Protein AF-A0A349WEI3-F1 (afdb_monomer)

Structure (mmCIF, N/CA/C/O backbone):
data_AF-A0A349WEI3-F1
#
_entry.id   AF-A0A349WEI3-F1
#
loop_
_atom_site.group_PDB
_atom_site.id
_atom_site.type_symbol
_atom_site.label_atom_id
_atom_site.label_alt_id
_atom_site.label_comp_id
_atom_site.label_asym_id
_atom_site.label_entity_id
_atom_site.label_seq_id
_atom_site.pdbx_PDB_ins_code
_atom_site.Cartn_x
_atom_site.Cartn_y
_atom_site.Cartn_z
_atom_site.occupancy
_atom_site.B_iso_or_equiv
_atom_site.auth_seq_id
_atom_site.auth_comp_id
_atom_site.auth_asym_id
_atom_site.auth_atom_id
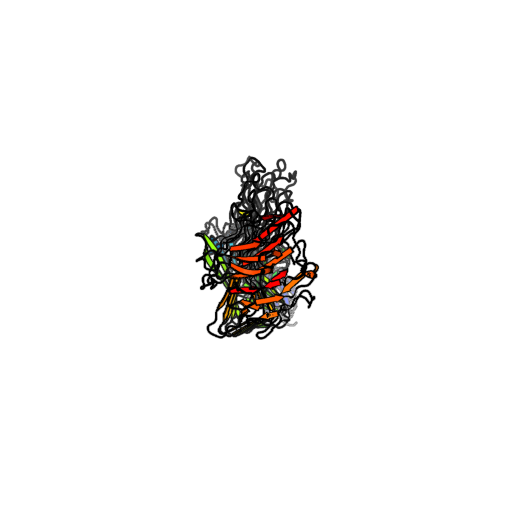_atom_site.pdbx_PDB_model_num
ATOM 1 N N . GLU A 1 1 ? -66.539 -16.371 54.211 1.00 52.25 1 GLU A N 1
ATOM 2 C CA . GLU A 1 1 ? -65.473 -15.597 53.545 1.00 52.25 1 GLU A CA 1
ATOM 3 C C . GLU A 1 1 ? -64.353 -16.566 53.202 1.00 52.25 1 GLU A C 1
ATOM 5 O O . GLU A 1 1 ? -64.094 -17.455 54.005 1.00 52.25 1 GLU A O 1
ATOM 10 N N . ALA A 1 2 ? -63.802 -16.513 51.988 1.00 57.19 2 ALA A N 1
ATOM 11 C CA . ALA A 1 2 ? -62.699 -17.396 51.610 1.00 57.19 2 ALA A CA 1
ATOM 12 C C . ALA A 1 2 ? -61.450 -16.975 52.398 1.00 57.19 2 ALA A C 1
ATOM 14 O O . ALA A 1 2 ? -61.100 -15.798 52.377 1.00 57.19 2 ALA A O 1
ATOM 15 N N . SER A 1 3 ? -60.811 -17.902 53.118 1.00 73.00 3 SER A N 1
ATOM 16 C CA . SER A 1 3 ? -59.570 -17.612 53.842 1.00 73.00 3 SER A CA 1
ATOM 17 C C . SER A 1 3 ? -58.475 -17.246 52.841 1.00 73.00 3 SER A C 1
ATOM 19 O O . SER A 1 3 ? -58.148 -18.070 51.981 1.00 73.00 3 SER A O 1
ATOM 21 N N . LEU A 1 4 ? -57.919 -16.038 52.947 1.00 82.00 4 LEU A N 1
ATOM 22 C CA . LEU A 1 4 ? -56.726 -15.664 52.192 1.00 82.00 4 LEU A CA 1
ATOM 23 C C . LEU A 1 4 ? -55.556 -16.554 52.632 1.00 82.00 4 LEU A C 1
ATOM 25 O O . LEU A 1 4 ? -55.455 -16.925 53.800 1.00 82.00 4 LEU A O 1
ATOM 29 N N . SER A 1 5 ? -54.694 -16.934 51.694 1.00 88.69 5 SER A N 1
ATOM 30 C CA . SER A 1 5 ? -53.447 -17.649 51.991 1.00 88.69 5 SER A CA 1
ATOM 31 C C . SER A 1 5 ? -52.250 -16.726 51.802 1.00 88.69 5 SER A C 1
ATOM 33 O O . SER A 1 5 ? -52.376 -15.652 51.215 1.00 88.69 5 SER A O 1
ATOM 35 N N . ALA A 1 6 ? -51.065 -17.146 52.248 1.00 90.56 6 ALA A N 1
ATOM 36 C CA . ALA A 1 6 ? -49.844 -16.421 51.918 1.00 90.56 6 ALA A CA 1
ATOM 37 C C . ALA A 1 6 ? -49.657 -16.341 50.387 1.00 90.56 6 ALA A C 1
ATOM 39 O O . ALA A 1 6 ? -49.895 -17.342 49.697 1.00 90.56 6 ALA A O 1
ATOM 40 N N . PRO A 1 7 ? -49.267 -15.174 49.846 1.00 94.38 7 PRO A N 1
ATOM 41 C CA . PRO A 1 7 ? -48.902 -15.059 48.442 1.00 94.38 7 PRO A CA 1
ATOM 42 C C . PRO A 1 7 ? -47.606 -15.824 48.144 1.00 94.38 7 PRO A C 1
ATOM 44 O O . PRO A 1 7 ? -46.813 -16.107 49.040 1.00 94.38 7 PRO A O 1
ATOM 47 N N . ILE A 1 8 ? -47.380 -16.155 46.873 1.00 95.69 8 ILE A N 1
ATOM 48 C CA . ILE A 1 8 ? -46.143 -16.786 46.395 1.00 95.69 8 ILE A CA 1
ATOM 49 C C . ILE A 1 8 ? -45.558 -15.882 45.319 1.00 95.69 8 ILE A C 1
ATOM 51 O O . ILE A 1 8 ? -46.169 -15.713 44.265 1.00 95.69 8 ILE A O 1
ATOM 55 N N . ILE A 1 9 ? -44.382 -15.316 45.579 1.00 96.75 9 ILE A N 1
ATOM 56 C CA . ILE A 1 9 ? -43.675 -14.406 44.674 1.00 96.75 9 ILE A CA 1
ATOM 57 C C . ILE A 1 9 ? -42.239 -14.892 44.453 1.00 96.75 9 ILE A C 1
ATOM 59 O O . ILE A 1 9 ? -41.616 -15.438 45.362 1.00 96.75 9 ILE A O 1
ATOM 63 N N . THR A 1 10 ? -41.706 -14.703 43.248 1.00 96.69 10 THR A N 1
ATOM 64 C CA . THR A 1 10 ? -40.328 -15.065 42.884 1.00 96.69 10 THR A CA 1
ATOM 65 C C . THR A 1 10 ? -39.583 -13.854 42.331 1.00 96.69 10 THR A C 1
ATOM 67 O O . THR A 1 10 ? -40.191 -12.960 41.744 1.00 96.69 10 THR A O 1
ATOM 70 N N . ALA A 1 11 ? -38.258 -13.823 42.502 1.00 94.88 11 ALA A N 1
ATOM 71 C CA . ALA A 1 11 ? -37.408 -12.759 41.959 1.00 94.88 11 ALA A CA 1
ATOM 72 C C . ALA A 1 11 ? -37.260 -12.845 40.431 1.00 94.88 11 ALA A C 1
ATOM 74 O O . ALA A 1 11 ? -36.753 -11.911 39.808 1.00 94.88 11 ALA A O 1
ATOM 75 N N . GLY A 1 12 ? -37.710 -13.959 39.845 1.00 94.25 12 GLY A N 1
ATOM 76 C CA . GLY A 1 12 ? -37.649 -14.220 38.419 1.00 94.25 12 GLY A CA 1
ATOM 77 C C . GLY A 1 12 ? -36.229 -14.225 37.866 1.00 94.25 12 GLY A C 1
ATOM 78 O O . GLY A 1 12 ? -35.281 -14.578 38.569 1.00 94.25 12 GLY A O 1
ATOM 79 N N . ASN A 1 13 ? -36.104 -13.844 36.596 1.00 94.62 13 ASN A N 1
ATOM 80 C CA . ASN A 1 13 ? -34.834 -13.839 35.876 1.00 94.62 13 ASN A CA 1
ATOM 81 C C . ASN A 1 13 ? -34.409 -12.420 35.501 1.00 94.62 13 ASN A C 1
ATOM 83 O O . ASN A 1 13 ? -35.241 -11.555 35.218 1.00 94.62 13 ASN A O 1
ATOM 87 N N . VAL A 1 14 ? -33.096 -12.217 35.436 1.00 95.81 14 VAL A N 1
ATOM 88 C CA . VAL A 1 14 ? -32.492 -11.032 34.828 1.00 95.81 14 VAL A CA 1
ATOM 89 C C . VAL A 1 14 ? -32.540 -11.216 33.316 1.00 95.81 14 VAL A C 1
ATOM 91 O O . VAL A 1 14 ? -32.000 -12.185 32.788 1.00 95.81 14 VAL A O 1
ATOM 94 N N . VAL A 1 15 ? -33.233 -10.310 32.636 1.00 96.25 15 VAL A N 1
ATOM 95 C CA . VAL A 1 15 ? -33.471 -10.357 31.189 1.00 96.25 15 VAL A CA 1
ATOM 96 C C . VAL A 1 15 ? -32.342 -9.662 30.437 1.00 96.25 15 VAL A C 1
ATOM 98 O O . VAL A 1 15 ? -31.907 -10.130 29.390 1.00 96.25 15 VAL A O 1
ATOM 101 N N . GLU A 1 16 ? -31.857 -8.548 30.981 1.00 94.69 16 GLU A N 1
ATOM 102 C CA . GLU A 1 16 ? -30.847 -7.706 30.350 1.00 94.69 16 GLU A CA 1
ATOM 103 C C . GLU A 1 16 ? -30.045 -6.970 31.421 1.00 94.69 16 GLU A C 1
ATOM 105 O O . GLU A 1 16 ? -30.593 -6.569 32.451 1.00 94.69 16 GLU A O 1
ATOM 110 N N . VAL A 1 17 ? -28.755 -6.757 31.167 1.00 94.75 17 VAL A N 1
ATOM 111 C CA . VAL A 1 17 ? -27.902 -5.925 32.013 1.00 94.75 17 VAL A CA 1
ATOM 112 C C . VAL A 1 17 ? -27.175 -4.898 31.156 1.00 94.75 17 VAL A C 1
ATOM 114 O O . VAL A 1 17 ? -26.481 -5.251 30.207 1.00 94.75 17 VAL A O 1
ATOM 117 N N . GLY A 1 18 ? -27.336 -3.626 31.510 1.00 94.62 18 GLY A N 1
ATOM 118 C CA . GLY A 1 18 ? -26.604 -2.502 30.941 1.00 94.62 18 GLY A CA 1
ATOM 119 C C . GLY A 1 18 ? -25.508 -2.000 31.880 1.00 94.62 18 GLY A C 1
ATOM 120 O O . GLY A 1 18 ? -25.282 -2.528 32.972 1.00 94.62 18 GLY A O 1
ATOM 121 N N . GLY A 1 19 ? -24.818 -0.937 31.468 1.00 94.44 19 GLY A N 1
ATOM 122 C CA . GLY A 1 19 ? -23.767 -0.324 32.283 1.00 94.44 19 GLY A CA 1
ATOM 123 C C . GLY A 1 19 ? -24.278 0.417 33.518 1.00 94.44 19 GLY A C 1
ATOM 124 O O . GLY A 1 19 ? -23.604 0.440 34.542 1.00 94.44 19 GLY A O 1
ATOM 125 N N . ARG A 1 20 ? -25.493 0.971 33.452 1.00 95.25 20 ARG A N 1
ATOM 126 C CA . ARG A 1 20 ? -26.171 1.662 34.568 1.00 95.25 20 ARG A CA 1
ATOM 127 C C . ARG A 1 20 ? -27.622 1.218 34.764 1.00 95.25 20 ARG A C 1
ATOM 129 O O . ARG A 1 20 ? -28.419 1.918 35.391 1.00 95.25 20 ARG A O 1
ATOM 136 N N . SER A 1 21 ? -27.986 0.080 34.192 1.00 96.31 21 SER A N 1
ATOM 137 C CA . SER A 1 21 ? -29.354 -0.427 34.185 1.00 96.31 21 SER A CA 1
ATOM 138 C C . SER A 1 21 ? -29.379 -1.948 34.226 1.00 96.31 21 SER A C 1
ATOM 140 O O . SER A 1 21 ? -28.395 -2.608 33.902 1.00 96.31 21 SER A O 1
ATOM 142 N N . ALA A 1 22 ? -30.518 -2.507 34.612 1.00 97.06 22 ALA A N 1
ATOM 143 C CA . ALA A 1 22 ? -30.817 -3.924 34.455 1.00 97.06 22 ALA A CA 1
ATOM 144 C C . ALA A 1 22 ? -32.327 -4.100 34.307 1.00 97.06 22 ALA A C 1
ATOM 146 O O . ALA A 1 22 ? -33.094 -3.333 34.883 1.00 97.06 22 ALA A O 1
ATOM 147 N N . SER A 1 23 ? -32.756 -5.109 33.564 1.00 97.25 23 SER A N 1
ATOM 148 C CA . SER A 1 23 ? -34.167 -5.458 33.410 1.00 97.25 23 SER A CA 1
ATOM 149 C C . SER A 1 23 ? -34.399 -6.835 34.012 1.00 97.25 23 SER A C 1
ATOM 151 O O . SER A 1 23 ? -33.659 -7.774 33.718 1.00 97.25 23 SER A O 1
ATOM 153 N N . ILE A 1 24 ? -35.424 -6.964 34.848 1.00 96.81 24 ILE A N 1
ATOM 154 C CA . ILE A 1 24 ? -35.845 -8.232 35.448 1.00 96.81 24 ILE A CA 1
ATOM 155 C C . ILE A 1 24 ? -37.292 -8.531 35.082 1.00 96.81 24 ILE A C 1
ATOM 157 O O . ILE A 1 24 ? -38.085 -7.626 34.822 1.00 96.81 24 ILE A O 1
ATOM 161 N N . GLU A 1 25 ? -37.644 -9.808 35.118 1.00 96.94 25 GLU A N 1
ATOM 162 C CA . GLU A 1 25 ? -39.019 -10.272 34.990 1.00 96.94 25 GLU A CA 1
ATOM 163 C C . GLU A 1 25 ? -39.342 -11.178 36.180 1.00 96.94 25 GLU A C 1
ATOM 165 O O . GLU A 1 25 ? -39.105 -12.384 36.132 1.00 96.94 25 GLU A O 1
ATOM 170 N N . ALA A 1 26 ? -39.831 -10.573 37.266 1.00 96.25 26 ALA A N 1
ATOM 171 C CA . ALA A 1 26 ? -40.296 -11.277 38.460 1.00 96.25 26 ALA A CA 1
ATOM 172 C C . ALA A 1 26 ? -41.682 -11.899 38.227 1.00 96.25 26 ALA A C 1
ATOM 174 O O . ALA A 1 26 ? -42.348 -11.600 37.235 1.00 96.25 26 ALA A O 1
ATOM 175 N N . GLU A 1 27 ? -42.154 -12.753 39.136 1.00 96.81 27 GLU A N 1
ATOM 176 C CA . GLU A 1 27 ? -43.475 -13.377 38.990 1.00 96.81 27 GLU A CA 1
ATOM 177 C C . GLU A 1 27 ? -44.203 -13.497 40.326 1.00 96.81 27 GLU A C 1
ATOM 179 O O . GLU A 1 27 ? -43.688 -14.087 41.280 1.00 96.81 27 GLU A O 1
ATOM 184 N N . LEU A 1 28 ? -45.434 -12.981 40.371 1.00 96.44 28 LEU A N 1
ATOM 185 C CA . LEU A 1 28 ? -46.399 -13.286 41.422 1.00 96.44 28 LEU A CA 1
ATOM 186 C C . LEU A 1 28 ? -47.165 -14.547 41.014 1.00 96.44 28 LEU A C 1
ATOM 188 O O . LEU A 1 28 ? -48.134 -14.484 40.259 1.00 96.44 28 LEU A O 1
ATOM 192 N N . VAL A 1 29 ? -46.699 -15.691 41.511 1.00 95.94 29 VAL A N 1
ATOM 193 C CA . VAL A 1 29 ? -47.180 -17.040 41.175 1.00 95.94 29 VAL A CA 1
ATOM 194 C C . VAL A 1 29 ? -48.547 -17.322 41.797 1.00 95.94 29 VAL A C 1
ATOM 196 O O . VAL A 1 29 ? -49.376 -17.996 41.192 1.00 95.94 29 VAL A O 1
ATOM 199 N N . SER A 1 30 ? -48.810 -16.801 42.997 1.00 93.69 30 SER A N 1
ATOM 200 C CA . SER A 1 30 ? -50.121 -16.885 43.645 1.00 93.69 30 SER A CA 1
ATOM 201 C C . SER A 1 30 ? -50.394 -15.629 44.452 1.00 93.69 30 SER A C 1
ATOM 203 O O . SER A 1 30 ? -49.557 -15.184 45.235 1.00 93.69 30 SER A O 1
ATOM 205 N N . THR A 1 31 ? -51.597 -15.084 44.301 1.00 92.38 31 THR A N 1
ATOM 206 C CA . THR A 1 31 ? -52.051 -13.909 45.051 1.00 92.38 31 THR A CA 1
ATOM 207 C C . THR A 1 31 ? -52.578 -14.255 46.448 1.00 92.38 31 THR A C 1
ATOM 209 O O . THR A 1 31 ? -52.832 -13.370 47.266 1.00 92.38 31 THR A O 1
ATOM 212 N N . GLY A 1 32 ? -52.808 -15.542 46.720 1.00 89.00 32 GLY A N 1
ATOM 213 C CA . GLY A 1 32 ? -53.478 -15.992 47.937 1.00 89.00 32 GLY A CA 1
ATOM 214 C C . GLY A 1 32 ? -54.947 -15.568 48.041 1.00 89.00 32 GLY A C 1
ATOM 215 O O . GLY A 1 32 ? -55.496 -15.581 49.136 1.00 89.00 32 GLY A O 1
ATOM 216 N N . GLY A 1 33 ? -55.585 -15.197 46.920 1.00 85.62 33 GLY A N 1
ATOM 217 C CA . GLY A 1 33 ? -57.025 -14.914 46.836 1.00 85.62 33 GLY A CA 1
ATOM 218 C C . GLY A 1 33 ? -57.420 -13.435 46.699 1.00 85.62 33 GLY A C 1
ATOM 219 O O . GLY A 1 33 ? -58.605 -13.154 46.530 1.00 85.62 33 GLY A O 1
ATOM 220 N N . LYS A 1 34 ? -56.466 -12.490 46.721 1.00 88.94 34 LYS A N 1
ATOM 221 C CA . LYS A 1 34 ? -56.705 -11.038 46.557 1.00 88.94 34 LYS A CA 1
ATOM 222 C C . LYS A 1 34 ? -55.503 -10.351 45.905 1.00 88.94 34 LYS A C 1
ATOM 224 O O . LYS A 1 34 ? -54.382 -10.784 46.125 1.00 88.94 34 LYS A O 1
ATOM 229 N N . ALA A 1 35 ? -55.709 -9.285 45.127 1.00 90.00 35 ALA A N 1
ATOM 230 C CA . ALA A 1 35 ? -54.607 -8.495 44.561 1.00 90.00 35 ALA A CA 1
ATOM 231 C C . ALA A 1 35 ? -53.605 -8.065 45.649 1.00 90.00 35 ALA A C 1
ATOM 233 O O . ALA A 1 35 ? -54.005 -7.698 46.755 1.00 90.00 35 ALA A O 1
ATOM 234 N N . ASN A 1 36 ? -52.313 -8.156 45.337 1.00 94.62 36 ASN A N 1
ATOM 235 C CA . ASN A 1 36 ? -51.233 -7.931 46.293 1.00 94.62 36 ASN A CA 1
ATOM 236 C C . ASN A 1 36 ? -50.585 -6.576 46.066 1.00 94.62 36 ASN A C 1
ATOM 238 O O . ASN A 1 36 ? -50.306 -6.228 44.924 1.00 94.62 36 ASN A O 1
ATOM 242 N N . GLN A 1 37 ? -50.274 -5.856 47.137 1.00 96.12 37 GLN A N 1
ATOM 243 C CA . GLN A 1 37 ? -49.312 -4.768 47.066 1.00 96.12 37 GLN A CA 1
ATOM 244 C C . GLN A 1 37 ? -47.914 -5.368 46.912 1.00 96.12 37 GLN A C 1
ATOM 246 O O . GLN A 1 37 ? -47.488 -6.148 47.766 1.00 96.12 37 GLN A O 1
ATOM 251 N N . VAL A 1 38 ? -47.209 -5.029 45.833 1.00 96.62 38 VAL A N 1
ATOM 252 C CA . VAL A 1 38 ? -45.851 -5.528 45.588 1.00 96.62 38 VAL A CA 1
ATOM 253 C C . VAL A 1 38 ? -44.845 -4.391 45.728 1.00 96.62 38 VAL A C 1
ATOM 255 O O . VAL A 1 38 ? -44.974 -3.351 45.091 1.00 96.62 38 VAL A O 1
ATOM 258 N N . THR A 1 39 ? -43.816 -4.597 46.546 1.00 96.56 39 THR A N 1
ATOM 259 C CA . THR A 1 39 ? -42.723 -3.639 46.752 1.00 96.56 39 THR A CA 1
ATOM 260 C C . THR A 1 39 ? -41.390 -4.303 46.436 1.00 96.56 39 THR A C 1
ATOM 262 O O . THR A 1 39 ? -41.100 -5.397 46.920 1.00 96.56 39 THR A O 1
ATOM 265 N N . LEU A 1 40 ? -40.569 -3.641 45.628 1.00 96.62 40 LEU A N 1
ATOM 266 C CA . LEU A 1 40 ? -39.227 -4.076 45.267 1.00 96.62 40 LEU A CA 1
ATOM 267 C C . LEU A 1 40 ? -38.194 -3.420 46.187 1.00 96.62 40 LEU A C 1
ATOM 269 O O . LEU A 1 40 ? -38.162 -2.201 46.342 1.00 96.62 40 LEU A O 1
ATOM 273 N N . TYR A 1 41 ? -37.317 -4.240 46.751 1.00 96.31 41 TYR A N 1
ATOM 274 C CA . TYR A 1 41 ? -36.186 -3.829 47.570 1.00 96.31 41 TYR A CA 1
ATOM 275 C C . TYR A 1 41 ? -34.894 -4.226 46.866 1.00 96.31 41 TYR A C 1
ATOM 277 O O . TYR A 1 41 ? -34.787 -5.354 46.384 1.00 96.31 41 TYR A O 1
ATOM 285 N N . TYR A 1 42 ? -33.922 -3.317 46.789 1.00 95.88 42 TYR A N 1
ATOM 286 C CA . TYR A 1 42 ? -32.645 -3.587 46.133 1.00 95.88 42 TYR A CA 1
ATOM 287 C C . TYR A 1 42 ? -31.500 -2.749 46.713 1.00 95.88 42 TYR A C 1
ATOM 289 O O . TYR A 1 42 ? -31.714 -1.789 47.450 1.00 95.88 42 TYR A O 1
ATOM 297 N N . GLY A 1 43 ? -30.263 -3.164 46.447 1.00 95.19 43 GLY A N 1
ATOM 298 C CA . GLY A 1 43 ? -29.062 -2.473 46.916 1.00 95.19 43 GLY A CA 1
ATOM 299 C C . GLY A 1 43 ? -27.792 -3.293 46.711 1.00 95.19 43 GLY A C 1
ATOM 300 O O . GLY A 1 43 ? -27.836 -4.420 46.228 1.00 95.19 43 GLY A O 1
ATOM 301 N N . LYS A 1 44 ? -26.639 -2.734 47.090 1.00 94.50 44 LYS A N 1
ATOM 302 C CA . LYS A 1 44 ? -25.320 -3.384 46.923 1.00 94.50 44 LYS A CA 1
ATOM 303 C C . LYS A 1 44 ? -25.011 -4.461 47.971 1.00 94.50 44 LYS A C 1
ATOM 305 O O . LYS A 1 44 ? -24.002 -5.153 47.873 1.00 94.50 44 LYS A O 1
ATOM 310 N N . ILE A 1 45 ? -25.865 -4.593 48.985 1.00 93.38 45 ILE A N 1
ATOM 311 C CA . ILE A 1 45 ? -25.770 -5.580 50.065 1.00 93.38 45 ILE A CA 1
ATOM 312 C C . ILE A 1 45 ? -27.130 -6.278 50.159 1.00 93.38 45 ILE A C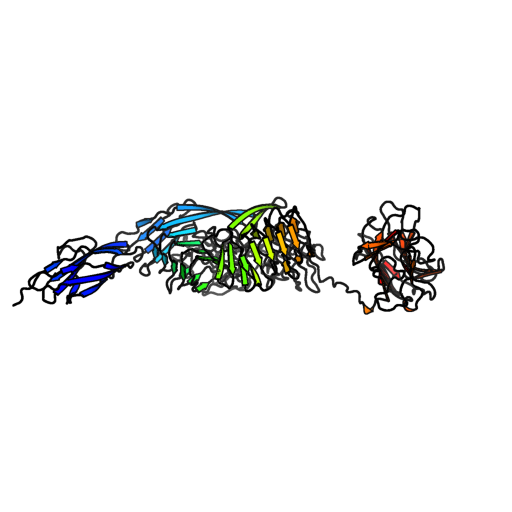 1
ATOM 314 O O . ILE A 1 45 ? -28.155 -5.596 50.155 1.00 93.38 45 ILE A O 1
ATOM 318 N N . ASP A 1 46 ? -27.150 -7.612 50.251 1.00 93.38 46 ASP A N 1
ATOM 319 C CA . ASP A 1 46 ? -28.378 -8.353 50.571 1.00 93.38 46 ASP A CA 1
ATOM 320 C C . ASP A 1 46 ? -28.773 -8.063 52.024 1.00 93.38 46 ASP A C 1
ATOM 322 O O . ASP A 1 46 ? -28.129 -8.527 52.966 1.00 93.38 46 ASP A O 1
ATOM 326 N N . ALA A 1 47 ? -29.832 -7.275 52.202 1.00 91.88 47 ALA A N 1
ATOM 327 C CA . ALA A 1 47 ? -30.394 -6.972 53.514 1.00 91.88 47 ALA A CA 1
ATOM 328 C C . ALA A 1 47 ? -31.412 -8.030 53.987 1.00 91.88 47 ALA A C 1
ATOM 330 O O . ALA A 1 47 ? -32.027 -7.871 55.044 1.00 91.88 47 ALA A O 1
ATOM 331 N N . GLY A 1 48 ? -31.601 -9.110 53.221 1.00 92.19 48 GLY A N 1
ATOM 332 C CA . GLY A 1 48 ? -32.563 -10.163 53.510 1.00 92.19 48 GLY A CA 1
ATOM 333 C C . GLY A 1 48 ? -34.000 -9.642 53.534 1.00 92.19 48 GLY A C 1
ATOM 334 O O . GLY A 1 48 ? -34.385 -8.744 52.786 1.00 92.19 48 GLY A O 1
ATOM 335 N N . GLU A 1 49 ? -34.810 -10.204 54.425 1.00 92.31 49 GLU A N 1
ATOM 336 C CA . GLU A 1 49 ? -36.233 -9.873 54.589 1.00 92.31 49 GLU A CA 1
ATOM 337 C C . GLU A 1 49 ? -36.459 -8.664 55.525 1.00 92.31 49 GLU A C 1
ATOM 339 O O . GLU A 1 49 ? -37.406 -8.630 56.311 1.00 92.31 49 GLU A O 1
ATOM 344 N N . ASN A 1 50 ? -35.566 -7.666 55.474 1.00 88.31 50 ASN A N 1
ATOM 345 C CA . ASN A 1 50 ? -35.609 -6.469 56.317 1.00 88.31 50 ASN A CA 1
ATOM 346 C C . ASN A 1 50 ? -35.860 -5.198 55.493 1.00 88.31 50 ASN A C 1
ATOM 348 O O . ASN A 1 50 ? -34.969 -4.704 54.806 1.00 88.31 50 ASN A O 1
ATOM 352 N N . ASN A 1 51 ? -37.052 -4.614 55.639 1.00 82.50 51 ASN A N 1
ATOM 353 C CA . ASN A 1 51 ? -37.503 -3.443 54.882 1.00 82.50 51 ASN A CA 1
ATOM 354 C C . ASN A 1 51 ? -36.610 -2.190 55.004 1.00 82.50 51 ASN A C 1
ATOM 356 O O . ASN A 1 51 ? -36.651 -1.350 54.111 1.00 82.50 51 ASN A O 1
ATOM 360 N N . SER A 1 52 ? -35.873 -2.009 56.105 1.00 84.12 52 SER A N 1
ATOM 361 C CA . SER A 1 52 ? -35.190 -0.738 56.427 1.00 84.12 52 SER A CA 1
ATOM 362 C C . SER A 1 52 ? -33.685 -0.727 56.164 1.00 84.12 52 SER A C 1
ATOM 364 O O . SER A 1 52 ? -33.035 0.290 56.387 1.00 84.12 52 SER A O 1
ATOM 366 N N . SER A 1 53 ? -33.116 -1.856 55.743 1.00 88.88 53 SER A N 1
ATOM 367 C CA . SER A 1 53 ? -31.661 -2.024 55.621 1.00 88.88 53 SER A CA 1
ATOM 368 C C . SER A 1 53 ? -31.174 -2.138 54.176 1.00 88.88 53 SER A C 1
ATOM 370 O O . SER A 1 53 ? -29.973 -2.267 53.947 1.00 88.88 53 SER A O 1
ATOM 372 N N . TRP A 1 54 ? -32.086 -2.070 53.205 1.00 89.50 54 TRP A N 1
ATOM 373 C CA . TRP A 1 54 ? -31.741 -1.966 51.792 1.00 89.50 54 TRP A CA 1
ATOM 374 C C . TRP A 1 54 ? -31.194 -0.562 51.506 1.00 89.50 54 TRP A C 1
ATOM 376 O O . TRP A 1 54 ? -31.778 0.432 51.928 1.00 89.50 54 TRP A O 1
ATOM 386 N N . GLY A 1 55 ? -30.031 -0.491 50.854 1.00 84.00 55 GLY A N 1
ATOM 387 C CA . GLY A 1 55 ? -29.318 0.772 50.627 1.00 84.00 55 GLY A CA 1
ATOM 388 C C . GLY A 1 55 ? -30.021 1.729 49.660 1.00 84.00 55 GLY A C 1
ATOM 389 O O . GLY A 1 55 ? -29.747 2.924 49.705 1.00 84.00 55 GLY A O 1
ATOM 390 N N . GLU A 1 56 ? -30.927 1.216 48.825 1.00 90.75 56 GLU A N 1
ATOM 391 C CA . GLU A 1 56 ? -31.750 2.008 47.912 1.00 90.75 56 GLU A CA 1
ATOM 392 C C . GLU A 1 56 ? -33.186 2.121 48.433 1.00 90.75 56 GLU A C 1
ATOM 394 O O . GLU A 1 56 ? -33.690 1.241 49.139 1.00 90.75 56 GLU A O 1
ATOM 399 N N . ALA A 1 57 ? -33.866 3.208 48.062 1.00 89.75 57 ALA A N 1
ATOM 400 C CA . ALA A 1 57 ? -35.258 3.412 48.444 1.00 89.75 57 ALA A CA 1
ATOM 401 C C . ALA A 1 57 ? -36.153 2.291 47.866 1.00 89.75 57 ALA A C 1
ATOM 403 O O . ALA A 1 57 ? -36.050 1.993 46.670 1.00 89.75 57 ALA A O 1
ATOM 404 N N . PRO A 1 58 ? -37.051 1.686 48.672 1.00 92.69 58 PRO A N 1
ATOM 405 C CA . PRO A 1 58 ? -37.993 0.687 48.181 1.00 92.69 58 PRO A CA 1
ATOM 406 C C . PRO A 1 58 ? -38.888 1.260 47.082 1.00 92.69 58 PRO A C 1
ATOM 408 O O . PRO A 1 58 ? -39.367 2.391 47.187 1.00 92.69 58 PRO A O 1
ATOM 411 N N . VAL A 1 59 ? -39.146 0.463 46.049 1.00 95.12 59 VAL A N 1
ATOM 412 C CA . VAL A 1 59 ? -39.954 0.867 44.897 1.00 95.12 59 VAL A CA 1
ATOM 413 C C . VAL A 1 59 ? -41.318 0.211 44.994 1.00 95.12 59 VAL A C 1
ATOM 415 O O . VAL A 1 59 ? -41.433 -1.015 45.007 1.00 95.12 59 VAL A O 1
ATOM 418 N N . ASP A 1 60 ? -42.359 1.032 45.060 1.00 95.12 60 ASP A N 1
ATOM 419 C CA . ASP A 1 60 ? -43.730 0.549 45.043 1.00 95.12 60 ASP A CA 1
ATOM 420 C C . ASP A 1 60 ? -44.163 0.198 43.610 1.00 95.12 60 ASP A C 1
ATOM 422 O O . ASP A 1 60 ? -44.199 1.066 42.738 1.00 95.12 60 ASP A O 1
ATOM 426 N N . LEU A 1 61 ? -44.481 -1.077 43.368 1.00 95.25 61 LEU A N 1
ATOM 427 C CA . LEU A 1 61 ? -44.948 -1.583 42.073 1.00 95.25 61 LEU A CA 1
ATOM 428 C C . LEU A 1 61 ? -46.482 -1.612 41.977 1.00 95.25 61 LEU A C 1
ATOM 430 O O . LEU A 1 61 ? -47.032 -1.995 40.943 1.00 95.25 61 LEU A O 1
ATOM 434 N N . GLY A 1 62 ? -47.178 -1.183 43.032 1.00 93.69 62 GLY A N 1
ATOM 435 C CA . GLY A 1 62 ? -48.629 -1.087 43.065 1.00 93.69 62 GLY A CA 1
ATOM 436 C C . GLY A 1 62 ? -49.335 -2.400 43.408 1.00 93.69 62 GLY A C 1
ATOM 437 O O . GLY A 1 62 ? -48.729 -3.397 43.811 1.00 93.69 62 GLY A O 1
ATOM 438 N N . SER A 1 63 ? -50.662 -2.379 43.257 1.00 94.62 63 SER A N 1
ATOM 439 C CA . SER A 1 63 ? -51.519 -3.540 43.502 1.00 94.62 63 SER A CA 1
ATOM 440 C C . SER A 1 63 ? -51.624 -4.408 42.246 1.00 94.62 63 SER A C 1
ATOM 442 O O . SER A 1 63 ? -52.206 -3.991 41.243 1.00 94.62 63 SER A O 1
ATOM 444 N N . LEU A 1 64 ? -51.060 -5.614 42.299 1.00 94.56 64 LEU A N 1
ATOM 445 C CA . LEU A 1 64 ? -50.912 -6.520 41.161 1.00 94.56 64 LEU A CA 1
ATOM 446 C C . LEU A 1 64 ? -51.712 -7.818 41.352 1.00 94.56 64 LEU A C 1
ATOM 448 O O . LEU A 1 64 ? -51.879 -8.337 42.461 1.00 94.56 64 LEU A O 1
ATOM 452 N N . SER A 1 65 ? -52.221 -8.347 40.238 1.00 93.00 65 SER A N 1
ATOM 453 C CA . SER A 1 65 ? -52.796 -9.698 40.157 1.00 93.00 65 SER A CA 1
ATOM 454 C C . SER A 1 65 ? -51.715 -10.726 39.808 1.00 93.00 65 SER A C 1
ATOM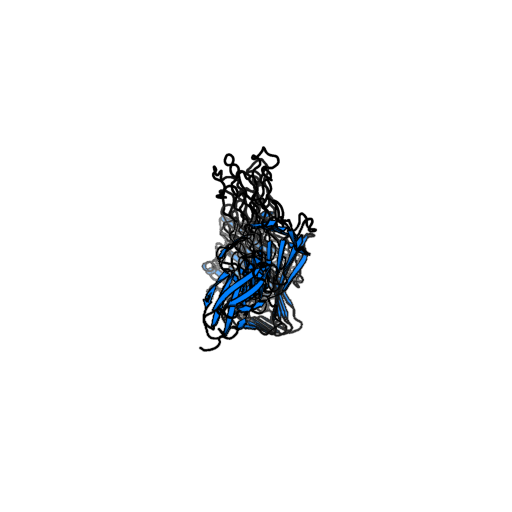 456 O O . SER A 1 65 ? -50.574 -10.362 39.537 1.00 93.00 65 SER A O 1
ATOM 458 N N . GLN A 1 66 ? -52.071 -12.012 39.817 1.00 94.50 66 GLN A N 1
ATOM 459 C CA . GLN A 1 66 ? -51.160 -13.098 39.449 1.00 94.50 66 GLN A CA 1
ATOM 460 C C . GLN A 1 66 ? -50.569 -12.865 38.048 1.00 94.50 66 GLN A C 1
ATOM 462 O O . GLN A 1 66 ? -51.315 -12.547 37.120 1.00 94.50 66 GLN A O 1
ATOM 467 N N . GLY A 1 67 ? -49.256 -13.047 37.893 1.00 94.44 67 GLY A N 1
ATOM 468 C CA . GLY A 1 67 ? -48.566 -12.894 36.611 1.00 94.44 67 GLY A CA 1
ATOM 469 C C . GLY A 1 67 ? -47.141 -12.346 36.717 1.00 94.44 67 GLY A C 1
ATOM 470 O O . GLY A 1 67 ? -46.586 -12.184 37.806 1.00 94.44 67 GLY A O 1
ATOM 471 N N . LYS A 1 68 ? -46.557 -12.068 35.546 1.00 96.06 68 LYS A N 1
ATOM 472 C CA . LYS A 1 68 ? -45.208 -11.512 35.386 1.00 96.06 68 LYS A CA 1
ATOM 473 C C . LYS A 1 68 ? -45.159 -10.030 35.751 1.00 96.06 68 LYS A C 1
ATOM 475 O O . LYS A 1 68 ? -46.076 -9.273 35.441 1.00 96.06 68 LYS A O 1
ATOM 480 N N . ILE A 1 69 ? -44.052 -9.628 36.359 1.00 96.38 69 ILE A N 1
ATOM 481 C CA . ILE A 1 69 ? -43.788 -8.286 36.868 1.00 96.38 69 ILE A CA 1
ATOM 482 C C . ILE A 1 69 ? -42.458 -7.813 36.263 1.00 96.38 69 ILE A C 1
ATOM 484 O O . ILE A 1 69 ? -41.395 -8.061 36.842 1.00 96.38 69 ILE A O 1
ATOM 488 N N . PRO A 1 70 ? -42.482 -7.183 35.075 1.00 95.69 70 PRO A N 1
ATOM 489 C CA . PRO A 1 70 ? -41.285 -6.598 34.495 1.00 95.69 70 PRO A CA 1
ATOM 490 C C . PRO A 1 70 ? -40.889 -5.340 35.273 1.00 95.69 70 PRO A C 1
ATOM 492 O O . PRO A 1 70 ? -41.734 -4.503 35.593 1.00 95.69 70 PRO A O 1
ATOM 495 N N . TYR A 1 71 ? -39.599 -5.183 35.546 1.00 96.19 71 TYR A N 1
ATOM 496 C CA . TYR A 1 71 ? -39.059 -3.962 36.136 1.00 96.19 71 TYR A CA 1
ATOM 497 C C . TYR A 1 71 ? -37.687 -3.639 35.552 1.00 96.19 71 TYR A C 1
ATOM 499 O O . TYR A 1 71 ? -36.864 -4.534 35.355 1.00 96.19 71 TYR A O 1
ATOM 507 N N . LYS A 1 72 ? -37.435 -2.351 35.302 1.00 96.69 72 LYS A N 1
ATOM 508 C CA . LYS A 1 72 ? -36.153 -1.845 34.811 1.00 96.69 72 LYS A CA 1
ATOM 509 C C . LYS A 1 72 ? -35.512 -0.957 35.870 1.00 96.69 72 LYS A C 1
ATOM 511 O O . LYS A 1 72 ? -36.043 0.093 36.220 1.00 96.69 72 LYS A O 1
ATOM 516 N N . PHE A 1 73 ? -34.356 -1.382 36.357 1.00 96.06 73 PHE A N 1
ATOM 517 C CA . PHE A 1 73 ? -33.468 -0.570 37.171 1.00 96.06 73 PHE A CA 1
ATOM 518 C C . PHE A 1 73 ? -32.731 0.435 36.281 1.00 96.06 73 PHE A C 1
ATOM 520 O O . PHE A 1 73 ? -32.246 0.075 35.206 1.00 96.06 73 PHE A O 1
ATOM 527 N N . GLU A 1 74 ? -32.600 1.675 36.744 1.00 94.94 74 GLU A N 1
ATOM 528 C CA . GLU A 1 74 ? -31.875 2.749 36.059 1.00 94.94 74 GLU A CA 1
ATOM 529 C C . GLU A 1 74 ? -30.990 3.509 37.052 1.00 94.94 74 GLU A C 1
ATOM 531 O O . GLU A 1 74 ? -31.139 3.372 38.265 1.00 94.94 74 GLU A O 1
ATOM 536 N N . ASN A 1 75 ? -30.064 4.320 36.534 1.00 92.31 75 ASN A N 1
ATOM 537 C CA . ASN A 1 75 ? -29.133 5.146 37.314 1.00 92.31 75 ASN A CA 1
ATOM 538 C C . ASN A 1 75 ? -28.214 4.376 38.276 1.00 92.31 75 ASN A C 1
ATOM 540 O O . ASN A 1 75 ? -27.584 4.991 39.137 1.00 92.31 75 ASN A O 1
ATOM 544 N N . LEU A 1 76 ? -28.064 3.067 38.080 1.00 95.00 76 LEU A N 1
ATOM 545 C CA . LEU A 1 76 ? -27.212 2.219 38.902 1.00 95.00 76 LEU A CA 1
ATOM 546 C C . LEU A 1 76 ? -25.733 2.589 38.756 1.00 95.00 76 LEU A C 1
ATOM 548 O O . LEU A 1 76 ? -25.296 3.121 37.732 1.00 95.00 76 LEU A O 1
ATOM 552 N N . GLU A 1 77 ? -24.945 2.271 39.781 1.00 94.75 77 GLU A N 1
ATOM 553 C CA . GLU A 1 77 ? -23.489 2.350 39.679 1.00 94.75 77 GLU A CA 1
ATOM 554 C C . GLU A 1 77 ? -22.970 1.302 38.685 1.00 94.75 77 GLU A C 1
ATOM 556 O O . GLU A 1 77 ? -23.402 0.148 38.705 1.00 94.75 77 GLU A O 1
ATOM 561 N N . SER A 1 78 ? -22.032 1.706 37.828 1.00 95.56 78 SER A N 1
ATOM 562 C CA . SER A 1 78 ? -21.410 0.819 36.841 1.00 95.56 78 SER A CA 1
ATOM 563 C C . SER A 1 78 ? -20.395 -0.133 37.483 1.00 95.56 78 SER A C 1
ATOM 565 O O . SER A 1 78 ? -19.654 0.243 38.400 1.00 95.56 78 SER A O 1
ATOM 567 N N . GLY A 1 79 ? -20.350 -1.375 36.989 1.00 93.75 79 GLY A N 1
ATOM 568 C CA . GLY A 1 79 ? -19.474 -2.437 37.490 1.00 93.75 79 GLY A CA 1
ATOM 569 C C . GLY A 1 79 ? -19.775 -2.871 38.929 1.00 93.75 79 GLY A C 1
ATOM 570 O O . GLY A 1 79 ? -18.870 -3.332 39.624 1.00 93.75 79 GLY A O 1
ATOM 571 N N . ALA A 1 80 ? -21.004 -2.665 39.411 1.00 94.38 80 ALA A N 1
ATOM 572 C CA . ALA A 1 80 ? -21.414 -2.982 40.775 1.00 94.38 80 ALA A CA 1
ATOM 573 C C . ALA A 1 80 ? -22.425 -4.134 40.793 1.00 94.38 80 ALA A C 1
ATOM 575 O O . ALA A 1 80 ? -23.307 -4.232 39.938 1.00 94.38 80 ALA A O 1
ATOM 576 N N . THR A 1 81 ? -22.306 -5.001 41.798 1.00 96.62 81 THR A N 1
ATOM 577 C CA . THR A 1 81 ? -23.270 -6.077 42.044 1.00 96.62 81 THR A CA 1
ATOM 578 C C . THR A 1 81 ? -24.416 -5.559 42.896 1.00 96.62 81 THR A C 1
ATOM 580 O O . THR A 1 81 ? -24.197 -5.005 43.974 1.00 96.62 81 THR A O 1
ATOM 583 N N . PHE A 1 82 ? -25.636 -5.779 42.419 1.00 96.81 82 PHE A N 1
ATOM 584 C CA . PHE A 1 82 ? -26.866 -5.487 43.132 1.00 96.81 82 PHE A CA 1
ATOM 585 C C . PHE A 1 82 ? -27.582 -6.783 43.500 1.00 96.81 82 PHE A C 1
ATOM 587 O O . PHE A 1 82 ? -27.551 -7.789 42.785 1.00 96.81 82 PHE A O 1
ATOM 594 N N . TYR A 1 83 ? -28.245 -6.727 44.642 1.00 96.75 83 TYR A N 1
ATOM 595 C CA . TYR A 1 83 ? -29.140 -7.741 45.162 1.00 96.75 83 TYR A CA 1
ATOM 596 C C . TYR A 1 83 ? -30.543 -7.157 45.176 1.00 96.75 83 TYR A C 1
ATOM 598 O O . TYR A 1 83 ? -30.699 -5.950 45.380 1.00 96.75 83 TYR A O 1
ATOM 606 N N . TYR A 1 84 ? -31.558 -7.988 44.962 1.00 96.81 84 TYR A N 1
ATOM 607 C CA . TYR A 1 84 ? -32.943 -7.543 45.031 1.00 96.81 84 TYR A CA 1
ATOM 608 C C . TYR A 1 84 ? -33.888 -8.635 45.529 1.00 96.81 84 TYR A C 1
ATOM 610 O O . TYR A 1 84 ? -33.642 -9.833 45.354 1.00 96.81 84 TYR A O 1
ATOM 618 N N . ARG A 1 85 ? -34.990 -8.204 46.146 1.00 97.06 85 ARG A N 1
ATOM 619 C CA . ARG A 1 85 ? -36.120 -9.042 46.556 1.00 97.06 85 ARG A CA 1
ATOM 620 C C . ARG A 1 85 ? -37.429 -8.287 46.391 1.00 97.06 85 ARG A C 1
ATOM 622 O O . ARG A 1 85 ? -37.482 -7.073 46.564 1.00 97.06 85 ARG A O 1
ATOM 629 N N . LEU A 1 86 ? -38.497 -9.019 46.105 1.00 96.69 86 LEU A N 1
ATOM 630 C CA . LEU A 1 86 ? -39.849 -8.479 46.083 1.00 96.69 86 LEU A CA 1
ATOM 631 C C . LEU A 1 86 ? -40.588 -8.945 47.331 1.00 96.69 86 LEU A C 1
ATOM 633 O O . LEU A 1 86 ? -40.518 -10.118 47.700 1.00 96.69 86 LEU A O 1
ATOM 637 N N . LYS A 1 87 ? -41.316 -8.027 47.956 1.00 95.94 87 LYS A N 1
ATOM 638 C CA . LYS A 1 87 ? -42.280 -8.330 49.006 1.00 95.94 87 LYS A CA 1
ATOM 639 C C . LYS A 1 87 ? -43.681 -8.191 48.429 1.00 95.94 87 LYS A C 1
ATOM 641 O O . LYS A 1 87 ? -43.992 -7.167 47.829 1.00 95.94 87 LYS A O 1
ATOM 646 N N . SER A 1 88 ? -44.508 -9.208 48.624 1.00 95.69 88 SER A N 1
ATOM 647 C CA . SER A 1 88 ? -45.915 -9.227 48.225 1.00 95.69 88 SER A CA 1
ATOM 648 C C . SER A 1 88 ? -46.787 -9.261 49.470 1.00 95.69 88 SER A C 1
ATOM 650 O O . SER A 1 88 ? -46.541 -10.090 50.344 1.00 95.69 88 SER A O 1
ATOM 652 N N . ASP A 1 89 ? -47.789 -8.390 49.556 1.00 94.12 89 ASP A N 1
ATOM 653 C CA . ASP A 1 89 ? -48.702 -8.282 50.698 1.00 94.12 89 ASP A CA 1
ATOM 654 C C . ASP A 1 89 ? -50.166 -8.292 50.232 1.00 94.12 89 ASP A C 1
ATOM 656 O O . ASP A 1 89 ? -50.559 -7.478 49.395 1.00 94.12 89 ASP A O 1
ATOM 660 N N . ASN A 1 90 ? -50.987 -9.208 50.754 1.00 92.00 90 ASN A N 1
ATOM 661 C CA . ASN A 1 90 ? -52.415 -9.305 50.427 1.00 92.00 90 ASN A CA 1
ATOM 662 C C . ASN A 1 90 ? -53.338 -8.830 51.560 1.00 92.00 90 ASN A C 1
ATOM 664 O O . ASN A 1 90 ? -54.498 -9.238 51.616 1.00 92.00 90 ASN A O 1
ATOM 668 N N . THR A 1 91 ? -52.855 -7.913 52.408 1.00 87.56 91 THR A N 1
ATOM 669 C CA . THR A 1 91 ? -53.482 -7.375 53.631 1.00 87.56 91 THR A CA 1
ATOM 670 C C . THR A 1 91 ? -53.304 -8.250 54.875 1.00 87.56 91 THR A C 1
ATOM 672 O O . THR A 1 91 ? -52.953 -7.716 55.925 1.00 87.56 91 THR A O 1
ATOM 675 N N . ASP A 1 92 ? -53.519 -9.565 54.771 1.00 87.19 92 ASP A N 1
ATOM 676 C CA . ASP A 1 92 ? -53.481 -10.479 55.930 1.00 87.19 92 ASP A CA 1
ATOM 677 C C . ASP A 1 92 ? -52.184 -11.299 56.003 1.00 87.19 92 ASP A C 1
ATOM 679 O O . ASP A 1 92 ? -51.760 -11.737 57.076 1.00 87.19 92 ASP A O 1
ATOM 683 N N . HIS A 1 93 ? -51.526 -11.494 54.859 1.00 91.38 93 HIS A N 1
ATOM 684 C CA . HIS A 1 93 ? -50.269 -12.212 54.746 1.00 91.38 93 HIS A CA 1
ATOM 685 C C . HIS A 1 93 ? -49.283 -11.456 53.860 1.00 91.38 93 HIS A C 1
ATOM 687 O O . HIS A 1 93 ? -49.660 -10.774 52.907 1.00 91.38 93 HIS A O 1
ATOM 693 N N . SER A 1 94 ? -47.994 -11.649 54.138 1.00 92.44 94 SER A N 1
ATOM 694 C CA . SER A 1 94 ? -46.924 -11.211 53.249 1.00 92.44 94 SER A CA 1
ATOM 695 C C . SER A 1 94 ? -45.936 -12.336 52.984 1.00 92.44 94 SER A C 1
ATOM 697 O O . SER A 1 94 ? -45.773 -13.238 53.808 1.00 92.44 94 SER A O 1
ATOM 699 N N . ALA A 1 95 ? -45.296 -12.287 51.821 1.00 95.06 95 ALA A N 1
ATOM 700 C CA . ALA A 1 95 ? -44.232 -13.201 51.440 1.00 95.06 95 ALA A CA 1
ATOM 701 C C . ALA A 1 95 ? -43.120 -12.448 50.712 1.00 95.06 95 ALA A C 1
ATOM 703 O O . ALA A 1 95 ? -43.374 -11.471 50.001 1.00 95.06 95 ALA A O 1
ATOM 704 N N . TRP A 1 96 ? -41.894 -12.930 50.883 1.00 96.12 96 TRP A N 1
ATOM 705 C CA . TRP A 1 96 ? -40.723 -12.457 50.161 1.00 96.12 96 TRP A CA 1
ATOM 706 C C . TRP A 1 96 ? -40.352 -13.419 49.047 1.00 96.12 96 TRP A C 1
ATOM 708 O O . TRP A 1 96 ? -40.546 -14.631 49.152 1.00 96.12 96 TRP A O 1
ATOM 718 N N . SER A 1 97 ? -39.766 -12.875 47.991 1.00 96.75 97 SER A N 1
ATOM 719 C CA . SER A 1 97 ? -39.136 -13.683 46.964 1.00 96.75 97 SER A CA 1
ATOM 720 C C . SER A 1 97 ? -37.824 -14.308 47.447 1.00 96.75 97 SER A C 1
ATOM 722 O O . SER A 1 97 ? -37.190 -13.857 48.410 1.00 96.75 97 SER A O 1
ATOM 724 N N . ASN A 1 98 ? -37.343 -15.293 46.686 1.00 95.94 98 ASN A N 1
ATOM 725 C CA . ASN A 1 98 ? -35.932 -15.672 46.693 1.00 95.94 98 ASN A CA 1
ATOM 726 C C . ASN A 1 98 ? -35.027 -14.470 46.341 1.00 95.94 98 ASN A C 1
ATOM 728 O O . ASN A 1 98 ? -35.500 -13.447 45.844 1.00 95.94 98 ASN A O 1
ATOM 732 N N . LEU A 1 99 ? -33.724 -14.597 46.606 1.00 96.38 99 LEU A N 1
ATOM 733 C CA . LEU A 1 99 ? -32.732 -13.582 46.252 1.00 96.38 99 LEU A CA 1
ATOM 734 C C . LEU A 1 99 ? -32.532 -13.534 44.733 1.00 96.38 99 LEU A C 1
ATOM 736 O O . LEU A 1 99 ? -32.232 -14.562 44.123 1.00 96.38 99 LEU A O 1
ATOM 740 N N . GLY A 1 100 ? -32.652 -12.345 44.151 1.00 96.62 100 GLY A N 1
ATOM 741 C CA . GLY A 1 100 ? -32.150 -12.043 42.817 1.00 96.62 100 GLY A CA 1
ATOM 742 C C . GLY A 1 100 ? -30.837 -11.262 42.892 1.00 96.62 100 GLY A C 1
ATOM 743 O O . GLY A 1 100 ? -30.605 -10.509 43.840 1.00 96.62 100 GLY A O 1
ATOM 744 N N . THR A 1 101 ? -29.960 -11.442 41.904 1.00 97.12 101 THR A N 1
ATOM 745 C CA . THR A 1 101 ? -28.697 -10.700 41.811 1.00 97.12 101 THR A CA 1
ATOM 746 C C . THR A 1 101 ? -28.292 -10.464 40.362 1.00 97.12 101 THR A C 1
ATOM 748 O O . THR A 1 101 ? -28.585 -11.280 39.490 1.00 97.12 101 THR A O 1
ATOM 751 N N . PHE A 1 102 ? -27.624 -9.341 40.114 1.00 96.62 102 PHE A N 1
ATOM 752 C CA . PHE A 1 102 ? -26.995 -9.015 38.840 1.00 96.62 102 PHE A CA 1
ATOM 753 C C . PHE A 1 102 ? -25.802 -8.079 39.063 1.00 96.62 102 PHE A C 1
ATOM 755 O O . PHE A 1 102 ? -25.737 -7.369 40.068 1.00 96.62 102 PHE A O 1
ATOM 762 N N . THR A 1 103 ? -24.876 -8.043 38.107 1.00 96.06 103 THR A N 1
ATOM 763 C CA . THR A 1 103 ? -23.737 -7.114 38.102 1.00 96.06 103 THR A CA 1
ATOM 764 C C . THR A 1 103 ? -23.817 -6.247 36.861 1.00 96.06 103 THR A C 1
ATOM 766 O O . THR A 1 103 ? -23.786 -6.783 35.758 1.00 96.06 103 THR A O 1
ATOM 769 N N . THR A 1 104 ? -23.923 -4.927 37.035 1.00 96.31 104 THR A N 1
ATOM 770 C CA . THR A 1 104 ? -23.937 -3.975 35.914 1.00 96.31 104 THR A CA 1
ATOM 771 C C . THR A 1 104 ? -22.646 -4.059 35.104 1.00 96.31 104 THR A C 1
ATOM 773 O O . THR A 1 104 ? -21.581 -4.369 35.644 1.00 96.31 104 THR A O 1
ATOM 776 N N . LEU A 1 105 ? -22.716 -3.762 33.804 1.00 95.75 105 LEU A N 1
ATOM 777 C CA . LEU A 1 105 ? -21.515 -3.734 32.967 1.00 95.75 105 LEU A CA 1
ATOM 778 C C . LEU A 1 105 ? -20.555 -2.636 33.454 1.00 95.75 105 LEU A C 1
ATOM 780 O O . LEU A 1 105 ? -20.974 -1.553 33.880 1.00 95.75 105 LEU A O 1
ATOM 784 N N . SER A 1 106 ? -19.256 -2.920 33.397 1.00 94.94 106 SER A N 1
ATOM 785 C CA . SER A 1 106 ? -18.207 -1.952 33.731 1.00 94.94 106 SER A CA 1
ATOM 786 C C . SER A 1 106 ? -18.078 -0.863 32.661 1.00 94.94 106 SER A C 1
ATOM 788 O O . SER A 1 106 ? -18.463 -1.062 31.512 1.00 94.94 106 SER A O 1
ATOM 790 N N . TYR A 1 107 ? -17.483 0.268 33.052 1.00 96.50 107 TYR A N 1
ATOM 791 C CA . TYR A 1 107 ? -17.100 1.385 32.179 1.00 96.50 107 TYR A CA 1
ATOM 792 C C . TYR A 1 107 ? -18.253 2.105 31.466 1.00 96.50 107 TYR A C 1
ATOM 794 O O . TYR A 1 107 ? -18.143 2.484 30.305 1.00 96.50 107 TYR A O 1
ATOM 802 N N . ASP A 1 108 ? -19.339 2.372 32.187 1.00 96.94 108 ASP A N 1
ATOM 803 C CA . ASP A 1 108 ? -20.428 3.255 31.736 1.00 96.94 108 ASP A CA 1
ATOM 804 C C . ASP A 1 108 ? -20.659 4.406 32.727 1.00 96.94 108 ASP A C 1
ATOM 806 O O . ASP A 1 108 ? -21.776 4.836 33.001 1.00 96.94 108 ASP A O 1
ATOM 810 N N . GLN A 1 109 ? -19.589 4.857 33.380 1.00 96.12 109 GLN A N 1
ATOM 811 C CA . GLN A 1 109 ? -19.631 5.926 34.373 1.00 96.12 109 GLN A CA 1
ATOM 812 C C . GLN A 1 109 ? -18.260 6.580 34.511 1.00 96.12 109 GLN A C 1
ATOM 814 O O . GLN A 1 109 ? -17.269 5.874 34.674 1.00 96.12 109 GLN A O 1
ATOM 819 N N . GLY A 1 110 ? -18.206 7.911 34.530 1.00 96.31 110 GLY A N 1
ATOM 820 C CA . GLY A 1 110 ? -16.977 8.648 34.832 1.00 96.31 110 GLY A CA 1
ATOM 821 C C . GLY A 1 110 ? -15.944 8.627 33.698 1.00 96.31 110 GLY A C 1
ATOM 822 O O . GLY A 1 110 ? -16.317 8.621 32.527 1.00 96.31 110 GLY A O 1
ATOM 823 N N . ILE A 1 111 ? -14.654 8.657 34.035 1.00 96.69 111 ILE A N 1
ATOM 824 C CA . ILE A 1 111 ? -13.535 8.793 33.091 1.00 96.69 111 ILE A CA 1
ATOM 825 C C . ILE A 1 111 ? -12.763 7.478 33.009 1.00 96.69 111 ILE A C 1
ATOM 827 O O . ILE A 1 111 ? -12.309 6.954 34.026 1.00 96.69 111 ILE A O 1
ATOM 831 N N . LEU A 1 112 ? -12.563 6.974 31.792 1.00 97.88 112 LEU A N 1
ATOM 832 C CA . LEU A 1 112 ? -11.729 5.804 31.522 1.00 97.88 112 LEU A CA 1
ATOM 833 C C . LEU A 1 112 ? -10.432 6.237 30.833 1.00 97.88 112 LEU A C 1
ATOM 835 O O . LEU A 1 112 ? -10.473 6.961 29.840 1.00 97.88 112 LEU A O 1
ATOM 839 N N . ARG A 1 113 ? -9.274 5.785 31.316 1.00 97.19 113 ARG A N 1
ATOM 840 C CA . ARG A 1 113 ? -7.966 6.151 30.757 1.00 97.19 113 ARG A CA 1
ATOM 841 C C . ARG A 1 113 ? -7.113 4.919 30.484 1.00 97.19 113 ARG A C 1
ATOM 843 O O . ARG A 1 113 ? -6.747 4.189 31.401 1.00 97.19 113 ARG A O 1
ATOM 850 N N . PHE A 1 114 ? -6.766 4.722 29.218 1.00 97.88 114 PHE A N 1
ATOM 851 C CA . PHE A 1 114 ? -5.777 3.744 28.779 1.00 97.88 114 PHE A CA 1
ATOM 852 C C . PHE A 1 114 ? -4.424 4.445 28.660 1.00 97.88 114 PHE A C 1
ATOM 854 O O . PHE A 1 114 ? -4.263 5.321 27.811 1.00 97.88 114 PHE A O 1
ATOM 861 N N . ASN A 1 115 ? -3.458 4.054 29.492 1.00 97.62 115 ASN A N 1
ATOM 862 C CA . ASN A 1 115 ? -2.070 4.487 29.376 1.00 97.62 115 ASN A CA 1
ATOM 863 C C . ASN A 1 115 ? -1.212 3.313 28.891 1.00 97.62 115 ASN A C 1
ATOM 865 O O . ASN A 1 115 ? -1.052 2.315 29.600 1.00 97.62 115 ASN A O 1
ATOM 869 N N . THR A 1 116 ? -0.656 3.429 27.688 1.00 97.69 116 THR A N 1
ATOM 870 C CA . THR A 1 116 ? 0.195 2.401 27.082 1.00 97.69 116 THR A CA 1
ATOM 871 C C . THR A 1 116 ? 1.657 2.492 27.518 1.00 97.69 116 THR A C 1
ATOM 873 O O . THR A 1 116 ? 2.452 1.647 27.120 1.00 97.69 116 THR A O 1
ATOM 876 N N . GLY A 1 117 ? 2.009 3.444 28.384 1.00 96.62 117 GLY A N 1
ATOM 877 C CA . GLY A 1 117 ? 3.337 3.625 28.965 1.00 96.62 117 GLY A CA 1
ATOM 878 C C . GLY A 1 117 ? 4.046 4.881 28.464 1.00 96.62 117 GLY A C 1
ATOM 879 O O . GLY A 1 117 ? 3.767 5.370 27.373 1.00 96.62 117 GLY A O 1
ATOM 880 N N . GLU A 1 118 ? 4.963 5.408 29.269 1.00 93.88 118 GLU A N 1
ATOM 881 C CA . GLU A 1 118 ? 5.780 6.590 28.940 1.00 93.88 118 GLU A CA 1
ATOM 882 C C . GLU A 1 118 ? 6.999 6.253 28.064 1.00 93.88 118 GLU A C 1
ATOM 884 O O . GLU A 1 118 ? 7.572 7.137 27.432 1.00 93.88 118 GLU A O 1
ATOM 889 N N . ASP A 1 119 ? 7.370 4.973 28.012 1.00 92.94 119 ASP A N 1
ATOM 890 C CA . ASP A 1 119 ? 8.491 4.418 27.255 1.00 92.94 119 ASP A CA 1
ATOM 891 C C . ASP A 1 119 ? 8.127 3.043 26.661 1.00 92.94 119 ASP A C 1
ATOM 893 O O . ASP A 1 119 ? 7.055 2.486 26.928 1.00 92.94 119 ASP A O 1
ATOM 897 N N . GLU A 1 120 ? 9.032 2.464 25.872 1.00 89.25 120 GLU A N 1
ATOM 898 C CA . GLU A 1 120 ? 8.848 1.160 25.223 1.00 89.25 120 GLU A CA 1
ATOM 899 C C . GLU A 1 120 ? 8.832 -0.016 26.214 1.00 89.25 120 GLU A C 1
ATOM 901 O O . GLU A 1 120 ? 8.566 -1.151 25.822 1.00 89.25 120 GLU A O 1
ATOM 906 N N . THR A 1 121 ? 9.122 0.226 27.497 1.00 91.38 121 THR A N 1
ATOM 907 C CA . THR A 1 121 ? 9.095 -0.794 28.558 1.00 91.38 121 THR A CA 1
ATOM 908 C C . THR A 1 121 ? 7.785 -0.800 29.341 1.00 91.38 121 THR A C 1
ATOM 910 O O . THR A 1 121 ? 7.514 -1.751 30.077 1.00 91.38 121 THR A O 1
ATOM 913 N N . GLY A 1 122 ? 6.951 0.229 29.163 1.00 92.56 122 GLY A N 1
ATOM 914 C CA . GLY A 1 122 ? 5.641 0.316 29.790 1.00 92.56 122 GLY A CA 1
ATOM 915 C C . GLY A 1 122 ? 5.612 1.041 31.129 1.00 92.56 122 GLY A C 1
ATOM 916 O O . GLY A 1 122 ? 4.674 0.815 31.905 1.00 92.56 122 GLY A O 1
ATOM 917 N N . THR A 1 123 ? 6.595 1.896 31.427 1.00 94.88 123 THR A N 1
ATOM 918 C CA . THR A 1 123 ? 6.599 2.711 32.653 1.00 94.88 123 THR A CA 1
ATOM 919 C C . THR A 1 123 ? 5.276 3.476 32.794 1.00 94.88 123 THR A C 1
ATOM 921 O O . THR A 1 123 ? 4.781 4.051 31.827 1.00 94.88 123 THR A O 1
ATOM 924 N N . SER A 1 124 ? 4.663 3.439 33.984 1.00 93.31 124 SER A N 1
ATOM 925 C CA . SER A 1 124 ? 3.352 4.053 34.290 1.00 93.31 124 SER A CA 1
ATOM 926 C C . SER A 1 124 ? 2.141 3.518 33.499 1.00 93.31 124 SER A C 1
ATOM 928 O O . SER A 1 124 ? 1.053 4.093 33.580 1.00 93.31 124 SER A O 1
ATOM 930 N N . SER A 1 125 ? 2.279 2.415 32.757 1.00 97.00 125 SER A N 1
ATOM 931 C CA . SER A 1 125 ? 1.173 1.848 31.974 1.00 97.00 125 SER A CA 1
ATOM 932 C C . SER A 1 125 ? 0.056 1.248 32.835 1.00 97.00 125 SER A C 1
ATOM 934 O O . SER A 1 125 ? 0.275 0.730 33.938 1.00 97.00 125 SER A O 1
ATOM 936 N N . GLY A 1 126 ? -1.168 1.276 32.309 1.00 97.88 126 GLY A N 1
ATOM 937 C CA . GLY A 1 126 ? -2.341 0.704 32.959 1.00 97.88 126 GLY A CA 1
ATOM 938 C C . GLY A 1 126 ? -3.665 1.182 32.382 1.00 97.88 126 GLY A C 1
ATOM 939 O O . GLY A 1 126 ? -3.725 2.158 31.636 1.00 97.88 126 GLY A O 1
ATOM 940 N N . LEU A 1 127 ? -4.730 0.487 32.772 1.00 98.19 127 LEU A N 1
ATOM 941 C CA . LEU A 1 127 ? -6.098 0.957 32.623 1.00 98.19 127 LEU A CA 1
ATOM 942 C C . LEU A 1 127 ? -6.523 1.582 33.943 1.00 98.19 127 LEU A C 1
ATOM 944 O O . LEU A 1 127 ? -6.449 0.931 34.988 1.00 98.19 127 LEU A O 1
ATOM 948 N N . TYR A 1 128 ? -6.976 2.823 33.881 1.00 98.12 128 TYR A N 1
ATOM 949 C CA . TYR A 1 128 ? -7.397 3.608 35.026 1.00 98.12 128 TYR A CA 1
ATOM 950 C C . TYR A 1 128 ? -8.858 4.015 34.864 1.00 98.12 128 TYR A C 1
ATOM 952 O O . TYR A 1 128 ? -9.292 4.360 33.765 1.00 98.12 128 TYR A O 1
ATOM 960 N N . TRP A 1 129 ? -9.619 3.956 35.951 1.00 97.81 129 TRP A N 1
ATOM 961 C CA . TRP A 1 129 ? -11.033 4.292 35.964 1.00 97.81 129 TRP A CA 1
ATOM 962 C C . TRP A 1 129 ? -11.349 5.184 37.161 1.00 97.81 129 TRP A C 1
ATOM 964 O O . TRP A 1 129 ? -11.170 4.779 38.308 1.00 97.81 129 TRP A O 1
ATOM 974 N N . ASP A 1 130 ? -11.823 6.395 36.882 1.00 97.25 130 ASP A N 1
ATOM 975 C CA . ASP A 1 130 ? -12.412 7.290 37.874 1.00 97.25 130 ASP A CA 1
ATOM 976 C C . ASP A 1 130 ? -13.926 7.301 37.668 1.00 97.25 130 ASP A C 1
ATOM 978 O O . ASP A 1 130 ? -14.430 7.882 36.706 1.00 97.25 130 ASP A O 1
ATOM 982 N N . LYS A 1 131 ? -14.671 6.665 38.575 1.00 94.38 131 LYS A N 1
ATOM 983 C CA . LYS A 1 131 ? -16.143 6.630 38.539 1.00 94.38 131 LYS A CA 1
ATOM 984 C C . LYS A 1 131 ? -16.786 7.991 38.838 1.00 94.38 131 LYS A C 1
ATOM 986 O O . LYS A 1 131 ? -18.005 8.120 38.714 1.00 94.38 131 LYS A O 1
ATOM 991 N N . GLN A 1 132 ? -16.006 8.983 39.268 1.00 93.69 132 GLN A N 1
ATOM 992 C CA . GLN A 1 132 ? -16.469 10.293 39.726 1.00 93.69 132 GLN A CA 1
ATOM 993 C C . GLN A 1 132 ? -17.506 10.190 40.860 1.00 93.69 132 GLN A C 1
ATOM 995 O O . GLN A 1 132 ? -18.445 10.977 40.945 1.00 93.69 132 GLN A O 1
ATOM 1000 N N . ASN A 1 133 ? -17.337 9.195 41.734 1.00 88.69 133 ASN A N 1
ATOM 1001 C CA . ASN A 1 133 ? -18.180 8.915 42.904 1.00 88.69 133 ASN A CA 1
ATOM 1002 C C . ASN A 1 133 ? -17.509 9.306 44.240 1.00 88.69 133 ASN A C 1
ATOM 1004 O O . ASN A 1 133 ? -18.066 9.038 45.299 1.00 88.69 133 ASN A O 1
ATOM 1008 N N . GLY A 1 134 ? -16.325 9.929 44.190 1.00 90.81 134 GLY A N 1
ATOM 1009 C CA . GLY A 1 134 ? -15.521 10.296 45.362 1.00 90.81 134 GLY A CA 1
ATOM 1010 C C . GLY A 1 134 ? -14.325 9.376 45.634 1.00 90.81 134 GLY A C 1
ATOM 1011 O O . GLY A 1 134 ? -13.441 9.778 46.386 1.00 90.81 134 GLY A O 1
ATOM 1012 N N . ASP A 1 135 ? -14.239 8.211 44.980 1.00 89.31 135 ASP A N 1
ATOM 1013 C CA . ASP A 1 135 ? -13.140 7.244 45.176 1.00 89.31 135 ASP A CA 1
ATOM 1014 C C . ASP A 1 135 ? -11.842 7.630 44.437 1.00 89.31 135 ASP A C 1
ATOM 1016 O O . ASP A 1 135 ? -10.784 7.037 44.663 1.00 89.31 135 ASP A O 1
ATOM 1020 N N . GLY A 1 136 ? -11.913 8.626 43.550 1.00 93.69 136 GLY A N 1
ATOM 1021 C CA . GLY A 1 136 ? -10.812 9.046 42.685 1.00 93.69 136 GLY A CA 1
ATOM 1022 C C . GLY A 1 136 ? -10.457 8.021 41.602 1.00 93.69 136 GLY A C 1
ATOM 1023 O O . GLY A 1 136 ? -11.147 7.022 41.396 1.00 93.69 136 GLY A O 1
ATOM 1024 N N . GLU A 1 137 ? -9.359 8.276 40.891 1.00 96.00 137 GLU A N 1
ATOM 1025 C CA . GLU A 1 137 ? -8.872 7.392 39.831 1.00 96.00 137 GLU A CA 1
ATOM 1026 C C . GLU A 1 137 ? -8.251 6.113 40.413 1.00 96.00 137 GLU A C 1
ATOM 1028 O O . GLU A 1 137 ? -7.312 6.164 41.207 1.00 96.00 137 GLU A O 1
ATOM 1033 N N . GLN A 1 138 ? -8.747 4.954 39.974 1.00 96.56 138 GLN A N 1
ATOM 1034 C CA . GLN A 1 138 ? -8.255 3.642 40.390 1.00 96.56 138 GLN A CA 1
ATOM 1035 C C . GLN A 1 138 ? -7.623 2.902 39.211 1.00 96.56 138 GLN A C 1
ATOM 1037 O O . GLN A 1 138 ? -8.189 2.859 38.119 1.00 96.56 138 GLN A O 1
ATOM 1042 N N . LYS A 1 139 ? -6.467 2.263 39.421 1.00 96.88 139 LYS A N 1
ATOM 1043 C CA . LYS A 1 139 ? -5.879 1.360 38.421 1.00 96.88 139 LYS A CA 1
ATOM 1044 C C . LYS A 1 139 ? -6.638 0.033 38.436 1.00 96.88 139 LYS A C 1
ATOM 1046 O O . LYS A 1 139 ? -6.595 -0.685 39.430 1.00 96.88 139 LYS A O 1
ATOM 1051 N N . VAL A 1 140 ? -7.308 -0.305 37.339 1.00 95.81 140 VAL A N 1
ATOM 1052 C CA . VAL A 1 140 ? -8.188 -1.484 37.240 1.00 95.81 140 VAL A CA 1
ATOM 1053 C C . VAL A 1 140 ? -7.598 -2.626 36.413 1.00 95.81 140 VAL A C 1
ATOM 1055 O O . VAL A 1 140 ? -8.027 -3.764 36.573 1.00 95.81 140 VAL A O 1
ATOM 1058 N N . ALA A 1 141 ? -6.606 -2.361 35.557 1.00 95.31 141 ALA A N 1
ATOM 1059 C CA . ALA A 1 141 ? -5.877 -3.412 34.843 1.00 95.31 141 ALA A CA 1
ATOM 1060 C C . ALA A 1 141 ? -4.430 -3.009 34.520 1.00 95.31 141 ALA A C 1
ATOM 1062 O O . ALA A 1 141 ? -4.094 -1.825 34.419 1.00 95.31 141 ALA A O 1
ATOM 1063 N N . ASN A 1 142 ? -3.573 -4.013 34.328 1.00 95.62 142 ASN A N 1
ATOM 1064 C CA . ASN A 1 142 ? -2.209 -3.845 33.825 1.00 95.62 142 ASN A CA 1
ATOM 1065 C C . ASN A 1 142 ? -2.152 -4.177 32.331 1.00 95.62 142 ASN A C 1
ATOM 1067 O O . ASN A 1 142 ? -2.913 -5.020 31.855 1.00 95.62 142 ASN A O 1
ATOM 1071 N N . ALA A 1 143 ? -1.222 -3.545 31.618 1.00 96.50 143 ALA A N 1
ATOM 1072 C CA . ALA A 1 143 ? -0.867 -3.940 30.263 1.00 96.50 143 ALA A CA 1
ATOM 1073 C C . ALA A 1 143 ? 0.191 -5.052 30.289 1.00 96.50 143 ALA A C 1
ATOM 1075 O O . ALA A 1 143 ? 1.062 -5.075 31.161 1.00 96.50 143 ALA A O 1
ATOM 1076 N N . THR A 1 144 ? 0.140 -5.943 29.304 1.00 97.00 144 THR A N 1
ATOM 1077 C CA . THR A 1 144 ? 1.278 -6.789 28.920 1.00 97.00 144 THR A CA 1
ATOM 1078 C C . THR A 1 144 ? 1.911 -6.231 27.648 1.00 97.00 144 THR A C 1
ATOM 1080 O O . THR A 1 144 ? 1.231 -5.569 26.869 1.00 97.00 144 THR A O 1
ATOM 1083 N N . PHE A 1 145 ? 3.208 -6.451 27.438 1.00 96.62 145 PHE A N 1
ATOM 1084 C CA . PHE A 1 145 ? 3.945 -5.840 26.330 1.00 96.62 145 PHE A CA 1
ATOM 1085 C C . PHE A 1 145 ? 4.424 -6.892 25.341 1.00 96.62 145 PHE A C 1
ATOM 1087 O O . PHE A 1 145 ? 5.025 -7.894 25.729 1.00 96.62 145 PHE A O 1
ATOM 1094 N N . VAL A 1 146 ? 4.150 -6.651 24.061 1.00 96.25 146 VAL A N 1
ATOM 1095 C CA . VAL A 1 146 ? 4.597 -7.490 22.947 1.00 96.25 146 VAL A CA 1
ATOM 1096 C C . VAL A 1 146 ? 5.496 -6.656 22.051 1.00 96.25 146 VAL A C 1
ATOM 1098 O O . VAL A 1 146 ? 5.105 -5.563 21.643 1.00 96.25 146 VAL A O 1
ATOM 1101 N N . ASN A 1 147 ? 6.683 -7.183 21.754 1.00 94.69 147 ASN A N 1
ATOM 1102 C CA . ASN A 1 147 ? 7.656 -6.539 20.883 1.00 94.69 147 ASN A CA 1
ATOM 1103 C C . ASN A 1 147 ? 7.636 -7.205 19.510 1.00 94.69 147 ASN A C 1
ATOM 1105 O O . ASN A 1 147 ? 7.851 -8.412 19.404 1.00 94.69 147 ASN A O 1
ATOM 1109 N N . ASP A 1 148 ? 7.444 -6.396 18.480 1.00 91.94 148 ASP A N 1
ATOM 1110 C CA . ASP A 1 148 ? 7.533 -6.777 17.080 1.00 91.94 148 ASP A CA 1
ATOM 1111 C C . ASP A 1 148 ? 8.691 -6.024 16.413 1.00 91.94 148 ASP A C 1
ATOM 1113 O O . ASP A 1 148 ? 9.150 -4.986 16.893 1.00 91.94 148 ASP A O 1
ATOM 1117 N N . ASN A 1 149 ? 9.172 -6.536 15.283 1.00 90.62 149 ASN A N 1
ATOM 1118 C CA . ASN A 1 149 ? 10.167 -5.848 14.469 1.00 90.62 149 ASN A CA 1
ATOM 1119 C C . ASN A 1 149 ? 9.652 -5.708 13.039 1.00 90.62 149 ASN A C 1
ATOM 1121 O O . ASN A 1 149 ? 9.390 -6.706 12.367 1.00 90.62 149 ASN A O 1
ATOM 1125 N N . LEU A 1 150 ? 9.533 -4.470 12.567 1.00 90.19 150 LEU A N 1
ATOM 1126 C CA . LEU A 1 150 ? 9.182 -4.179 11.185 1.00 90.19 150 LEU A CA 1
ATOM 1127 C C . LEU A 1 150 ? 10.448 -3.966 10.360 1.00 90.19 150 LEU A C 1
ATOM 1129 O O . LEU A 1 150 ? 11.247 -3.073 10.642 1.00 90.19 150 LEU A O 1
ATOM 1133 N N . LEU A 1 151 ? 10.568 -4.726 9.276 1.00 89.25 151 LEU A N 1
ATOM 1134 C CA . LEU A 1 151 ? 11.543 -4.471 8.227 1.00 89.25 151 LEU A CA 1
ATOM 1135 C C . LEU A 1 151 ? 10.902 -3.619 7.125 1.00 89.25 151 LEU A C 1
ATOM 1137 O O . LEU A 1 151 ? 9.941 -4.036 6.480 1.00 89.25 151 LEU A O 1
ATOM 1141 N N . ALA A 1 152 ? 11.425 -2.417 6.911 1.00 88.38 152 ALA A N 1
ATOM 1142 C CA . ALA A 1 152 ? 10.949 -1.509 5.879 1.00 88.38 152 ALA A CA 1
ATOM 1143 C C . ALA A 1 152 ? 11.560 -1.841 4.500 1.00 88.38 152 ALA A C 1
ATOM 1145 O O . ALA A 1 152 ? 12.649 -2.425 4.424 1.00 88.38 152 ALA A O 1
ATOM 1146 N N . PRO A 1 153 ? 10.923 -1.412 3.392 1.00 85.88 153 PRO A N 1
ATOM 1147 C CA . PRO A 1 153 ? 11.409 -1.701 2.040 1.00 85.88 153 PRO A CA 1
ATOM 1148 C C . PRO A 1 153 ? 12.827 -1.196 1.749 1.00 85.88 153 PRO A C 1
ATOM 1150 O O . PRO A 1 153 ? 13.530 -1.771 0.921 1.00 85.88 153 PRO A O 1
ATOM 1153 N N . ASP A 1 154 ? 13.281 -0.142 2.430 1.00 86.44 154 ASP A N 1
ATOM 1154 C CA . ASP A 1 154 ? 14.633 0.407 2.281 1.00 86.44 154 ASP A CA 1
ATOM 1155 C C . ASP A 1 154 ? 15.722 -0.354 3.055 1.00 86.44 154 ASP A C 1
ATOM 1157 O O . ASP A 1 154 ? 16.891 0.042 2.973 1.00 86.44 154 ASP A O 1
ATOM 1161 N N . GLY A 1 155 ? 15.338 -1.416 3.773 1.00 87.06 155 GLY A N 1
ATOM 1162 C CA . GLY A 1 155 ? 16.196 -2.250 4.610 1.00 87.06 155 GLY A CA 1
ATOM 1163 C C . GLY A 1 155 ? 16.346 -1.770 6.055 1.00 87.06 155 GLY A C 1
ATOM 1164 O O . GLY A 1 155 ? 17.084 -2.399 6.812 1.00 87.06 155 GLY A O 1
ATOM 1165 N N . SER A 1 156 ? 15.690 -0.674 6.455 1.00 89.75 156 SER A N 1
ATOM 1166 C CA . SER A 1 156 ? 15.676 -0.235 7.855 1.00 89.75 156 SER A CA 1
ATOM 1167 C C . SER A 1 156 ? 14.798 -1.144 8.720 1.00 89.75 156 SER A C 1
ATOM 1169 O O . SER A 1 156 ? 13.779 -1.660 8.268 1.00 89.75 156 SER A O 1
ATOM 1171 N N . SER A 1 157 ? 15.205 -1.346 9.973 1.00 90.44 157 SER A N 1
ATOM 1172 C CA . SER A 1 157 ? 14.510 -2.194 10.945 1.00 90.44 157 SER A CA 1
ATOM 1173 C C . SER A 1 157 ? 13.992 -1.333 12.090 1.00 90.44 157 SER A C 1
ATOM 1175 O O . SER A 1 157 ? 14.724 -0.473 12.581 1.00 90.44 157 SER A O 1
ATOM 1177 N N . TRP A 1 158 ? 12.754 -1.570 12.513 1.00 91.19 158 TRP A N 1
ATOM 1178 C CA . TRP A 1 158 ? 12.057 -0.764 13.509 1.00 91.19 158 TRP A CA 1
ATOM 1179 C C . TRP A 1 158 ? 11.455 -1.662 14.584 1.00 91.19 158 TRP A C 1
ATOM 1181 O O . TRP A 1 158 ? 10.542 -2.437 14.300 1.00 91.19 158 TRP A O 1
ATOM 1191 N N . SER A 1 159 ? 11.951 -1.531 15.814 1.00 91.31 159 SER A N 1
ATOM 1192 C CA . SER A 1 159 ? 11.357 -2.176 16.984 1.00 91.31 159 SER A CA 1
ATOM 1193 C C . SER A 1 159 ? 10.065 -1.466 17.363 1.00 91.31 159 SER A C 1
ATOM 1195 O O . SER A 1 159 ? 10.031 -0.240 17.462 1.00 91.31 159 SER A O 1
ATOM 1197 N N . LEU A 1 160 ? 9.010 -2.241 17.569 1.00 94.00 160 LEU A N 1
ATOM 1198 C CA . LEU A 1 160 ? 7.675 -1.755 17.876 1.00 94.00 160 LEU A CA 1
ATOM 1199 C C . LEU A 1 160 ? 7.183 -2.460 19.123 1.00 94.00 160 LEU A C 1
ATOM 1201 O O . LEU A 1 160 ? 7.282 -3.681 19.220 1.00 94.00 160 LEU A O 1
ATOM 1205 N N . THR A 1 161 ? 6.594 -1.699 20.031 1.00 96.06 161 THR A N 1
ATOM 1206 C CA . THR A 1 161 ? 6.018 -2.243 21.252 1.00 96.06 161 THR A CA 1
ATOM 1207 C C . THR A 1 161 ? 4.514 -2.003 21.267 1.00 96.06 161 THR A C 1
ATOM 1209 O O . THR A 1 161 ? 4.020 -0.913 20.961 1.00 96.06 161 THR A O 1
ATOM 1212 N N . LYS A 1 162 ? 3.772 -3.038 21.655 1.00 96.38 162 LYS A N 1
ATOM 1213 C CA . LYS A 1 162 ? 2.317 -3.034 21.787 1.00 96.38 162 LYS A CA 1
ATOM 1214 C C . LYS A 1 162 ? 1.910 -3.320 23.228 1.00 96.38 162 LYS A C 1
ATOM 1216 O O . LYS A 1 162 ? 2.300 -4.348 23.778 1.00 96.38 162 LYS A O 1
ATOM 1221 N N . ALA A 1 163 ? 1.101 -2.437 23.809 1.00 98.19 163 ALA A N 1
ATOM 1222 C CA . ALA A 1 163 ? 0.475 -2.611 25.115 1.00 98.19 163 ALA A CA 1
ATOM 1223 C C . ALA A 1 163 ? -0.857 -3.358 24.962 1.00 98.19 163 ALA A C 1
ATOM 1225 O O . ALA A 1 163 ? -1.773 -2.898 24.278 1.00 98.19 163 ALA A O 1
ATOM 1226 N N . VAL A 1 164 ? -0.966 -4.515 25.606 1.00 98.25 164 VAL A N 1
ATOM 1227 C CA . VAL A 1 164 ? -2.082 -5.450 25.483 1.00 98.25 164 VAL A CA 1
ATOM 1228 C C . VAL A 1 164 ? -2.865 -5.503 26.794 1.00 98.25 164 VAL A C 1
ATOM 1230 O O . VAL A 1 164 ? -2.340 -5.925 27.827 1.00 98.25 164 VAL A O 1
ATOM 1233 N N . PHE A 1 165 ? -4.135 -5.107 26.737 1.00 98.25 165 PHE A N 1
ATOM 1234 C CA . PHE A 1 165 ? -5.097 -5.210 27.832 1.00 98.25 165 PHE A CA 1
ATOM 1235 C C . PHE A 1 165 ? -6.048 -6.381 27.587 1.00 98.25 165 PHE A C 1
ATOM 1237 O O . PHE A 1 165 ? -6.624 -6.488 26.505 1.00 98.25 165 PHE A O 1
ATOM 1244 N N . HIS A 1 166 ? -6.216 -7.241 28.591 1.00 98.00 166 HIS A N 1
ATOM 1245 C CA . HIS A 1 166 ? -7.070 -8.427 28.520 1.00 98.00 166 HIS A CA 1
ATOM 1246 C C . HIS A 1 166 ? -8.382 -8.220 29.283 1.00 98.00 166 HIS A C 1
ATOM 1248 O O . HIS A 1 166 ? -8.369 -7.775 30.432 1.00 98.00 166 HIS A O 1
ATOM 1254 N N . PHE A 1 167 ? -9.498 -8.590 28.657 1.00 97.19 167 PHE A N 1
ATOM 1255 C CA . PHE A 1 167 ? -10.844 -8.543 29.222 1.00 97.19 167 PHE A CA 1
ATOM 1256 C C . PHE A 1 167 ? -11.513 -9.911 29.079 1.00 97.19 167 PHE A C 1
ATOM 1258 O O . PHE A 1 167 ? -11.853 -10.321 27.974 1.00 97.19 167 PHE A O 1
ATOM 1265 N N . ASN A 1 168 ? -11.728 -10.606 30.196 1.00 94.88 168 ASN A N 1
ATOM 1266 C CA . ASN A 1 168 ? -12.194 -12.001 30.185 1.00 94.88 168 ASN A CA 1
ATOM 1267 C C . ASN A 1 168 ? -13.730 -12.150 30.130 1.00 94.88 168 ASN A C 1
ATOM 1269 O O . ASN A 1 168 ? -14.239 -13.259 30.047 1.00 94.88 168 ASN A O 1
ATOM 1273 N N . ASN A 1 169 ? -14.482 -11.049 30.229 1.00 90.44 169 ASN A N 1
ATOM 1274 C CA . ASN A 1 169 ? -15.949 -11.058 30.332 1.00 90.44 169 ASN A CA 1
ATOM 1275 C C . ASN A 1 169 ? -16.590 -10.029 29.384 1.00 90.44 169 ASN A C 1
ATOM 1277 O O . ASN A 1 169 ? -17.521 -9.316 29.754 1.00 90.44 169 ASN A O 1
ATOM 1281 N N . GLY A 1 170 ? -16.050 -9.910 28.174 1.00 95.38 170 GLY A N 1
ATOM 1282 C CA . GLY A 1 170 ? -16.408 -8.877 27.210 1.00 95.38 170 GLY A CA 1
ATOM 1283 C C . GLY A 1 170 ? -15.851 -7.500 27.575 1.00 95.38 170 GLY A C 1
ATOM 1284 O O . GLY A 1 170 ? -15.209 -7.308 28.610 1.00 95.38 170 GLY A O 1
ATOM 1285 N N . LEU A 1 171 ? -16.100 -6.527 26.702 1.00 97.56 171 LEU A N 1
ATOM 1286 C CA . LEU A 1 171 ? -15.763 -5.123 26.923 1.00 97.56 171 LEU A CA 1
ATOM 1287 C C . LEU A 1 171 ? -16.945 -4.245 26.523 1.00 97.56 171 LEU A C 1
ATOM 1289 O O . LEU A 1 171 ? -17.393 -4.280 25.381 1.00 97.56 171 LEU A O 1
ATOM 1293 N N . PHE A 1 172 ? -17.402 -3.411 27.449 1.00 97.75 172 PHE A N 1
ATOM 1294 C CA . PHE A 1 172 ? -18.352 -2.343 27.174 1.00 97.75 172 PHE A CA 1
ATOM 1295 C C . PHE A 1 172 ? -17.665 -1.010 27.450 1.00 97.75 172 PHE A C 1
ATOM 1297 O O . PHE A 1 172 ? -17.185 -0.801 28.555 1.00 97.75 172 PHE A O 1
ATOM 1304 N N . ILE A 1 173 ? -17.578 -0.129 26.454 1.00 98.12 173 ILE A N 1
ATOM 1305 C CA . ILE A 1 173 ? -17.198 1.275 26.645 1.00 98.12 173 ILE A CA 1
ATOM 1306 C C . ILE A 1 173 ? -18.478 2.084 26.482 1.00 98.12 173 ILE A C 1
ATOM 1308 O O . ILE A 1 173 ? -18.890 2.386 25.362 1.00 98.12 173 ILE A O 1
ATOM 1312 N N . GLY A 1 174 ? -19.137 2.365 27.601 1.00 97.31 174 GLY A N 1
ATOM 1313 C CA . GLY A 1 174 ? -20.509 2.846 27.616 1.00 97.31 174 GLY A CA 1
ATOM 1314 C C . GLY A 1 174 ? -20.668 4.337 27.288 1.00 97.31 174 GLY A C 1
ATOM 1315 O O . GLY A 1 174 ? -19.745 5.138 27.490 1.00 97.31 174 GLY A O 1
ATOM 1316 N N . PRO A 1 175 ? -21.847 4.748 26.785 1.00 96.50 175 PRO A N 1
ATOM 1317 C CA . PRO A 1 175 ? -22.093 6.123 26.353 1.00 96.50 175 PRO A CA 1
ATOM 1318 C C . PRO A 1 175 ? -22.112 7.132 27.513 1.00 96.50 175 PRO A C 1
ATOM 1320 O O . PRO A 1 175 ? -21.846 8.319 27.290 1.00 96.50 175 PRO A O 1
ATOM 1323 N N . ASN A 1 176 ? -22.375 6.679 28.747 1.00 96.25 176 ASN A N 1
ATOM 1324 C CA . ASN A 1 176 ? -22.469 7.526 29.939 1.00 96.25 176 ASN A CA 1
ATOM 1325 C C . ASN A 1 176 ? -21.102 7.843 30.574 1.00 96.25 176 ASN A C 1
ATOM 1327 O O . ASN A 1 176 ? -21.039 8.596 31.548 1.00 96.25 176 ASN A O 1
ATOM 1331 N N . LEU A 1 177 ? -19.997 7.317 30.029 1.00 96.94 177 LEU A N 1
ATOM 1332 C CA . LEU A 1 177 ? -18.660 7.818 30.360 1.00 96.94 177 LEU A CA 1
ATOM 1333 C C . LEU A 1 177 ? -18.586 9.314 30.045 1.00 96.94 177 LEU A C 1
ATOM 1335 O O . LEU A 1 177 ? -19.036 9.748 28.988 1.00 96.94 177 LEU A O 1
ATOM 1339 N N . SER A 1 178 ? -17.993 10.123 30.915 1.00 95.44 178 SER A N 1
ATOM 1340 C CA . SER A 1 178 ? -17.740 11.533 30.618 1.00 95.44 178 SER A CA 1
ATOM 1341 C C . SER A 1 178 ? -16.622 11.682 29.582 1.00 95.44 178 SER A C 1
ATOM 1343 O O . SER A 1 178 ? -16.717 12.536 28.701 1.00 95.44 178 SER A O 1
ATOM 1345 N N . MET A 1 179 ? -15.609 10.809 29.625 1.00 93.19 179 MET A N 1
ATOM 1346 C CA . MET A 1 179 ? -14.464 10.834 28.712 1.00 93.19 179 MET A CA 1
ATOM 1347 C C . MET A 1 179 ? -13.767 9.469 28.635 1.00 93.19 179 MET A C 1
ATOM 1349 O O . MET A 1 179 ? -13.691 8.746 29.629 1.00 93.19 179 MET A O 1
ATOM 1353 N N . VAL A 1 180 ? -13.207 9.154 27.463 1.00 97.19 180 VAL A N 1
ATOM 1354 C CA . VAL A 1 180 ? -12.200 8.099 27.300 1.00 97.19 180 VAL A CA 1
ATOM 1355 C C . VAL A 1 180 ? -10.901 8.743 26.832 1.00 97.19 180 VAL A C 1
ATOM 1357 O O . VAL A 1 180 ? -10.885 9.428 25.811 1.00 97.19 180 VAL A O 1
ATOM 1360 N N . THR A 1 181 ? -9.819 8.520 27.569 1.00 95.94 181 THR A N 1
ATOM 1361 C CA . THR A 1 181 ? -8.489 9.046 27.250 1.00 95.94 181 THR A CA 1
ATOM 1362 C C . THR A 1 181 ? -7.586 7.908 26.809 1.00 95.94 181 THR A C 1
ATOM 1364 O O . THR A 1 181 ? -7.422 6.930 27.538 1.00 95.94 181 THR A O 1
ATOM 1367 N N . LEU A 1 182 ? -6.974 8.049 25.636 1.00 96.88 182 LEU A N 1
ATOM 1368 C CA . LEU A 1 182 ? -5.917 7.162 25.163 1.00 96.88 182 LEU A CA 1
ATOM 1369 C C . LEU A 1 182 ? -4.594 7.931 25.182 1.00 96.88 182 LEU A C 1
ATOM 1371 O O . LEU A 1 182 ? -4.495 9.013 24.601 1.00 96.88 182 LEU A O 1
ATOM 1375 N N . GLU A 1 183 ? -3.583 7.400 25.859 1.00 94.81 183 GLU A N 1
ATOM 1376 C CA . GLU A 1 183 ? -2.262 8.019 25.941 1.00 94.81 183 GLU A CA 1
ATOM 1377 C C . GLU A 1 183 ? -1.147 6.984 26.111 1.00 94.81 183 GLU A C 1
ATOM 1379 O O . GLU A 1 183 ? -1.406 5.798 26.309 1.00 94.81 183 GLU A O 1
ATOM 1384 N N . GLY A 1 184 ? 0.095 7.456 26.039 1.00 95.12 184 GLY A N 1
ATOM 1385 C CA . GLY A 1 184 ? 1.297 6.631 26.074 1.00 95.12 184 GLY A CA 1
ATOM 1386 C C . GLY A 1 184 ? 1.914 6.426 24.691 1.00 95.12 184 GLY A C 1
ATOM 1387 O O . GLY A 1 184 ? 1.349 6.824 23.667 1.00 95.12 184 GLY A O 1
ATOM 1388 N N . VAL A 1 185 ? 3.112 5.848 24.668 1.00 94.56 185 VAL A N 1
ATOM 1389 C CA . VAL A 1 185 ? 3.949 5.730 23.465 1.00 94.56 185 VAL A CA 1
ATOM 1390 C C . VAL A 1 185 ? 3.676 4.458 22.665 1.00 94.56 185 VAL A C 1
ATOM 1392 O O . VAL A 1 185 ? 3.842 4.465 21.452 1.00 94.56 185 VAL A O 1
ATOM 1395 N N . ASN A 1 186 ? 3.220 3.381 23.309 1.00 97.19 186 ASN A N 1
ATOM 1396 C CA . ASN A 1 186 ? 3.075 2.056 22.692 1.00 97.19 186 ASN A CA 1
ATOM 1397 C C . ASN A 1 186 ? 1.707 1.882 22.018 1.00 97.19 186 ASN A C 1
ATOM 1399 O O . ASN A 1 186 ? 0.714 2.425 22.502 1.00 97.19 186 ASN A O 1
ATOM 1403 N N . SER A 1 187 ? 1.624 1.091 20.943 1.00 97.62 187 SER A N 1
ATOM 1404 C CA . SER A 1 187 ? 0.347 0.783 20.272 1.00 97.62 187 SER A CA 1
ATOM 1405 C C . SER A 1 187 ? -0.653 0.131 21.235 1.00 97.62 187 SER A C 1
ATOM 1407 O O . SER A 1 187 ? -0.253 -0.638 22.111 1.00 97.62 187 SER A O 1
ATOM 1409 N N . LEU A 1 188 ? -1.953 0.392 21.068 1.00 98.38 188 LEU A N 1
ATOM 1410 C CA . LEU A 1 188 ? -2.996 -0.111 21.969 1.00 98.38 188 LEU A CA 1
ATOM 1411 C C . LEU A 1 188 ? -3.662 -1.381 21.423 1.00 98.38 188 LEU A C 1
ATOM 1413 O O . LEU A 1 188 ? -4.243 -1.363 20.344 1.00 98.38 188 LEU A O 1
ATOM 1417 N N . SER A 1 189 ? -3.654 -2.465 22.195 1.00 98.44 189 SER A N 1
ATOM 1418 C CA . SER A 1 189 ? -4.373 -3.705 21.883 1.00 98.44 189 SER A CA 1
ATOM 1419 C C . SER A 1 189 ? -5.359 -4.062 22.982 1.00 98.44 189 SER A C 1
ATOM 1421 O O . SER A 1 189 ? -4.964 -4.247 24.132 1.00 98.44 189 SER A O 1
ATOM 1423 N N . LEU A 1 190 ? -6.622 -4.270 22.614 1.00 98.56 190 LEU A N 1
ATOM 1424 C CA . LEU A 1 190 ? -7.658 -4.784 23.508 1.00 98.56 190 LEU A CA 1
ATOM 1425 C C . LEU A 1 190 ? -8.002 -6.228 23.109 1.00 98.56 190 LEU A C 1
ATOM 1427 O O . LEU A 1 190 ? -8.544 -6.464 22.030 1.00 98.56 190 LEU A O 1
ATOM 1431 N N . GLN A 1 191 ? -7.663 -7.188 23.970 1.00 98.38 191 GLN A N 1
ATOM 1432 C CA . GLN A 1 191 ? -7.967 -8.615 23.818 1.00 98.38 191 GLN A CA 1
ATOM 1433 C C . GLN A 1 191 ? -9.199 -8.947 24.651 1.00 98.38 191 GLN A C 1
ATOM 1435 O O . GLN A 1 191 ? -9.181 -8.781 25.870 1.00 98.38 191 GLN A O 1
ATOM 1440 N N . ILE A 1 192 ? -10.277 -9.370 24.001 1.00 98.50 192 ILE A N 1
ATOM 1441 C CA . ILE A 1 192 ? -11.613 -9.427 24.592 1.00 98.50 192 ILE A CA 1
ATOM 1442 C C . ILE A 1 192 ? -12.197 -10.830 24.401 1.00 98.50 192 ILE A C 1
ATOM 1444 O O . ILE A 1 192 ? -12.438 -11.286 23.283 1.00 98.50 192 ILE A O 1
ATOM 1448 N N . GLU A 1 193 ? -12.451 -11.525 25.504 1.00 98.06 193 GLU A N 1
ATOM 1449 C CA . GLU A 1 193 ? -13.200 -12.778 25.520 1.00 98.06 193 GLU A CA 1
ATOM 1450 C C . GLU A 1 193 ? -14.694 -12.455 25.607 1.00 98.06 193 GLU A C 1
ATOM 1452 O O . GLU A 1 193 ? -15.171 -11.963 26.623 1.00 98.06 193 GLU A O 1
ATOM 1457 N N . GLY A 1 194 ? -15.442 -12.698 24.534 1.00 96.94 194 GLY A N 1
ATOM 1458 C CA . GLY A 1 194 ? -16.848 -12.321 24.396 1.00 96.94 194 GLY A CA 1
ATOM 1459 C C . GLY A 1 194 ? -17.037 -11.124 23.468 1.00 96.94 194 GLY A C 1
ATOM 1460 O O . GLY A 1 194 ? -16.218 -10.877 22.581 1.00 96.94 194 GLY A O 1
ATOM 1461 N N . ASN A 1 195 ? -18.148 -10.410 23.642 1.00 97.75 195 ASN A N 1
ATOM 1462 C CA . ASN A 1 195 ? -18.508 -9.272 22.798 1.00 97.75 195 ASN A CA 1
ATOM 1463 C C . ASN A 1 195 ? -17.771 -7.996 23.223 1.00 97.75 195 ASN A C 1
ATOM 1465 O O . ASN A 1 195 ? -17.476 -7.792 24.404 1.00 97.75 195 ASN A O 1
ATOM 1469 N N . ALA A 1 196 ? -17.525 -7.122 22.253 1.00 98.44 196 ALA A N 1
ATOM 1470 C CA . ALA A 1 196 ? -16.992 -5.787 22.459 1.00 98.44 196 ALA A CA 1
ATOM 1471 C C . ALA A 1 196 ? -17.988 -4.754 21.928 1.00 98.44 196 ALA A C 1
ATOM 1473 O O . ALA A 1 196 ? -18.293 -4.764 20.739 1.00 98.44 196 ALA A O 1
ATOM 1474 N N . THR A 1 197 ? -18.452 -3.848 22.782 1.00 98.44 197 THR A N 1
ATOM 1475 C CA . THR A 1 197 ? -19.352 -2.759 22.392 1.00 98.44 197 THR A CA 1
ATOM 1476 C C . THR A 1 197 ? -18.706 -1.425 22.732 1.00 98.44 197 THR A C 1
ATOM 1478 O O . THR A 1 197 ? -18.428 -1.138 23.899 1.00 98.44 197 THR A O 1
ATOM 1481 N N . ILE A 1 198 ? -18.457 -0.612 21.708 1.00 98.50 198 ILE A N 1
ATOM 1482 C CA . ILE A 1 198 ? -17.857 0.716 21.828 1.00 98.50 198 ILE A CA 1
ATOM 1483 C C . ILE A 1 198 ? -18.937 1.756 21.544 1.00 98.50 198 ILE A C 1
ATOM 1485 O O . ILE A 1 198 ? -19.337 1.952 20.399 1.00 98.50 198 ILE A O 1
ATOM 1489 N N . SER A 1 199 ? -19.388 2.428 22.600 1.00 98.00 199 SER A N 1
ATOM 1490 C CA . SER A 1 199 ? -20.450 3.441 22.579 1.00 98.00 199 SER A CA 1
ATOM 1491 C C . SER A 1 199 ? -19.942 4.837 22.974 1.00 98.00 199 SER A C 1
ATOM 1493 O O . SER A 1 199 ? -20.730 5.747 23.231 1.00 98.00 199 SER A O 1
ATOM 1495 N N . LYS A 1 200 ? -18.616 5.029 23.026 1.00 97.94 200 LYS A N 1
ATOM 1496 C CA . LYS A 1 200 ? -17.953 6.315 23.285 1.00 97.94 200 LYS A CA 1
ATOM 1497 C C . LYS A 1 200 ? -16.798 6.529 22.311 1.00 97.94 200 LYS A C 1
ATOM 1499 O O . LYS A 1 200 ? -16.109 5.578 21.952 1.00 97.94 200 LYS A O 1
ATOM 1504 N N . ASN A 1 201 ? -16.573 7.782 21.916 1.00 97.44 201 ASN A N 1
ATOM 1505 C CA . ASN A 1 201 ? -15.501 8.142 20.988 1.00 97.44 201 ASN A CA 1
ATOM 1506 C C . ASN A 1 201 ? -14.124 7.766 21.535 1.00 97.44 201 ASN A C 1
ATOM 1508 O O . ASN A 1 201 ? -13.823 8.006 22.705 1.00 97.44 201 ASN A O 1
ATOM 1512 N N . LEU A 1 202 ? -13.279 7.248 20.648 1.00 97.94 202 LEU A N 1
ATOM 1513 C CA . LEU A 1 202 ? -11.887 6.914 20.917 1.00 97.94 202 LEU A CA 1
ATOM 1514 C C . LEU A 1 202 ? -11.005 7.748 19.987 1.00 97.94 202 LEU A C 1
ATOM 1516 O O . LEU A 1 202 ? -11.149 7.679 18.769 1.00 97.94 202 LEU A O 1
ATOM 1520 N N . SER A 1 203 ? -10.090 8.533 20.550 1.00 95.69 203 SER A N 1
ATOM 1521 C CA . SER A 1 203 ? -9.184 9.387 19.779 1.00 95.69 203 SER A CA 1
ATOM 1522 C C . SER A 1 203 ? -7.740 9.096 20.152 1.00 95.69 203 SER A C 1
ATOM 1524 O O . SER A 1 203 ? -7.363 9.208 21.317 1.00 95.69 203 SER A O 1
ATOM 1526 N N . GLY A 1 204 ? -6.927 8.778 19.148 1.00 93.56 204 GLY A N 1
ATOM 1527 C CA . GLY A 1 204 ? -5.470 8.720 19.245 1.00 93.56 204 GLY A CA 1
ATOM 1528 C C . GLY A 1 204 ? -4.794 10.087 19.155 1.00 93.56 204 GLY A C 1
ATOM 1529 O O . GLY A 1 204 ? -3.596 10.147 18.912 1.00 93.56 204 GLY A O 1
ATOM 1530 N N . ALA A 1 205 ? -5.544 11.181 19.311 1.00 90.88 205 ALA A N 1
ATOM 1531 C CA . ALA A 1 205 ? -5.024 12.538 19.380 1.00 90.88 205 ALA A CA 1
ATOM 1532 C C . ALA A 1 205 ? -5.451 13.198 20.699 1.00 90.88 205 ALA A C 1
ATOM 1534 O O . ALA A 1 205 ? -6.646 13.303 20.996 1.00 90.88 205 ALA A O 1
ATOM 1535 N N . LYS A 1 206 ? -4.470 13.664 21.481 1.00 88.12 206 LYS A N 1
ATOM 1536 C CA . LYS A 1 206 ? -4.684 14.357 22.760 1.00 88.12 206 LYS A CA 1
ATOM 1537 C C . LYS A 1 206 ? -4.666 15.866 22.542 1.00 88.12 206 LYS A C 1
ATOM 1539 O O . LYS A 1 206 ? -3.668 16.410 22.069 1.00 88.12 206 LYS A O 1
ATOM 1544 N N . THR A 1 207 ? -5.759 16.546 22.882 1.00 86.81 207 THR A N 1
ATOM 1545 C CA . THR A 1 207 ? -5.843 18.012 22.812 1.00 86.81 207 THR A CA 1
ATOM 1546 C C . THR A 1 207 ? -4.886 18.658 23.806 1.00 86.81 207 THR A C 1
ATOM 1548 O O . THR A 1 207 ? -4.745 18.194 24.939 1.00 86.81 207 THR A O 1
ATOM 1551 N N . LEU A 1 208 ? -4.257 19.755 23.401 1.00 82.94 208 LEU A N 1
ATOM 1552 C CA . LEU A 1 208 ? -3.431 20.563 24.293 1.00 82.94 208 LEU A CA 1
ATOM 1553 C C . LEU A 1 208 ? -4.308 21.283 25.332 1.00 82.94 208 LEU A C 1
ATOM 1555 O O . LEU A 1 208 ? -5.440 21.660 25.036 1.00 82.94 208 LEU A O 1
ATOM 1559 N N . LEU A 1 209 ? -3.776 21.490 26.542 1.00 76.12 209 LEU A N 1
ATOM 1560 C CA . LEU A 1 209 ? -4.506 22.127 27.650 1.00 76.12 209 LEU A CA 1
ATOM 1561 C C . LEU A 1 209 ? -4.738 23.631 27.416 1.00 76.12 209 LEU A C 1
ATOM 1563 O O . LEU A 1 209 ? -5.809 24.137 27.724 1.00 76.12 209 LEU A O 1
ATOM 1567 N N . ASN A 1 210 ? -3.748 24.327 26.844 1.00 74.31 210 ASN A N 1
ATOM 1568 C CA . ASN A 1 210 ? -3.796 25.764 26.541 1.00 74.31 210 ASN A CA 1
ATOM 1569 C C . ASN A 1 210 ? -3.320 26.032 25.102 1.00 74.31 210 ASN A C 1
ATOM 1571 O O . ASN A 1 210 ? -2.244 26.607 24.910 1.00 74.31 210 ASN A O 1
ATOM 1575 N N . PRO A 1 211 ? -4.048 25.561 24.075 1.00 75.50 211 PRO A N 1
ATOM 1576 C CA . PRO A 1 211 ? -3.590 25.707 22.708 1.00 75.50 211 PRO A CA 1
ATOM 1577 C C . PRO A 1 211 ? -3.807 27.131 22.196 1.00 75.50 211 PRO A C 1
ATOM 1579 O O . PRO A 1 211 ? -4.840 27.743 22.461 1.00 75.50 211 PRO A O 1
ATOM 1582 N N . TYR A 1 212 ? -2.867 27.621 21.387 1.00 73.12 212 TYR A N 1
ATOM 1583 C CA . TYR A 1 212 ? -3.066 28.850 20.615 1.00 73.12 212 TYR A CA 1
ATOM 1584 C C . TYR A 1 212 ? -4.189 28.679 19.580 1.00 73.12 212 TYR A C 1
ATOM 1586 O O . TYR A 1 212 ? -5.071 29.524 19.453 1.00 73.12 212 TYR A O 1
ATOM 1594 N N . VAL A 1 213 ? -4.171 27.550 18.867 1.00 80.50 213 VAL A N 1
ATOM 1595 C CA . VAL A 1 213 ? -5.213 27.155 17.918 1.00 80.50 213 VAL A CA 1
ATOM 1596 C C . VAL A 1 213 ? -6.220 26.269 18.640 1.00 80.50 213 VAL A C 1
ATOM 1598 O O . VAL A 1 213 ? -5.887 25.167 19.073 1.00 80.50 213 VAL A O 1
ATOM 1601 N N . GLN A 1 214 ? -7.463 26.724 18.788 1.00 84.88 214 GLN A N 1
ATOM 1602 C CA . GLN A 1 214 ? -8.486 25.966 19.507 1.00 84.88 214 GLN A CA 1
ATOM 1603 C C . GLN A 1 214 ? -8.596 24.531 18.950 1.00 84.88 214 GLN A C 1
ATOM 1605 O O . GLN A 1 214 ? -8.711 24.333 17.743 1.00 84.88 214 GLN A O 1
ATOM 1610 N N . ARG A 1 215 ? -8.583 23.523 19.838 1.00 86.81 215 ARG A N 1
ATOM 1611 C CA . ARG A 1 215 ? -8.598 22.081 19.491 1.00 86.81 215 ARG A CA 1
ATOM 1612 C C . ARG A 1 215 ? -7.326 21.562 18.794 1.00 86.81 215 ARG A C 1
ATOM 1614 O O . ARG A 1 215 ? -7.365 20.481 18.206 1.00 86.81 215 ARG A O 1
ATOM 1621 N N . ALA A 1 216 ? -6.205 22.281 18.856 1.00 87.62 216 ALA A N 1
ATOM 1622 C CA . ALA A 1 216 ? -4.906 21.712 18.502 1.00 87.62 216 ALA A CA 1
ATOM 1623 C C . ALA A 1 216 ? -4.543 20.543 19.427 1.00 87.62 216 ALA A C 1
ATOM 1625 O O . ALA A 1 216 ? -4.911 20.503 20.609 1.00 87.62 216 ALA A O 1
ATOM 1626 N N . THR A 1 217 ? -3.820 19.586 18.869 1.00 91.19 217 THR A N 1
ATOM 1627 C CA . THR A 1 217 ? -3.434 18.338 19.518 1.00 91.19 217 THR A CA 1
ATOM 1628 C C . THR A 1 217 ? -1.922 18.236 19.618 1.00 91.19 217 THR A C 1
ATOM 1630 O O . THR A 1 217 ? -1.197 18.931 18.916 1.00 91.19 217 THR A O 1
ATOM 1633 N N . ILE A 1 218 ? -1.431 17.336 20.467 1.00 90.00 218 ILE A N 1
ATOM 1634 C CA . ILE A 1 218 ? 0.006 17.045 20.559 1.00 90.00 218 ILE A CA 1
ATOM 1635 C C . ILE A 1 218 ? 0.597 16.470 19.264 1.00 90.00 218 ILE A C 1
ATOM 1637 O O . ILE A 1 218 ? 1.814 16.484 19.119 1.00 90.00 218 ILE A O 1
ATOM 1641 N N . LEU A 1 219 ? -0.234 15.950 18.350 1.00 94.00 219 LEU A N 1
ATOM 1642 C CA . LEU A 1 219 ? 0.223 15.424 17.062 1.00 94.00 219 LEU A CA 1
ATOM 1643 C C . LEU A 1 219 ? 0.568 16.550 16.080 1.00 94.00 219 LEU A C 1
ATOM 1645 O O . LEU A 1 219 ? 1.348 16.335 15.152 1.00 94.00 219 LEU A O 1
ATOM 1649 N N . ASP A 1 220 ? -0.044 17.723 16.253 1.00 93.00 220 ASP A N 1
ATOM 1650 C CA . ASP A 1 220 ? 0.125 18.857 15.356 1.00 93.00 220 ASP A CA 1
ATOM 1651 C C . ASP A 1 220 ? 1.525 19.475 15.537 1.00 93.00 220 ASP A C 1
ATOM 1653 O O . ASP A 1 220 ? 2.051 19.563 16.648 1.00 93.00 220 ASP A O 1
ATOM 1657 N N . GLY A 1 221 ? 2.146 19.885 14.429 1.00 88.62 221 GLY A N 1
ATOM 1658 C CA . GLY A 1 221 ? 3.378 20.675 14.455 1.00 88.62 221 GLY A CA 1
ATOM 1659 C C . GLY A 1 221 ? 3.070 22.171 14.469 1.00 88.62 221 GLY A C 1
ATOM 1660 O O . GLY A 1 221 ? 2.025 22.595 13.973 1.00 88.62 221 GLY A O 1
ATOM 1661 N N . HIS A 1 222 ? 3.987 22.969 15.017 1.00 82.44 222 HIS A N 1
ATOM 1662 C CA . HIS A 1 222 ? 3.801 24.410 15.205 1.00 82.44 222 HIS A CA 1
ATOM 1663 C C . HIS A 1 222 ? 5.011 25.216 14.720 1.00 82.44 222 HIS A C 1
ATOM 1665 O O . HIS A 1 222 ? 6.155 24.856 14.996 1.00 82.44 222 HIS A O 1
ATOM 1671 N N . ASP A 1 223 ? 4.748 26.347 14.066 1.00 70.94 223 ASP A N 1
ATOM 1672 C CA . ASP A 1 223 ? 5.767 27.314 13.631 1.00 70.94 223 ASP A CA 1
ATOM 1673 C C . ASP A 1 223 ? 6.596 27.914 14.804 1.00 70.94 223 ASP A C 1
ATOM 1675 O O . ASP A 1 223 ? 6.186 27.955 15.964 1.00 70.94 223 ASP A O 1
ATOM 1679 N N . ALA A 1 224 ? 7.800 28.409 14.510 1.00 57.69 224 ALA A N 1
ATOM 1680 C CA . ALA A 1 224 ? 8.784 28.917 15.461 1.00 57.69 224 ALA A CA 1
ATOM 1681 C C . ALA A 1 224 ? 8.431 30.235 16.162 1.00 57.69 224 ALA A C 1
ATOM 1683 O O . ALA A 1 224 ? 9.001 30.506 17.223 1.00 57.69 224 ALA A O 1
ATOM 1684 N N . PHE A 1 225 ? 7.541 31.054 15.597 1.00 55.97 225 PHE A N 1
ATOM 1685 C CA . PHE A 1 225 ? 7.198 32.382 16.125 1.00 55.97 225 PHE A CA 1
ATOM 1686 C C . PHE A 1 225 ? 6.151 32.367 17.257 1.00 55.97 225 PHE A C 1
ATOM 1688 O O . PHE A 1 225 ? 5.705 33.427 17.686 1.00 55.97 225 PHE A O 1
ATOM 1695 N N . TYR A 1 226 ? 5.800 31.192 17.792 1.00 58.62 226 TYR A N 1
ATOM 1696 C CA . TYR A 1 226 ? 5.000 31.032 19.018 1.00 58.62 226 TYR A CA 1
ATOM 1697 C C . TYR A 1 226 ? 5.842 31.129 20.308 1.00 58.62 226 TYR A C 1
ATOM 1699 O O . TYR A 1 226 ? 5.642 30.374 21.258 1.00 58.62 226 TYR A O 1
ATOM 1707 N N . VAL A 1 227 ? 6.826 32.028 20.346 1.00 43.75 227 VAL A N 1
ATOM 1708 C CA . VAL A 1 227 ? 7.652 32.272 21.538 1.00 43.75 227 VAL A CA 1
ATOM 1709 C C . VAL A 1 227 ? 6.857 33.118 22.531 1.00 43.75 227 VAL A C 1
ATOM 1711 O O . VAL A 1 227 ? 6.512 34.240 22.184 1.00 43.75 227 VAL A O 1
ATOM 1714 N N 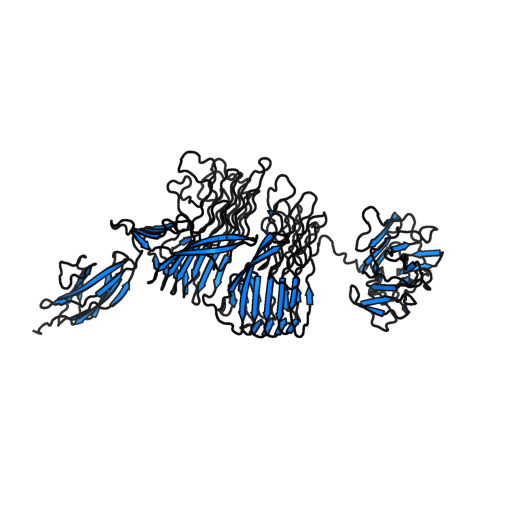. ASP A 1 228 ? 6.509 32.547 23.698 1.00 43.16 228 ASP A N 1
ATOM 1715 C CA . ASP A 1 228 ? 6.563 33.194 25.036 1.00 43.16 228 ASP A CA 1
ATOM 1716 C C . ASP A 1 228 ? 5.814 32.429 26.163 1.00 43.16 228 ASP A C 1
ATOM 1718 O O . ASP A 1 228 ? 5.233 33.022 27.075 1.00 43.16 228 ASP A O 1
ATOM 1722 N N . ASN A 1 229 ? 5.870 31.092 26.199 1.00 47.38 229 ASN A N 1
ATOM 1723 C CA . ASN A 1 229 ? 5.553 30.345 27.424 1.00 47.38 229 ASN A CA 1
ATOM 1724 C C . ASN A 1 229 ? 6.309 29.015 27.443 1.00 47.38 229 ASN A C 1
ATOM 1726 O O . ASN A 1 229 ? 6.353 28.308 26.441 1.00 47.38 229 ASN A O 1
ATOM 1730 N N . LEU A 1 230 ? 6.851 28.639 28.602 1.00 42.28 230 LEU A N 1
ATOM 1731 C CA . LEU A 1 230 ? 7.552 27.366 28.825 1.00 42.28 230 LEU A CA 1
ATOM 1732 C C . LEU A 1 230 ? 6.659 26.126 28.576 1.00 42.28 230 LEU A C 1
ATOM 1734 O O . LEU A 1 230 ? 7.163 25.008 28.548 1.00 42.28 230 LEU A O 1
ATOM 1738 N N . PHE A 1 231 ? 5.354 26.333 28.350 1.00 44.84 231 PHE A N 1
ATOM 1739 C CA . PHE A 1 231 ? 4.358 25.332 27.953 1.00 44.84 231 PHE A CA 1
ATOM 1740 C C . PHE A 1 231 ? 3.645 25.642 26.613 1.00 44.84 231 PHE A C 1
ATOM 1742 O O . PHE A 1 231 ? 2.624 25.022 26.312 1.00 44.84 231 PHE A O 1
ATOM 1749 N N . GLN A 1 232 ? 4.135 26.594 25.804 1.00 48.28 232 GLN A N 1
ATOM 1750 C CA . GLN A 1 232 ? 3.582 26.920 24.479 1.00 48.28 232 GLN A CA 1
ATOM 1751 C C . GLN A 1 232 ? 4.456 26.346 23.353 1.00 48.28 232 GLN A C 1
ATOM 1753 O O . GLN A 1 232 ? 5.528 26.859 23.055 1.00 48.28 232 GLN A O 1
ATOM 1758 N N . GLY A 1 233 ? 3.936 25.289 22.716 1.00 52.03 233 GLY A N 1
ATOM 1759 C CA . GLY A 1 233 ? 4.289 24.844 21.365 1.00 52.03 233 GLY A CA 1
ATOM 1760 C C . GLY A 1 233 ? 5.551 23.992 21.240 1.00 52.03 233 GLY A C 1
ATOM 1761 O O . GLY A 1 233 ? 6.606 24.492 20.855 1.00 52.03 233 GLY A O 1
ATOM 1762 N N . ASN A 1 234 ? 5.437 22.673 21.440 1.00 58.97 234 ASN A N 1
ATOM 1763 C CA . ASN A 1 234 ? 6.394 21.762 20.812 1.00 58.97 234 ASN A CA 1
ATOM 1764 C C . ASN A 1 234 ? 6.291 21.965 19.298 1.00 58.97 234 ASN A C 1
ATOM 1766 O O . ASN A 1 234 ? 5.256 21.683 18.702 1.00 58.97 234 ASN A O 1
ATOM 1770 N N . ARG A 1 235 ? 7.356 22.484 18.678 1.00 77.44 235 ARG A N 1
ATOM 1771 C CA . ARG A 1 235 ? 7.405 22.704 17.219 1.00 77.44 235 ARG A CA 1
ATOM 1772 C C . ARG A 1 235 ? 7.169 21.411 16.443 1.00 77.44 235 ARG A C 1
ATOM 1774 O O . ARG A 1 235 ? 6.627 21.410 15.341 1.00 77.44 235 ARG A O 1
ATOM 1781 N N . VAL A 1 236 ? 7.576 20.311 17.062 1.00 89.69 236 VAL A N 1
ATOM 1782 C CA . VAL A 1 236 ? 7.463 18.960 16.543 1.00 89.69 236 VAL A CA 1
ATOM 1783 C C . VAL A 1 236 ? 6.276 18.282 17.206 1.00 89.69 236 VAL A C 1
ATOM 1785 O O . VAL A 1 236 ? 6.251 18.134 18.429 1.00 89.69 236 VAL A O 1
ATOM 1788 N N . GLY A 1 237 ? 5.326 17.836 16.392 1.00 92.12 237 GLY A N 1
ATOM 1789 C CA . GLY A 1 237 ? 4.260 16.954 16.827 1.00 92.12 237 GLY A CA 1
ATOM 1790 C C . GLY A 1 237 ? 4.841 15.677 17.431 1.00 92.12 237 GLY A C 1
ATOM 1791 O O . GLY A 1 237 ? 5.797 15.095 16.903 1.00 92.12 237 GLY A O 1
ATOM 1792 N N . ILE A 1 238 ? 4.253 15.238 18.537 1.00 93.12 238 ILE A N 1
ATOM 1793 C CA . ILE A 1 238 ? 4.661 14.059 19.297 1.00 93.12 238 ILE A CA 1
ATOM 1794 C C . ILE A 1 238 ? 3.744 12.903 18.930 1.00 93.12 238 ILE A C 1
ATOM 1796 O O . ILE A 1 238 ? 2.535 12.993 19.121 1.00 93.12 238 ILE A O 1
ATOM 1800 N N . GLY A 1 239 ? 4.324 11.814 18.434 1.00 93.31 239 GLY A N 1
ATOM 1801 C CA . GLY A 1 239 ? 3.592 10.582 18.178 1.00 93.31 239 GLY A CA 1
ATOM 1802 C C . GLY A 1 239 ? 3.127 9.926 19.478 1.00 93.31 239 GLY A C 1
ATOM 1803 O O . GLY A 1 239 ? 3.853 9.913 20.472 1.00 93.31 239 GLY A O 1
ATOM 1804 N N . ILE A 1 240 ? 1.909 9.387 19.468 1.00 93.88 240 ILE A N 1
ATOM 1805 C CA . ILE A 1 240 ? 1.354 8.599 20.573 1.00 93.88 240 ILE A CA 1
ATOM 1806 C C . ILE A 1 240 ? 0.751 7.301 20.057 1.00 93.88 240 ILE A C 1
ATOM 1808 O O . ILE A 1 240 ? 0.446 7.172 18.871 1.00 93.88 240 ILE A O 1
ATOM 1812 N N . LEU A 1 241 ? 0.571 6.341 20.961 1.00 96.12 241 LEU A N 1
ATOM 1813 C CA . LEU A 1 241 ? -0.028 5.037 20.684 1.00 96.12 241 LEU A CA 1
ATOM 1814 C C . LEU A 1 241 ? 0.639 4.311 19.503 1.00 96.12 241 LEU A C 1
ATOM 1816 O O . LEU A 1 241 ? -0.043 3.792 18.625 1.00 96.12 241 LEU A O 1
ATOM 1820 N N . GLY A 1 242 ? 1.969 4.320 19.431 1.00 94.44 242 GLY A N 1
ATOM 1821 C CA . GLY A 1 242 ? 2.747 3.698 18.357 1.00 94.44 242 GLY A CA 1
ATOM 1822 C C . GLY A 1 242 ? 2.857 4.522 17.070 1.00 94.44 242 GLY A C 1
ATOM 1823 O O . GLY A 1 242 ? 3.448 4.047 16.098 1.00 94.44 242 GLY A O 1
ATOM 1824 N N . GLY A 1 243 ? 2.294 5.735 17.034 1.00 96.00 243 GLY A N 1
ATOM 1825 C CA . GLY A 1 243 ? 2.548 6.726 15.985 1.00 96.00 243 GLY A CA 1
ATOM 1826 C C . GLY A 1 243 ? 3.933 7.357 16.130 1.00 96.00 243 GLY A C 1
ATOM 1827 O O . GLY A 1 243 ? 4.431 7.530 17.242 1.00 96.00 243 GLY A O 1
ATOM 1828 N N . PHE A 1 244 ? 4.562 7.722 15.013 1.00 96.81 244 PHE A N 1
ATOM 1829 C CA . PHE A 1 244 ? 5.885 8.348 15.023 1.00 96.81 244 PHE A CA 1
ATOM 1830 C C . PHE A 1 244 ? 5.793 9.874 15.068 1.00 96.81 244 PHE A C 1
ATOM 1832 O O . PHE A 1 244 ? 4.983 10.484 14.368 1.00 96.81 244 PHE A O 1
ATOM 1839 N N . SER A 1 245 ? 6.680 10.500 15.840 1.00 96.19 245 SER A N 1
ATOM 1840 C CA . SER A 1 245 ? 6.807 11.960 15.919 1.00 96.19 245 SER A CA 1
ATOM 1841 C C . SER A 1 245 ? 7.265 12.584 14.595 1.00 96.19 245 SER A C 1
ATOM 1843 O O . SER A 1 245 ? 7.765 11.898 13.697 1.00 96.19 245 SER A O 1
ATOM 1845 N N . GLY A 1 246 ? 7.136 13.907 14.473 1.00 95.00 246 GLY A N 1
ATOM 1846 C CA . GLY A 1 246 ? 7.646 14.649 13.317 1.00 95.00 246 GLY A CA 1
ATOM 1847 C C . GLY A 1 246 ? 9.119 14.328 13.017 1.00 95.00 246 GLY A C 1
ATOM 1848 O O . GLY A 1 246 ? 9.960 14.251 13.913 1.00 95.00 246 GLY A O 1
ATOM 1849 N N . GLY A 1 247 ? 9.433 14.075 11.745 1.00 92.88 247 GLY A N 1
ATOM 1850 C CA . GLY A 1 247 ? 10.764 13.673 11.284 1.00 92.88 247 GLY A CA 1
ATOM 1851 C C . GLY A 1 247 ? 11.169 12.227 11.606 1.00 92.88 247 GLY A C 1
ATOM 1852 O O . GLY A 1 247 ? 12.336 11.861 11.394 1.00 92.88 247 GLY A O 1
ATOM 1853 N N . GLN A 1 248 ? 10.242 11.394 12.092 1.00 94.81 248 GLN A N 1
ATOM 1854 C CA . GLN A 1 248 ? 10.474 9.996 12.472 1.00 94.81 248 GLN A CA 1
ATOM 1855 C C . GLN A 1 248 ? 9.515 9.021 11.770 1.00 94.81 248 GLN A C 1
ATOM 1857 O O . GLN A 1 248 ? 8.462 9.401 11.258 1.00 94.81 248 GLN A O 1
ATOM 1862 N N . GLY A 1 249 ? 9.907 7.744 11.759 1.00 94.62 249 GLY A N 1
ATOM 1863 C CA . GLY A 1 249 ? 9.151 6.634 11.181 1.00 94.62 249 GLY A CA 1
ATOM 1864 C C . GLY A 1 249 ? 9.674 6.144 9.822 1.00 94.62 249 GLY A C 1
ATOM 1865 O O . GLY A 1 249 ? 10.431 6.859 9.151 1.00 94.62 249 GLY A O 1
ATOM 1866 N N . PRO A 1 250 ? 9.282 4.927 9.392 1.00 93.31 250 PRO A N 1
ATOM 1867 C CA . PRO A 1 250 ? 9.768 4.319 8.151 1.00 93.31 250 PRO A CA 1
ATOM 1868 C C . PRO A 1 250 ? 9.332 5.082 6.894 1.00 93.31 250 PRO A C 1
ATOM 1870 O O . PRO A 1 250 ? 10.056 5.120 5.898 1.00 93.31 250 PRO A O 1
ATOM 1873 N N . GLY A 1 251 ? 8.155 5.706 6.944 1.00 93.69 251 GLY A N 1
ATOM 1874 C CA . GLY A 1 251 ? 7.572 6.504 5.869 1.00 93.69 251 GLY A CA 1
ATOM 1875 C C . GLY A 1 251 ? 7.643 7.996 6.147 1.00 93.69 251 GLY A C 1
ATOM 1876 O O . GLY A 1 251 ? 6.770 8.739 5.699 1.00 93.69 251 GLY A O 1
ATOM 1877 N N . LYS A 1 252 ? 8.641 8.456 6.907 1.00 94.38 252 LYS A N 1
ATOM 1878 C CA . LYS A 1 252 ? 8.762 9.877 7.223 1.00 94.38 252 LYS A CA 1
ATOM 1879 C C . LYS A 1 252 ? 8.941 10.739 5.980 1.00 94.38 252 LYS A C 1
ATOM 1881 O O . LYS A 1 252 ? 9.679 10.378 5.055 1.00 94.38 252 LYS A O 1
ATOM 1886 N N . GLY A 1 253 ? 8.313 11.908 5.988 1.00 91.94 253 GLY A N 1
ATOM 1887 C CA . GLY A 1 253 ? 8.640 12.956 5.029 1.00 91.94 253 GLY A CA 1
ATOM 1888 C C . GLY A 1 253 ? 10.093 13.415 5.181 1.00 91.94 253 GLY A C 1
ATOM 1889 O O . GLY A 1 253 ? 10.684 13.302 6.259 1.00 91.94 253 GLY A O 1
ATOM 1890 N N . LYS A 1 254 ? 10.699 13.918 4.103 1.00 88.56 254 LYS A N 1
ATOM 1891 C CA . LYS A 1 254 ? 12.075 14.445 4.140 1.00 88.56 254 LYS A CA 1
ATOM 1892 C C . LYS A 1 254 ? 12.087 15.969 4.031 1.00 88.56 254 LYS A C 1
ATOM 1894 O O . LYS A 1 254 ? 11.132 16.565 3.539 1.00 88.56 254 LYS A O 1
ATOM 1899 N N . SER A 1 255 ? 13.195 16.561 4.464 1.00 84.38 255 SER A N 1
ATOM 1900 C CA . SER A 1 255 ? 13.446 18.009 4.505 1.00 84.38 255 SER A CA 1
ATOM 1901 C C . SER A 1 255 ? 14.680 18.329 3.690 1.00 84.38 255 SER A C 1
ATOM 1903 O O . SER A 1 255 ? 15.760 17.839 4.028 1.00 84.38 255 SER A O 1
ATOM 1905 N N . LEU A 1 256 ? 14.524 19.066 2.593 1.00 72.69 256 LEU A N 1
ATOM 1906 C CA . LEU A 1 256 ? 15.600 19.326 1.627 1.00 72.69 256 LEU A CA 1
ATOM 1907 C C . LEU A 1 256 ? 15.496 20.792 1.146 1.00 72.69 256 LEU A C 1
ATOM 1909 O O . LEU A 1 256 ? 14.388 21.321 1.094 1.00 72.69 256 LEU A O 1
ATOM 1913 N N . GLY A 1 257 ? 16.631 21.484 0.932 1.00 59.41 257 GLY A N 1
ATOM 1914 C CA . GLY A 1 257 ? 16.717 22.943 0.704 1.00 59.41 257 GLY A CA 1
ATOM 1915 C C . GLY A 1 257 ? 17.933 23.643 1.363 1.00 59.41 257 GLY A C 1
ATOM 1916 O O . GLY A 1 257 ? 18.123 23.563 2.573 1.00 59.41 257 GLY A O 1
ATOM 1917 N N . SER A 1 258 ? 18.733 24.408 0.610 1.00 52.44 258 SER A N 1
ATOM 1918 C CA . SER A 1 258 ? 19.693 25.396 1.132 1.00 52.44 258 SER A CA 1
ATOM 1919 C C . SER A 1 258 ? 19.059 26.795 1.192 1.00 52.44 258 SER A C 1
ATOM 1921 O O . SER A 1 258 ? 18.131 27.115 0.444 1.00 52.44 258 SER A O 1
ATOM 1923 N N . SER A 1 259 ? 19.546 27.661 2.089 1.00 47.91 259 SER A N 1
ATOM 1924 C CA . SER A 1 259 ? 18.943 28.967 2.429 1.00 47.91 259 SER A CA 1
ATOM 1925 C C . SER A 1 259 ? 18.922 30.023 1.303 1.00 47.91 259 SER A C 1
ATOM 1927 O O . SER A 1 259 ? 18.613 31.182 1.565 1.00 47.91 259 SER A O 1
ATOM 1929 N N . GLY A 1 260 ? 19.222 29.660 0.051 1.00 45.06 260 GLY A N 1
ATOM 1930 C CA . GLY A 1 260 ? 19.388 30.600 -1.062 1.00 45.06 260 GLY A CA 1
ATOM 1931 C C . GLY A 1 260 ? 18.310 30.588 -2.151 1.00 45.06 260 GLY A C 1
ATOM 1932 O O . GLY A 1 260 ? 18.234 31.557 -2.900 1.00 45.06 260 GLY A O 1
ATOM 1933 N N . ALA A 1 261 ? 17.482 29.540 -2.278 1.00 42.59 261 ALA A N 1
ATOM 1934 C CA . ALA A 1 261 ? 16.546 29.427 -3.411 1.00 42.59 261 ALA A CA 1
ATOM 1935 C C . ALA A 1 261 ? 15.303 28.570 -3.122 1.00 42.59 261 ALA A C 1
ATOM 1937 O O . ALA A 1 261 ? 15.050 27.568 -3.788 1.00 42.59 261 ALA A O 1
ATOM 1938 N N . GLY A 1 262 ? 14.524 28.978 -2.121 1.00 51.53 262 GLY A N 1
ATOM 1939 C CA . GLY A 1 262 ? 13.240 28.342 -1.809 1.00 51.53 262 GLY A CA 1
ATOM 1940 C C . GLY A 1 262 ? 13.202 27.525 -0.518 1.00 51.53 262 GLY A C 1
ATOM 1941 O O . GLY A 1 262 ? 12.221 26.816 -0.328 1.00 51.53 262 GLY A O 1
ATOM 1942 N N . GLY A 1 263 ? 14.206 27.665 0.362 1.00 63.31 263 GLY A N 1
ATOM 1943 C CA . GLY A 1 263 ? 14.193 27.210 1.763 1.00 63.31 263 GLY A CA 1
ATOM 1944 C C . GLY A 1 263 ? 13.907 25.716 2.003 1.00 63.31 263 GLY A C 1
ATOM 1945 O O . GLY A 1 263 ? 13.617 24.936 1.096 1.00 63.31 263 GLY A O 1
ATOM 1946 N N . LEU A 1 264 ? 14.029 25.288 3.260 1.00 76.06 264 LEU A N 1
ATOM 1947 C CA . LEU A 1 264 ? 13.679 23.930 3.687 1.00 76.06 264 LEU A CA 1
ATOM 1948 C C . LEU A 1 264 ? 12.159 23.835 3.873 1.00 76.06 264 LEU A C 1
ATOM 1950 O O . LEU A 1 264 ? 11.628 24.472 4.774 1.00 76.06 264 LEU A O 1
ATOM 1954 N N . SER A 1 265 ? 11.465 23.032 3.065 1.00 86.75 265 SER A N 1
ATOM 1955 C CA . SER A 1 265 ? 10.081 22.619 3.347 1.00 86.75 265 SER A CA 1
ATOM 1956 C C . SER A 1 265 ? 10.020 21.108 3.545 1.00 86.75 265 SER A C 1
ATOM 1958 O O . SER A 1 265 ? 10.799 20.359 2.946 1.00 86.75 265 SER A O 1
ATOM 1960 N N . GLY A 1 266 ? 9.115 20.651 4.405 1.00 90.31 266 GLY A N 1
ATOM 1961 C CA . GLY A 1 266 ? 8.959 19.234 4.716 1.00 90.31 266 GLY A CA 1
ATOM 1962 C C . GLY A 1 266 ? 7.967 18.533 3.790 1.00 90.31 266 GLY A C 1
ATOM 1963 O O . GLY A 1 266 ? 6.877 19.035 3.530 1.00 90.31 266 GLY A O 1
ATOM 1964 N N . GLY A 1 267 ? 8.306 17.336 3.314 1.00 92.62 267 GLY A N 1
ATOM 1965 C CA . GLY A 1 267 ? 7.327 16.459 2.665 1.00 92.62 267 GLY A CA 1
ATOM 1966 C C . GLY A 1 267 ? 6.384 15.805 3.674 1.00 92.62 267 GLY A C 1
ATOM 1967 O O . GLY A 1 267 ? 6.723 15.669 4.848 1.00 92.62 267 GLY A O 1
ATOM 1968 N N . GLY A 1 268 ? 5.214 15.360 3.229 1.00 95.81 268 GLY A N 1
ATOM 1969 C CA . GLY A 1 268 ? 4.268 14.641 4.079 1.00 95.81 268 GLY A CA 1
ATOM 1970 C C . GLY A 1 268 ? 4.725 13.225 4.442 1.00 95.81 268 GLY A C 1
ATOM 1971 O O . GLY A 1 268 ? 5.372 12.528 3.646 1.00 95.81 268 GLY A O 1
ATOM 1972 N N . GLY A 1 269 ? 4.356 12.777 5.641 1.00 96.94 269 GLY A N 1
ATOM 1973 C CA . GLY A 1 269 ? 4.484 11.381 6.056 1.00 96.94 269 GLY A CA 1
ATOM 1974 C C . GLY A 1 269 ? 3.628 10.472 5.171 1.00 96.94 269 GLY A C 1
ATOM 1975 O O . GLY A 1 269 ? 2.540 10.850 4.737 1.00 96.94 269 GLY A O 1
ATOM 1976 N N . SER A 1 270 ? 4.121 9.274 4.874 1.00 96.44 270 SER A N 1
ATOM 1977 C CA . SER A 1 270 ? 3.400 8.241 4.116 1.00 96.44 270 SER A CA 1
ATOM 1978 C C . SER A 1 270 ? 3.151 7.036 5.000 1.00 96.44 270 SER A C 1
ATOM 1980 O O . SER A 1 270 ? 3.974 6.757 5.860 1.00 96.44 270 SER A O 1
ATOM 1982 N N . TYR A 1 271 ? 2.054 6.317 4.779 1.00 95.81 271 TYR A N 1
ATOM 1983 C CA . TYR A 1 271 ? 1.814 5.031 5.432 1.00 95.81 271 TYR A CA 1
ATOM 1984 C C . TYR A 1 271 ? 0.992 4.104 4.532 1.00 95.81 271 TYR A C 1
ATOM 1986 O O . TYR A 1 271 ? 1.582 3.440 3.685 1.00 95.81 271 TYR A O 1
ATOM 1994 N N . GLY A 1 272 ? -0.340 4.077 4.670 1.00 93.81 272 GLY A N 1
ATOM 1995 C CA . GLY A 1 272 ? -1.223 3.378 3.729 1.00 93.81 272 GLY A CA 1
ATOM 1996 C C . GLY A 1 272 ? -1.384 4.142 2.413 1.00 93.81 272 GLY A C 1
ATOM 1997 O O . GLY A 1 272 ? -1.494 3.540 1.352 1.00 93.81 272 GLY A O 1
ATOM 1998 N N . GLY A 1 273 ? -1.369 5.472 2.490 1.00 95.12 273 GLY A N 1
ATOM 1999 C CA . GLY A 1 273 ? -1.316 6.385 1.357 1.00 95.12 273 GLY A CA 1
ATOM 2000 C C . GLY A 1 273 ? 0.050 7.054 1.239 1.00 95.12 273 GLY A C 1
ATOM 2001 O O . GLY A 1 273 ? 0.775 7.213 2.225 1.00 95.12 273 GLY A O 1
ATOM 2002 N N . GLU A 1 274 ? 0.409 7.459 0.020 1.00 95.06 274 GLU A N 1
ATOM 2003 C CA . GLU A 1 274 ? 1.600 8.284 -0.211 1.00 95.06 274 GLU A CA 1
ATOM 2004 C C . GLU A 1 274 ? 1.320 9.709 0.280 1.00 95.06 274 GLU A C 1
ATOM 2006 O O . GLU A 1 274 ? 0.299 10.293 -0.074 1.00 95.06 274 GLU A O 1
ATOM 2011 N N . GLY A 1 275 ? 2.207 10.285 1.084 1.00 95.75 275 GLY A N 1
ATOM 2012 C CA . GLY A 1 275 ? 2.138 11.694 1.459 1.00 95.75 275 GLY A CA 1
ATOM 2013 C C . GLY A 1 275 ? 2.319 12.607 0.247 1.00 95.75 275 GLY A C 1
ATOM 2014 O O . GLY A 1 275 ? 2.909 12.228 -0.769 1.00 95.75 275 GLY A O 1
ATOM 2015 N N . GLY A 1 276 ? 1.840 13.837 0.358 1.00 93.50 276 GLY A N 1
ATOM 2016 C CA . GLY A 1 276 ? 2.115 14.883 -0.611 1.00 93.50 276 GLY A CA 1
ATOM 2017 C C . GLY A 1 276 ? 3.546 15.400 -0.465 1.00 93.50 276 GLY A C 1
ATOM 2018 O O . GLY A 1 276 ? 4.012 15.589 0.663 1.00 93.50 276 GLY A O 1
ATOM 2019 N N . PRO A 1 277 ? 4.286 15.629 -1.562 1.00 90.62 277 PRO A N 1
ATOM 2020 C CA . PRO A 1 277 ? 5.508 16.420 -1.485 1.00 90.62 277 PRO A CA 1
ATOM 2021 C C . PRO A 1 277 ? 5.195 17.857 -1.034 1.00 90.62 277 PRO A C 1
ATOM 2023 O O . PRO A 1 277 ? 4.142 18.412 -1.360 1.00 90.62 277 PRO A O 1
ATOM 2026 N N . GLY A 1 278 ? 6.112 18.446 -0.269 1.00 88.56 278 GLY A N 1
ATOM 2027 C CA . GLY A 1 278 ? 6.174 19.892 -0.074 1.00 88.56 278 GLY A CA 1
ATOM 2028 C C . GLY A 1 278 ? 6.831 20.563 -1.279 1.00 88.56 278 GLY A C 1
ATOM 2029 O O . GLY A 1 278 ? 7.128 19.917 -2.288 1.00 88.56 278 GLY A O 1
ATOM 2030 N N . ALA A 1 279 ? 7.122 21.854 -1.170 1.00 84.62 279 ALA A N 1
ATOM 2031 C CA . ALA A 1 279 ? 7.777 22.577 -2.258 1.00 84.62 279 ALA A CA 1
ATOM 2032 C C . ALA A 1 279 ? 9.170 22.017 -2.609 1.00 84.62 279 ALA A C 1
ATOM 2034 O O . ALA A 1 279 ? 9.519 21.916 -3.783 1.00 84.62 279 ALA A O 1
ATOM 2035 N N . SER A 1 280 ? 9.945 21.621 -1.602 1.00 81.75 280 SER A N 1
ATOM 2036 C CA . SER A 1 280 ? 11.310 21.087 -1.718 1.00 81.75 280 SER A CA 1
ATOM 2037 C C . SER A 1 280 ? 11.486 19.724 -1.032 1.00 81.75 280 SER A C 1
ATOM 2039 O O . SER A 1 280 ? 12.318 18.921 -1.453 1.00 81.75 280 SER A O 1
ATOM 2041 N N . GLY A 1 281 ? 10.672 19.411 -0.018 1.00 86.69 281 GLY A N 1
ATOM 2042 C CA . GLY A 1 281 ? 10.709 18.132 0.694 1.00 86.69 281 GLY A CA 1
ATOM 2043 C C . GLY A 1 281 ? 9.859 17.030 0.041 1.00 86.69 281 GLY A C 1
ATOM 2044 O O . GLY A 1 281 ? 8.649 17.203 -0.109 1.00 86.69 281 GLY A O 1
ATOM 2045 N N . PRO A 1 282 ? 10.422 15.857 -0.306 1.00 88.19 282 PRO A N 1
ATOM 2046 C CA . PRO A 1 282 ? 9.656 14.730 -0.833 1.00 88.19 282 PRO A CA 1
ATOM 2047 C C . PRO A 1 282 ? 8.894 14.005 0.277 1.00 88.19 282 PRO A C 1
ATOM 2049 O O . PRO A 1 282 ? 9.361 13.903 1.417 1.00 88.19 282 PRO A O 1
ATOM 2052 N N . SER A 1 283 ? 7.747 13.430 -0.078 1.00 91.38 283 SER A N 1
ATOM 2053 C CA . SER A 1 283 ? 7.001 12.559 0.826 1.00 91.38 283 SER A CA 1
ATOM 2054 C C . SER A 1 283 ? 7.718 11.236 1.093 1.00 91.38 283 SER A C 1
ATOM 2056 O O . SER A 1 283 ? 8.540 10.774 0.291 1.00 91.38 283 SER A O 1
ATOM 2058 N N . GLY A 1 284 ? 7.384 10.602 2.216 1.00 90.75 284 GLY A N 1
ATOM 2059 C CA . GLY A 1 284 ? 7.967 9.317 2.612 1.00 90.75 284 GLY A CA 1
ATOM 2060 C C . GLY A 1 284 ? 7.577 8.118 1.739 1.00 90.75 284 GLY A C 1
ATOM 2061 O O . GLY A 1 284 ? 6.796 8.219 0.799 1.00 90.75 284 GLY A O 1
ATOM 2062 N N . GLN A 1 285 ? 8.161 6.957 2.014 1.00 88.56 285 GLN A N 1
ATOM 2063 C CA . GLN A 1 285 ? 7.826 5.697 1.332 1.00 88.56 285 GLN A CA 1
ATOM 2064 C C . GLN A 1 285 ? 6.661 4.975 2.023 1.00 88.56 285 GLN A C 1
ATOM 2066 O O . GLN A 1 285 ? 6.395 5.220 3.201 1.00 88.56 285 GLN A O 1
ATOM 2071 N N . HIS A 1 286 ? 5.990 4.065 1.315 1.00 89.75 286 HIS A N 1
ATOM 2072 C CA . HIS A 1 286 ? 5.039 3.143 1.942 1.00 89.75 286 HIS A CA 1
ATOM 2073 C C . HIS A 1 286 ? 5.764 2.107 2.805 1.00 89.75 286 HIS A C 1
ATOM 2075 O O . HIS A 1 286 ? 6.913 1.750 2.539 1.00 89.75 286 HIS A O 1
ATOM 2081 N N . TYR A 1 287 ? 5.092 1.637 3.852 1.00 89.44 287 TYR A N 1
ATOM 2082 C CA . TYR A 1 287 ? 5.603 0.599 4.746 1.00 89.44 287 TYR A CA 1
ATOM 2083 C C . TYR A 1 287 ? 4.468 -0.115 5.481 1.00 89.44 287 TYR A C 1
ATOM 2085 O O . TYR A 1 287 ? 3.337 0.379 5.546 1.00 89.44 287 TYR A O 1
ATOM 2093 N N . GLY A 1 288 ? 4.806 -1.245 6.104 1.00 85.81 288 GLY A N 1
ATOM 2094 C CA . GLY A 1 288 ? 3.838 -2.101 6.780 1.00 85.81 288 GLY A CA 1
ATOM 2095 C C . GLY A 1 288 ? 2.980 -2.866 5.777 1.00 85.81 288 GLY A C 1
ATOM 2096 O O . GLY A 1 288 ? 3.285 -2.917 4.591 1.00 85.81 288 GLY A O 1
ATOM 2097 N N . TYR A 1 289 ? 1.914 -3.490 6.263 1.00 82.38 289 TYR A N 1
ATOM 2098 C CA . TYR A 1 289 ? 1.032 -4.315 5.444 1.00 82.38 289 TYR A CA 1
ATOM 2099 C C . TYR A 1 289 ? -0.423 -4.087 5.830 1.00 82.38 289 TYR A C 1
ATOM 2101 O O . TYR A 1 289 ? -0.754 -3.910 7.003 1.00 82.38 289 TYR A O 1
ATOM 2109 N N . GLY A 1 290 ? -1.306 -4.113 4.829 1.00 83.50 290 GLY A N 1
ATOM 2110 C CA . GLY A 1 290 ? -2.713 -3.739 4.984 1.00 83.50 290 GLY A CA 1
ATOM 2111 C C . GLY A 1 290 ? -3.483 -4.561 6.021 1.00 83.50 290 GLY A C 1
ATOM 2112 O O . GLY A 1 290 ? -4.375 -4.029 6.669 1.00 83.50 290 GLY A O 1
ATOM 2113 N N . GLY A 1 291 ? -3.121 -5.834 6.223 1.00 87.50 291 GLY A N 1
ATOM 2114 C CA . GLY A 1 291 ? -3.765 -6.718 7.202 1.00 87.50 291 GLY A CA 1
ATOM 2115 C C . GLY A 1 291 ? -3.381 -6.463 8.667 1.00 87.50 291 GLY A C 1
ATOM 2116 O O . GLY A 1 291 ? -3.966 -7.091 9.552 1.00 87.50 291 GLY A O 1
ATOM 2117 N N . LEU A 1 292 ? -2.408 -5.576 8.926 1.00 91.62 292 LEU A N 1
ATOM 2118 C CA . LEU A 1 292 ? -2.002 -5.131 10.268 1.00 91.62 292 LEU A CA 1
ATOM 2119 C C . LEU A 1 292 ? -1.681 -6.277 11.248 1.00 91.62 292 LEU A C 1
ATOM 2121 O O . LEU A 1 292 ? -2.019 -6.229 12.425 1.00 91.62 292 LEU A O 1
ATOM 2125 N N . GLY A 1 293 ? -1.028 -7.339 10.772 1.00 85.62 293 GLY A N 1
ATOM 2126 C CA . GLY A 1 293 ? -0.545 -8.420 11.647 1.00 85.62 293 GLY A CA 1
ATOM 2127 C C . GLY A 1 293 ? 0.559 -7.977 12.620 1.00 85.62 293 GLY A C 1
ATOM 2128 O O . GLY A 1 293 ? 0.734 -8.623 13.644 1.00 85.62 293 GLY A O 1
ATOM 2129 N N . ILE A 1 294 ? 1.247 -6.875 12.314 1.00 90.25 294 ILE A N 1
ATOM 2130 C CA . ILE A 1 294 ? 2.088 -6.088 13.214 1.00 90.25 294 ILE A CA 1
ATOM 2131 C C . ILE A 1 294 ? 1.366 -4.750 13.333 1.00 90.25 294 ILE A C 1
ATOM 2133 O O . ILE A 1 294 ? 1.070 -4.102 12.324 1.00 90.25 294 ILE A O 1
ATOM 2137 N N . LEU A 1 295 ? 1.047 -4.359 14.563 1.00 94.44 295 LEU A N 1
ATOM 2138 C CA . LEU A 1 295 ? 0.289 -3.144 14.830 1.00 94.44 295 LEU A CA 1
ATOM 2139 C C . LEU A 1 295 ? 1.236 -1.943 14.912 1.00 94.44 295 LEU A C 1
ATOM 2141 O O . LEU A 1 295 ? 1.946 -1.770 15.902 1.00 94.44 295 LEU A O 1
ATOM 2145 N N . ILE A 1 296 ? 1.218 -1.100 13.882 1.00 93.56 296 ILE A N 1
ATOM 2146 C CA . ILE A 1 296 ? 2.100 0.065 13.749 1.00 93.56 296 ILE A CA 1
ATOM 2147 C C . ILE A 1 296 ? 1.308 1.335 13.429 1.00 93.56 296 ILE A C 1
ATOM 2149 O O . ILE A 1 296 ? 0.299 1.271 12.728 1.00 93.56 296 ILE A O 1
ATOM 2153 N N . GLY A 1 297 ? 1.747 2.486 13.940 1.00 95.62 297 GLY A N 1
ATOM 2154 C CA . GLY A 1 297 ? 1.157 3.789 13.635 1.00 95.62 297 GLY A CA 1
ATOM 2155 C C . GLY A 1 297 ? 1.695 4.443 12.356 1.00 95.62 297 GLY A C 1
ATOM 2156 O O . GLY A 1 297 ? 2.530 3.900 11.623 1.00 95.62 297 GLY A O 1
ATOM 2157 N N . GLY A 1 298 ? 1.190 5.643 12.090 1.00 97.44 298 GLY A N 1
ATOM 2158 C CA . GLY A 1 298 ? 1.592 6.501 10.982 1.00 97.44 298 GLY A CA 1
ATOM 2159 C C . GLY A 1 298 ? 2.953 7.161 11.210 1.00 97.44 298 GLY A C 1
ATOM 2160 O O . GLY A 1 298 ? 3.400 7.318 12.345 1.00 97.44 298 GLY A O 1
ATOM 2161 N N . SER A 1 299 ? 3.601 7.585 10.125 1.00 97.50 299 SER A N 1
ATOM 2162 C CA . SER A 1 299 ? 4.890 8.280 10.149 1.00 97.50 299 SER A CA 1
ATOM 2163 C C . SER A 1 299 ? 4.732 9.797 10.201 1.00 97.50 299 SER A C 1
ATOM 2165 O O . SER A 1 299 ? 3.780 10.356 9.649 1.00 97.50 299 SER A O 1
ATOM 2167 N N . GLY A 1 300 ? 5.703 10.470 10.817 1.00 97.38 300 GLY A N 1
ATOM 2168 C CA . GLY A 1 300 ? 5.744 11.926 10.873 1.00 97.38 300 GLY A CA 1
ATOM 2169 C C . GLY A 1 300 ? 6.092 12.573 9.531 1.00 97.38 300 GLY A C 1
ATOM 2170 O O . GLY A 1 300 ? 6.698 11.963 8.643 1.00 97.38 300 GLY A O 1
ATOM 2171 N N . GLY A 1 301 ? 5.728 13.842 9.377 1.00 95.81 301 GLY A N 1
ATOM 2172 C CA . GLY A 1 301 ? 6.158 14.658 8.242 1.00 95.81 301 GLY A CA 1
ATOM 2173 C C . GLY A 1 301 ? 7.628 15.075 8.335 1.00 95.81 301 GLY A C 1
ATOM 2174 O O . GLY A 1 301 ? 8.290 14.863 9.350 1.00 95.81 301 GLY A O 1
ATOM 2175 N N . GLY A 1 302 ? 8.163 15.653 7.262 1.00 93.12 302 GLY A N 1
ATOM 2176 C CA . GLY A 1 302 ? 9.505 16.239 7.254 1.00 93.12 302 GLY A CA 1
ATOM 2177 C C . GLY A 1 302 ? 9.549 17.576 7.999 1.00 93.12 302 GLY A C 1
ATOM 2178 O O . GLY A 1 302 ? 8.556 18.290 8.048 1.00 93.12 302 GLY A O 1
ATOM 2179 N N . PHE A 1 303 ? 10.708 17.944 8.534 1.00 90.94 303 PHE A N 1
ATOM 2180 C CA . PHE A 1 303 ? 10.969 19.275 9.091 1.00 90.94 303 PHE A CA 1
ATOM 2181 C C . PHE A 1 303 ? 10.916 20.403 8.054 1.00 90.94 303 PHE A C 1
ATOM 2183 O O . PHE A 1 303 ? 11.424 20.253 6.938 1.00 90.94 303 PHE A O 1
ATOM 2190 N N . GLY A 1 304 ? 10.359 21.541 8.453 1.00 87.12 304 GLY A N 1
ATOM 2191 C CA . GLY A 1 304 ? 10.532 22.827 7.784 1.00 87.12 304 GLY A CA 1
ATOM 2192 C C . GLY A 1 304 ? 11.810 23.536 8.225 1.00 87.12 304 GLY A C 1
ATOM 2193 O O . GLY A 1 304 ? 12.546 23.066 9.099 1.00 87.12 304 GLY A O 1
ATOM 2194 N N . ASN A 1 305 ? 12.063 24.711 7.655 1.00 82.81 305 ASN A N 1
ATOM 2195 C CA . ASN A 1 305 ? 13.224 25.546 7.969 1.00 82.81 305 ASN A CA 1
ATOM 2196 C C . ASN A 1 305 ? 13.261 26.000 9.436 1.00 82.81 305 ASN A C 1
ATOM 2198 O O . ASN A 1 305 ? 14.326 26.283 9.983 1.00 82.81 305 ASN A O 1
ATOM 2202 N N . PHE A 1 306 ? 12.097 26.059 10.076 1.00 75.25 306 PHE A N 1
ATOM 2203 C CA . PHE A 1 306 ? 11.930 26.513 11.451 1.00 75.25 306 PHE A CA 1
ATOM 2204 C C . PHE A 1 306 ? 11.901 25.365 12.477 1.00 75.25 306 PHE A C 1
ATOM 2206 O O . PHE A 1 306 ? 11.818 25.608 13.689 1.00 75.25 306 PHE A O 1
ATOM 2213 N N . GLY A 1 307 ? 12.061 24.124 11.998 1.00 82.50 307 GLY A N 1
ATOM 2214 C CA . GLY A 1 307 ? 12.094 22.908 12.809 1.00 82.50 307 GLY A CA 1
ATOM 2215 C C . GLY A 1 307 ? 10.715 22.337 13.136 1.00 82.50 307 GLY A C 1
ATOM 2216 O O . GLY A 1 307 ? 10.618 21.461 13.990 1.00 82.50 307 GLY A O 1
ATOM 2217 N N . ASP A 1 308 ? 9.661 22.821 12.484 1.00 88.00 308 ASP A N 1
ATOM 2218 C CA . ASP A 1 308 ? 8.297 22.324 12.618 1.00 88.00 308 ASP A CA 1
ATOM 2219 C C . ASP A 1 308 ? 8.081 21.047 11.790 1.00 88.00 308 ASP A C 1
ATOM 2221 O O . ASP A 1 308 ? 8.603 20.924 10.684 1.00 88.00 308 ASP A O 1
ATOM 2225 N N . ALA A 1 309 ? 7.358 20.071 12.341 1.00 93.31 309 ALA A N 1
ATOM 2226 C CA . ALA A 1 309 ? 6.951 18.826 11.673 1.00 93.31 309 ALA A CA 1
ATOM 2227 C C . ALA A 1 309 ? 5.807 18.180 12.464 1.00 93.31 309 ALA A C 1
ATOM 2229 O O . ALA A 1 309 ? 5.850 18.200 13.691 1.00 93.31 309 ALA A O 1
ATOM 2230 N N . ALA A 1 310 ? 4.822 17.566 11.812 1.00 95.50 310 ALA A N 1
ATOM 2231 C CA . ALA A 1 310 ? 3.709 16.928 12.516 1.00 95.50 310 ALA A CA 1
ATOM 2232 C C . ALA A 1 310 ? 3.928 15.418 12.676 1.00 95.50 310 ALA A C 1
ATOM 2234 O O . ALA A 1 310 ? 4.624 14.789 11.872 1.00 95.50 310 ALA A O 1
ATOM 2235 N N . ALA A 1 311 ? 3.322 14.836 13.709 1.00 97.06 311 ALA A N 1
ATOM 2236 C CA . ALA A 1 311 ? 3.380 13.407 13.993 1.00 97.06 311 ALA A CA 1
ATOM 2237 C C . ALA A 1 311 ? 2.370 12.606 13.168 1.00 97.06 311 ALA A C 1
ATOM 2239 O O . ALA A 1 311 ? 1.304 13.101 12.797 1.00 97.06 311 ALA A O 1
ATOM 2240 N N . GLY A 1 312 ? 2.692 11.340 12.920 1.00 97.88 312 GLY A N 1
ATOM 2241 C CA . GLY A 1 312 ? 1.738 10.379 12.386 1.00 97.88 312 GLY A CA 1
ATOM 2242 C C . GLY A 1 312 ? 0.747 9.891 13.446 1.00 97.88 312 GLY A C 1
ATOM 2243 O O . GLY A 1 312 ? 1.011 9.961 14.647 1.00 97.88 312 GLY A O 1
ATOM 2244 N N . GLY A 1 313 ? -0.404 9.398 12.992 1.00 97.81 313 GLY A N 1
ATOM 2245 C CA . GLY A 1 313 ? -1.465 8.903 13.870 1.00 97.81 313 GLY A CA 1
ATOM 2246 C C . GLY A 1 313 ? -1.097 7.613 14.609 1.00 97.81 313 GLY A C 1
ATOM 2247 O O . GLY A 1 313 ? -0.257 6.838 14.151 1.00 97.81 313 GLY A O 1
ATOM 2248 N N . GLY A 1 314 ? -1.751 7.368 15.745 1.00 97.62 314 GLY A N 1
ATOM 2249 C CA . GLY A 1 314 ? -1.542 6.169 16.563 1.00 97.62 314 GLY A CA 1
ATOM 2250 C C . GLY A 1 314 ? -2.088 4.872 15.954 1.00 97.62 314 GLY A C 1
ATOM 2251 O O . GLY A 1 314 ? -2.581 4.834 14.829 1.00 97.62 314 GLY A O 1
ATOM 2252 N N . ALA A 1 315 ? -2.010 3.780 16.704 1.00 98.12 315 ALA A N 1
ATOM 2253 C CA . ALA A 1 315 ? -2.485 2.470 16.294 1.00 98.12 315 ALA A CA 1
ATOM 2254 C C . ALA A 1 315 ? -3.303 1.798 17.399 1.00 98.12 315 ALA A C 1
ATOM 2256 O O . ALA A 1 315 ? -2.855 1.683 18.544 1.00 98.12 315 ALA A O 1
ATOM 2257 N N . ILE A 1 316 ? -4.489 1.311 17.029 1.00 98.50 316 ILE A N 1
ATOM 2258 C CA . ILE A 1 316 ? -5.369 0.541 17.909 1.00 98.50 316 ILE A CA 1
ATOM 2259 C C . ILE A 1 316 ? -5.795 -0.774 17.260 1.00 98.50 316 ILE A C 1
ATOM 2261 O O . ILE A 1 316 ? -6.109 -0.820 16.067 1.00 98.50 316 ILE A O 1
ATOM 2265 N N . GLU A 1 317 ? -5.861 -1.836 18.061 1.00 98.31 317 GLU A N 1
ATOM 2266 C CA . GLU A 1 317 ? -6.556 -3.065 17.694 1.00 98.31 317 GLU A CA 1
ATOM 2267 C C . GLU A 1 317 ? -7.586 -3.517 18.735 1.00 98.31 317 GLU A C 1
ATOM 2269 O O . GLU A 1 317 ? -7.347 -3.464 19.942 1.00 98.31 317 GLU A O 1
ATOM 2274 N N . LEU A 1 318 ? -8.730 -3.989 18.238 1.00 98.38 318 LEU A N 1
ATOM 2275 C CA . LEU A 1 318 ? -9.801 -4.631 18.994 1.00 98.38 318 LEU A CA 1
ATOM 2276 C C . LEU A 1 318 ? -9.888 -6.084 18.536 1.00 98.38 318 LEU A C 1
ATOM 2278 O O . LEU A 1 318 ? -10.207 -6.344 17.376 1.00 98.38 318 LEU A O 1
ATOM 2282 N N . ILE A 1 319 ? -9.591 -7.031 19.418 1.00 98.38 319 ILE A N 1
ATOM 2283 C CA . ILE A 1 319 ? -9.636 -8.460 19.106 1.00 98.38 319 ILE A CA 1
ATOM 2284 C C . ILE A 1 319 ? -10.627 -9.118 20.054 1.00 98.38 319 ILE A C 1
ATOM 2286 O O . ILE A 1 319 ? -10.305 -9.389 21.206 1.00 98.38 319 ILE A O 1
ATOM 2290 N N . ALA A 1 320 ? -11.831 -9.376 19.552 1.00 98.38 320 ALA A N 1
ATOM 2291 C CA . ALA A 1 320 ? -12.901 -10.043 20.274 1.00 98.38 320 ALA A CA 1
ATOM 2292 C C . ALA A 1 320 ? -13.073 -11.498 19.807 1.00 98.38 320 ALA A C 1
ATOM 2294 O O . ALA A 1 320 ? -12.941 -11.823 18.617 1.00 98.38 320 ALA A O 1
ATOM 2295 N N . SER A 1 321 ? -13.388 -12.401 20.736 1.00 97.69 321 SER A N 1
ATOM 2296 C CA . SER A 1 321 ? -13.868 -13.741 20.372 1.00 97.69 321 SER A CA 1
ATOM 2297 C C . SER A 1 321 ? -15.340 -13.734 19.942 1.00 97.69 321 SER A C 1
ATOM 2299 O O . SER A 1 321 ? -15.718 -14.570 19.125 1.00 97.69 321 SER A O 1
ATOM 2301 N N . GLY A 1 322 ? -16.135 -12.774 20.433 1.00 97.75 322 GLY A N 1
ATOM 2302 C CA . GLY A 1 322 ? -17.530 -12.522 20.063 1.00 97.75 322 GLY A CA 1
ATOM 2303 C C . GLY A 1 322 ? -17.691 -11.424 19.007 1.00 97.75 322 GLY A C 1
ATOM 2304 O O . GLY A 1 322 ? -16.816 -11.234 18.160 1.00 97.75 322 GLY A O 1
ATOM 2305 N N . GLN A 1 323 ? -18.847 -10.762 18.981 1.00 98.12 323 GLN A N 1
ATOM 2306 C CA . GLN A 1 323 ? -19.136 -9.658 18.058 1.00 98.12 323 GLN A CA 1
ATOM 2307 C C . GLN A 1 323 ? -18.401 -8.384 18.494 1.00 98.12 323 GLN A C 1
ATOM 2309 O O . GLN A 1 323 ? -18.297 -8.113 19.691 1.00 98.12 323 GLN A O 1
ATOM 2314 N N . VAL A 1 324 ? -17.939 -7.582 17.530 1.00 98.69 324 VAL A N 1
ATOM 2315 C CA . VAL A 1 324 ? -17.533 -6.189 17.772 1.00 98.69 324 VAL A CA 1
ATOM 2316 C C . VAL A 1 324 ? -18.607 -5.252 17.228 1.00 98.69 324 VAL A C 1
ATOM 2318 O O . VAL A 1 324 ? -18.867 -5.265 16.026 1.00 98.69 324 VAL A O 1
ATOM 2321 N N . LEU A 1 325 ? -19.200 -4.440 18.101 1.00 98.62 325 LEU A N 1
ATOM 2322 C CA . LEU A 1 325 ? -20.163 -3.393 17.768 1.00 98.62 325 LEU A CA 1
ATOM 2323 C C . LEU A 1 325 ? -19.549 -2.014 18.028 1.00 98.62 325 LEU A C 1
ATOM 2325 O O . LEU A 1 325 ? -19.164 -1.699 19.157 1.00 98.62 325 LEU A O 1
ATOM 2329 N N . ILE A 1 326 ? -19.498 -1.177 16.996 1.00 98.69 326 ILE A N 1
ATOM 2330 C CA . ILE A 1 326 ? -19.239 0.260 17.120 1.00 98.69 326 ILE A CA 1
ATOM 2331 C C . ILE A 1 326 ? -20.579 0.961 16.936 1.00 98.69 326 ILE A C 1
ATOM 2333 O O . ILE A 1 326 ? -21.136 0.916 15.842 1.00 98.69 326 ILE A O 1
ATOM 2337 N N . SER A 1 327 ? -21.105 1.555 18.006 1.00 98.31 327 SER A N 1
ATOM 2338 C CA . SER A 1 327 ? -22.461 2.114 18.015 1.00 98.31 327 SER A CA 1
ATOM 2339 C C . SER A 1 327 ? -22.609 3.336 17.104 1.00 98.31 327 SER A C 1
ATOM 2341 O O . SER A 1 327 ? -21.640 4.048 16.823 1.00 98.31 327 SER A O 1
ATOM 2343 N N . GLU A 1 328 ? -23.846 3.625 16.701 1.00 97.56 328 GLU A N 1
ATOM 2344 C CA . GLU A 1 328 ? -24.185 4.851 15.977 1.00 97.56 328 GLU A CA 1
ATOM 2345 C C . GLU A 1 328 ? -23.664 6.115 16.693 1.00 97.56 328 GLU A C 1
ATOM 2347 O O . GLU A 1 328 ? -23.693 6.238 17.920 1.00 97.56 328 GLU A O 1
ATOM 2352 N N . GLY A 1 329 ? -23.151 7.070 15.911 1.00 95.56 329 GLY A N 1
ATOM 2353 C CA . GLY A 1 329 ? -22.609 8.336 16.419 1.00 95.56 329 GLY A CA 1
ATOM 2354 C C . GLY A 1 329 ? -21.221 8.239 17.064 1.00 95.56 329 GLY A C 1
ATOM 2355 O O . GLY A 1 329 ? -20.660 9.271 17.436 1.00 95.56 329 GLY A O 1
ATOM 2356 N N . VAL A 1 330 ? -20.642 7.037 17.169 1.00 98.00 330 VAL A N 1
ATOM 2357 C CA . VAL A 1 330 ? -19.289 6.828 17.699 1.00 98.00 330 VAL A CA 1
ATOM 2358 C C . VAL A 1 330 ? -18.238 7.014 16.614 1.00 98.00 330 VAL A C 1
ATOM 2360 O O . VAL A 1 330 ? -18.369 6.519 15.497 1.00 98.00 330 VAL A O 1
ATOM 2363 N N . GLN A 1 331 ? -17.147 7.685 16.973 1.00 97.94 331 GLN A N 1
ATOM 2364 C CA . GLN A 1 331 ? -15.966 7.854 16.137 1.00 97.94 331 GLN A CA 1
ATOM 2365 C C . GLN A 1 331 ? -14.743 7.209 16.799 1.00 97.94 331 GLN A C 1
ATOM 2367 O O . GLN A 1 331 ? -14.397 7.540 17.937 1.00 97.94 331 GLN A O 1
ATOM 2372 N N . ILE A 1 332 ? -14.064 6.324 16.066 1.00 98.50 332 ILE A N 1
ATOM 2373 C CA . ILE A 1 332 ? -12.718 5.842 16.400 1.00 98.50 332 ILE A CA 1
ATOM 2374 C C . ILE A 1 332 ? -11.742 6.489 15.420 1.00 98.50 332 ILE A C 1
ATOM 2376 O O . ILE A 1 332 ? -11.789 6.218 14.220 1.00 98.50 332 ILE A O 1
ATOM 2380 N N . SER A 1 333 ? -10.867 7.350 15.940 1.00 97.88 333 SER A N 1
ATOM 2381 C CA . SER A 1 333 ? -9.959 8.178 15.147 1.00 97.88 333 SER A CA 1
ATOM 2382 C C . SER A 1 333 ? -8.499 7.934 15.507 1.00 97.88 333 SER A C 1
ATOM 2384 O O . SER A 1 333 ? -8.107 8.035 16.671 1.00 97.88 333 SER A O 1
ATOM 2386 N N . MET A 1 334 ? -7.687 7.650 14.491 1.00 98.19 334 MET A N 1
ATOM 2387 C CA . MET A 1 334 ? -6.225 7.566 14.573 1.00 98.19 334 MET A CA 1
ATOM 2388 C C . MET A 1 334 ? -5.600 8.432 13.471 1.00 98.19 334 MET A C 1
ATOM 2390 O O . MET A 1 334 ? -4.799 7.966 12.661 1.00 98.19 334 MET A O 1
ATOM 2394 N N . ASN A 1 335 ? -6.021 9.694 13.381 1.00 97.88 335 ASN A N 1
ATOM 2395 C CA . ASN A 1 335 ? -5.538 10.635 12.367 1.00 97.88 335 ASN A CA 1
ATOM 2396 C C . ASN A 1 335 ? -4.097 11.101 12.630 1.00 97.88 335 ASN A C 1
ATOM 2398 O O . ASN A 1 335 ? -3.646 11.130 13.772 1.00 97.88 335 ASN A O 1
ATOM 2402 N N . GLY A 1 336 ? -3.397 11.502 11.568 1.00 97.50 336 GLY A N 1
ATOM 2403 C CA . GLY A 1 336 ? -2.121 12.216 11.659 1.00 97.50 336 GLY A CA 1
ATOM 2404 C C . GLY A 1 336 ? -2.303 13.703 11.968 1.00 97.50 336 GLY A C 1
ATOM 2405 O O . GLY A 1 336 ? -3.360 14.276 11.698 1.00 97.50 336 GLY A O 1
ATOM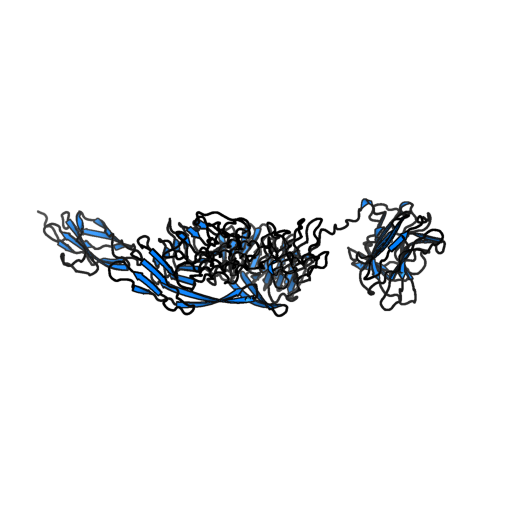 2406 N N . GLY A 1 337 ? -1.266 14.331 12.521 1.00 95.62 337 GLY A N 1
ATOM 2407 C CA . GLY A 1 337 ? -1.263 15.758 12.838 1.00 95.62 337 GLY A CA 1
ATOM 2408 C C . GLY A 1 337 ? -1.033 16.649 11.616 1.00 95.62 337 GLY A C 1
ATOM 2409 O O . GLY A 1 337 ? -0.306 16.279 10.686 1.00 95.62 337 GLY A O 1
ATOM 2410 N N . SER A 1 338 ? -1.625 17.841 11.644 1.00 93.62 338 SER A N 1
ATOM 2411 C CA . SER A 1 338 ? -1.415 18.913 10.663 1.00 93.62 338 SER A CA 1
ATOM 2412 C C . SER A 1 338 ? -0.267 19.831 11.096 1.00 93.62 338 SER A C 1
ATOM 2414 O O . SER A 1 338 ? 0.191 19.796 12.239 1.00 93.62 338 SER A O 1
ATOM 2416 N N . ILE A 1 339 ? 0.192 20.687 10.184 1.00 88.69 339 ILE A N 1
ATOM 2417 C CA . ILE A 1 339 ? 1.109 21.782 10.522 1.00 88.69 339 ILE A CA 1
ATOM 2418 C C . ILE A 1 339 ? 0.311 23.066 10.676 1.00 88.69 339 ILE A C 1
ATOM 2420 O O . ILE A 1 339 ? -0.279 23.550 9.707 1.00 88.69 339 ILE A O 1
ATOM 2424 N N . LEU A 1 340 ? 0.334 23.599 11.892 1.00 87.00 340 LEU A N 1
ATOM 2425 C CA . LEU A 1 340 ? -0.330 24.833 12.275 1.00 87.00 340 LEU A CA 1
ATOM 2426 C C . LEU A 1 340 ? 0.660 26.003 12.169 1.00 87.00 340 LEU A C 1
ATOM 2428 O O . LEU A 1 340 ? 1.745 25.980 12.763 1.00 87.00 340 LEU A O 1
ATOM 2432 N N . VAL A 1 341 ? 0.307 27.006 11.372 1.00 81.06 341 VAL A N 1
ATOM 2433 C CA . VAL A 1 341 ? 1.183 28.104 10.950 1.00 81.06 341 VAL A CA 1
ATOM 2434 C C . VAL A 1 341 ? 0.774 29.435 11.571 1.00 81.06 341 VAL A C 1
ATOM 2436 O O . VAL A 1 341 ? -0.398 29.714 11.820 1.00 81.06 341 VAL A O 1
ATOM 2439 N N . ASN A 1 342 ? 1.748 30.326 11.765 1.00 74.69 342 ASN A N 1
ATOM 2440 C CA . ASN A 1 342 ? 1.463 31.667 12.259 1.00 74.69 342 ASN A CA 1
ATOM 2441 C C . ASN A 1 342 ? 0.613 32.462 11.237 1.00 74.69 342 ASN A C 1
ATOM 2443 O O . ASN A 1 342 ? 1.052 32.624 10.096 1.00 74.69 342 ASN A O 1
ATOM 2447 N N . PRO A 1 343 ? -0.529 33.065 11.628 1.00 71.44 343 PRO A N 1
ATOM 2448 C CA . PRO A 1 343 ? -1.376 33.870 10.737 1.00 71.44 343 PRO A CA 1
ATOM 2449 C C . PRO A 1 343 ? -0.690 35.045 10.023 1.00 71.44 343 PRO A C 1
ATOM 2451 O O . PRO A 1 343 ? -1.222 35.546 9.037 1.00 71.44 343 PRO A O 1
ATOM 2454 N N . SER A 1 344 ? 0.448 35.524 10.534 1.00 69.56 344 SER A N 1
ATOM 2455 C CA . SER A 1 344 ? 1.200 36.663 9.985 1.00 69.56 344 SER A CA 1
ATOM 2456 C C . SER A 1 344 ? 2.286 36.247 8.986 1.00 69.56 344 SER A C 1
ATOM 2458 O O . SER A 1 344 ? 2.685 37.067 8.164 1.00 69.56 344 SER A O 1
ATOM 2460 N N . VAL A 1 345 ? 2.772 35.000 9.061 1.00 69.25 345 VAL A N 1
ATOM 2461 C CA . VAL A 1 345 ? 3.878 34.469 8.231 1.00 69.25 345 VAL A CA 1
ATOM 2462 C C . VAL A 1 345 ? 3.385 33.401 7.243 1.00 69.25 345 VAL A C 1
ATOM 2464 O O . VAL A 1 345 ? 3.915 33.282 6.138 1.00 69.25 345 VAL A O 1
ATOM 2467 N N . GLY A 1 346 ? 2.324 32.670 7.599 1.00 77.50 346 GLY A N 1
ATOM 2468 C CA . GLY A 1 346 ? 1.725 31.590 6.817 1.00 77.50 346 GLY A CA 1
ATOM 2469 C C . GLY A 1 346 ? 2.661 30.394 6.613 1.00 77.50 346 GLY A C 1
ATOM 2470 O O . GLY A 1 346 ? 3.578 30.169 7.394 1.00 77.50 346 GLY A O 1
ATOM 2471 N N . ALA A 1 347 ? 2.430 29.605 5.561 1.00 82.56 347 ALA A N 1
ATOM 2472 C CA . ALA A 1 347 ? 3.087 28.311 5.344 1.00 82.56 347 ALA A CA 1
ATOM 2473 C C . ALA A 1 347 ? 4.498 28.390 4.725 1.00 82.56 347 ALA A C 1
ATOM 2475 O O . ALA A 1 347 ? 4.971 27.431 4.124 1.00 82.56 347 ALA A O 1
ATOM 2476 N N . ASN A 1 348 ? 5.182 29.529 4.809 1.00 82.62 348 ASN A N 1
ATOM 2477 C CA . ASN A 1 348 ? 6.432 29.721 4.079 1.00 82.62 348 ASN A CA 1
ATOM 2478 C C . ASN A 1 348 ? 7.590 28.912 4.698 1.00 82.62 348 ASN A C 1
ATOM 2480 O O . ASN A 1 348 ? 8.033 29.223 5.801 1.00 82.62 348 ASN A O 1
ATOM 2484 N N . PHE A 1 349 ? 8.111 27.918 3.965 1.00 82.12 349 PHE A N 1
ATOM 2485 C CA . PHE A 1 349 ? 9.184 27.002 4.398 1.00 82.12 349 PHE A CA 1
ATOM 2486 C C . PHE A 1 349 ? 8.825 26.155 5.628 1.00 82.12 349 PHE A C 1
ATOM 2488 O O . PHE A 1 349 ? 9.667 25.886 6.489 1.00 82.12 349 PHE A O 1
ATOM 2495 N N . SER A 1 350 ? 7.562 25.747 5.709 1.00 87.38 350 SER A N 1
ATOM 2496 C CA . SER A 1 350 ? 7.031 24.934 6.798 1.00 87.38 350 SER A CA 1
ATOM 2497 C C . SER A 1 350 ? 7.327 23.439 6.634 1.00 87.38 350 SER A C 1
ATOM 2499 O O . SER A 1 350 ? 7.690 22.941 5.560 1.00 87.38 350 SER A O 1
ATOM 2501 N N . GLY A 1 351 ? 7.166 22.702 7.726 1.00 90.50 351 GLY A N 1
ATOM 2502 C CA . GLY A 1 351 ? 7.240 21.251 7.777 1.00 90.50 351 GLY A CA 1
ATOM 2503 C C . GLY A 1 351 ? 6.079 20.564 7.086 1.00 90.50 351 GLY A C 1
ATOM 2504 O O . GLY A 1 351 ? 5.089 21.182 6.715 1.00 90.50 351 GLY A O 1
ATOM 2505 N N . GLY A 1 352 ? 6.207 19.255 6.911 1.00 93.69 352 GLY A N 1
ATOM 2506 C CA . GLY A 1 352 ? 5.164 18.403 6.366 1.00 93.69 352 GLY A CA 1
ATOM 2507 C C . GLY A 1 352 ? 4.266 17.830 7.455 1.00 93.69 352 GLY A C 1
ATOM 2508 O O . GLY A 1 352 ? 4.655 17.698 8.620 1.00 93.69 352 GLY A O 1
ATOM 2509 N N . ALA A 1 353 ? 3.064 17.443 7.050 1.00 96.56 353 ALA A N 1
ATOM 2510 C CA . ALA A 1 353 ? 2.086 16.826 7.930 1.00 96.56 353 ALA A CA 1
ATOM 2511 C C . ALA A 1 353 ? 2.329 15.316 8.100 1.00 96.56 353 ALA A C 1
ATOM 2513 O O . ALA A 1 353 ? 2.962 14.674 7.255 1.00 96.56 353 ALA A O 1
ATOM 2514 N N . GLY A 1 354 ? 1.827 14.735 9.190 1.00 97.88 354 GLY A N 1
ATOM 2515 C CA . GLY A 1 354 ? 1.970 13.307 9.472 1.00 97.88 354 GLY A CA 1
ATOM 2516 C C . GLY A 1 354 ? 0.892 12.462 8.797 1.00 97.88 354 GLY A C 1
ATOM 2517 O O . GLY A 1 354 ? -0.220 12.930 8.541 1.00 97.88 354 GLY A O 1
ATOM 2518 N N . SER A 1 355 ? 1.208 11.204 8.491 1.00 98.44 355 SER A N 1
ATOM 2519 C CA . SER A 1 355 ? 0.228 10.281 7.908 1.00 98.44 355 SER A CA 1
ATOM 2520 C C . SER A 1 355 ? -0.802 9.815 8.936 1.00 98.44 355 SER A C 1
ATOM 2522 O O . SER A 1 355 ? -0.533 9.798 10.137 1.00 98.44 355 SER A O 1
ATOM 2524 N N . GLY A 1 356 ? -1.951 9.335 8.461 1.00 98.31 356 GLY A N 1
ATOM 2525 C CA . GLY A 1 356 ? -2.896 8.598 9.298 1.00 98.31 356 GLY A CA 1
ATOM 2526 C C . GLY A 1 356 ? -2.276 7.347 9.926 1.00 98.31 356 GLY A C 1
ATOM 2527 O O . GLY A 1 356 ? -1.251 6.847 9.456 1.00 98.31 356 GLY A O 1
ATOM 2528 N N . GLY A 1 357 ? -2.895 6.867 10.999 1.00 98.00 357 GLY A N 1
ATOM 2529 C CA . GLY A 1 357 ? -2.482 5.718 11.797 1.00 98.00 357 GLY A CA 1
ATOM 2530 C C . GLY A 1 357 ? -3.162 4.404 11.401 1.00 98.00 357 GLY A C 1
ATOM 2531 O O . GLY A 1 357 ? -3.425 4.164 10.220 1.00 98.00 357 GLY A O 1
ATOM 2532 N N . SER A 1 358 ? -3.442 3.546 12.384 1.00 98.31 358 SER A N 1
ATOM 2533 C CA . SER A 1 358 ? -4.011 2.206 12.168 1.00 98.31 358 SER A CA 1
ATOM 2534 C C . SER A 1 358 ? -5.225 1.911 13.044 1.00 98.31 358 SER A C 1
ATOM 2536 O O . SER A 1 358 ? -5.192 2.140 14.252 1.00 98.31 358 SER A O 1
ATOM 2538 N N . ILE A 1 359 ? -6.250 1.291 12.455 1.00 98.69 359 ILE A N 1
ATOM 2539 C CA . ILE A 1 359 ? -7.349 0.648 13.190 1.00 98.69 359 ILE A CA 1
ATOM 2540 C C . ILE A 1 359 ? -7.483 -0.796 12.706 1.00 98.69 359 ILE A C 1
ATOM 2542 O O . ILE A 1 359 ? -7.689 -1.052 11.520 1.00 98.69 359 ILE A O 1
ATOM 2546 N N . ARG A 1 360 ? -7.406 -1.752 13.629 1.00 98.31 360 ARG A N 1
ATOM 2547 C CA . ARG A 1 360 ? -7.623 -3.173 13.342 1.00 98.31 360 ARG A CA 1
ATOM 2548 C C . ARG A 1 360 ? -8.751 -3.727 14.199 1.00 98.31 360 ARG A C 1
ATOM 2550 O O . ARG A 1 360 ? -8.706 -3.624 15.417 1.00 98.31 360 ARG A O 1
ATOM 2557 N N . ILE A 1 361 ? -9.744 -4.349 13.577 1.00 98.62 361 ILE A N 1
ATOM 2558 C CA . ILE A 1 361 ? -10.867 -4.975 14.280 1.00 98.62 361 ILE A CA 1
ATOM 2559 C C . ILE A 1 361 ? -10.947 -6.440 13.874 1.00 98.62 361 ILE A C 1
ATOM 2561 O O . ILE A 1 361 ? -10.992 -6.767 12.689 1.00 98.62 361 ILE A O 1
ATOM 2565 N N . VAL A 1 362 ? -10.963 -7.320 14.870 1.00 98.25 362 VAL A N 1
ATOM 2566 C CA . VAL A 1 362 ? -11.097 -8.765 14.711 1.00 98.25 362 VAL A CA 1
ATOM 2567 C C . VAL A 1 362 ? -12.248 -9.248 15.587 1.00 98.25 362 VAL A C 1
ATOM 2569 O O . VAL A 1 362 ? -12.237 -9.008 16.790 1.00 98.25 362 VAL A O 1
ATOM 2572 N N . GLY A 1 363 ? -13.216 -9.952 15.005 1.00 97.56 363 GLY A N 1
ATOM 2573 C CA . GLY A 1 363 ? -14.395 -10.454 15.721 1.00 97.56 363 GLY A CA 1
ATOM 2574 C C . GLY A 1 363 ? -14.997 -11.692 15.060 1.00 97.56 363 GLY A C 1
ATOM 2575 O O . GLY A 1 363 ? -14.624 -12.050 13.943 1.00 97.56 363 GLY A O 1
ATOM 2576 N N . SER A 1 364 ? -15.933 -12.355 15.737 1.00 97.06 364 SER A N 1
ATOM 2577 C CA . SER A 1 364 ? -16.789 -13.392 15.124 1.00 97.06 364 SER A CA 1
ATOM 2578 C C . SER A 1 364 ? -17.788 -12.810 14.117 1.00 97.06 364 SER A C 1
ATOM 2580 O O . SER A 1 364 ? -18.111 -13.468 13.136 1.00 97.06 364 SER A O 1
ATOM 2582 N N . SER A 1 365 ? -18.205 -11.563 14.341 1.00 98.19 365 SER A N 1
ATOM 2583 C CA . SER A 1 365 ? -18.861 -10.658 13.396 1.00 98.19 365 SER A CA 1
ATOM 2584 C C . SER A 1 365 ? -18.476 -9.220 13.759 1.00 98.19 365 SER A C 1
ATOM 2586 O O . SER A 1 365 ? -18.025 -8.953 14.882 1.00 98.19 365 SER A O 1
ATOM 2588 N N . ILE A 1 366 ? -18.603 -8.295 12.810 1.00 98.75 366 ILE A N 1
ATOM 2589 C CA . ILE A 1 366 ? -18.305 -6.874 13.014 1.00 98.75 366 ILE A CA 1
ATOM 2590 C C . ILE A 1 366 ? -19.508 -6.063 12.543 1.00 98.75 366 ILE A C 1
ATOM 2592 O O . ILE A 1 366 ? -19.902 -6.173 11.386 1.00 98.75 366 ILE A O 1
ATOM 2596 N N . SER A 1 367 ? -20.051 -5.222 13.418 1.00 98.50 367 SER A N 1
ATOM 2597 C CA . SER A 1 367 ? -21.036 -4.207 13.058 1.00 98.50 367 SER A CA 1
ATOM 2598 C C . SER A 1 367 ? -20.476 -2.833 13.406 1.00 98.50 367 SER A C 1
ATOM 2600 O O . SER A 1 367 ? -20.272 -2.499 14.572 1.00 98.50 367 SER A O 1
ATOM 2602 N N . ASN A 1 368 ? -20.124 -2.057 12.385 1.00 98.38 368 ASN A N 1
ATOM 2603 C CA . ASN A 1 368 ? -19.776 -0.654 12.535 1.00 98.38 368 ASN A CA 1
ATOM 2604 C C . ASN A 1 368 ? -20.964 0.198 12.084 1.00 98.38 368 ASN A C 1
ATOM 2606 O O . ASN A 1 368 ? -21.204 0.348 10.890 1.00 98.38 368 ASN A O 1
ATOM 2610 N N . GLU A 1 369 ? -21.669 0.789 13.040 1.00 98.31 369 GLU A N 1
ATOM 2611 C CA . GLU A 1 369 ? -22.717 1.794 12.815 1.00 98.31 369 GLU A CA 1
ATOM 2612 C C . GLU A 1 369 ? -22.160 3.226 12.936 1.00 98.31 369 GLU A C 1
ATOM 2614 O O . GLU A 1 369 ? -22.845 4.206 12.643 1.00 98.31 369 GLU A O 1
ATOM 2619 N N . GLY A 1 370 ? -20.901 3.356 13.363 1.00 97.62 370 GLY A N 1
ATOM 2620 C CA . GLY A 1 370 ? -20.193 4.617 13.541 1.00 97.62 370 GLY A CA 1
ATOM 2621 C C . GLY A 1 370 ? -19.217 4.956 12.408 1.00 97.62 370 GLY A C 1
ATOM 2622 O O . GLY A 1 370 ? -19.403 4.619 11.230 1.00 97.62 370 GLY A O 1
ATOM 2623 N N . ILE A 1 371 ? -18.151 5.668 12.784 1.00 98.56 371 ILE A N 1
ATOM 2624 C CA . ILE A 1 371 ? -17.089 6.154 11.898 1.00 98.56 371 ILE A CA 1
ATOM 2625 C C . ILE A 1 371 ? -15.740 5.593 12.355 1.00 98.56 371 ILE A C 1
ATOM 2627 O O . ILE A 1 371 ? -15.310 5.819 13.487 1.00 98.56 371 ILE A O 1
ATOM 2631 N N . LEU A 1 372 ? -15.035 4.931 11.439 1.00 98.75 372 LEU A N 1
ATOM 2632 C CA . LEU A 1 372 ? -13.620 4.592 11.592 1.00 98.75 372 LEU A CA 1
ATOM 2633 C C . LEU A 1 372 ? -12.793 5.515 10.699 1.00 98.75 372 LEU A C 1
ATOM 2635 O O . LEU A 1 372 ? -13.018 5.561 9.486 1.00 98.75 372 LEU A O 1
ATOM 2639 N N . GLU A 1 373 ? -11.828 6.236 11.268 1.00 98.06 373 GLU A N 1
ATOM 2640 C CA . GLU A 1 373 ? -11.007 7.169 10.495 1.00 98.06 373 GLU A CA 1
ATOM 2641 C C . GLU A 1 373 ? -9.514 7.119 10.826 1.00 98.06 373 GLU A C 1
ATOM 2643 O O . GLU A 1 373 ? -9.087 7.017 11.978 1.00 98.06 373 GLU A O 1
ATOM 2648 N N . VAL A 1 374 ? -8.713 7.203 9.766 1.00 98.25 374 VAL A N 1
ATOM 2649 C CA . VAL A 1 374 ? -7.245 7.220 9.809 1.00 98.25 374 VAL A CA 1
ATOM 2650 C C . VAL A 1 374 ? -6.717 8.220 8.781 1.00 98.25 374 VAL A C 1
ATOM 2652 O O . VAL A 1 374 ? -5.949 7.889 7.880 1.00 98.25 374 VAL A O 1
ATOM 2655 N N . LYS A 1 375 ? -7.187 9.462 8.854 1.00 98.31 375 LYS A N 1
ATOM 2656 C CA . LYS A 1 375 ? -6.869 10.501 7.872 1.00 98.31 375 LYS A CA 1
ATOM 2657 C C . LYS A 1 375 ? -5.451 11.039 8.044 1.00 98.31 375 LYS A C 1
ATOM 2659 O O . LYS A 1 375 ? -4.930 11.107 9.158 1.00 98.31 375 LYS A O 1
ATOM 2664 N N . GLY A 1 376 ? -4.836 11.448 6.939 1.00 97.94 376 GLY A N 1
ATOM 2665 C CA . GLY A 1 376 ? -3.582 12.199 6.964 1.00 97.94 376 GLY A CA 1
ATOM 2666 C C . GLY A 1 376 ? -3.788 13.655 7.389 1.00 97.94 376 GLY A C 1
ATOM 2667 O O . GLY A 1 376 ? -4.813 14.263 7.067 1.00 97.94 376 GLY A O 1
ATOM 2668 N N . GLY A 1 377 ? -2.802 14.225 8.082 1.00 96.94 377 GLY A N 1
ATOM 2669 C CA . GLY A 1 377 ? -2.806 15.641 8.439 1.00 96.94 377 GLY A CA 1
ATOM 2670 C C . GLY A 1 377 ? -2.717 16.539 7.206 1.00 96.94 377 GLY A C 1
ATOM 2671 O O . GLY A 1 377 ? -2.131 16.163 6.186 1.00 96.94 377 GLY A O 1
ATOM 2672 N N . HIS A 1 378 ? -3.319 17.722 7.269 1.00 94.75 378 HIS A N 1
ATOM 2673 C CA . HIS A 1 378 ? -3.377 18.637 6.131 1.00 94.75 378 HIS A CA 1
ATOM 2674 C C . HIS A 1 378 ? -2.053 19.373 5.914 1.00 94.75 378 HIS A C 1
ATOM 2676 O O . HIS A 1 378 ? -1.294 19.587 6.860 1.00 94.75 378 HIS A O 1
ATOM 2682 N N . ALA A 1 379 ? -1.785 19.765 4.662 1.00 91.94 379 ALA A N 1
ATOM 2683 C CA . ALA A 1 379 ? -0.645 20.615 4.330 1.00 91.94 379 ALA A CA 1
ATOM 2684 C C . ALA A 1 379 ? -0.671 21.895 5.179 1.00 91.94 379 ALA A C 1
ATOM 2686 O O . ALA A 1 379 ? -1.733 22.355 5.608 1.00 91.94 379 ALA A O 1
ATOM 2687 N N . SER A 1 380 ? 0.499 22.474 5.424 1.00 88.69 380 SER A N 1
ATOM 2688 C CA . SER A 1 380 ? 0.636 23.605 6.342 1.00 88.69 380 SER A CA 1
ATOM 2689 C C . SER A 1 380 ? -0.274 24.772 5.959 1.00 88.69 380 SER A C 1
ATOM 2691 O O . SER A 1 380 ? -0.332 25.157 4.790 1.00 88.69 380 SER A O 1
ATOM 2693 N N . GLY A 1 381 ? -0.989 25.338 6.934 1.00 83.50 381 GLY A N 1
ATOM 2694 C CA . GLY A 1 381 ? -1.920 26.453 6.719 1.00 83.50 381 GLY A CA 1
ATOM 2695 C C . GLY A 1 381 ? -3.202 26.105 5.953 1.00 83.50 381 GLY A C 1
ATOM 2696 O O . GLY A 1 381 ? -3.935 27.012 5.551 1.00 83.50 381 GLY A O 1
ATOM 2697 N N . MET A 1 382 ? -3.466 24.815 5.718 1.00 88.94 382 MET A N 1
ATOM 2698 C CA . MET A 1 382 ? -4.729 24.334 5.150 1.00 88.94 382 MET A CA 1
ATOM 2699 C C . MET A 1 382 ? -5.780 24.009 6.212 1.00 88.94 382 MET A C 1
ATOM 2701 O O . MET A 1 382 ? -6.955 23.874 5.883 1.00 88.94 382 MET A O 1
ATOM 2705 N N . ASP A 1 383 ? -5.358 23.800 7.459 1.00 87.50 383 ASP A N 1
ATOM 2706 C CA . ASP A 1 383 ? -6.232 23.310 8.516 1.00 87.50 383 ASP A CA 1
ATOM 2707 C C . ASP A 1 383 ? -7.293 24.356 8.883 1.00 87.50 383 ASP A C 1
ATOM 2709 O O . ASP A 1 383 ? -6.985 25.508 9.191 1.00 87.50 383 ASP A O 1
ATOM 2713 N N . ASP A 1 384 ? -8.563 23.953 8.867 1.00 86.25 384 ASP A N 1
ATOM 2714 C CA . ASP A 1 384 ? -9.684 24.863 9.117 1.00 86.25 384 ASP A CA 1
ATOM 2715 C C . ASP A 1 384 ? -9.729 25.382 10.563 1.00 86.25 384 ASP A C 1
ATOM 2717 O O . ASP A 1 384 ? -10.447 26.342 10.853 1.00 86.25 384 ASP A O 1
ATOM 2721 N N . ARG A 1 385 ? -8.953 24.786 11.483 1.00 85.12 385 ARG A N 1
ATOM 2722 C CA . ARG A 1 385 ? -8.792 25.299 12.850 1.00 85.12 385 ARG A CA 1
ATOM 2723 C C . ARG A 1 385 ? -8.057 26.649 12.889 1.00 85.12 385 ARG A C 1
ATOM 2725 O O . ARG A 1 385 ? -8.085 27.300 13.930 1.00 85.12 385 ARG A O 1
ATOM 2732 N N . GLU A 1 386 ? -7.445 27.098 11.789 1.00 76.19 386 GLU A N 1
ATOM 2733 C CA . GLU A 1 386 ? -6.628 28.316 11.718 1.00 76.19 386 GLU A CA 1
ATOM 2734 C C . GLU A 1 386 ? -7.320 29.483 10.979 1.00 76.19 386 GLU A C 1
ATOM 2736 O O . GLU A 1 386 ? -7.286 29.570 9.747 1.00 76.19 386 GLU A O 1
ATOM 2741 N N . PRO A 1 387 ? -7.920 30.452 11.696 1.00 55.78 387 PRO A N 1
ATOM 2742 C CA . PRO A 1 387 ? -8.496 31.647 11.086 1.00 55.78 387 PRO A CA 1
ATOM 2743 C C . PRO A 1 387 ? -7.403 32.712 10.855 1.00 55.78 387 PRO A C 1
ATOM 2745 O O . PRO A 1 387 ? -7.226 33.617 11.667 1.00 55.78 387 PRO A O 1
ATOM 2748 N N . GLY A 1 388 ? -6.624 32.608 9.772 1.00 56.19 388 GLY A N 1
ATOM 2749 C CA . GLY A 1 388 ? -5.478 33.499 9.515 1.00 56.19 388 GLY A CA 1
ATOM 2750 C C . GLY A 1 388 ? -5.022 33.578 8.053 1.00 56.19 388 GLY A C 1
ATOM 2751 O O . GLY A 1 388 ? -5.434 32.763 7.230 1.00 56.19 388 GLY A O 1
ATOM 2752 N N . ALA A 1 389 ? -4.193 34.576 7.703 1.00 55.12 389 ALA A N 1
ATOM 2753 C CA . ALA A 1 389 ? -3.765 34.813 6.321 1.00 55.12 389 ALA A CA 1
ATOM 2754 C C . ALA A 1 389 ? -2.908 33.650 5.784 1.00 55.12 389 ALA A C 1
ATOM 2756 O O . ALA A 1 389 ? -1.816 33.362 6.272 1.00 55.12 389 ALA A O 1
ATOM 2757 N N . ARG A 1 390 ? -3.420 32.982 4.744 1.00 65.12 390 ARG A N 1
ATOM 2758 C CA . ARG A 1 390 ? -2.801 31.818 4.100 1.00 65.12 390 ARG A CA 1
ATOM 2759 C C . ARG A 1 390 ? -1.737 32.277 3.099 1.00 65.12 390 ARG A C 1
ATOM 2761 O O . ARG A 1 390 ? -2.042 32.474 1.926 1.00 65.12 390 ARG A O 1
ATOM 2768 N N . PHE A 1 391 ? -0.491 32.474 3.528 1.00 62.81 391 PHE A N 1
ATOM 2769 C CA . PHE A 1 391 ? 0.616 32.576 2.565 1.00 62.81 391 PHE A CA 1
ATOM 2770 C C . PHE A 1 391 ? 0.897 31.181 1.980 1.00 62.81 391 PHE A C 1
ATOM 2772 O O . PHE A 1 391 ? 1.172 30.249 2.730 1.00 62.81 391 PHE A O 1
ATOM 2779 N N . LEU A 1 392 ? 0.769 31.046 0.653 1.00 68.69 392 LEU A N 1
ATOM 2780 C CA . LEU A 1 392 ? 0.664 29.764 -0.075 1.00 68.69 392 LEU A CA 1
ATOM 2781 C C . LEU A 1 392 ? 1.977 29.254 -0.698 1.00 68.69 392 LEU A C 1
ATOM 2783 O O . LEU A 1 392 ? 1.996 28.210 -1.347 1.00 68.69 392 LEU A O 1
ATOM 2787 N N . THR A 1 393 ? 3.074 29.992 -0.573 1.00 76.62 393 THR A N 1
ATOM 2788 C CA . THR A 1 393 ? 4.333 29.655 -1.252 1.00 76.62 393 THR A CA 1
ATOM 2789 C C . THR A 1 393 ? 5.251 28.849 -0.348 1.00 76.62 393 THR A C 1
ATOM 2791 O O . THR A 1 393 ? 5.392 29.179 0.824 1.00 76.62 393 THR A O 1
ATOM 2794 N N . ASN A 1 394 ? 5.938 27.855 -0.911 1.00 81.12 394 ASN A N 1
ATOM 2795 C CA . ASN A 1 394 ? 6.917 27.011 -0.217 1.00 81.12 394 ASN A CA 1
ATOM 2796 C C . ASN A 1 394 ? 6.374 26.217 0.988 1.00 81.12 394 ASN A C 1
ATOM 2798 O O . ASN A 1 394 ? 7.109 25.968 1.945 1.00 81.12 394 ASN A O 1
ATOM 2802 N N . ALA A 1 395 ? 5.100 25.827 0.932 1.00 86.88 395 ALA A N 1
ATOM 2803 C CA . ALA A 1 395 ? 4.447 25.037 1.969 1.00 86.88 395 ALA A CA 1
ATOM 2804 C C . ALA A 1 395 ? 4.940 23.585 2.007 1.00 86.88 395 ALA A C 1
ATOM 2806 O O . ALA A 1 395 ? 5.294 22.990 0.980 1.00 86.88 395 ALA A O 1
ATOM 2807 N N . GLY A 1 396 ? 4.928 23.007 3.205 1.00 90.31 396 GLY A N 1
ATOM 2808 C CA . GLY A 1 396 ? 5.115 21.577 3.394 1.00 90.31 396 GLY A CA 1
ATOM 2809 C C . GLY A 1 396 ? 3.907 20.752 2.943 1.00 90.31 396 GLY A C 1
ATOM 2810 O O . GLY A 1 396 ? 2.773 21.230 2.873 1.00 90.31 396 GLY A O 1
ATOM 2811 N N . GLY A 1 397 ? 4.168 19.497 2.586 1.00 93.56 397 GLY A N 1
ATOM 2812 C CA . GLY A 1 397 ? 3.176 18.595 2.004 1.00 93.56 397 GLY A CA 1
ATOM 2813 C C . GLY A 1 397 ? 2.259 17.935 3.035 1.00 93.56 397 GLY A C 1
ATOM 2814 O O . GLY A 1 397 ? 2.615 17.780 4.204 1.00 93.56 397 GLY A O 1
ATOM 2815 N N . ALA A 1 398 ? 1.076 17.512 2.590 1.00 96.44 398 ALA A N 1
ATOM 2816 C CA . ALA A 1 398 ? 0.094 16.833 3.430 1.00 96.44 398 ALA A CA 1
ATOM 2817 C C . ALA A 1 398 ? 0.439 15.354 3.682 1.00 96.44 398 ALA A C 1
ATOM 2819 O O . ALA A 1 398 ? 1.090 14.704 2.865 1.00 96.44 398 ALA A O 1
ATOM 2820 N N . GLY A 1 399 ? -0.036 14.783 4.786 1.00 97.88 399 GLY A N 1
ATOM 2821 C CA . GLY A 1 399 ? 0.189 13.381 5.131 1.00 97.88 399 GLY A CA 1
ATOM 2822 C C . GLY A 1 399 ? -0.698 12.430 4.328 1.00 97.88 399 GLY A C 1
ATOM 2823 O O . GLY A 1 399 ? -1.835 12.759 3.992 1.00 97.88 399 GLY A O 1
ATOM 2824 N N . GLY A 1 400 ? -0.198 11.233 4.025 1.00 97.88 400 GLY A N 1
ATOM 2825 C CA . GLY A 1 400 ? -0.987 10.166 3.403 1.00 97.88 400 GLY A CA 1
ATOM 2826 C C . GLY A 1 400 ? -2.003 9.555 4.374 1.00 97.88 400 GLY A C 1
ATOM 2827 O O . GLY A 1 400 ? -1.832 9.628 5.592 1.00 97.88 400 GLY A O 1
ATOM 2828 N N . GLY A 1 401 ? -3.058 8.931 3.851 1.00 98.06 401 GLY A N 1
ATOM 2829 C CA . GLY A 1 401 ? -4.021 8.192 4.672 1.00 98.06 401 GLY A CA 1
ATOM 2830 C C . GLY A 1 401 ? -3.407 6.961 5.358 1.00 98.06 401 GLY A C 1
ATOM 2831 O O . GLY A 1 401 ? -2.365 6.441 4.948 1.00 98.06 401 GLY A O 1
ATOM 2832 N N . GLY A 1 402 ? -4.054 6.494 6.422 1.00 97.75 402 GLY A N 1
ATOM 2833 C CA . GLY A 1 402 ? -3.621 5.357 7.233 1.00 97.75 402 GLY A CA 1
ATOM 2834 C C . GLY A 1 402 ? -4.150 4.003 6.753 1.00 97.75 402 GLY A C 1
ATOM 2835 O O . GLY A 1 402 ? -4.397 3.795 5.561 1.00 97.75 402 GLY A O 1
ATOM 2836 N N . ARG A 1 403 ? -4.303 3.050 7.677 1.00 97.25 403 ARG A N 1
ATOM 2837 C CA . ARG A 1 403 ? -4.764 1.684 7.375 1.00 97.25 403 ARG A CA 1
ATOM 2838 C C . ARG A 1 403 ? -5.918 1.250 8.275 1.00 97.25 403 ARG A C 1
ATOM 2840 O O . ARG A 1 403 ? -5.875 1.454 9.486 1.00 97.25 403 ARG A O 1
ATOM 2847 N N . ILE A 1 404 ? -6.921 0.605 7.682 1.00 98.06 404 ILE A N 1
ATOM 2848 C CA . ILE A 1 404 ? -8.015 -0.049 8.410 1.00 98.06 404 ILE A CA 1
ATOM 2849 C C . ILE A 1 404 ? -8.100 -1.514 7.984 1.00 98.06 404 ILE A C 1
ATOM 2851 O O . ILE A 1 404 ? -8.150 -1.810 6.790 1.00 98.06 404 ILE A O 1
ATOM 2855 N N . ALA A 1 405 ? -8.145 -2.424 8.959 1.00 97.19 405 ALA A N 1
ATOM 2856 C CA . ALA A 1 405 ? -8.332 -3.855 8.733 1.00 97.19 405 ALA A CA 1
ATOM 2857 C C . ALA A 1 405 ? -9.548 -4.378 9.512 1.00 97.19 405 ALA A C 1
ATOM 2859 O O . ALA A 1 405 ? -9.578 -4.279 10.738 1.00 97.19 405 ALA A O 1
ATOM 2860 N N . LEU A 1 406 ? -10.523 -4.961 8.808 1.00 97.69 406 LEU A N 1
ATOM 2861 C CA . LEU A 1 406 ? -11.696 -5.621 9.391 1.00 97.69 406 LEU A CA 1
ATOM 2862 C C . LEU A 1 406 ? -11.620 -7.122 9.108 1.00 97.69 406 LEU A C 1
ATOM 2864 O O . LEU A 1 406 ? -11.612 -7.540 7.951 1.00 97.69 406 LEU A O 1
ATOM 2868 N N . ILE A 1 407 ? -11.522 -7.934 10.158 1.00 96.56 407 ILE A N 1
ATOM 2869 C CA . ILE A 1 407 ? -11.223 -9.361 10.037 1.00 96.56 407 ILE A CA 1
ATOM 2870 C C . ILE A 1 407 ? -12.287 -10.179 10.769 1.00 96.56 407 ILE A C 1
ATOM 2872 O O . ILE A 1 407 ? -12.373 -10.145 11.998 1.00 96.56 407 ILE A O 1
ATOM 2876 N N . SER A 1 408 ? -13.083 -10.945 10.026 1.00 96.12 408 SER A N 1
ATOM 2877 C CA . SER A 1 408 ? -14.136 -11.785 10.597 1.00 96.12 408 SER A CA 1
ATOM 2878 C C . SER A 1 408 ? -14.498 -12.953 9.690 1.00 96.12 408 SER A C 1
ATOM 2880 O O . SER A 1 408 ? -14.424 -12.833 8.472 1.00 96.12 408 SER A O 1
ATOM 2882 N N . ASP A 1 409 ? -14.893 -14.077 10.290 1.00 93.19 409 ASP A N 1
ATOM 2883 C CA . ASP A 1 409 ? -15.481 -15.204 9.553 1.00 93.19 409 ASP A CA 1
ATOM 2884 C C . ASP A 1 409 ? -17.003 -15.053 9.374 1.00 93.19 409 ASP A C 1
ATOM 2886 O O . ASP A 1 409 ? -17.586 -15.750 8.545 1.00 93.19 409 ASP A O 1
ATOM 2890 N N . GLY A 1 410 ? -17.641 -14.169 10.149 1.00 94.38 410 GLY A N 1
ATOM 2891 C CA . GLY A 1 410 ? -19.054 -13.823 10.020 1.00 94.38 410 GLY A CA 1
ATOM 2892 C C . GLY A 1 410 ? -19.278 -12.538 9.225 1.00 94.38 410 GLY A C 1
ATOM 2893 O O . GLY A 1 410 ? -18.395 -12.051 8.518 1.00 94.38 410 GLY A O 1
ATOM 2894 N N . GLU A 1 411 ? -20.480 -11.978 9.360 1.00 95.06 411 GLU A N 1
ATOM 2895 C CA . GLU A 1 411 ? -20.869 -10.742 8.675 1.00 95.06 411 GLU A CA 1
ATOM 2896 C C . GLU A 1 411 ? -20.032 -9.534 9.127 1.00 95.06 411 GLU A C 1
ATOM 2898 O O . GLU A 1 411 ? -19.691 -9.388 10.308 1.00 95.06 411 GLU A O 1
ATOM 2903 N N . ILE A 1 412 ? -19.720 -8.658 8.164 1.00 96.62 412 ILE A N 1
ATOM 2904 C CA . ILE A 1 412 ? -18.997 -7.398 8.375 1.00 96.62 412 ILE A CA 1
ATOM 2905 C C . ILE A 1 412 ? -19.832 -6.246 7.813 1.00 96.62 412 ILE A C 1
ATOM 2907 O O . ILE A 1 412 ? -19.826 -5.972 6.609 1.00 96.62 412 ILE A O 1
ATOM 2911 N N . GLU A 1 413 ? -20.490 -5.506 8.698 1.00 97.38 413 GLU A N 1
ATOM 2912 C CA . GLU A 1 413 ? -21.109 -4.225 8.374 1.00 97.38 413 GLU A CA 1
ATOM 2913 C C . GLU A 1 413 ? -20.066 -3.128 8.586 1.00 97.38 413 GLU A C 1
ATOM 2915 O O . GLU A 1 413 ? -19.672 -2.803 9.702 1.00 97.38 413 GLU A O 1
ATOM 2920 N N . LYS A 1 414 ? -19.550 -2.583 7.485 1.00 95.25 414 LYS A N 1
ATOM 2921 C CA . LYS A 1 414 ? -18.377 -1.697 7.509 1.00 95.25 414 LYS A CA 1
ATOM 2922 C C . LYS A 1 414 ? -18.639 -0.279 8.030 1.00 95.25 414 LYS A C 1
ATOM 2924 O O . LYS A 1 414 ? -17.667 0.415 8.317 1.00 95.25 414 LYS A O 1
ATOM 2929 N N . GLY A 1 415 ? -19.893 0.174 8.090 1.00 94.06 415 GLY A N 1
ATOM 2930 C CA . GLY A 1 415 ? -20.250 1.557 8.429 1.00 94.06 415 GLY A CA 1
ATOM 2931 C C . GLY A 1 415 ? -19.558 2.616 7.573 1.00 94.06 415 GLY A C 1
ATOM 2932 O O . GLY A 1 415 ? -19.262 2.401 6.391 1.00 94.06 415 GLY A O 1
ATOM 2933 N N . THR A 1 416 ? -19.277 3.766 8.187 1.00 98.12 416 THR A N 1
ATOM 2934 C CA . THR A 1 416 ? -18.489 4.832 7.559 1.00 98.12 416 THR A CA 1
ATOM 2935 C C . THR A 1 416 ? -17.001 4.608 7.809 1.00 98.12 416 THR A C 1
ATOM 2937 O O . THR A 1 416 ? -16.564 4.424 8.945 1.00 98.12 416 THR A O 1
ATOM 2940 N N . ILE A 1 417 ? -16.213 4.656 6.734 1.00 98.19 417 ILE A N 1
ATOM 2941 C CA . ILE A 1 417 ? -14.758 4.494 6.762 1.00 98.19 417 ILE A CA 1
ATOM 2942 C C . ILE A 1 417 ? -14.118 5.675 6.033 1.00 98.19 417 ILE A C 1
ATOM 2944 O O . ILE A 1 417 ? -14.399 5.885 4.852 1.00 98.19 417 ILE A O 1
ATOM 2948 N N . LEU A 1 418 ? -13.242 6.411 6.720 1.00 98.12 418 LEU A N 1
ATOM 2949 C CA . LEU A 1 418 ? -12.534 7.572 6.176 1.00 98.12 418 LEU A CA 1
ATOM 2950 C C . LEU A 1 418 ? -11.025 7.308 6.128 1.00 98.12 418 LEU A C 1
ATOM 2952 O O . LEU A 1 418 ? -10.360 7.138 7.152 1.00 98.12 418 LEU A O 1
ATOM 2956 N N . LEU A 1 419 ? -10.483 7.280 4.911 1.00 97.56 419 LEU A N 1
ATOM 2957 C CA . LEU A 1 419 ? -9.085 6.935 4.620 1.00 97.56 419 LEU A CA 1
ATOM 2958 C C . LEU A 1 419 ? -8.343 8.085 3.937 1.00 97.56 419 LEU A C 1
ATOM 2960 O O . LEU A 1 419 ? -7.282 7.867 3.363 1.00 97.56 419 LEU A O 1
ATOM 2964 N N . ASP A 1 420 ? -8.909 9.287 3.919 1.00 98.19 420 ASP A N 1
ATOM 2965 C CA . ASP A 1 420 ? -8.390 10.376 3.098 1.00 98.19 420 ASP A CA 1
ATOM 2966 C C . ASP A 1 420 ? -6.962 10.767 3.493 1.00 98.19 420 ASP A C 1
ATOM 2968 O O . ASP A 1 420 ? -6.606 10.827 4.674 1.00 98.19 420 ASP A O 1
ATOM 2972 N N . GLY A 1 421 ? -6.143 11.085 2.493 1.00 97.31 421 GLY A N 1
ATOM 2973 C CA . GLY A 1 421 ? -4.942 11.870 2.739 1.00 97.31 421 GLY A CA 1
ATOM 2974 C C . GLY A 1 421 ? -5.306 13.309 3.108 1.00 97.31 421 GLY A C 1
ATOM 2975 O O . GLY A 1 421 ? -6.447 13.752 2.950 1.00 97.31 421 GLY A O 1
ATOM 2976 N N . GLY A 1 422 ? -4.331 14.057 3.609 1.00 96.62 422 GLY A N 1
ATOM 2977 C CA . GLY A 1 422 ? -4.547 15.458 3.926 1.00 96.62 422 GLY A CA 1
ATOM 2978 C C . GLY A 1 422 ? -4.697 16.331 2.679 1.00 96.62 422 GLY A C 1
ATOM 2979 O O . GLY A 1 422 ? -4.207 16.001 1.598 1.00 96.62 422 GLY A O 1
ATOM 2980 N N . LEU A 1 423 ? -5.362 17.473 2.838 1.00 94.94 423 LEU A N 1
ATOM 2981 C CA . LEU A 1 423 ? -5.606 18.425 1.759 1.00 94.94 423 LEU A CA 1
ATOM 2982 C C . LEU A 1 423 ? -4.341 19.220 1.403 1.00 94.94 423 LEU A C 1
ATOM 2984 O O . LEU A 1 423 ? -3.516 19.505 2.271 1.00 94.94 423 LEU A O 1
ATOM 2988 N N . ALA A 1 424 ? -4.217 19.582 0.124 1.00 92.19 424 ALA A N 1
ATOM 2989 C CA . ALA A 1 424 ? -3.147 20.428 -0.409 1.00 92.19 424 ALA A CA 1
ATOM 2990 C C . ALA A 1 424 ? -3.319 21.898 -0.002 1.00 92.19 424 ALA A C 1
ATOM 2992 O O . ALA A 1 424 ? -4.446 22.353 0.184 1.00 92.19 424 ALA A O 1
ATOM 2993 N N . ASN A 1 425 ? -2.223 22.658 0.025 1.00 87.38 425 ASN A N 1
ATOM 2994 C CA . ASN A 1 425 ? -2.259 24.112 0.171 1.00 87.38 425 ASN A CA 1
ATOM 2995 C C . ASN A 1 425 ? -1.097 24.777 -0.561 1.00 87.38 425 ASN A C 1
ATOM 2997 O O . ASN A 1 425 ? 0.067 24.576 -0.213 1.00 87.38 425 ASN A O 1
ATOM 3001 N N . GLY A 1 426 ? -1.429 25.576 -1.578 1.00 83.62 426 GLY A N 1
ATOM 3002 C CA . GLY A 1 426 ? -0.440 26.243 -2.414 1.00 83.62 426 GLY A CA 1
ATOM 3003 C C . GLY A 1 426 ? 0.533 25.254 -3.052 1.00 83.62 426 GLY A C 1
ATOM 3004 O O . GLY A 1 426 ? 0.138 24.453 -3.896 1.00 83.62 426 GLY A O 1
ATOM 3005 N N . ASP A 1 427 ? 1.793 25.309 -2.622 1.00 83.75 427 ASP A N 1
ATOM 3006 C CA . ASP A 1 427 ? 2.869 24.437 -3.111 1.00 83.75 427 ASP A CA 1
ATOM 3007 C C . ASP A 1 427 ? 2.929 23.063 -2.426 1.00 83.75 427 ASP A C 1
ATOM 3009 O O . ASP A 1 427 ? 3.548 22.136 -2.952 1.00 83.75 427 ASP A O 1
ATOM 3013 N N . GLY A 1 428 ? 2.289 22.923 -1.264 1.00 88.56 428 GLY A N 1
ATOM 3014 C CA . GLY A 1 428 ? 2.178 21.660 -0.547 1.00 88.56 428 GLY A CA 1
ATOM 3015 C C . GLY A 1 428 ? 1.115 20.781 -1.191 1.00 88.56 428 GLY A C 1
ATOM 3016 O O . GLY A 1 428 ? -0.066 21.131 -1.208 1.00 88.56 428 GLY A O 1
ATOM 3017 N N . SER A 1 429 ? 1.519 19.627 -1.716 1.00 92.38 429 SER A N 1
ATOM 3018 C CA . SER A 1 429 ? 0.605 18.696 -2.384 1.00 92.38 429 SER A CA 1
ATOM 3019 C C . SER A 1 429 ? -0.244 17.903 -1.386 1.00 92.38 429 SER A C 1
ATOM 3021 O O . SER A 1 429 ? 0.129 17.733 -0.223 1.00 92.38 429 SER A O 1
ATOM 3023 N N . ALA A 1 430 ? -1.380 17.381 -1.855 1.00 95.31 430 ALA A N 1
ATOM 3024 C CA . ALA A 1 430 ? -2.278 16.554 -1.052 1.00 95.31 430 ALA A CA 1
ATOM 3025 C C . ALA A 1 430 ? -1.667 15.174 -0.764 1.00 95.31 430 ALA A C 1
ATOM 3027 O O . ALA A 1 430 ? -0.849 14.666 -1.534 1.00 95.31 430 ALA A O 1
ATOM 3028 N N . GLY A 1 431 ? -2.099 14.535 0.316 1.00 96.12 431 GLY A N 1
ATOM 3029 C CA . GLY A 1 431 ? -1.826 13.125 0.554 1.00 96.12 431 GLY A CA 1
ATOM 3030 C C . GLY A 1 431 ? -2.762 12.247 -0.269 1.00 96.12 431 GLY A C 1
ATOM 3031 O O . GLY A 1 431 ? -3.914 12.599 -0.518 1.00 96.12 431 GLY A O 1
ATOM 3032 N N . GLN A 1 432 ? -2.284 11.074 -0.666 1.00 96.25 432 GLN A N 1
ATOM 3033 C CA . GLN A 1 432 ? -3.117 10.038 -1.263 1.00 96.25 432 GLN A CA 1
ATOM 3034 C C . GLN A 1 432 ? -3.907 9.286 -0.178 1.00 96.25 432 GLN A C 1
ATOM 3036 O O . GLN A 1 432 ? -3.435 9.181 0.962 1.00 96.25 432 GLN A O 1
ATOM 3041 N N . PRO A 1 433 ? -5.087 8.735 -0.518 1.00 96.88 433 PRO A N 1
ATOM 3042 C CA . PRO A 1 433 ? -5.861 7.904 0.395 1.00 96.88 433 PRO A CA 1
ATOM 3043 C C . PRO A 1 433 ? -5.099 6.669 0.892 1.00 96.88 433 PRO A C 1
ATOM 3045 O O . PRO A 1 433 ? -4.219 6.143 0.212 1.00 96.88 433 PRO A O 1
ATOM 3048 N N . GLY A 1 434 ? -5.480 6.220 2.083 1.00 95.88 434 GLY A N 1
ATOM 3049 C CA . GLY A 1 434 ? -4.996 5.029 2.765 1.00 95.88 434 GLY A CA 1
ATOM 3050 C C . GLY A 1 434 ? -5.580 3.719 2.232 1.00 95.88 434 GLY A C 1
ATOM 3051 O O . GLY A 1 434 ? -6.180 3.668 1.158 1.00 95.88 434 GLY A O 1
ATOM 3052 N N . THR A 1 435 ? -5.429 2.641 3.007 1.00 94.88 435 THR A N 1
ATOM 3053 C CA . THR A 1 435 ? -5.866 1.291 2.599 1.00 94.88 435 THR A CA 1
ATOM 3054 C C . THR A 1 435 ? -6.919 0.697 3.532 1.00 94.88 435 THR A C 1
ATOM 3056 O O . THR A 1 435 ? -6.837 0.835 4.752 1.00 94.88 435 THR A O 1
ATOM 3059 N N . LEU A 1 436 ? -7.898 0.008 2.935 1.00 95.44 436 LEU A N 1
ATOM 3060 C CA . LEU A 1 436 ? -8.877 -0.834 3.621 1.00 95.44 436 LEU A CA 1
ATOM 3061 C C . LEU A 1 436 ? -8.651 -2.289 3.236 1.00 95.44 436 LEU A C 1
ATOM 3063 O O . LEU A 1 436 ? -8.662 -2.630 2.048 1.00 95.44 436 LEU A O 1
ATOM 3067 N N . VAL A 1 437 ? -8.524 -3.138 4.247 1.00 93.38 437 VAL A N 1
ATOM 3068 C CA . VAL A 1 437 ? -8.455 -4.585 4.090 1.00 93.38 437 VAL A CA 1
ATOM 3069 C C . VAL A 1 437 ? -9.614 -5.230 4.834 1.00 93.38 437 VAL A C 1
ATOM 3071 O O . VAL A 1 437 ? -9.885 -4.913 5.990 1.00 93.38 437 VAL A O 1
ATOM 3074 N N . ILE A 1 438 ? -10.312 -6.130 4.146 1.00 93.50 438 ILE A N 1
ATOM 3075 C CA . ILE A 1 438 ? -11.399 -6.935 4.700 1.00 93.50 438 ILE A CA 1
ATOM 3076 C C . ILE A 1 438 ? -11.105 -8.388 4.350 1.00 93.50 438 ILE A C 1
ATOM 3078 O O . ILE A 1 438 ? -10.781 -8.678 3.196 1.00 93.50 438 ILE A O 1
ATOM 3082 N N . GLY A 1 439 ? -11.206 -9.290 5.322 1.00 92.62 439 GLY A N 1
ATOM 3083 C CA . GLY A 1 439 ? -10.990 -10.707 5.057 1.00 92.62 439 GLY A CA 1
ATOM 3084 C C . GLY A 1 439 ? -11.329 -11.635 6.222 1.00 92.62 439 GLY A C 1
ATOM 3085 O O . GLY A 1 439 ? -11.641 -11.169 7.320 1.00 92.62 439 GLY A O 1
ATOM 3086 N N . PRO A 1 440 ? -11.252 -12.955 5.989 1.00 93.38 440 PRO A N 1
ATOM 3087 C CA . PRO A 1 440 ? -11.582 -13.960 6.992 1.00 93.38 440 PRO A CA 1
ATOM 3088 C C . PRO A 1 440 ? -10.572 -13.991 8.141 1.00 93.38 440 PRO A C 1
ATOM 3090 O O . PRO A 1 440 ? -9.390 -13.680 7.968 1.00 93.38 440 PRO A O 1
ATOM 3093 N N . LYS A 1 441 ? -11.025 -14.406 9.326 1.00 91.00 441 LYS A N 1
ATOM 3094 C CA . LYS A 1 441 ? -10.179 -14.588 10.514 1.00 91.00 441 LYS A CA 1
ATOM 3095 C C . LYS A 1 441 ? -9.462 -15.931 10.461 1.00 91.00 441 LYS A C 1
ATOM 3097 O O . LYS A 1 441 ? -8.262 -15.985 10.754 1.00 91.00 441 LYS A O 1
ATOM 3102 N N . THR A 1 442 ? -10.164 -16.991 10.086 1.00 87.50 442 THR A N 1
ATOM 3103 C CA . THR A 1 442 ? -9.636 -18.354 10.110 1.00 87.50 442 THR A CA 1
ATOM 3104 C C . THR A 1 442 ? -8.699 -18.611 8.930 1.00 87.50 442 THR A C 1
ATOM 3106 O O . THR A 1 442 ? -8.990 -18.284 7.779 1.00 87.50 442 THR A O 1
ATOM 3109 N N . ILE A 1 443 ? -7.537 -19.199 9.227 1.00 82.94 443 ILE A N 1
ATOM 3110 C CA . ILE A 1 443 ? -6.647 -19.774 8.216 1.00 82.94 443 ILE A CA 1
ATOM 3111 C C . ILE A 1 443 ? -7.119 -21.208 7.996 1.00 82.94 443 ILE A C 1
ATOM 3113 O O . ILE A 1 443 ? -6.979 -22.050 8.881 1.00 82.94 443 ILE A O 1
ATOM 3117 N N . ASN A 1 444 ? -7.718 -21.463 6.836 1.00 78.94 444 ASN A N 1
ATOM 3118 C CA . ASN A 1 444 ? -8.176 -22.798 6.465 1.00 78.94 444 ASN A CA 1
ATOM 3119 C C . ASN A 1 444 ? -7.000 -23.657 5.983 1.00 78.94 444 ASN A C 1
ATOM 3121 O O . ASN A 1 444 ? -6.018 -23.140 5.451 1.00 78.94 444 ASN A O 1
ATOM 3125 N N . ALA A 1 445 ? -7.119 -24.975 6.155 1.00 81.38 445 ALA A N 1
ATOM 3126 C CA . ALA A 1 445 ? -6.208 -25.926 5.527 1.00 81.38 445 ALA A CA 1
ATOM 3127 C C . ALA A 1 445 ? -6.307 -25.853 3.992 1.00 81.38 445 ALA A C 1
ATOM 3129 O O . ALA A 1 445 ? -7.320 -25.390 3.456 1.00 81.38 445 ALA A O 1
ATOM 3130 N N . ALA A 1 446 ? -5.271 -26.342 3.302 1.00 82.50 446 ALA A N 1
ATOM 3131 C CA . ALA A 1 446 ? -5.260 -26.460 1.848 1.00 82.50 446 ALA A CA 1
ATOM 3132 C C . ALA A 1 446 ? -6.527 -27.176 1.362 1.00 82.50 446 ALA A C 1
ATOM 3134 O O . ALA A 1 446 ? -6.843 -28.281 1.810 1.00 82.50 446 ALA A O 1
ATOM 3135 N N . ALA A 1 447 ? -7.250 -26.547 0.442 1.00 91.12 447 ALA A N 1
ATOM 3136 C CA . ALA A 1 447 ? -8.427 -27.122 -0.191 1.00 91.12 447 ALA A CA 1
ATOM 3137 C C . ALA A 1 447 ? -8.378 -26.874 -1.697 1.00 91.12 447 ALA A C 1
ATOM 3139 O O . ALA A 1 447 ? -7.738 -25.924 -2.159 1.00 91.12 447 ALA A O 1
ATOM 3140 N N . ASP A 1 448 ? -9.047 -27.737 -2.456 1.00 96.31 448 ASP A N 1
ATOM 3141 C CA . ASP A 1 448 ? -9.203 -27.551 -3.893 1.00 96.31 448 ASP A CA 1
ATOM 3142 C C . ASP A 1 448 ? -10.032 -26.293 -4.174 1.00 96.31 448 ASP A C 1
ATOM 3144 O O . ASP A 1 448 ? -11.099 -26.091 -3.590 1.00 96.31 448 ASP A O 1
ATOM 3148 N N . LEU A 1 449 ? -9.561 -25.460 -5.100 1.00 96.94 449 LEU A N 1
ATOM 3149 C CA . LEU A 1 449 ? -10.268 -24.275 -5.566 1.00 96.94 449 LEU A CA 1
ATOM 3150 C C . LEU A 1 449 ? -10.422 -24.335 -7.087 1.00 96.94 449 LEU A C 1
ATOM 3152 O O . LEU A 1 449 ? -9.435 -24.298 -7.818 1.00 96.94 449 LEU A O 1
ATOM 3156 N N . SER A 1 450 ? -11.666 -24.392 -7.566 1.00 97.44 450 SER A N 1
ATOM 3157 C CA . SER A 1 450 ? -11.999 -24.349 -8.995 1.00 97.44 450 SER A CA 1
ATOM 3158 C C . SER A 1 450 ? -13.012 -23.239 -9.262 1.00 97.44 450 SER A C 1
ATOM 3160 O O . SER A 1 450 ? -14.139 -23.279 -8.767 1.00 97.44 450 SER A O 1
ATOM 3162 N N . LEU A 1 451 ? -12.593 -22.217 -10.011 1.00 97.69 451 LEU A N 1
ATOM 3163 C CA . LEU A 1 451 ? -13.377 -21.024 -10.326 1.00 97.69 451 LEU A CA 1
ATOM 3164 C C . LEU A 1 451 ? -13.359 -20.788 -11.838 1.00 97.69 451 LEU A C 1
ATOM 3166 O O . LEU A 1 451 ? -12.297 -20.586 -12.413 1.00 97.69 451 LEU A O 1
ATOM 3170 N N . ASN A 1 452 ? -14.530 -20.773 -12.481 1.00 96.06 452 ASN A N 1
ATOM 3171 C CA . ASN A 1 452 ? -14.646 -20.606 -13.940 1.00 96.06 452 ASN A CA 1
ATOM 3172 C C . ASN A 1 452 ? -15.149 -19.220 -14.374 1.00 96.06 452 ASN A C 1
ATOM 3174 O O . ASN A 1 452 ? -15.033 -18.860 -15.543 1.00 96.06 452 ASN A O 1
ATOM 3178 N N . SER A 1 453 ? -15.740 -18.453 -13.456 1.00 96.62 453 SER A N 1
ATOM 3179 C CA . SER A 1 453 ? -16.349 -17.149 -13.729 1.00 96.62 453 SER A CA 1
ATOM 3180 C C . SER A 1 453 ? -16.435 -16.311 -12.461 1.00 96.62 453 SER A C 1
ATOM 3182 O O . SER A 1 453 ? -16.496 -16.877 -11.372 1.00 96.62 453 SER A O 1
ATOM 3184 N N . GLY A 1 454 ? -16.564 -14.994 -12.614 1.00 97.50 454 GLY A N 1
ATOM 3185 C CA . GLY A 1 454 ? -16.683 -14.045 -11.506 1.00 97.50 454 GLY A CA 1
ATOM 3186 C C . GLY A 1 454 ? -15.404 -13.237 -11.317 1.00 97.50 454 GLY A C 1
ATOM 3187 O O . GLY A 1 454 ? -14.552 -13.201 -12.204 1.00 97.50 454 GLY A O 1
ATOM 3188 N N . THR A 1 455 ? -15.271 -12.586 -10.164 1.00 98.00 455 THR A N 1
ATOM 3189 C CA . THR A 1 455 ? -14.072 -11.814 -9.813 1.00 98.00 455 THR A CA 1
ATOM 3190 C C . THR A 1 455 ? -13.366 -12.451 -8.628 1.00 98.00 455 THR A C 1
ATOM 3192 O O . THR A 1 455 ? -13.948 -12.523 -7.546 1.00 98.00 455 THR A O 1
ATOM 3195 N N . LEU A 1 456 ? -12.117 -12.879 -8.819 1.00 97.81 456 LEU A N 1
ATOM 3196 C CA . LEU A 1 456 ? -11.198 -13.296 -7.759 1.00 97.81 456 LEU A CA 1
ATOM 3197 C C . LEU A 1 456 ? -10.262 -12.130 -7.434 1.00 97.81 456 LEU A C 1
ATOM 3199 O O . LEU A 1 456 ? -9.521 -11.661 -8.295 1.00 97.81 456 LEU A O 1
ATOM 3203 N N . THR A 1 457 ? -10.270 -11.666 -6.191 1.00 96.69 457 THR A N 1
ATOM 3204 C CA . THR A 1 457 ? -9.286 -10.706 -5.692 1.00 96.69 457 THR A CA 1
ATOM 3205 C C . THR A 1 457 ? -8.239 -11.438 -4.871 1.00 96.69 457 THR A C 1
ATOM 3207 O O . THR A 1 457 ? -8.575 -12.083 -3.883 1.00 96.69 457 THR A O 1
ATOM 3210 N N . LEU A 1 458 ? -6.976 -11.308 -5.268 1.00 96.81 458 LEU A N 1
ATOM 3211 C CA . LEU A 1 458 ? -5.809 -11.733 -4.503 1.00 96.81 458 LEU A CA 1
ATOM 3212 C C . LEU A 1 458 ? -5.198 -10.476 -3.869 1.00 96.81 458 LEU A C 1
ATOM 3214 O O . LEU A 1 458 ? -4.505 -9.707 -4.538 1.00 96.81 458 LEU A O 1
ATOM 3218 N N . ASP A 1 459 ? -5.507 -10.224 -2.599 1.00 95.25 459 ASP A N 1
ATOM 3219 C CA . ASP A 1 459 ? -4.949 -9.112 -1.833 1.00 95.25 459 ASP A CA 1
ATOM 3220 C C . ASP A 1 459 ? -3.699 -9.594 -1.094 1.00 95.25 459 ASP A C 1
ATOM 3222 O O . ASP A 1 459 ? -3.780 -10.304 -0.088 1.00 95.25 459 ASP A O 1
ATOM 3226 N N . THR A 1 460 ? -2.522 -9.184 -1.566 1.00 94.88 460 THR A N 1
ATOM 3227 C CA . THR A 1 460 ? -1.242 -9.566 -0.957 1.00 94.88 460 THR A CA 1
ATOM 3228 C C . THR A 1 460 ? -1.040 -8.960 0.438 1.00 94.88 460 THR A C 1
ATOM 3230 O O . THR A 1 460 ? -0.027 -9.213 1.085 1.00 94.88 460 THR A O 1
ATOM 3233 N N . SER A 1 461 ? -2.028 -8.234 0.973 1.00 90.75 461 SER A N 1
ATOM 3234 C CA . SER A 1 461 ? -2.158 -7.931 2.404 1.00 90.75 461 SER A CA 1
ATOM 3235 C C . SER A 1 461 ? -2.551 -9.142 3.265 1.00 90.75 461 SER A C 1
ATOM 3237 O O . SER A 1 461 ? -2.586 -9.009 4.489 1.00 90.75 461 SER A O 1
ATOM 3239 N N . GLY A 1 462 ? -2.820 -10.305 2.657 1.00 91.94 462 GLY A N 1
ATOM 3240 C CA . GLY A 1 462 ? -2.993 -11.584 3.355 1.00 91.94 462 GLY A CA 1
ATOM 3241 C C . GLY A 1 462 ? -4.305 -12.316 3.079 1.00 91.94 462 GLY A C 1
ATOM 3242 O O . GLY A 1 462 ? -4.595 -13.284 3.780 1.00 91.94 462 GLY A O 1
ATOM 3243 N N . PHE A 1 463 ? -5.110 -11.887 2.103 1.00 93.06 463 PHE A N 1
ATOM 3244 C CA . PHE A 1 463 ? -6.469 -12.404 1.913 1.00 93.06 463 PHE A CA 1
ATOM 3245 C C . PHE A 1 463 ? -6.814 -12.597 0.438 1.00 93.06 463 PHE A C 1
ATOM 3247 O O . PHE A 1 463 ? -6.363 -11.844 -0.423 1.00 93.06 463 PHE A O 1
ATOM 3254 N N . TRP A 1 464 ? -7.673 -13.568 0.145 1.00 94.44 464 TRP A N 1
ATOM 3255 C CA . TRP A 1 464 ? -8.314 -13.683 -1.157 1.00 94.44 464 TRP A CA 1
ATOM 3256 C C . TRP A 1 464 ? -9.828 -13.777 -1.007 1.00 94.44 464 TRP A C 1
ATOM 3258 O O . TRP A 1 464 ? -10.332 -14.341 -0.036 1.00 94.44 464 TRP A O 1
ATOM 3268 N N . THR A 1 465 ? -10.554 -13.217 -1.970 1.00 94.12 465 THR A N 1
ATOM 3269 C CA . THR A 1 465 ? -12.021 -13.229 -2.002 1.00 94.12 465 THR A CA 1
ATOM 3270 C C . THR A 1 465 ? -12.526 -13.443 -3.418 1.00 94.12 465 THR A C 1
ATOM 3272 O O . THR A 1 465 ? -11.900 -13.029 -4.392 1.00 94.12 465 THR A O 1
ATOM 3275 N N . HIS A 1 466 ? -13.680 -14.080 -3.543 1.00 96.12 466 HIS A N 1
ATOM 3276 C CA . HIS A 1 466 ? -14.364 -14.305 -4.802 1.00 96.12 466 HIS A CA 1
ATOM 3277 C C . HIS A 1 466 ? -15.776 -13.722 -4.749 1.00 96.12 466 HIS A C 1
ATOM 3279 O O . HIS A 1 466 ? -16.442 -13.761 -3.718 1.00 96.12 466 HIS A O 1
ATOM 3285 N N . SER A 1 467 ? -16.275 -13.246 -5.889 1.00 96.00 467 SER A N 1
ATOM 3286 C CA . SER A 1 467 ? -17.626 -12.677 -6.020 1.00 96.00 467 SER A CA 1
ATOM 3287 C C . SER A 1 467 ? -18.784 -13.600 -5.599 1.00 96.00 467 SER A C 1
ATOM 3289 O O . SER A 1 467 ? -19.886 -13.116 -5.375 1.00 96.00 467 SER A O 1
ATOM 3291 N N . SER A 1 468 ? -18.551 -14.910 -5.455 1.00 94.56 468 SER A N 1
ATOM 3292 C CA . SER A 1 468 ? -19.539 -15.859 -4.914 1.00 94.56 468 SER A CA 1
ATOM 3293 C C . SER A 1 468 ? -19.607 -15.894 -3.381 1.00 94.56 468 SER A C 1
ATOM 3295 O O . SER A 1 468 ? -20.360 -16.696 -2.840 1.00 94.56 468 SER A O 1
ATOM 3297 N N . GLY A 1 469 ? -18.769 -15.120 -2.684 1.00 91.19 469 GLY A N 1
ATOM 3298 C CA . GLY A 1 469 ? -18.611 -15.169 -1.227 1.00 91.19 469 GLY A CA 1
ATOM 3299 C C . GLY A 1 469 ? -17.534 -16.143 -0.732 1.00 91.19 469 GLY A C 1
ATOM 3300 O O . GLY A 1 469 ? -17.260 -16.181 0.464 1.00 91.19 469 GLY A O 1
ATOM 3301 N N . LEU A 1 470 ? -16.883 -16.909 -1.621 1.00 92.75 470 LEU A N 1
ATOM 3302 C CA . LEU A 1 470 ? -15.715 -17.706 -1.226 1.00 92.75 470 LEU A CA 1
ATOM 3303 C C . LEU A 1 470 ? -14.565 -16.781 -0.830 1.00 92.75 470 LEU A C 1
ATOM 3305 O O . LEU A 1 470 ? -14.327 -15.760 -1.473 1.00 92.75 470 LEU A O 1
ATOM 3309 N N . GLN A 1 471 ? -13.832 -17.160 0.206 1.00 93.38 471 GLN A N 1
ATOM 3310 C CA . GLN A 1 471 ? -12.725 -16.374 0.727 1.00 93.38 471 GLN A CA 1
ATOM 3311 C C . GLN A 1 471 ? -11.706 -17.262 1.428 1.00 93.38 471 GLN A C 1
ATOM 3313 O O . GLN A 1 471 ? -12.012 -18.381 1.846 1.00 93.38 471 GLN A O 1
ATOM 3318 N N . GLY A 1 472 ? -10.501 -16.738 1.606 1.00 92.94 472 GLY A N 1
ATOM 3319 C CA . GLY A 1 472 ? -9.483 -17.391 2.407 1.00 92.94 472 GLY A CA 1
ATOM 3320 C C . GLY A 1 472 ? -8.384 -16.442 2.851 1.00 92.94 472 GLY A C 1
ATOM 3321 O O . GLY A 1 472 ? -8.272 -15.299 2.402 1.00 92.94 472 GLY A O 1
ATOM 3322 N N . ARG A 1 473 ? -7.578 -16.940 3.784 1.00 92.25 473 ARG A N 1
ATOM 3323 C CA . ARG A 1 473 ? -6.494 -16.204 4.424 1.00 92.25 473 ARG A CA 1
ATOM 3324 C C . ARG A 1 473 ? -5.163 -16.876 4.119 1.00 92.25 473 ARG A C 1
ATOM 3326 O O . ARG A 1 473 ? -5.039 -18.090 4.242 1.00 92.25 473 ARG A O 1
ATOM 3333 N N . GLY A 1 474 ? -4.187 -16.072 3.722 1.00 92.25 474 GLY A N 1
ATOM 3334 C CA . GLY A 1 474 ? -2.803 -16.482 3.519 1.00 92.25 474 GLY A CA 1
ATOM 3335 C C . GLY A 1 474 ? -1.920 -16.190 4.728 1.00 92.25 474 GLY A C 1
ATOM 3336 O O . GLY A 1 474 ? -2.356 -15.615 5.729 1.00 92.25 474 GLY A O 1
ATOM 3337 N N . SER A 1 475 ? -0.647 -16.554 4.613 1.00 91.94 475 SER A N 1
ATOM 3338 C CA . SER A 1 475 ? 0.409 -16.147 5.541 1.00 91.94 475 SER A CA 1
ATOM 3339 C C . SER A 1 475 ? 1.319 -15.106 4.892 1.00 91.94 475 SER A C 1
ATOM 3341 O O . SER A 1 475 ? 1.430 -15.045 3.669 1.00 91.94 475 SER A O 1
ATOM 3343 N N . ILE A 1 476 ? 1.953 -14.255 5.701 1.00 92.00 476 ILE A N 1
ATOM 3344 C CA . ILE A 1 476 ? 2.960 -13.300 5.229 1.00 92.00 476 ILE A CA 1
ATOM 3345 C C . ILE A 1 476 ? 4.259 -13.565 5.977 1.00 92.00 476 ILE A C 1
ATOM 3347 O O . ILE A 1 476 ? 4.252 -13.668 7.203 1.00 92.00 476 ILE A O 1
ATOM 3351 N N . THR A 1 477 ? 5.357 -13.656 5.235 1.00 92.62 477 THR A N 1
ATOM 3352 C CA . THR A 1 477 ? 6.717 -13.707 5.779 1.00 92.62 477 THR A CA 1
ATOM 3353 C C . THR A 1 477 ? 7.518 -12.516 5.273 1.00 92.62 477 THR A C 1
ATOM 3355 O O . THR A 1 477 ? 7.317 -12.074 4.141 1.00 92.62 477 THR A O 1
ATOM 3358 N N . SER A 1 478 ? 8.406 -11.989 6.113 1.00 91.06 478 SER A N 1
ATOM 3359 C CA . SER A 1 478 ? 9.254 -10.838 5.801 1.00 91.06 478 SER A CA 1
ATOM 3360 C C . SER A 1 478 ? 10.718 -11.236 5.889 1.00 91.06 478 SER A C 1
ATOM 3362 O O . SER A 1 478 ? 11.133 -11.846 6.870 1.00 91.06 478 SER A O 1
ATOM 3364 N N . ASP A 1 479 ? 11.491 -10.850 4.880 1.00 92.19 479 ASP A N 1
ATOM 3365 C CA . ASP A 1 479 ? 12.883 -11.251 4.705 1.00 92.19 479 ASP A CA 1
ATOM 3366 C C . ASP A 1 479 ? 13.727 -10.063 4.217 1.00 92.19 479 ASP A C 1
ATOM 3368 O O . ASP A 1 479 ? 13.209 -9.096 3.646 1.00 92.19 479 ASP A O 1
ATOM 3372 N N . ASP A 1 480 ? 15.046 -10.143 4.414 1.00 93.56 480 ASP A N 1
ATOM 3373 C CA . ASP A 1 480 ? 16.014 -9.192 3.863 1.00 93.56 480 ASP A CA 1
ATOM 3374 C C . ASP A 1 480 ? 16.983 -9.862 2.885 1.00 93.56 480 ASP A C 1
ATOM 3376 O O . ASP A 1 480 ? 17.240 -11.065 2.960 1.00 93.56 480 ASP A O 1
ATOM 3380 N N . PHE A 1 481 ? 17.514 -9.084 1.943 1.00 94.50 481 PHE A N 1
ATOM 3381 C CA . PHE A 1 481 ? 18.604 -9.521 1.074 1.00 94.50 481 PHE A CA 1
ATOM 3382 C C . PHE A 1 481 ? 19.607 -8.395 0.813 1.00 94.50 481 PHE A C 1
ATOM 3384 O O . PHE A 1 481 ? 19.295 -7.206 0.925 1.00 94.50 481 PHE A O 1
ATOM 3391 N N . LEU A 1 482 ? 20.834 -8.773 0.446 1.00 93.06 482 LEU A N 1
ATOM 3392 C CA . LEU A 1 482 ? 21.914 -7.838 0.132 1.00 93.06 482 LEU A CA 1
ATOM 3393 C C . LEU A 1 482 ? 21.989 -7.557 -1.371 1.00 93.06 482 LEU A C 1
ATOM 3395 O O . LEU A 1 482 ? 22.056 -8.472 -2.190 1.00 93.06 482 LEU A O 1
ATOM 3399 N N . SER A 1 483 ? 22.069 -6.277 -1.727 1.00 92.62 483 SER A N 1
ATOM 3400 C CA . SER A 1 483 ? 22.364 -5.817 -3.085 1.00 92.62 483 SER A CA 1
ATOM 3401 C C . SER A 1 483 ? 23.283 -4.600 -3.034 1.00 92.62 483 SER A C 1
ATOM 3403 O O . SER A 1 483 ? 23.011 -3.642 -2.309 1.00 92.62 483 SER A O 1
ATOM 3405 N N . ALA A 1 484 ? 24.403 -4.657 -3.762 1.00 87.38 484 ALA A N 1
ATOM 3406 C CA . ALA A 1 484 ? 25.460 -3.637 -3.752 1.00 87.38 484 ALA A CA 1
ATOM 3407 C C . ALA A 1 484 ? 25.884 -3.172 -2.341 1.00 87.38 484 ALA A C 1
ATOM 3409 O O . ALA A 1 484 ? 26.090 -1.987 -2.093 1.00 87.38 484 ALA A O 1
ATOM 3410 N N . GLY A 1 485 ? 25.996 -4.115 -1.398 1.00 86.62 485 GLY A N 1
ATOM 3411 C CA . GLY A 1 485 ? 26.420 -3.840 -0.020 1.00 86.62 485 GLY A CA 1
ATOM 3412 C C . GLY A 1 485 ? 25.357 -3.192 0.877 1.00 86.62 485 GLY A C 1
ATOM 3413 O O . GLY A 1 485 ? 25.648 -2.912 2.036 1.00 86.62 485 GLY A O 1
ATOM 3414 N N . LYS A 1 486 ? 24.130 -2.983 0.381 1.00 90.31 486 LYS A N 1
ATOM 3415 C CA . LYS A 1 486 ? 22.986 -2.480 1.153 1.00 90.31 486 LYS A CA 1
ATOM 3416 C C . LYS A 1 486 ? 21.935 -3.583 1.339 1.00 90.31 486 LYS A C 1
ATOM 3418 O O . LYS A 1 486 ? 21.676 -4.348 0.410 1.00 90.31 486 LYS A O 1
ATOM 3423 N N . LYS A 1 487 ? 21.324 -3.651 2.526 1.00 92.69 487 LYS A N 1
ATOM 3424 C CA . LYS A 1 487 ? 20.161 -4.509 2.797 1.00 92.69 487 LYS A CA 1
ATOM 3425 C C . LYS A 1 487 ? 18.874 -3.912 2.230 1.00 92.69 487 LYS A C 1
ATOM 3427 O O . LYS A 1 487 ? 18.697 -2.696 2.257 1.00 92.69 487 LYS A O 1
ATOM 3432 N N . TRP A 1 488 ? 17.980 -4.779 1.774 1.00 93.12 488 TRP A N 1
ATOM 3433 C CA . TRP A 1 488 ? 16.653 -4.432 1.274 1.00 93.12 488 TRP A CA 1
ATOM 3434 C C . TRP A 1 488 ? 15.620 -5.383 1.861 1.00 93.12 488 TRP A C 1
ATOM 3436 O O . TRP A 1 488 ? 15.836 -6.594 1.856 1.00 93.12 488 TRP A O 1
ATOM 3446 N N . GLY A 1 489 ? 14.521 -4.825 2.369 1.00 92.25 489 GLY A N 1
ATOM 3447 C CA . GLY A 1 489 ? 13.418 -5.595 2.930 1.00 92.25 489 GLY A CA 1
ATOM 3448 C C . GLY A 1 489 ? 12.363 -5.925 1.888 1.00 92.25 489 GLY A C 1
ATOM 3449 O O . GLY A 1 489 ? 12.052 -5.100 1.028 1.00 92.25 489 GLY A O 1
ATOM 3450 N N . TYR A 1 490 ? 11.804 -7.127 1.973 1.00 93.25 490 TYR A N 1
ATOM 3451 C CA . TYR A 1 490 ? 10.656 -7.548 1.179 1.00 93.25 490 TYR A CA 1
ATOM 3452 C C . TYR A 1 490 ? 9.774 -8.498 1.984 1.00 93.25 490 TYR A C 1
ATOM 3454 O O . TYR A 1 490 ? 10.129 -8.953 3.072 1.00 93.25 490 TYR A O 1
ATOM 3462 N N . SER A 1 491 ? 8.573 -8.759 1.486 1.00 93.88 491 SER A N 1
ATOM 3463 C CA . SER A 1 491 ? 7.635 -9.673 2.128 1.00 93.88 491 SER A CA 1
ATOM 3464 C C . SER A 1 491 ? 6.858 -10.459 1.087 1.00 93.88 491 SER A C 1
ATOM 3466 O O . SER A 1 491 ? 6.601 -9.971 -0.016 1.00 93.88 491 SER A O 1
ATOM 3468 N N . VAL A 1 492 ? 6.495 -11.686 1.444 1.00 96.25 492 VAL A N 1
ATOM 3469 C CA . VAL A 1 492 ? 5.817 -12.639 0.569 1.00 96.25 492 VAL A CA 1
ATOM 3470 C C . VAL A 1 492 ? 4.492 -13.027 1.202 1.00 96.25 492 VAL A C 1
ATOM 3472 O O . VAL A 1 492 ? 4.462 -13.564 2.305 1.00 96.25 492 VAL A O 1
ATOM 3475 N N . CYS A 1 493 ? 3.398 -12.766 0.494 1.00 96.25 493 CYS A N 1
ATOM 3476 C CA . CYS A 1 493 ? 2.077 -13.271 0.826 1.00 96.25 493 CYS A CA 1
ATOM 3477 C C . CYS A 1 493 ? 1.865 -14.623 0.147 1.00 96.25 493 CYS A C 1
ATOM 3479 O O . CYS A 1 493 ? 1.843 -14.713 -1.080 1.00 96.25 493 CYS A O 1
ATOM 3481 N N . LYS A 1 494 ? 1.707 -15.667 0.957 1.00 96.75 494 LYS A N 1
ATOM 3482 C CA . LYS A 1 494 ? 1.509 -17.045 0.526 1.00 96.75 494 LYS A CA 1
ATOM 3483 C C . LYS A 1 494 ? 0.044 -17.450 0.672 1.00 96.75 494 LYS A C 1
ATOM 3485 O O . LYS A 1 494 ? -0.493 -17.440 1.781 1.00 96.75 494 LYS A O 1
ATOM 3490 N N . PHE A 1 495 ? -0.566 -17.889 -0.424 1.00 96.88 495 PHE A N 1
ATOM 3491 C CA . PHE A 1 495 ? -1.841 -18.608 -0.426 1.00 96.88 495 PHE A CA 1
ATOM 3492 C C . PHE A 1 495 ? -1.601 -20.079 -0.739 1.00 96.88 495 PHE A C 1
ATOM 3494 O O . PHE A 1 495 ? -0.828 -20.392 -1.642 1.00 96.88 495 PHE A O 1
ATOM 3501 N N . ASN A 1 496 ? -2.260 -20.968 0.003 1.00 96.00 496 ASN A N 1
ATOM 3502 C CA . ASN A 1 496 ? -2.093 -22.409 -0.138 1.00 96.00 496 ASN A CA 1
ATOM 3503 C C . ASN A 1 496 ? -3.401 -23.082 -0.570 1.00 96.00 496 ASN A C 1
ATOM 3505 O O . ASN A 1 496 ? -4.466 -22.770 -0.034 1.00 96.00 496 ASN A O 1
ATOM 3509 N N . PHE A 1 497 ? -3.306 -23.982 -1.549 1.00 97.19 497 PHE A N 1
ATOM 3510 C CA . PHE A 1 497 ? -4.434 -24.714 -2.125 1.00 97.19 497 PHE A CA 1
ATOM 3511 C C . PHE A 1 497 ? -4.062 -26.181 -2.362 1.00 97.19 497 PHE A C 1
ATOM 3513 O O . PHE A 1 497 ? -2.893 -26.502 -2.567 1.00 97.19 497 PHE A O 1
ATOM 3520 N N . GLY A 1 498 ? -5.070 -27.056 -2.383 1.00 97.25 498 GLY A N 1
ATOM 3521 C CA . GLY A 1 498 ? -4.923 -28.445 -2.823 1.00 97.25 498 GLY A CA 1
ATOM 3522 C C . GLY A 1 498 ? -4.632 -28.480 -4.323 1.00 97.25 498 GLY A C 1
ATOM 3523 O O . GLY A 1 498 ? -3.487 -28.451 -4.753 1.00 97.25 498 GLY A O 1
ATOM 3524 N N . ASN A 1 499 ? -5.675 -28.467 -5.143 1.00 98.06 499 ASN A N 1
ATOM 3525 C CA . ASN A 1 499 ? -5.617 -28.187 -6.576 1.00 98.06 499 ASN A CA 1
ATOM 3526 C C . ASN A 1 499 ? -6.154 -26.781 -6.861 1.00 98.06 499 ASN A C 1
ATOM 3528 O O . ASN A 1 499 ? -7.047 -26.299 -6.164 1.00 98.06 499 ASN A O 1
ATOM 3532 N N . LEU A 1 500 ? -5.658 -26.137 -7.918 1.00 98.25 500 LEU A N 1
ATOM 3533 C CA . LEU A 1 500 ? -6.098 -24.796 -8.305 1.00 98.25 500 LEU A CA 1
ATOM 3534 C C . LEU A 1 500 ? -6.488 -24.741 -9.786 1.00 98.25 500 LEU A C 1
ATOM 3536 O O . LEU A 1 500 ? -5.674 -24.987 -10.669 1.00 98.25 500 LEU A O 1
ATOM 3540 N N . GLN A 1 501 ? -7.737 -24.390 -10.069 1.00 98.31 501 GLN A N 1
ATOM 3541 C CA . GLN A 1 501 ? -8.255 -24.198 -11.423 1.00 98.31 501 GLN A CA 1
ATOM 3542 C C . GLN A 1 501 ? -8.883 -22.813 -11.537 1.00 98.31 501 GLN A C 1
ATOM 3544 O O . GLN A 1 501 ? -9.869 -22.507 -10.869 1.00 98.31 501 GLN A O 1
ATOM 3549 N N . LEU A 1 502 ? -8.305 -21.976 -12.394 1.00 98.25 502 LEU A N 1
ATOM 3550 C CA . LEU A 1 502 ? -8.765 -20.616 -12.658 1.00 98.25 502 LEU A CA 1
ATOM 3551 C C . LEU A 1 502 ? -9.162 -20.522 -14.131 1.00 98.25 502 LEU A C 1
ATOM 3553 O O . LEU A 1 502 ? -8.319 -20.232 -14.969 1.00 98.25 502 LEU A O 1
ATOM 3557 N N . GLY A 1 503 ? -10.417 -20.821 -14.457 1.00 97.06 503 GLY A N 1
ATOM 3558 C CA . GLY A 1 503 ? -10.910 -20.876 -15.835 1.00 97.06 503 GLY A CA 1
ATOM 3559 C C . GLY A 1 503 ? -11.005 -19.500 -16.499 1.00 97.06 503 GLY A C 1
ATOM 3560 O O . GLY A 1 503 ? -11.205 -18.493 -15.828 1.00 97.06 503 GLY A O 1
ATOM 3561 N N . SER A 1 504 ? -10.925 -19.467 -17.831 1.00 95.00 504 SER A N 1
ATOM 3562 C CA . SER A 1 504 ? -10.801 -18.250 -18.659 1.00 95.00 504 SER A CA 1
ATOM 3563 C C . SER A 1 504 ? -11.932 -17.216 -18.556 1.00 95.00 504 SER A C 1
ATOM 3565 O O . SER A 1 504 ? -11.761 -16.076 -18.988 1.00 95.00 504 SER A O 1
ATOM 3567 N N . GLY A 1 505 ? -13.080 -17.571 -17.970 1.00 93.88 505 GLY A N 1
ATOM 3568 C CA . GLY A 1 505 ? -14.170 -16.635 -17.672 1.00 93.88 505 GLY A CA 1
ATOM 3569 C C . GLY A 1 505 ? -13.973 -15.822 -16.384 1.00 93.88 505 GLY A C 1
ATOM 3570 O O . GLY A 1 505 ? -14.827 -14.999 -16.048 1.00 93.88 505 GLY A O 1
ATOM 3571 N N . LEU A 1 506 ? -12.889 -16.056 -15.636 1.00 97.31 506 LEU A N 1
ATOM 3572 C CA . LEU A 1 506 ? -12.596 -15.392 -14.367 1.00 97.31 506 LEU A CA 1
ATOM 3573 C C . LEU A 1 506 ? -11.841 -14.070 -14.585 1.00 97.31 506 LEU A C 1
ATOM 3575 O O . LEU A 1 506 ? -10.823 -14.030 -15.276 1.00 97.31 506 LEU A O 1
ATOM 3579 N N . LEU A 1 507 ? -12.279 -12.996 -13.929 1.00 97.31 507 LEU A N 1
ATOM 3580 C CA . LEU A 1 507 ? -11.495 -11.772 -13.773 1.00 97.31 507 LEU A CA 1
ATOM 3581 C C . LEU A 1 507 ? -10.651 -11.884 -12.503 1.00 97.31 507 LEU A C 1
ATOM 3583 O O . LEU A 1 507 ? -11.197 -12.028 -11.410 1.00 97.31 507 LEU A O 1
ATOM 3587 N N . ILE A 1 508 ? -9.328 -11.779 -12.623 1.00 97.88 508 ILE A N 1
ATOM 3588 C CA . ILE A 1 508 ? -8.438 -11.801 -11.460 1.00 97.88 508 ILE A CA 1
ATOM 3589 C C . ILE A 1 508 ? -7.869 -10.406 -11.218 1.00 97.88 508 ILE A C 1
ATOM 3591 O O . ILE A 1 508 ? -7.265 -9.802 -12.102 1.00 97.88 508 ILE A O 1
ATOM 3595 N N . ASN A 1 509 ? -8.050 -9.901 -10.000 1.00 96.81 509 ASN A N 1
ATOM 3596 C CA . ASN A 1 509 ? -7.485 -8.642 -9.538 1.00 96.81 509 ASN A CA 1
ATOM 3597 C C . ASN A 1 509 ? -6.425 -8.917 -8.471 1.00 96.81 509 ASN A C 1
ATOM 3599 O O . ASN A 1 509 ? -6.753 -9.385 -7.381 1.00 96.81 509 ASN A O 1
ATOM 3603 N N . VAL A 1 510 ? -5.167 -8.598 -8.764 1.00 96.75 510 VAL A N 1
ATOM 3604 C CA . VAL A 1 510 ? -4.083 -8.679 -7.779 1.00 96.75 510 VAL A CA 1
ATOM 3605 C C . VAL A 1 510 ? -3.777 -7.278 -7.268 1.00 96.75 510 VAL A C 1
ATOM 3607 O O . VAL A 1 510 ? -3.543 -6.356 -8.050 1.00 96.75 510 VAL A O 1
ATOM 3610 N N . LYS A 1 511 ? -3.796 -7.106 -5.948 1.00 92.81 511 LYS A N 1
ATOM 3611 C CA . LYS A 1 511 ? -3.523 -5.828 -5.279 1.00 92.81 511 LYS A CA 1
ATOM 3612 C C . LYS A 1 511 ? -2.718 -6.054 -4.000 1.00 92.81 511 LYS A C 1
ATOM 3614 O O . LYS A 1 511 ? -2.601 -7.186 -3.548 1.00 92.81 511 LYS A O 1
ATOM 3619 N N . GLY A 1 512 ? -2.216 -4.973 -3.412 1.00 91.62 512 GLY A N 1
ATOM 3620 C CA . GLY A 1 512 ? -1.371 -5.009 -2.218 1.00 91.62 512 GLY A CA 1
ATOM 3621 C C . GLY A 1 512 ? 0.104 -4.772 -2.545 1.00 91.62 512 GLY A C 1
ATOM 3622 O O . GLY A 1 512 ? 0.469 -4.538 -3.696 1.00 91.62 512 GLY A O 1
ATOM 3623 N N . GLU A 1 513 ? 0.941 -4.787 -1.511 1.00 90.25 513 GLU A N 1
ATOM 3624 C CA . GLU A 1 513 ? 2.347 -4.358 -1.586 1.00 90.25 513 GLU A CA 1
ATOM 3625 C C . GLU A 1 513 ? 3.331 -5.534 -1.573 1.00 90.25 513 GLU A C 1
ATOM 3627 O O . GLU A 1 513 ? 4.448 -5.406 -2.066 1.00 90.25 513 GLU A O 1
ATOM 3632 N N . ASN A 1 514 ? 2.918 -6.692 -1.051 1.00 94.69 514 ASN A N 1
ATOM 3633 C CA . ASN A 1 514 ? 3.784 -7.861 -0.900 1.00 94.69 514 ASN A CA 1
ATOM 3634 C C . ASN A 1 514 ? 3.848 -8.683 -2.190 1.00 94.69 514 ASN A C 1
ATOM 3636 O O . ASN A 1 514 ? 2.896 -8.692 -2.974 1.00 94.69 514 ASN A O 1
ATOM 3640 N N . SER A 1 515 ? 4.938 -9.427 -2.373 1.00 97.44 515 SER A N 1
ATOM 3641 C CA . SER A 1 515 ? 5.050 -10.428 -3.436 1.00 97.44 515 SER A CA 1
ATOM 3642 C C . SER A 1 515 ? 3.987 -11.514 -3.265 1.00 97.44 515 SER A C 1
ATOM 3644 O O . SER A 1 515 ? 3.631 -11.863 -2.139 1.00 97.44 515 SER A O 1
ATOM 3646 N N . LEU A 1 516 ? 3.496 -12.079 -4.366 1.00 98.56 516 LEU A N 1
ATOM 3647 C CA . LEU A 1 516 ? 2.477 -13.128 -4.351 1.00 98.56 516 LEU A CA 1
ATOM 3648 C C . LEU A 1 516 ? 3.117 -14.512 -4.503 1.00 98.56 516 LEU A C 1
ATOM 3650 O O . LEU A 1 516 ? 3.811 -14.756 -5.483 1.00 98.56 516 LEU A O 1
ATOM 3654 N N . LEU A 1 517 ? 2.836 -15.437 -3.590 1.00 98.56 517 LEU A N 1
ATOM 3655 C CA . LEU A 1 517 ? 3.183 -16.852 -3.710 1.00 98.56 517 LEU A CA 1
ATOM 3656 C C . LEU A 1 517 ? 1.911 -17.707 -3.689 1.00 98.56 517 LEU A C 1
ATOM 3658 O O . LEU A 1 517 ? 1.149 -17.676 -2.723 1.00 98.56 517 LEU A O 1
ATOM 3662 N N . LEU A 1 518 ? 1.700 -18.487 -4.744 1.00 98.44 518 LEU A N 1
ATOM 3663 C CA . LEU A 1 518 ? 0.693 -19.543 -4.801 1.00 98.44 518 LEU A CA 1
ATOM 3664 C C . LEU A 1 518 ? 1.389 -20.883 -4.548 1.00 98.44 518 LEU A C 1
ATOM 3666 O O . LEU A 1 518 ? 2.239 -21.284 -5.339 1.00 98.44 518 LEU A O 1
ATOM 3670 N N . ASP A 1 519 ? 1.052 -21.542 -3.443 1.00 97.88 519 ASP A N 1
ATOM 3671 C CA . ASP A 1 519 ? 1.629 -22.821 -3.018 1.00 97.88 519 ASP A CA 1
ATOM 3672 C C . ASP A 1 519 ? 0.592 -23.939 -3.150 1.00 97.88 519 ASP A C 1
ATOM 3674 O O . ASP A 1 519 ? -0.422 -23.938 -2.448 1.00 97.88 519 ASP A O 1
ATOM 3678 N N . ILE A 1 520 ? 0.816 -24.856 -4.086 1.00 98.31 520 ILE A N 1
ATOM 3679 C CA . ILE A 1 520 ? -0.184 -25.812 -4.564 1.00 98.31 520 ILE A CA 1
ATOM 3680 C C . ILE A 1 520 ? 0.289 -27.244 -4.299 1.00 98.31 520 ILE A C 1
ATOM 3682 O O . ILE A 1 520 ? 1.286 -27.703 -4.868 1.00 98.31 520 ILE A O 1
ATOM 3686 N N . ASP A 1 521 ? -0.459 -27.978 -3.476 1.00 97.81 521 ASP A N 1
ATOM 3687 C CA . ASP A 1 521 ? -0.130 -29.362 -3.100 1.00 97.81 521 ASP A CA 1
ATOM 3688 C C . ASP A 1 521 ? -0.377 -30.356 -4.255 1.00 97.81 521 ASP A C 1
ATOM 3690 O O . ASP A 1 521 ? 0.239 -31.418 -4.332 1.00 97.81 521 ASP A O 1
ATOM 3694 N N . GLY A 1 522 ? -1.294 -30.020 -5.161 1.00 97.44 522 GLY A N 1
ATOM 3695 C CA . GLY A 1 522 ? -1.727 -30.818 -6.302 1.00 97.44 522 GLY A CA 1
ATOM 3696 C C . GLY A 1 522 ? -1.334 -30.191 -7.638 1.00 97.44 522 GLY A C 1
ATOM 3697 O O . GLY A 1 522 ? -0.188 -29.795 -7.845 1.00 97.44 522 GLY A O 1
ATOM 3698 N N . ASN A 1 523 ? -2.282 -30.139 -8.575 1.00 98.12 523 ASN A N 1
ATOM 3699 C CA . ASN A 1 523 ? -2.090 -29.571 -9.912 1.00 98.12 523 ASN A CA 1
ATOM 3700 C C . ASN A 1 523 ? -2.677 -28.161 -10.021 1.00 98.12 523 ASN A C 1
ATOM 3702 O O . ASN A 1 523 ? -3.619 -27.810 -9.305 1.00 98.12 523 ASN A O 1
ATOM 3706 N N . VAL A 1 524 ? -2.176 -27.388 -10.987 1.00 98.19 524 VAL A N 1
ATOM 3707 C CA . VAL A 1 524 ? -2.714 -26.065 -11.315 1.00 98.19 524 VAL A CA 1
ATOM 3708 C C . VAL A 1 524 ? -3.013 -25.904 -12.810 1.00 98.19 524 VAL A C 1
ATOM 3710 O O . VAL A 1 524 ? -2.190 -26.261 -13.653 1.00 98.19 524 VAL A O 1
ATOM 3713 N N . SER A 1 525 ? -4.180 -25.335 -13.130 1.00 98.19 525 SER A N 1
ATOM 3714 C CA . SER A 1 525 ? -4.540 -24.839 -14.470 1.00 98.19 525 SER A CA 1
ATOM 3715 C C . SER A 1 525 ? -4.992 -23.386 -14.382 1.00 98.19 525 SER A C 1
ATOM 3717 O O . SER A 1 525 ? -5.897 -23.065 -13.608 1.00 98.19 525 SER A O 1
ATOM 3719 N N . ILE A 1 526 ? -4.372 -22.505 -15.166 1.00 98.50 526 ILE A N 1
ATOM 3720 C CA . ILE A 1 526 ? -4.691 -21.074 -15.203 1.00 98.50 526 ILE A CA 1
ATOM 3721 C C . ILE A 1 526 ? -5.080 -20.690 -16.632 1.00 98.50 526 ILE A C 1
ATOM 3723 O O . ILE A 1 526 ? -4.238 -20.659 -17.524 1.00 98.50 526 ILE A O 1
ATOM 3727 N N . GLY A 1 527 ? -6.356 -20.369 -16.820 1.00 97.75 527 GLY A N 1
ATOM 3728 C CA . GLY A 1 527 ? -6.954 -19.831 -18.040 1.00 97.75 527 GLY A CA 1
ATOM 3729 C C . GLY A 1 527 ? -7.194 -18.319 -18.021 1.00 97.75 527 GLY A C 1
ATOM 3730 O O . GLY A 1 527 ? -7.497 -17.738 -19.063 1.00 97.75 527 GLY A O 1
ATOM 3731 N N . SER A 1 528 ? -7.014 -17.654 -16.876 1.00 97.69 528 SER A N 1
ATOM 3732 C CA . SER A 1 528 ? -7.251 -16.211 -16.711 1.00 97.69 528 SER A CA 1
ATOM 3733 C C . SER A 1 528 ? -5.991 -15.391 -16.464 1.00 97.69 528 SER A C 1
ATOM 3735 O O . SER A 1 528 ? -5.030 -15.853 -15.852 1.00 97.69 528 SER A O 1
ATOM 3737 N N . ASN A 1 529 ? -6.005 -14.142 -16.935 1.00 97.56 529 ASN A N 1
ATOM 3738 C CA . ASN A 1 529 ? -4.854 -13.248 -16.844 1.00 97.56 529 ASN A CA 1
ATOM 3739 C C . ASN A 1 529 ? -4.518 -12.885 -15.391 1.00 97.56 529 ASN A C 1
ATOM 3741 O O . ASN A 1 529 ? -5.398 -12.520 -14.613 1.00 97.56 529 ASN A O 1
ATOM 3745 N N . LEU A 1 530 ? -3.226 -12.898 -15.065 1.00 98.00 530 LEU A N 1
ATOM 3746 C CA . LEU A 1 530 ? -2.671 -12.454 -13.787 1.00 98.00 530 LEU A CA 1
ATOM 3747 C C . LEU A 1 530 ? -1.750 -11.259 -14.040 1.00 98.00 530 LEU A C 1
ATOM 3749 O O . LEU A 1 530 ? -0.658 -11.409 -14.584 1.00 98.00 530 LEU A O 1
ATOM 3753 N N . VAL A 1 531 ? -2.195 -10.061 -13.655 1.00 98.06 531 VAL A N 1
ATOM 3754 C CA . VAL A 1 531 ? -1.496 -8.803 -13.956 1.00 98.06 531 VAL A CA 1
ATOM 3755 C C . VAL A 1 531 ? -0.991 -8.154 -12.671 1.00 98.06 531 VAL A C 1
ATOM 3757 O O . VAL A 1 531 ? -1.776 -7.712 -11.837 1.00 98.06 531 VAL A O 1
ATOM 3760 N N . LEU A 1 532 ? 0.330 -8.068 -12.536 1.00 98.31 532 LEU A N 1
ATOM 3761 C CA . LEU A 1 532 ? 1.058 -7.467 -11.416 1.00 98.31 532 LEU A CA 1
ATOM 3762 C C . LEU A 1 532 ? 2.023 -6.379 -11.933 1.00 98.31 532 LEU A C 1
ATOM 3764 O O . LEU A 1 532 ? 3.162 -6.261 -11.486 1.00 98.31 532 LEU A O 1
ATOM 3768 N N . ASN A 1 533 ? 1.597 -5.608 -12.933 1.00 98.50 533 ASN A N 1
ATOM 3769 C CA . ASN A 1 533 ? 2.444 -4.606 -13.581 1.00 98.50 533 ASN A CA 1
ATOM 3770 C C . ASN A 1 533 ? 2.623 -3.351 -12.712 1.00 98.50 533 ASN A C 1
ATOM 3772 O O . ASN A 1 533 ? 1.705 -2.936 -12.001 1.00 98.50 533 ASN A O 1
ATOM 3776 N N . GLY A 1 534 ? 3.782 -2.709 -12.845 1.00 97.81 534 GLY A N 1
ATOM 3777 C CA . GLY A 1 534 ? 4.000 -1.344 -12.384 1.00 97.81 534 GLY A CA 1
ATOM 3778 C C . GLY A 1 534 ? 3.191 -0.337 -13.205 1.00 97.81 534 GLY A C 1
ATOM 3779 O O . GLY A 1 534 ? 2.745 -0.611 -14.321 1.00 97.81 534 GLY A O 1
ATOM 3780 N N . LYS A 1 535 ? 2.986 0.852 -12.642 1.00 96.69 535 LYS A N 1
ATOM 3781 C CA . LYS A 1 535 ? 2.189 1.937 -13.223 1.00 96.69 535 LYS A CA 1
ATOM 3782 C C . LYS A 1 535 ? 3.019 3.218 -13.345 1.00 96.69 535 LYS A C 1
ATOM 3784 O O . LYS A 1 535 ? 3.944 3.419 -12.553 1.00 96.69 535 LYS A O 1
ATOM 3789 N N . PRO A 1 536 ? 2.700 4.097 -14.309 1.00 93.94 536 PRO A N 1
ATOM 3790 C CA . PRO A 1 536 ? 3.291 5.429 -14.372 1.00 93.94 536 PRO A CA 1
ATOM 3791 C C . PRO A 1 536 ? 2.897 6.278 -13.161 1.00 93.94 536 PRO A C 1
ATOM 3793 O O . PRO A 1 536 ? 1.846 6.070 -12.545 1.00 93.94 536 PRO A O 1
ATOM 3796 N N . GLY A 1 537 ? 3.739 7.263 -12.855 1.00 89.44 537 GLY A N 1
ATOM 3797 C CA . GLY A 1 537 ? 3.447 8.330 -11.904 1.00 89.44 537 GLY A CA 1
ATOM 3798 C C . GLY A 1 537 ? 2.251 9.174 -12.330 1.00 89.44 537 GLY A C 1
ATOM 3799 O O . GLY A 1 537 ? 1.750 9.075 -13.455 1.00 89.44 537 GLY A O 1
ATOM 3800 N N . LYS A 1 538 ? 1.774 10.008 -11.406 1.00 86.88 538 LYS A N 1
ATOM 3801 C CA . LYS A 1 538 ? 0.610 10.872 -11.627 1.00 86.88 538 LYS A CA 1
ATOM 3802 C C . LYS A 1 538 ? 0.954 12.324 -11.351 1.00 86.88 538 LYS A C 1
ATOM 3804 O O . LYS A 1 538 ? 1.645 12.632 -10.380 1.00 86.88 538 LYS A O 1
ATOM 3809 N N . GLN A 1 539 ? 0.396 13.207 -12.185 1.00 83.69 539 GLN A N 1
ATOM 3810 C CA . GLN A 1 539 ? 0.501 14.668 -12.059 1.00 83.69 539 GLN A CA 1
ATOM 3811 C C . GLN A 1 539 ? 1.950 15.192 -12.035 1.00 83.69 539 GLN A C 1
ATOM 3813 O O . GLN A 1 539 ? 2.183 16.317 -11.621 1.00 83.69 539 GLN A O 1
ATOM 3818 N N . GLY A 1 540 ? 2.912 14.360 -12.445 1.00 80.44 540 GLY A N 1
ATOM 3819 C CA . GLY A 1 540 ? 4.344 14.614 -12.368 1.00 80.44 540 GLY A CA 1
ATOM 3820 C C . GLY A 1 540 ? 4.886 14.772 -10.946 1.00 80.44 540 GLY A C 1
ATOM 3821 O O . GLY A 1 540 ? 6.040 15.131 -10.789 1.00 80.44 540 GLY A O 1
ATOM 3822 N N . ILE A 1 541 ? 4.101 14.500 -9.902 1.00 85.00 541 ILE A N 1
ATOM 3823 C CA . ILE A 1 541 ? 4.516 14.702 -8.503 1.00 85.00 541 ILE A CA 1
ATOM 3824 C C . ILE A 1 541 ? 4.537 13.398 -7.705 1.00 85.00 541 ILE A C 1
ATOM 3826 O O . ILE A 1 541 ? 5.473 13.165 -6.939 1.00 85.00 541 ILE A O 1
ATOM 3830 N N . TYR A 1 542 ? 3.558 12.516 -7.913 1.00 90.75 542 TYR A N 1
ATOM 3831 C CA . TYR A 1 542 ? 3.461 11.251 -7.186 1.00 90.75 542 TYR A CA 1
ATOM 3832 C C . TYR A 1 542 ? 4.235 10.146 -7.885 1.00 90.75 542 TYR A C 1
ATOM 3834 O O . TYR A 1 542 ? 4.298 10.092 -9.119 1.00 90.75 542 TYR A O 1
ATOM 3842 N N . SER A 1 543 ? 4.764 9.224 -7.082 1.00 92.94 543 SER A N 1
ATOM 3843 C CA . SER A 1 543 ? 5.477 8.070 -7.609 1.00 92.94 543 SER A CA 1
ATOM 3844 C C . SER A 1 543 ? 4.596 7.213 -8.527 1.00 92.94 543 SER A C 1
ATOM 3846 O O . SER A 1 543 ? 3.397 7.019 -8.304 1.00 92.94 543 SER A O 1
ATOM 3848 N N . GLY A 1 544 ? 5.207 6.666 -9.573 1.00 94.81 544 GLY A N 1
ATOM 3849 C CA . GLY A 1 544 ? 4.679 5.531 -10.305 1.00 94.81 544 GLY A CA 1
ATOM 3850 C C . GLY A 1 544 ? 4.613 4.334 -9.379 1.00 94.81 544 GLY A C 1
ATOM 3851 O O . GLY A 1 544 ? 5.632 3.901 -8.838 1.00 94.81 544 GLY A O 1
ATOM 3852 N N . GLN A 1 545 ? 3.400 3.834 -9.170 1.00 94.31 545 GLN A N 1
ATOM 3853 C CA . GLN A 1 545 ? 3.149 2.757 -8.224 1.00 94.31 545 GLN A CA 1
ATOM 3854 C C . GLN A 1 545 ? 3.703 1.443 -8.760 1.00 94.31 545 GLN A C 1
ATOM 3856 O O . GLN A 1 545 ? 3.466 1.092 -9.917 1.00 94.31 545 GLN A O 1
ATOM 3861 N N . ALA A 1 546 ? 4.433 0.714 -7.927 1.00 95.88 546 ALA A N 1
ATOM 3862 C CA . ALA A 1 546 ? 4.878 -0.621 -8.285 1.00 95.88 546 ALA A CA 1
ATOM 3863 C C . ALA A 1 546 ? 3.738 -1.643 -8.315 1.00 95.88 546 ALA A C 1
ATOM 3865 O O . ALA A 1 546 ? 2.691 -1.461 -7.692 1.00 95.88 546 ALA A O 1
ATOM 3866 N N . GLY A 1 547 ? 3.976 -2.741 -9.032 1.00 97.00 547 GLY A N 1
ATOM 3867 C CA . GLY A 1 547 ? 3.201 -3.961 -8.836 1.00 97.00 547 GLY A CA 1
ATOM 3868 C C . GLY A 1 547 ? 3.502 -4.601 -7.470 1.00 97.00 547 GLY A C 1
ATOM 3869 O O . GLY A 1 547 ? 4.540 -4.293 -6.878 1.00 97.00 547 GLY A O 1
ATOM 3870 N N . PRO A 1 548 ? 2.647 -5.514 -6.971 1.00 96.38 548 PRO A N 1
ATOM 3871 C CA . PRO A 1 548 ? 2.868 -6.190 -5.689 1.00 96.38 548 PRO A CA 1
ATOM 3872 C C . PRO A 1 548 ? 4.260 -6.839 -5.614 1.00 96.38 548 PRO A C 1
ATOM 3874 O O . PRO A 1 548 ? 4.618 -7.625 -6.490 1.00 96.38 548 PRO A O 1
ATOM 3877 N N . GLY A 1 549 ? 5.059 -6.492 -4.603 1.00 95.12 549 GLY A N 1
ATOM 3878 C CA . GLY A 1 549 ? 6.443 -6.946 -4.422 1.00 95.12 549 GLY A CA 1
ATOM 3879 C C . GLY A 1 549 ? 7.521 -6.123 -5.146 1.00 95.12 549 GLY A C 1
ATOM 3880 O O . GLY A 1 549 ? 8.706 -6.408 -4.969 1.00 95.12 549 GLY A O 1
ATOM 3881 N N . GLY A 1 550 ? 7.150 -5.134 -5.967 1.00 96.25 550 GLY A N 1
ATOM 3882 C CA . GLY A 1 550 ? 8.074 -4.214 -6.644 1.00 96.25 550 GLY A CA 1
ATOM 3883 C C . GLY A 1 550 ? 8.287 -2.891 -5.897 1.00 96.25 550 GLY A C 1
ATOM 3884 O O . GLY A 1 550 ? 7.674 -2.635 -4.863 1.00 96.25 550 GLY A O 1
ATOM 3885 N N . TRP A 1 551 ? 9.129 -2.015 -6.454 1.00 96.19 551 TRP A N 1
ATOM 3886 C CA . TRP A 1 551 ? 9.424 -0.692 -5.887 1.00 96.19 551 TRP A CA 1
ATOM 3887 C C . TRP A 1 551 ? 8.973 0.465 -6.780 1.00 96.19 551 TRP A C 1
ATOM 3889 O O . TRP A 1 551 ? 9.157 0.452 -8.000 1.00 96.19 551 TRP A O 1
ATOM 3899 N N . SER A 1 552 ? 8.373 1.480 -6.160 1.00 95.69 552 SER A N 1
ATOM 3900 C CA . SER A 1 552 ? 7.813 2.643 -6.852 1.00 95.69 552 SER A CA 1
ATOM 3901 C C . SER A 1 552 ? 8.886 3.509 -7.528 1.00 95.69 552 SER A C 1
ATOM 3903 O O . SER A 1 552 ? 10.079 3.419 -7.236 1.00 95.69 552 SER A O 1
ATOM 3905 N N . SER A 1 553 ? 8.479 4.373 -8.456 1.00 95.31 553 SER A N 1
ATOM 3906 C CA . SER A 1 553 ? 9.399 5.307 -9.116 1.00 95.31 553 SER A CA 1
ATOM 3907 C C . SER A 1 553 ? 9.929 6.392 -8.172 1.00 95.31 553 SER A C 1
ATOM 3909 O O . SER A 1 553 ? 9.476 6.547 -7.031 1.00 95.31 553 SER A O 1
ATOM 3911 N N . GLY A 1 554 ? 10.864 7.192 -8.689 1.00 91.12 554 GLY A N 1
ATOM 3912 C CA . GLY A 1 554 ? 11.192 8.484 -8.101 1.00 91.12 554 GLY A CA 1
ATOM 3913 C C . GLY A 1 554 ? 9.988 9.421 -8.124 1.00 91.12 554 GLY A C 1
ATOM 3914 O O . GLY A 1 554 ? 9.024 9.196 -8.863 1.00 91.12 554 GLY A O 1
ATOM 3915 N N . LYS A 1 555 ? 10.046 10.467 -7.308 1.00 87.00 555 LYS A N 1
ATOM 3916 C CA . LYS A 1 555 ? 8.942 11.410 -7.087 1.00 87.00 555 LYS A CA 1
ATOM 3917 C C . LYS A 1 555 ? 9.298 12.789 -7.603 1.00 87.00 555 LYS A C 1
ATOM 3919 O O . LYS A 1 555 ? 10.468 13.151 -7.563 1.00 87.00 555 LYS A O 1
ATOM 3924 N N . GLY A 1 556 ? 8.303 13.558 -8.021 1.00 81.06 556 GLY A N 1
ATOM 3925 C CA . GLY A 1 556 ? 8.508 14.931 -8.459 1.00 81.06 556 GLY A CA 1
ATOM 3926 C C . GLY A 1 556 ? 8.595 15.906 -7.297 1.00 81.06 556 GLY A C 1
ATOM 3927 O O . GLY A 1 556 ? 7.906 15.764 -6.289 1.00 81.06 556 GLY A O 1
ATOM 3928 N N . LEU A 1 557 ? 9.444 16.916 -7.458 1.00 79.88 557 LEU A N 1
ATOM 3929 C CA . LEU A 1 557 ? 9.572 18.049 -6.547 1.00 79.88 557 LEU A CA 1
ATOM 3930 C C . LEU A 1 557 ? 9.419 19.338 -7.341 1.00 79.88 557 LEU A C 1
ATOM 3932 O O . LEU A 1 557 ? 9.862 19.404 -8.486 1.00 79.88 557 LEU A O 1
ATOM 3936 N N . LYS A 1 558 ? 8.802 20.354 -6.734 1.00 73.75 558 LYS A N 1
ATOM 3937 C CA . LYS A 1 558 ? 8.638 21.662 -7.374 1.00 73.75 558 LYS A CA 1
ATOM 3938 C C . LYS A 1 558 ? 9.965 22.424 -7.412 1.00 73.75 558 LYS A C 1
ATOM 3940 O O . LYS A 1 558 ? 10.359 22.911 -8.462 1.00 73.75 558 LYS A O 1
ATOM 3945 N N . ASN A 1 559 ? 10.660 22.493 -6.277 1.00 69.88 559 ASN A N 1
ATOM 3946 C CA . ASN A 1 559 ? 11.933 23.186 -6.116 1.00 69.88 559 ASN A CA 1
ATOM 3947 C C . ASN A 1 559 ? 13.046 22.167 -5.841 1.00 69.88 559 ASN A C 1
ATOM 3949 O O . ASN A 1 559 ? 13.294 21.784 -4.698 1.00 69.88 559 ASN A O 1
ATOM 3953 N N . THR A 1 560 ? 13.752 21.742 -6.886 1.00 64.75 560 THR A N 1
ATOM 3954 C CA . THR A 1 560 ? 15.015 21.009 -6.741 1.00 64.75 560 THR A CA 1
ATOM 3955 C C . THR A 1 560 ? 16.164 22.025 -6.681 1.00 64.75 560 THR A C 1
ATOM 3957 O O . THR A 1 560 ? 16.552 22.572 -7.711 1.00 64.75 560 THR A O 1
ATOM 3960 N N . GLU A 1 561 ? 16.647 22.333 -5.474 1.00 55.00 561 GLU A N 1
ATOM 3961 C CA . GLU A 1 561 ? 17.888 23.073 -5.141 1.00 55.00 561 GLU A CA 1
ATOM 3962 C C . GLU A 1 561 ? 18.641 23.702 -6.335 1.00 55.00 561 GLU A C 1
ATOM 3964 O O . GLU A 1 561 ? 19.597 23.102 -6.808 1.00 55.00 561 GLU A O 1
ATOM 3969 N N . LEU A 1 562 ? 18.258 24.885 -6.844 1.00 53.09 562 LEU A N 1
ATOM 3970 C CA . LEU A 1 562 ? 19.012 25.631 -7.883 1.00 53.09 562 LEU A CA 1
ATOM 3971 C C . LEU A 1 562 ? 19.458 24.809 -9.113 1.00 53.09 562 LEU A C 1
ATOM 3973 O O . LEU A 1 562 ? 20.543 25.040 -9.647 1.00 53.09 562 LEU A O 1
ATOM 3977 N N . PHE A 1 563 ? 18.660 23.837 -9.562 1.00 52.12 563 PHE A N 1
ATOM 3978 C CA . PHE A 1 563 ? 19.058 22.892 -10.619 1.00 52.12 563 PHE A CA 1
ATOM 3979 C C . PHE A 1 563 ? 20.255 21.990 -10.241 1.00 52.12 563 PHE A C 1
ATOM 3981 O O . PHE A 1 563 ? 20.767 21.273 -11.088 1.00 52.12 563 PHE A O 1
ATOM 3988 N N . SER A 1 564 ? 20.717 21.977 -8.991 1.00 48.03 564 SER A N 1
ATOM 3989 C CA . SER A 1 564 ? 21.844 21.161 -8.540 1.00 48.03 564 SER A CA 1
ATOM 3990 C C . SER A 1 564 ? 21.554 19.655 -8.650 1.00 48.03 564 SER A C 1
ATOM 3992 O O . SER A 1 564 ? 20.450 19.152 -8.455 1.00 48.03 564 SER A O 1
ATOM 3994 N N . ASN A 1 565 ? 22.602 18.937 -9.032 1.00 50.34 565 ASN A N 1
ATOM 3995 C CA . ASN A 1 565 ? 22.565 17.807 -9.955 1.00 50.34 565 ASN A CA 1
ATOM 3996 C C . ASN A 1 565 ? 22.174 16.433 -9.419 1.00 50.34 565 ASN A C 1
ATOM 3998 O O . ASN A 1 565 ? 22.369 15.456 -10.134 1.00 50.34 565 ASN A O 1
ATOM 4002 N N . LEU A 1 566 ? 21.703 16.288 -8.184 1.00 58.00 566 LEU A N 1
ATOM 4003 C CA . LEU A 1 566 ? 21.567 14.945 -7.625 1.00 58.00 566 LEU A CA 1
ATOM 4004 C C . LEU A 1 566 ? 20.622 14.930 -6.431 1.00 58.00 566 LEU A C 1
ATOM 4006 O O . LEU A 1 566 ? 21.044 15.121 -5.293 1.00 58.00 566 LEU A O 1
ATOM 4010 N N . HIS A 1 567 ? 19.340 14.670 -6.672 1.00 66.81 567 HIS A N 1
ATOM 4011 C CA . HIS A 1 567 ? 18.389 14.564 -5.577 1.00 66.81 567 HIS A CA 1
ATOM 4012 C C . HIS A 1 567 ? 17.913 13.113 -5.384 1.00 66.81 567 HIS A C 1
ATOM 4014 O O . HIS A 1 567 ? 17.185 12.591 -6.231 1.00 66.81 567 HIS A O 1
ATOM 4020 N N . PRO A 1 568 ? 18.278 12.433 -4.272 1.00 75.38 568 PRO A N 1
ATOM 4021 C CA . PRO A 1 568 ? 18.013 11.004 -4.098 1.00 75.38 568 PRO A CA 1
ATOM 4022 C C . PRO A 1 568 ? 16.542 10.585 -4.173 1.00 75.38 568 PRO A C 1
ATOM 4024 O O . PRO A 1 568 ? 16.274 9.428 -4.465 1.00 75.38 568 PRO A O 1
ATOM 4027 N N . SER A 1 569 ? 15.585 11.482 -3.912 1.00 78.06 569 SER A N 1
ATOM 4028 C CA . SER A 1 569 ? 14.152 11.159 -4.046 1.00 78.06 569 SER A CA 1
ATOM 4029 C C . SER A 1 569 ? 13.639 11.163 -5.483 1.00 78.06 569 SER A C 1
ATOM 4031 O O . SER A 1 569 ? 12.566 10.621 -5.737 1.00 78.06 569 SER A O 1
ATOM 4033 N N . LEU A 1 570 ? 14.373 11.793 -6.405 1.00 87.06 570 LEU A N 1
ATOM 4034 C CA . LEU A 1 570 ? 14.079 11.701 -7.831 1.00 87.06 570 LEU A CA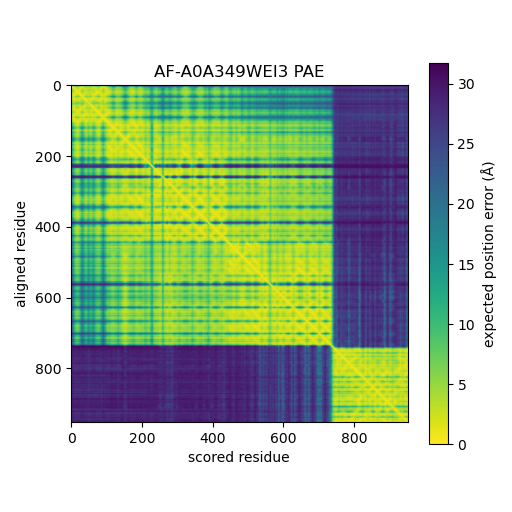 1
ATOM 4035 C C . LEU A 1 570 ? 14.549 10.351 -8.379 1.00 87.06 570 LEU A C 1
ATOM 4037 O O . LEU A 1 570 ? 14.137 9.959 -9.464 1.00 87.06 570 LEU A O 1
ATOM 4041 N N . ASN A 1 571 ? 15.415 9.632 -7.660 1.00 91.38 571 ASN A N 1
ATOM 4042 C CA . ASN A 1 571 ? 15.800 8.287 -8.056 1.00 91.38 571 ASN A CA 1
ATOM 4043 C C . ASN A 1 571 ? 14.617 7.335 -7.880 1.00 91.38 571 ASN A C 1
ATOM 4045 O O . ASN A 1 571 ? 13.856 7.443 -6.916 1.00 91.38 571 ASN A O 1
ATOM 4049 N N . GLY A 1 572 ? 14.516 6.367 -8.787 1.00 94.12 572 GLY A N 1
ATOM 4050 C CA . GLY A 1 572 ? 13.682 5.191 -8.605 1.00 94.12 572 GLY A CA 1
ATOM 4051 C C . GLY A 1 572 ? 13.928 4.535 -7.252 1.00 94.12 572 GLY A C 1
ATOM 4052 O O . GLY A 1 572 ? 15.058 4.521 -6.757 1.00 94.12 572 GLY A O 1
ATOM 4053 N N . GLN A 1 573 ? 12.880 3.990 -6.644 1.00 93.75 573 GLN A N 1
ATOM 4054 C CA . GLN A 1 573 ? 13.024 3.221 -5.415 1.00 93.75 573 GLN A CA 1
ATOM 4055 C C . GLN A 1 573 ? 13.445 1.784 -5.751 1.00 93.75 573 GLN A C 1
ATOM 4057 O O . GLN A 1 573 ? 13.269 1.309 -6.878 1.00 93.75 573 GLN A O 1
ATOM 4062 N N . GLY A 1 574 ? 13.988 1.093 -4.749 1.00 94.25 574 GLY A N 1
ATOM 4063 C CA . GLY A 1 574 ? 14.488 -0.276 -4.869 1.00 94.25 574 GLY A CA 1
ATOM 4064 C C . GLY A 1 574 ? 15.982 -0.372 -5.203 1.00 94.25 574 GLY A C 1
ATOM 4065 O O . GLY A 1 574 ? 16.629 0.640 -5.495 1.00 94.25 574 GLY A O 1
ATOM 4066 N N . PRO A 1 575 ? 16.559 -1.587 -5.154 1.00 94.69 575 PRO A N 1
ATOM 4067 C CA . PRO A 1 575 ? 17.995 -1.795 -5.341 1.00 94.69 575 PRO A CA 1
ATOM 4068 C C . PRO A 1 575 ? 18.508 -1.369 -6.717 1.00 94.69 575 PRO A C 1
ATOM 4070 O O . PRO A 1 575 ? 19.657 -0.956 -6.839 1.00 94.69 575 PRO A O 1
ATOM 4073 N N . GLY A 1 576 ? 17.662 -1.467 -7.743 1.00 95.56 576 GLY A N 1
ATOM 4074 C CA . GLY A 1 576 ? 17.960 -1.088 -9.120 1.00 95.56 576 GLY A CA 1
ATOM 4075 C C . GLY A 1 576 ? 17.247 0.187 -9.552 1.00 95.56 576 GLY A C 1
ATOM 4076 O O . GLY A 1 576 ? 16.927 0.324 -10.729 1.00 95.56 576 GLY A O 1
ATOM 4077 N N . GLY A 1 577 ? 16.938 1.093 -8.625 1.00 95.81 577 GLY A N 1
ATOM 4078 C CA . GLY A 1 577 ? 16.293 2.362 -8.944 1.00 95.81 577 GLY A CA 1
ATOM 4079 C C . GLY A 1 577 ? 17.108 3.202 -9.930 1.00 95.81 577 GLY A C 1
ATOM 4080 O O . GLY A 1 577 ? 18.299 3.439 -9.717 1.00 95.81 577 GLY A O 1
ATOM 4081 N N . GLY A 1 578 ? 16.479 3.652 -11.017 1.00 94.62 578 GLY A N 1
ATOM 4082 C CA . GLY A 1 578 ? 17.130 4.521 -12.000 1.00 94.62 578 GLY A CA 1
ATOM 4083 C C . GLY A 1 578 ? 17.416 5.915 -11.436 1.00 94.62 578 GLY A C 1
ATOM 4084 O O . GLY A 1 578 ? 16.644 6.425 -10.622 1.00 94.62 578 GLY A O 1
ATOM 4085 N N . ARG A 1 579 ? 18.521 6.555 -11.836 1.00 91.31 579 ARG A N 1
ATOM 4086 C CA . ARG A 1 579 ? 18.859 7.894 -11.329 1.00 91.31 579 ARG A CA 1
ATOM 4087 C C . ARG A 1 579 ? 17.871 8.938 -11.853 1.00 91.31 579 ARG A C 1
ATOM 4089 O O . ARG A 1 579 ? 17.534 8.935 -13.035 1.00 91.31 579 ARG A O 1
ATOM 4096 N N . GLY A 1 580 ? 17.408 9.817 -10.971 1.00 88.94 580 GLY A N 1
ATOM 4097 C CA . GLY A 1 580 ? 16.559 10.950 -11.329 1.00 88.94 580 GLY A CA 1
ATOM 4098 C C . GLY A 1 580 ? 17.317 12.040 -12.082 1.00 88.94 580 GLY A C 1
ATOM 4099 O O . GLY A 1 580 ? 18.433 11.827 -12.553 1.00 88.94 580 GLY A O 1
ATOM 4100 N N . TYR A 1 581 ? 16.698 13.210 -12.200 1.00 85.31 581 TYR A N 1
ATOM 4101 C CA . TYR A 1 581 ? 17.279 14.335 -12.921 1.00 85.31 581 TYR A CA 1
ATOM 4102 C C . TYR A 1 581 ? 18.678 14.737 -12.419 1.00 85.31 581 TYR A C 1
ATOM 4104 O O . TYR A 1 581 ? 18.926 14.849 -11.217 1.00 85.31 581 TYR A O 1
ATOM 4112 N N . GLU A 1 582 ? 19.552 15.026 -13.381 1.00 80.06 582 GLU A N 1
ATOM 4113 C CA . GLU A 1 582 ? 20.892 15.595 -13.232 1.00 80.06 582 GLU A CA 1
ATOM 4114 C C . GLU A 1 582 ? 21.100 16.572 -14.412 1.00 80.06 582 GLU A C 1
ATOM 4116 O O . GLU A 1 582 ? 20.736 16.226 -15.540 1.00 80.06 582 GLU A O 1
ATOM 4121 N N . ILE A 1 583 ? 21.641 17.790 -14.206 1.00 78.19 583 ILE A N 1
ATOM 4122 C CA . ILE A 1 583 ? 21.831 18.756 -15.314 1.00 78.19 583 ILE A CA 1
ATOM 4123 C C . ILE A 1 583 ? 22.608 18.095 -16.449 1.00 78.19 583 ILE A C 1
ATOM 4125 O O . ILE A 1 583 ? 23.670 17.502 -16.252 1.00 78.19 583 ILE A O 1
ATOM 4129 N N . GLY A 1 584 ? 22.085 18.272 -17.662 1.00 75.25 584 GLY A N 1
ATOM 4130 C CA . GLY A 1 584 ? 22.710 17.786 -18.887 1.00 75.25 584 GLY A CA 1
ATOM 4131 C C . GLY A 1 584 ? 22.583 16.279 -19.086 1.00 75.25 584 GLY A C 1
ATOM 4132 O O . GLY A 1 584 ? 23.104 15.775 -20.078 1.00 75.25 584 GLY A O 1
ATOM 4133 N N . LYS A 1 585 ? 21.883 15.567 -18.192 1.00 82.31 585 LYS A N 1
ATOM 4134 C CA . LYS A 1 585 ? 21.665 14.128 -18.293 1.00 82.31 585 LYS A CA 1
ATOM 4135 C C . LYS A 1 585 ? 20.193 13.759 -18.301 1.00 82.31 585 LYS A C 1
ATOM 4137 O O . LYS A 1 585 ? 19.344 14.398 -17.686 1.00 82.31 585 LYS A O 1
ATOM 4142 N N . SER A 1 586 ? 19.905 12.680 -19.013 1.00 86.81 586 SER A N 1
ATOM 4143 C CA . SER A 1 586 ? 18.595 12.041 -18.985 1.00 86.81 586 SER A CA 1
ATOM 4144 C C . SER A 1 586 ? 18.340 11.348 -17.646 1.00 86.81 586 SER A C 1
ATOM 4146 O O . SER A 1 586 ? 19.270 10.925 -16.959 1.00 86.81 586 SER A O 1
ATOM 4148 N N . THR A 1 587 ? 17.067 11.165 -17.306 1.00 91.06 587 THR A N 1
ATOM 4149 C CA . THR A 1 587 ? 16.653 10.266 -16.224 1.00 91.06 587 THR A CA 1
ATOM 4150 C C . THR A 1 587 ? 16.942 8.815 -16.616 1.00 91.06 587 THR A C 1
ATOM 4152 O O . THR A 1 587 ? 16.748 8.415 -17.765 1.00 91.06 587 THR A O 1
ATOM 4155 N N . GLY A 1 588 ? 17.446 8.021 -15.676 1.00 92.88 588 GLY A N 1
ATOM 4156 C CA . GLY A 1 588 ? 17.784 6.616 -15.889 1.00 92.88 588 GLY A CA 1
ATOM 4157 C C . GLY A 1 588 ? 16.597 5.684 -15.660 1.00 92.88 588 GLY A C 1
ATOM 4158 O O . GLY A 1 588 ? 15.803 5.889 -14.740 1.00 92.88 588 GLY A O 1
ATOM 4159 N N . GLY A 1 589 ? 16.503 4.631 -16.472 1.00 96.00 589 GLY A N 1
ATOM 4160 C CA . GLY A 1 589 ? 15.535 3.552 -16.283 1.00 96.00 589 GLY A CA 1
ATOM 4161 C C . GLY A 1 589 ? 15.855 2.686 -15.064 1.00 96.00 589 GLY A C 1
ATOM 4162 O O . GLY A 1 589 ? 17.023 2.515 -14.695 1.00 96.00 589 GLY A O 1
ATOM 4163 N N . GLY A 1 590 ? 14.811 2.127 -14.450 1.00 97.31 590 GLY A N 1
ATOM 4164 C CA . GLY A 1 590 ? 14.962 1.103 -13.416 1.00 97.31 590 GLY A CA 1
ATOM 4165 C C . GLY A 1 590 ? 15.586 -0.170 -13.988 1.00 97.31 590 GLY A C 1
ATOM 4166 O O . GLY A 1 590 ? 15.433 -0.465 -15.172 1.00 97.31 590 GLY A O 1
ATOM 4167 N N . SER A 1 591 ? 16.276 -0.942 -13.155 1.00 96.94 591 SER A N 1
ATOM 4168 C CA . SER A 1 591 ? 16.971 -2.181 -13.529 1.00 96.94 591 SER A CA 1
ATOM 4169 C C . SER A 1 591 ? 16.551 -3.334 -12.621 1.00 96.94 591 SER A C 1
ATOM 4171 O O . SER A 1 591 ? 16.144 -3.102 -11.487 1.00 96.94 591 SER A O 1
ATOM 4173 N N . TYR A 1 592 ? 16.595 -4.574 -13.114 1.00 96.62 592 TYR A N 1
ATOM 4174 C CA . TYR A 1 592 ? 16.415 -5.769 -12.278 1.00 96.62 592 TYR A CA 1
ATOM 4175 C C . TYR A 1 592 ? 17.141 -6.988 -12.860 1.00 96.62 592 TYR A C 1
ATOM 4177 O O . TYR A 1 592 ? 18.277 -7.257 -12.466 1.00 96.62 592 TYR A O 1
ATOM 4185 N N . GLY A 1 593 ? 16.509 -7.704 -13.799 1.00 87.88 593 GLY A N 1
ATOM 4186 C CA . GLY A 1 593 ? 17.098 -8.848 -14.500 1.00 87.88 593 GLY A CA 1
ATOM 4187 C C . GLY A 1 593 ? 18.135 -8.417 -15.531 1.00 87.88 593 GLY A C 1
ATOM 4188 O O . GLY A 1 593 ? 19.184 -9.040 -15.655 1.00 87.88 593 GLY A O 1
ATOM 4189 N N . ASN A 1 594 ? 17.866 -7.293 -16.194 1.00 85.62 594 ASN A N 1
ATOM 4190 C CA . ASN A 1 594 ? 18.797 -6.577 -17.056 1.00 85.62 594 ASN A CA 1
ATOM 4191 C C . ASN A 1 594 ? 18.879 -5.100 -16.655 1.00 85.62 594 ASN A C 1
ATOM 4193 O O . ASN A 1 594 ? 18.020 -4.581 -15.933 1.00 85.62 594 ASN A O 1
ATOM 4197 N N . SER A 1 595 ? 19.927 -4.427 -17.129 1.00 90.50 595 SER A N 1
ATOM 4198 C CA . SER A 1 595 ? 20.074 -2.984 -16.950 1.00 90.50 595 SER A CA 1
ATOM 4199 C C . SER A 1 595 ? 19.022 -2.237 -17.773 1.00 90.50 595 SER A C 1
ATOM 4201 O O . SER A 1 595 ? 18.833 -2.540 -18.952 1.00 90.50 595 SER A O 1
ATOM 4203 N N . GLY A 1 596 ? 18.378 -1.233 -17.177 1.00 88.25 596 GLY A N 1
ATOM 4204 C CA . GLY A 1 596 ? 17.702 -0.180 -17.927 1.00 88.25 596 GLY A CA 1
ATOM 4205 C C . GLY A 1 596 ? 18.702 0.666 -18.713 1.00 88.25 596 GLY A C 1
ATOM 4206 O O . GLY A 1 596 ? 19.920 0.461 -18.634 1.00 88.25 596 GLY A O 1
ATOM 4207 N N . SER A 1 597 ? 18.195 1.628 -19.478 1.00 90.31 597 SER A N 1
ATOM 4208 C CA . SER A 1 597 ? 19.040 2.555 -20.228 1.00 90.31 597 SER A CA 1
ATOM 4209 C C . SER A 1 597 ? 19.214 3.882 -19.493 1.00 90.31 597 SER A C 1
ATOM 4211 O O . SER A 1 597 ? 18.385 4.295 -18.683 1.00 90.31 597 SER A O 1
ATOM 4213 N N . GLY A 1 598 ? 20.315 4.569 -19.787 1.00 85.81 598 GLY A N 1
ATOM 4214 C CA . GLY A 1 598 ? 20.572 5.925 -19.308 1.00 85.81 598 GLY A CA 1
ATOM 4215 C C . GLY A 1 598 ? 19.799 7.007 -20.065 1.00 85.81 598 GLY A C 1
ATOM 4216 O O . GLY A 1 598 ? 20.050 8.183 -19.848 1.00 85.81 598 GLY A O 1
ATOM 4217 N N . GLY A 1 599 ? 18.913 6.643 -20.994 1.00 82.44 599 GLY A N 1
ATOM 4218 C CA . GLY A 1 599 ? 18.313 7.598 -21.923 1.00 82.44 599 GLY A CA 1
ATOM 4219 C C . GLY A 1 599 ? 19.320 8.166 -22.931 1.00 82.44 599 GLY A C 1
ATOM 4220 O O . GLY A 1 599 ? 20.445 7.681 -23.056 1.00 82.44 599 GLY A O 1
ATOM 4221 N N . LEU A 1 600 ? 18.900 9.185 -23.681 1.00 82.12 600 LEU A N 1
ATOM 4222 C CA . LEU A 1 600 ? 19.647 9.702 -24.836 1.00 82.12 600 LEU A CA 1
ATOM 4223 C C . LEU A 1 600 ? 20.791 10.667 -24.474 1.00 82.12 600 LEU A C 1
ATOM 4225 O O . LEU A 1 600 ? 21.711 10.825 -25.269 1.00 82.12 600 LEU A O 1
ATOM 4229 N N . ASN A 1 601 ? 20.790 11.242 -23.265 1.00 80.56 601 ASN A N 1
ATOM 4230 C CA . ASN A 1 601 ? 21.824 12.170 -22.789 1.00 80.56 601 ASN A CA 1
ATOM 4231 C C . ASN A 1 601 ? 22.679 11.587 -21.649 1.00 80.56 601 ASN A C 1
ATOM 4233 O O . ASN A 1 601 ? 23.049 12.293 -20.717 1.00 80.56 601 ASN A O 1
ATOM 4237 N N . GLY A 1 602 ? 22.991 10.289 -21.680 1.00 78.25 602 GLY A N 1
ATOM 4238 C CA . GLY A 1 602 ? 23.996 9.710 -20.773 1.00 78.25 602 GLY A CA 1
ATOM 4239 C C . GLY A 1 602 ? 23.616 9.711 -19.285 1.00 78.25 602 GLY A C 1
ATOM 4240 O O . GLY A 1 602 ? 24.486 9.862 -18.426 1.00 78.25 602 GLY A O 1
ATOM 4241 N N . GLY A 1 603 ? 22.328 9.548 -18.976 1.00 83.12 603 GLY A N 1
ATOM 4242 C CA . GLY A 1 603 ? 21.840 9.280 -17.624 1.00 83.12 603 GLY A CA 1
ATOM 4243 C C . GLY A 1 603 ? 22.352 7.959 -17.049 1.00 83.12 603 GLY A C 1
ATOM 4244 O O . GLY A 1 603 ? 22.974 7.146 -17.734 1.00 83.12 603 GLY A O 1
ATOM 4245 N N . VAL A 1 604 ? 22.080 7.728 -15.765 1.00 90.12 604 VAL A N 1
ATOM 4246 C CA . VAL A 1 604 ? 22.574 6.546 -15.043 1.00 90.12 604 VAL A CA 1
ATOM 4247 C C . VAL A 1 604 ? 21.412 5.608 -14.734 1.00 90.12 604 VAL A C 1
ATOM 4249 O O . VAL A 1 604 ? 20.567 5.910 -13.892 1.00 90.12 604 VAL A O 1
ATOM 4252 N N . ALA A 1 605 ? 21.370 4.467 -15.420 1.00 91.44 605 ALA A N 1
ATOM 4253 C CA . ALA A 1 605 ? 20.428 3.396 -15.112 1.00 91.44 605 ALA A CA 1
ATOM 4254 C C . ALA A 1 605 ? 20.721 2.771 -13.741 1.00 91.44 605 ALA A C 1
ATOM 4256 O O . ALA A 1 605 ? 21.834 2.875 -13.216 1.00 91.44 605 ALA A O 1
ATOM 4257 N N . GLY A 1 606 ? 19.725 2.099 -13.169 1.00 88.62 606 GLY A N 1
ATOM 4258 C CA . GLY A 1 606 ? 19.928 1.344 -11.939 1.00 88.62 606 GLY A CA 1
ATOM 4259 C C . GLY A 1 606 ? 20.846 0.133 -12.126 1.00 88.62 606 GLY A C 1
ATOM 4260 O O . GLY A 1 606 ? 21.137 -0.292 -13.246 1.00 88.62 606 GLY A O 1
ATOM 4261 N N . ILE A 1 607 ? 21.264 -0.479 -11.022 1.00 90.19 607 ILE A N 1
ATOM 4262 C CA . ILE A 1 607 ? 22.007 -1.746 -11.047 1.00 90.19 607 ILE A CA 1
ATOM 4263 C C . ILE A 1 607 ? 21.063 -2.951 -11.155 1.00 90.19 607 ILE A C 1
ATOM 4265 O O . ILE A 1 607 ? 19.919 -2.910 -10.707 1.00 90.19 607 ILE A O 1
ATOM 4269 N N . THR A 1 608 ? 21.544 -4.055 -11.718 1.00 93.69 608 THR A N 1
ATOM 4270 C CA . THR A 1 608 ? 20.836 -5.343 -11.662 1.00 93.69 608 THR A CA 1
ATOM 4271 C C . THR A 1 608 ? 20.983 -5.985 -10.284 1.00 93.69 608 THR A C 1
ATOM 4273 O O . THR A 1 608 ? 22.027 -5.841 -9.648 1.00 93.69 608 THR A O 1
ATOM 4276 N N . TYR A 1 609 ? 19.981 -6.741 -9.842 1.00 94.56 609 TYR A N 1
ATOM 4277 C CA . TYR A 1 609 ? 20.003 -7.449 -8.556 1.00 94.56 609 TYR A CA 1
ATOM 4278 C C . TYR A 1 609 ? 19.224 -8.767 -8.621 1.00 94.56 609 TYR A C 1
ATOM 4280 O O . TYR A 1 609 ? 18.541 -9.050 -9.610 1.00 94.56 609 TYR A O 1
ATOM 4288 N N . GLY A 1 610 ? 19.355 -9.581 -7.572 1.00 91.75 610 GLY A N 1
ATOM 4289 C CA . GLY A 1 610 ? 18.820 -10.942 -7.524 1.00 91.75 610 GLY A CA 1
ATOM 4290 C C . GLY A 1 610 ? 19.598 -11.921 -8.406 1.00 91.75 610 GLY A C 1
ATOM 4291 O O . GLY A 1 610 ? 20.648 -11.595 -8.964 1.00 91.75 610 GLY A O 1
ATOM 4292 N N . ASP A 1 611 ? 19.067 -13.128 -8.541 1.00 92.81 611 ASP A N 1
ATOM 4293 C CA . ASP A 1 611 ? 19.700 -14.236 -9.251 1.00 92.81 611 ASP A CA 1
ATOM 4294 C C . ASP A 1 611 ? 18.734 -14.896 -10.253 1.00 92.81 611 ASP A C 1
ATOM 4296 O O . ASP A 1 611 ? 17.539 -14.608 -10.282 1.00 92.81 611 ASP A O 1
ATOM 4300 N N . GLY A 1 612 ? 19.258 -15.764 -11.122 1.00 90.50 612 GLY A N 1
ATOM 4301 C CA . GLY A 1 612 ? 18.473 -16.415 -12.178 1.00 90.50 612 GLY A CA 1
ATOM 4302 C C . GLY A 1 612 ? 17.459 -17.459 -11.695 1.00 90.50 612 GLY A C 1
ATOM 4303 O O . GLY A 1 612 ? 16.568 -17.807 -12.461 1.00 90.50 612 GLY A O 1
ATOM 4304 N N . GLN A 1 613 ? 17.577 -17.956 -10.461 1.00 93.44 613 GLN A N 1
ATOM 4305 C CA . GLN A 1 613 ? 16.631 -18.898 -9.850 1.00 93.44 613 GLN A CA 1
ATOM 4306 C C . GLN A 1 613 ? 15.532 -18.190 -9.048 1.00 93.44 613 GLN A C 1
ATOM 4308 O O . GLN A 1 613 ? 14.585 -18.846 -8.617 1.00 93.44 613 GLN A O 1
ATOM 4313 N N . ILE A 1 614 ? 15.634 -16.866 -8.864 1.00 97.44 614 ILE A N 1
ATOM 4314 C CA . ILE A 1 614 ? 14.704 -16.067 -8.054 1.00 97.44 614 ILE A CA 1
ATOM 4315 C C . ILE A 1 614 ? 14.629 -16.663 -6.636 1.00 97.44 614 ILE A C 1
ATOM 4317 O O . ILE A 1 614 ? 13.574 -17.099 -6.159 1.00 97.44 614 ILE A O 1
ATOM 4321 N N . THR A 1 615 ? 15.791 -16.732 -5.974 1.00 94.94 615 THR A N 1
ATOM 4322 C CA . THR A 1 615 ? 15.889 -17.206 -4.581 1.00 94.94 615 THR A CA 1
ATOM 4323 C C . THR A 1 615 ? 15.095 -16.302 -3.643 1.00 94.94 615 THR A C 1
ATOM 4325 O O . THR A 1 615 ? 14.329 -16.783 -2.810 1.00 94.94 615 THR A O 1
ATOM 4328 N N . HIS A 1 616 ? 15.207 -14.992 -3.852 1.00 95.94 616 HIS A N 1
ATOM 4329 C CA . HIS A 1 616 ? 14.381 -13.971 -3.223 1.00 95.94 616 HIS A CA 1
ATOM 4330 C C . HIS A 1 616 ? 13.256 -13.574 -4.177 1.00 95.94 616 HIS A C 1
ATOM 4332 O O . HIS A 1 616 ? 13.514 -13.102 -5.288 1.00 95.94 616 HIS A O 1
ATOM 4338 N N . LEU A 1 617 ? 12.004 -13.758 -3.752 1.00 97.31 617 LEU A N 1
ATOM 4339 C CA . LEU A 1 617 ? 10.835 -13.411 -4.558 1.00 97.31 617 LEU A CA 1
ATOM 4340 C C . LEU A 1 617 ? 10.561 -11.903 -4.473 1.00 97.31 617 LEU A C 1
ATOM 4342 O O . LEU A 1 617 ? 9.713 -11.456 -3.704 1.00 97.31 617 LEU A O 1
ATOM 4346 N N . VAL A 1 618 ? 11.307 -11.125 -5.256 1.00 96.50 618 VAL A N 1
ATOM 4347 C CA . VAL A 1 618 ? 11.271 -9.652 -5.273 1.00 96.50 618 VAL A CA 1
ATOM 4348 C C . VAL A 1 618 ? 10.950 -9.109 -6.660 1.00 96.50 618 VAL A C 1
ATOM 4350 O O . VAL A 1 618 ? 11.299 -9.729 -7.663 1.00 96.50 618 VAL A O 1
ATOM 4353 N N . GLY A 1 619 ? 10.273 -7.964 -6.730 1.00 96.75 619 GLY A N 1
ATOM 4354 C CA . GLY A 1 619 ? 9.867 -7.330 -7.984 1.00 96.75 619 GLY A CA 1
ATOM 4355 C C . GLY A 1 619 ? 10.948 -6.448 -8.612 1.00 96.75 619 GLY A C 1
ATOM 4356 O O . GLY A 1 619 ? 12.114 -6.457 -8.216 1.00 96.75 619 GLY A O 1
ATOM 4357 N N . GLY A 1 620 ? 10.545 -5.675 -9.618 1.00 97.81 620 GLY A N 1
ATOM 4358 C CA . GLY A 1 620 ? 11.362 -4.687 -10.313 1.00 97.81 620 GLY A CA 1
ATOM 4359 C C . GLY A 1 620 ? 11.475 -3.374 -9.537 1.00 97.81 620 GLY A C 1
ATOM 4360 O O . GLY A 1 620 ? 10.699 -3.096 -8.625 1.00 97.81 620 GLY A O 1
ATOM 4361 N N . SER A 1 621 ? 12.440 -2.546 -9.922 1.00 97.81 621 SER A N 1
ATOM 4362 C CA . SER A 1 621 ? 12.710 -1.227 -9.346 1.00 97.81 621 SER A CA 1
ATOM 4363 C C . SER A 1 621 ? 12.145 -0.097 -10.206 1.00 97.81 621 SER A C 1
ATOM 4365 O O . SER A 1 621 ? 11.966 -0.235 -11.419 1.00 97.81 621 SER A O 1
ATOM 4367 N N . GLY A 1 622 ? 11.883 1.047 -9.581 1.00 97.38 622 GLY A N 1
ATOM 4368 C CA . GLY A 1 622 ? 11.303 2.201 -10.257 1.00 97.38 622 GLY A CA 1
ATOM 4369 C C . GLY A 1 622 ? 12.278 2.958 -11.168 1.00 97.38 622 GLY A C 1
ATOM 4370 O O . GLY A 1 622 ? 13.500 2.875 -11.021 1.00 97.38 622 GLY A O 1
ATOM 4371 N N . GLY A 1 623 ? 11.730 3.734 -12.103 1.00 96.25 623 GLY A N 1
ATOM 4372 C CA . GLY A 1 623 ? 12.476 4.676 -12.941 1.00 96.25 623 GLY A CA 1
ATOM 4373 C C . GLY A 1 623 ? 12.767 6.009 -12.242 1.00 96.25 623 GLY A C 1
ATOM 4374 O O . GLY A 1 623 ? 12.093 6.386 -11.278 1.00 96.25 623 GLY A O 1
ATOM 4375 N N . GLY A 1 624 ? 13.776 6.728 -12.739 1.00 93.81 624 GLY A N 1
ATOM 4376 C CA . GLY A 1 624 ? 14.111 8.082 -12.299 1.00 93.81 624 GLY A CA 1
ATOM 4377 C C . GLY A 1 624 ? 13.107 9.145 -12.766 1.00 93.81 624 GLY A C 1
ATOM 4378 O O . GLY A 1 624 ? 12.560 9.073 -13.867 1.00 93.81 624 GLY A O 1
ATOM 4379 N N . HIS A 1 625 ? 12.887 10.151 -11.925 1.00 91.50 625 HIS A N 1
ATOM 4380 C CA . HIS A 1 625 ? 11.954 11.260 -12.123 1.00 91.50 625 HIS A CA 1
ATOM 4381 C C . HIS A 1 625 ? 12.645 12.528 -12.654 1.00 91.50 625 HIS A C 1
ATOM 4383 O O . HIS A 1 625 ? 13.828 12.750 -12.380 1.00 91.50 625 HIS A O 1
ATOM 4389 N N . ALA A 1 626 ? 11.910 13.368 -13.395 1.00 85.69 626 ALA A N 1
ATOM 4390 C CA . ALA A 1 626 ? 12.407 14.638 -13.935 1.00 85.69 626 ALA A CA 1
ATOM 4391 C C . ALA A 1 626 ? 12.337 15.815 -12.931 1.00 85.69 626 ALA A C 1
ATOM 4393 O O . ALA A 1 626 ? 11.908 15.636 -11.789 1.00 85.69 626 ALA A O 1
ATOM 4394 N N . ILE A 1 627 ? 12.794 17.007 -13.352 1.00 73.56 627 ILE A N 1
ATOM 4395 C CA . ILE A 1 627 ? 13.210 18.110 -12.463 1.00 73.56 627 ILE A CA 1
ATOM 4396 C C . ILE A 1 627 ? 12.101 18.950 -11.796 1.00 73.56 627 ILE A C 1
ATOM 4398 O O . ILE A 1 627 ? 12.363 19.501 -10.739 1.00 73.56 627 ILE A O 1
ATOM 4402 N N . LEU A 1 628 ? 10.877 19.077 -12.310 1.00 68.88 628 LEU A N 1
ATOM 4403 C CA . LEU A 1 628 ? 9.954 20.134 -11.828 1.00 68.88 628 LEU A CA 1
ATOM 4404 C C . LEU A 1 628 ? 8.525 19.646 -11.608 1.00 68.88 628 LEU A C 1
ATOM 4406 O O . LEU A 1 628 ? 7.580 20.191 -12.171 1.00 68.88 628 LEU A O 1
ATOM 4410 N N . GLY A 1 629 ? 8.350 18.569 -10.846 1.00 71.19 629 GLY A N 1
ATOM 4411 C CA . GLY A 1 629 ? 7.031 17.946 -10.745 1.00 71.19 629 GLY A CA 1
ATOM 4412 C C . GLY A 1 629 ? 6.488 17.548 -12.132 1.00 71.19 629 GLY A C 1
ATOM 4413 O O . GLY A 1 629 ? 5.289 17.616 -12.380 1.00 71.19 629 GLY A O 1
ATOM 4414 N N . SER A 1 630 ? 7.386 17.218 -13.064 1.00 76.19 630 SER A N 1
ATOM 4415 C CA . SER A 1 630 ? 7.113 16.990 -14.481 1.00 76.19 630 SER A CA 1
ATOM 4416 C C . SER A 1 630 ? 7.606 15.611 -14.908 1.00 76.19 630 SER A C 1
ATOM 4418 O O . SER A 1 630 ? 8.508 15.057 -14.287 1.00 76.19 630 SER A O 1
ATOM 4420 N N . GLY A 1 631 ? 7.025 15.058 -15.976 1.00 80.88 631 GLY A N 1
ATOM 4421 C CA . GLY A 1 631 ? 7.432 13.768 -16.540 1.00 80.88 631 GLY A CA 1
ATOM 4422 C C . GLY A 1 631 ? 7.203 12.592 -15.583 1.00 80.88 631 GLY A C 1
ATOM 4423 O O . GLY A 1 631 ? 8.034 12.287 -14.733 1.00 80.88 631 GLY A O 1
ATOM 4424 N N . ASN A 1 632 ? 6.085 11.884 -15.746 1.00 91.19 632 ASN A N 1
ATOM 4425 C CA . ASN A 1 632 ? 5.731 10.771 -14.862 1.00 91.19 632 ASN A CA 1
ATOM 4426 C C . ASN A 1 632 ? 6.705 9.602 -15.036 1.00 91.19 632 ASN A C 1
ATOM 4428 O O . ASN A 1 632 ? 6.791 9.049 -16.127 1.00 91.19 632 ASN A O 1
ATOM 4432 N N . ALA A 1 633 ? 7.405 9.197 -13.979 1.00 94.00 633 ALA A N 1
ATOM 4433 C CA . ALA A 1 633 ? 8.266 8.014 -14.001 1.00 94.00 633 ALA A CA 1
ATOM 4434 C C . ALA A 1 633 ? 7.479 6.725 -13.707 1.00 94.00 633 ALA A C 1
ATOM 4436 O O . ALA A 1 633 ? 6.449 6.751 -13.036 1.00 94.00 633 ALA A O 1
ATOM 4437 N N . GLY A 1 634 ? 7.958 5.591 -14.209 1.00 96.81 634 GLY A N 1
ATOM 4438 C CA . GLY A 1 634 ? 7.307 4.290 -14.073 1.00 96.81 634 GLY A CA 1
ATOM 4439 C C . GLY A 1 634 ? 7.731 3.511 -12.828 1.00 96.81 634 GLY A C 1
ATOM 4440 O O . GLY A 1 634 ? 8.921 3.431 -12.516 1.00 96.81 634 GLY A O 1
ATOM 4441 N N . GLY A 1 635 ? 6.770 2.919 -12.114 1.00 97.44 635 GLY A N 1
ATOM 4442 C CA . GLY A 1 635 ? 7.037 1.983 -11.015 1.00 97.44 635 GLY A CA 1
ATOM 4443 C C . GLY A 1 635 ? 7.560 0.633 -11.511 1.00 97.44 635 GLY A C 1
ATOM 4444 O O . GLY A 1 635 ? 7.311 0.246 -12.652 1.00 97.44 635 GLY A O 1
ATOM 4445 N N . GLY A 1 636 ? 8.287 -0.102 -10.674 1.00 98.25 636 GLY A N 1
ATOM 4446 C CA . GLY A 1 636 ? 8.764 -1.444 -11.007 1.00 98.25 636 GLY A CA 1
ATOM 4447 C C . GLY A 1 636 ? 7.642 -2.486 -11.090 1.00 98.25 636 GLY A C 1
ATOM 4448 O O . GLY A 1 636 ? 6.595 -2.352 -10.452 1.00 98.25 636 GLY A O 1
ATOM 4449 N N . GLY A 1 637 ? 7.852 -3.534 -11.886 1.00 98.31 637 GLY A N 1
ATOM 4450 C CA . GLY A 1 637 ? 6.936 -4.675 -11.975 1.00 98.31 637 GLY A CA 1
ATOM 4451 C C . GLY A 1 637 ? 6.869 -5.492 -10.679 1.00 98.31 637 GLY A C 1
ATOM 4452 O O . GLY A 1 637 ? 7.802 -5.472 -9.882 1.00 98.31 637 GLY A O 1
ATOM 4453 N N . GLY A 1 638 ? 5.774 -6.216 -10.455 1.00 98.31 638 GLY A N 1
ATOM 4454 C CA . GLY A 1 638 ? 5.577 -7.034 -9.256 1.00 98.31 638 GLY A CA 1
ATOM 4455 C C . GLY A 1 638 ? 6.329 -8.371 -9.256 1.00 98.31 638 GLY A C 1
ATOM 4456 O O . GLY A 1 638 ? 7.130 -8.663 -10.141 1.00 98.31 638 GLY A O 1
ATOM 4457 N N . ALA A 1 639 ? 6.068 -9.213 -8.262 1.00 98.50 639 ALA A N 1
ATOM 4458 C CA . ALA A 1 639 ? 6.649 -10.545 -8.149 1.00 98.50 639 ALA A CA 1
ATOM 4459 C C . ALA A 1 639 ? 5.583 -11.601 -7.862 1.00 98.50 639 ALA A C 1
ATOM 4461 O O . ALA A 1 639 ? 4.798 -11.466 -6.921 1.00 98.50 639 ALA A O 1
ATOM 4462 N N . ILE A 1 640 ? 5.596 -12.670 -8.660 1.00 98.75 640 ILE A N 1
ATOM 4463 C CA . ILE A 1 640 ? 4.737 -13.839 -8.489 1.00 98.75 640 ILE A CA 1
ATOM 4464 C C . ILE A 1 640 ? 5.557 -15.132 -8.498 1.00 98.75 640 ILE A C 1
ATOM 4466 O O . ILE A 1 640 ? 6.376 -15.371 -9.387 1.00 98.75 640 ILE A O 1
ATOM 4470 N N . GLY A 1 641 ? 5.330 -15.962 -7.485 1.00 98.62 641 GLY A N 1
ATOM 4471 C CA . GLY A 1 641 ? 5.802 -17.334 -7.380 1.00 98.62 641 GLY A CA 1
ATOM 4472 C C . GLY A 1 641 ? 4.623 -18.299 -7.453 1.00 98.62 641 GLY A C 1
ATOM 4473 O O . GLY A 1 641 ? 3.585 -18.051 -6.841 1.00 98.62 641 GLY A O 1
ATOM 4474 N N . ILE A 1 642 ? 4.775 -19.389 -8.194 1.00 98.69 642 ILE A N 1
ATOM 4475 C CA . ILE A 1 642 ? 3.811 -20.486 -8.265 1.00 98.69 642 ILE A CA 1
ATOM 4476 C C . ILE A 1 642 ? 4.595 -21.771 -8.022 1.00 98.69 642 ILE A C 1
ATOM 4478 O O . ILE A 1 642 ? 5.291 -22.262 -8.914 1.00 98.69 642 ILE A O 1
ATOM 4482 N N . ASP A 1 643 ? 4.519 -22.267 -6.793 1.00 98.50 643 ASP A N 1
ATOM 4483 C CA . ASP A 1 643 ? 5.184 -23.488 -6.363 1.00 98.50 643 ASP A CA 1
ATOM 4484 C C . ASP A 1 643 ? 4.134 -24.609 -6.332 1.00 98.50 643 ASP A C 1
ATOM 4486 O O . ASP A 1 643 ? 3.108 -24.502 -5.669 1.00 98.50 643 ASP A O 1
ATOM 4490 N N . VAL A 1 644 ? 4.359 -25.660 -7.116 1.00 98.56 644 VAL A N 1
ATOM 4491 C CA . VAL A 1 644 ? 3.389 -26.721 -7.404 1.00 98.56 644 VAL A CA 1
ATOM 4492 C C . VAL A 1 644 ? 4.056 -28.070 -7.180 1.00 98.56 644 VAL A C 1
ATOM 4494 O O . VAL A 1 644 ? 5.117 -28.349 -7.741 1.00 98.56 644 VAL A O 1
ATOM 4497 N N . SER A 1 645 ? 3.442 -28.936 -6.380 1.00 98.06 645 SER A N 1
ATOM 4498 C CA . SER A 1 645 ? 3.955 -30.299 -6.195 1.00 98.06 645 SER A CA 1
ATOM 4499 C C . SER A 1 645 ? 3.609 -31.209 -7.381 1.00 98.06 645 SER A C 1
ATOM 4501 O O . SER A 1 645 ? 4.387 -32.101 -7.716 1.00 98.06 645 SER A O 1
ATOM 4503 N N . GLY A 1 646 ? 2.471 -30.974 -8.042 1.00 97.69 646 GLY A N 1
ATOM 4504 C CA . GLY A 1 646 ? 2.055 -31.627 -9.285 1.00 97.69 646 GLY A CA 1
ATOM 4505 C C . GLY A 1 646 ? 2.446 -30.860 -10.556 1.00 97.69 646 GLY A C 1
ATOM 4506 O O . GLY A 1 646 ? 3.529 -30.281 -10.662 1.00 97.69 646 GLY A O 1
ATOM 4507 N N . SER A 1 647 ? 1.563 -30.893 -11.556 1.00 98.06 647 SER A N 1
ATOM 4508 C CA . SER A 1 647 ? 1.760 -30.257 -12.866 1.00 98.06 647 SER A CA 1
ATOM 4509 C C . SER A 1 647 ? 1.223 -28.824 -12.917 1.00 98.06 647 SER A C 1
ATOM 4511 O O . SER A 1 647 ? 0.175 -28.517 -12.345 1.00 98.06 647 SER A O 1
ATOM 4513 N N . PHE A 1 648 ? 1.944 -27.957 -13.629 1.00 98.69 648 PHE A N 1
ATOM 4514 C CA . PHE A 1 648 ? 1.535 -26.591 -13.945 1.00 98.69 648 PHE A CA 1
ATOM 4515 C C . PHE A 1 648 ? 1.099 -26.486 -15.408 1.00 98.69 648 PHE A C 1
ATOM 4517 O O . PHE A 1 648 ? 1.860 -26.862 -16.303 1.00 98.69 648 PHE A O 1
ATOM 4524 N N . SER A 1 649 ? -0.084 -25.916 -15.646 1.00 98.50 649 SER A N 1
ATOM 4525 C CA . SER A 1 649 ? -0.597 -25.584 -16.977 1.00 98.50 649 SER A CA 1
ATOM 4526 C C . SER A 1 649 ? -1.045 -24.120 -17.052 1.00 98.50 649 SER A C 1
ATOM 4528 O O . SER A 1 649 ? -1.936 -23.702 -16.311 1.00 98.50 649 SER A O 1
ATOM 4530 N N . LEU A 1 650 ? -0.456 -23.350 -17.972 1.00 98.38 650 LEU A N 1
ATOM 4531 C CA . LEU A 1 650 ? -0.986 -22.053 -18.411 1.00 98.38 650 LEU A CA 1
ATOM 4532 C C . LEU A 1 650 ? -1.698 -22.256 -19.748 1.00 98.38 650 LEU A C 1
ATOM 4534 O O . LEU A 1 650 ? -1.071 -22.714 -20.706 1.00 98.38 650 LEU A O 1
ATOM 4538 N N . GLU A 1 651 ? -2.989 -21.938 -19.815 1.00 96.31 651 GLU A N 1
ATOM 4539 C CA . GLU A 1 651 ? -3.797 -22.150 -21.017 1.00 96.31 651 GLU A CA 1
ATOM 4540 C C . GLU A 1 651 ? -3.457 -21.138 -22.128 1.00 96.31 651 GLU A C 1
ATOM 4542 O O . GLU A 1 651 ? -2.806 -20.109 -21.919 1.00 96.31 651 GLU A O 1
ATOM 4547 N N . ALA A 1 652 ? -3.887 -21.445 -23.353 1.00 92.00 652 ALA A N 1
ATOM 4548 C CA . ALA A 1 652 ? -3.700 -20.554 -24.491 1.00 92.00 652 ALA A CA 1
ATOM 4549 C C . ALA A 1 652 ? -4.482 -19.243 -24.312 1.00 92.00 652 ALA A C 1
ATOM 4551 O O . ALA A 1 652 ? -5.587 -19.230 -23.778 1.00 92.00 652 ALA A O 1
ATOM 4552 N N . ASN A 1 653 ? -3.933 -18.141 -24.834 1.00 89.75 653 ASN A N 1
ATOM 4553 C CA . ASN A 1 653 ? -4.468 -16.775 -24.693 1.00 89.75 653 ASN A CA 1
ATOM 4554 C C . ASN A 1 653 ? -4.458 -16.211 -23.260 1.00 89.75 653 ASN A C 1
ATOM 4556 O O . ASN A 1 653 ? -4.985 -15.123 -23.033 1.00 89.75 653 ASN A O 1
ATOM 4560 N N . THR A 1 654 ? -3.818 -16.897 -22.315 1.00 94.88 654 THR A N 1
ATOM 4561 C CA . THR A 1 654 ? -3.636 -16.418 -20.944 1.00 94.88 654 THR A CA 1
ATOM 4562 C C . THR A 1 654 ? -2.283 -15.732 -20.783 1.00 94.88 654 THR A C 1
ATOM 4564 O O . THR A 1 654 ? -1.281 -16.161 -21.354 1.00 94.88 654 THR A O 1
ATOM 4567 N N . THR A 1 655 ? -2.237 -14.649 -20.008 1.00 97.44 655 THR A N 1
ATOM 4568 C CA . THR A 1 655 ? -1.010 -13.897 -19.718 1.00 97.44 655 THR A CA 1
ATOM 4569 C C . THR A 1 655 ? -0.778 -13.755 -18.219 1.00 97.44 655 THR A C 1
ATOM 4571 O O . THR A 1 655 ? -1.657 -13.298 -17.488 1.00 97.44 655 THR A O 1
ATOM 4574 N N . ILE A 1 656 ? 0.436 -14.078 -17.775 1.00 98.62 656 ILE A N 1
ATOM 4575 C CA . ILE A 1 656 ? 0.968 -13.651 -16.478 1.00 98.62 656 ILE A CA 1
ATOM 4576 C C . ILE A 1 656 ? 1.972 -12.531 -16.752 1.00 98.62 656 ILE A C 1
ATOM 4578 O O . ILE A 1 656 ? 2.986 -12.771 -17.409 1.00 98.62 656 ILE A O 1
ATOM 4582 N N . SER A 1 657 ? 1.698 -11.314 -16.277 1.00 98.62 657 SER A N 1
ATOM 4583 C CA . SER A 1 657 ? 2.559 -10.152 -16.523 1.00 98.62 657 SER A CA 1
ATOM 4584 C C . SER A 1 657 ? 2.995 -9.451 -15.237 1.00 98.62 657 SER A C 1
ATOM 4586 O O . SER A 1 657 ? 2.174 -9.124 -14.380 1.00 98.62 657 SER A O 1
ATOM 4588 N N . VAL A 1 658 ? 4.288 -9.152 -15.155 1.00 98.69 658 VAL A N 1
ATOM 4589 C CA . VAL A 1 658 ? 4.954 -8.349 -14.117 1.00 98.69 658 VAL A CA 1
ATOM 4590 C C . VAL A 1 658 ? 5.781 -7.238 -14.775 1.00 98.69 658 VAL A C 1
ATOM 4592 O O . VAL A 1 658 ? 6.941 -7.006 -14.447 1.00 98.69 658 VAL A O 1
ATOM 4595 N N . ASN A 1 659 ? 5.214 -6.571 -15.774 1.00 98.69 659 ASN A N 1
ATOM 4596 C CA . ASN A 1 659 ? 5.899 -5.539 -16.547 1.00 98.69 659 ASN A CA 1
ATOM 4597 C C . ASN A 1 659 ? 6.156 -4.282 -15.700 1.00 98.69 659 ASN A C 1
ATOM 4599 O O . ASN A 1 659 ? 5.355 -3.936 -14.830 1.00 98.69 659 ASN A O 1
ATOM 4603 N N . GLY A 1 660 ? 7.256 -3.582 -15.966 1.00 98.31 660 GLY A N 1
ATOM 4604 C CA . GLY A 1 660 ? 7.516 -2.260 -15.405 1.00 98.31 660 GLY A CA 1
ATOM 4605 C C . GLY A 1 660 ? 6.558 -1.210 -15.970 1.00 98.31 660 GLY A C 1
ATOM 4606 O O . GLY A 1 660 ? 6.094 -1.321 -17.103 1.00 98.31 660 GLY A O 1
ATOM 4607 N N . GLY A 1 661 ? 6.260 -0.186 -15.176 1.00 97.75 661 GLY A N 1
ATOM 4608 C CA . GLY A 1 661 ? 5.454 0.952 -15.599 1.00 97.75 661 GLY A CA 1
ATOM 4609 C C . GLY A 1 661 ? 6.203 1.837 -16.593 1.00 97.75 661 GLY A C 1
ATOM 4610 O O . GLY A 1 661 ? 7.421 2.010 -16.495 1.00 97.75 661 GLY A O 1
ATOM 4611 N N . ASP A 1 662 ? 5.466 2.424 -17.529 1.00 96.12 662 ASP A N 1
ATOM 4612 C CA . ASP A 1 662 ? 6.013 3.363 -18.506 1.00 96.12 662 ASP A CA 1
ATOM 4613 C C . ASP A 1 662 ? 6.396 4.706 -17.859 1.00 96.12 662 ASP A C 1
ATOM 4615 O O . ASP A 1 662 ? 5.758 5.170 -16.912 1.00 96.12 662 ASP A O 1
ATOM 4619 N N . GLY A 1 663 ? 7.437 5.339 -18.392 1.00 93.50 663 GLY A N 1
ATOM 4620 C CA . GLY A 1 663 ? 7.802 6.724 -18.128 1.00 93.50 663 GLY A CA 1
ATOM 4621 C C . GLY A 1 663 ? 7.288 7.642 -19.238 1.00 93.50 663 GLY A C 1
ATOM 4622 O O . GLY A 1 663 ? 7.372 7.290 -20.411 1.00 93.50 663 GLY A O 1
ATOM 4623 N N . PHE A 1 664 ? 6.762 8.814 -18.896 1.00 90.44 664 PHE A N 1
ATOM 4624 C CA . PHE A 1 664 ? 6.172 9.763 -19.842 1.00 90.44 664 PHE A CA 1
ATOM 4625 C C . PHE A 1 664 ? 6.996 11.045 -19.957 1.00 90.44 664 PHE A C 1
ATOM 4627 O O . PHE A 1 664 ? 7.481 11.593 -18.960 1.00 90.44 664 PHE A O 1
ATOM 4634 N N . SER A 1 665 ? 7.114 11.554 -21.184 1.00 85.50 665 SER A N 1
ATOM 4635 C CA . SER A 1 665 ? 7.730 12.848 -21.464 1.00 85.50 665 SER A CA 1
ATOM 4636 C C . SER A 1 665 ? 6.861 14.023 -21.026 1.00 85.50 665 SER A C 1
ATOM 4638 O O . SER A 1 665 ? 5.638 13.997 -21.167 1.00 85.50 665 SER A O 1
ATOM 4640 N N . HIS A 1 666 ? 7.514 15.098 -20.607 1.00 80.94 666 HIS A N 1
ATOM 4641 C CA . HIS A 1 666 ? 6.954 16.436 -20.476 1.00 80.94 666 HIS A CA 1
ATOM 4642 C C . HIS A 1 666 ? 7.949 17.442 -21.072 1.00 80.94 666 HIS A C 1
ATOM 4644 O O . HIS A 1 666 ? 9.140 17.139 -21.180 1.00 80.94 666 HIS A O 1
ATOM 4650 N N . TYR A 1 667 ? 7.486 18.632 -21.467 1.00 72.69 667 TYR A N 1
ATOM 4651 C CA . TYR A 1 667 ? 8.352 19.632 -22.108 1.00 72.69 667 TYR A CA 1
ATOM 4652 C C . TYR A 1 667 ? 9.490 20.111 -21.184 1.00 72.69 667 TYR A C 1
ATOM 4654 O O . TYR A 1 667 ? 10.586 20.386 -21.659 1.00 72.69 667 TYR A O 1
ATOM 4662 N N . ASP A 1 668 ? 9.257 20.109 -19.867 1.00 70.75 668 ASP A N 1
ATOM 4663 C CA . ASP A 1 668 ? 10.257 20.430 -18.830 1.00 70.75 668 ASP A CA 1
ATOM 4664 C C . ASP A 1 668 ? 11.142 19.243 -18.396 1.00 70.75 668 ASP A C 1
ATOM 4666 O O . ASP A 1 668 ? 12.015 19.396 -17.542 1.00 70.75 668 ASP A O 1
ATOM 4670 N N . GLY A 1 669 ? 10.916 18.036 -18.924 1.00 78.31 669 GLY A N 1
ATOM 4671 C CA . GLY A 1 669 ? 11.679 16.845 -18.548 1.00 78.31 669 GLY A CA 1
ATOM 4672 C C . GLY A 1 669 ? 10.878 15.547 -18.640 1.00 78.31 669 GLY A C 1
ATOM 4673 O O . GLY A 1 669 ? 9.654 15.542 -18.590 1.00 78.31 669 GLY A O 1
ATOM 4674 N N . SER A 1 670 ? 11.567 14.417 -18.799 1.00 87.62 670 SER A N 1
ATOM 4675 C CA . SER A 1 670 ? 10.927 13.113 -19.033 1.00 87.62 670 SER A CA 1
ATOM 4676 C C . SER A 1 670 ? 11.146 12.149 -17.871 1.00 87.62 670 SER A C 1
ATOM 4678 O O . SER A 1 670 ? 12.269 12.015 -17.380 1.00 87.62 670 SER A O 1
ATOM 4680 N N . GLY A 1 671 ? 10.085 11.462 -17.453 1.00 91.50 671 GLY A N 1
ATOM 4681 C CA . GLY A 1 671 ? 10.175 10.362 -16.495 1.00 91.50 671 GLY A CA 1
ATOM 4682 C C . GLY A 1 671 ? 10.663 9.085 -17.178 1.00 91.50 671 GLY A C 1
ATOM 4683 O O . GLY A 1 671 ? 10.315 8.822 -18.329 1.00 91.50 671 GLY A O 1
ATOM 4684 N N . ALA A 1 672 ? 11.478 8.299 -16.481 1.00 94.75 672 ALA A N 1
ATOM 4685 C CA . ALA A 1 672 ? 12.021 7.043 -16.990 1.00 94.75 672 ALA A CA 1
ATOM 4686 C C . ALA A 1 672 ? 11.123 5.839 -16.671 1.00 94.75 672 ALA A C 1
ATOM 4688 O O . ALA A 1 672 ? 10.339 5.873 -15.721 1.00 94.75 672 ALA A O 1
ATOM 4689 N N . GLY A 1 673 ? 11.252 4.763 -17.450 1.00 96.56 673 GLY A N 1
ATOM 4690 C CA . GLY A 1 673 ? 10.507 3.517 -17.239 1.00 96.56 673 GLY A CA 1
ATOM 4691 C C . GLY A 1 673 ? 11.030 2.696 -16.052 1.00 96.56 673 GLY A C 1
ATOM 4692 O O . GLY A 1 673 ? 12.234 2.679 -15.775 1.00 96.56 673 GLY A O 1
ATOM 4693 N N . GLY A 1 674 ? 10.131 1.995 -15.357 1.00 98.06 674 GLY A N 1
ATOM 4694 C CA . GLY A 1 674 ? 10.481 1.027 -14.308 1.00 98.06 674 GLY A CA 1
ATOM 4695 C C . GLY A 1 674 ? 10.933 -0.314 -14.892 1.00 98.06 674 GLY A C 1
ATOM 4696 O O . GLY A 1 674 ? 10.579 -0.645 -16.023 1.00 98.06 674 GLY A O 1
ATOM 4697 N N . SER A 1 675 ? 11.717 -1.109 -14.160 1.00 98.44 675 SER A N 1
ATOM 4698 C CA . SER A 1 675 ? 12.101 -2.448 -14.634 1.00 98.44 675 SER A CA 1
ATOM 4699 C C . SER A 1 675 ? 10.970 -3.467 -14.506 1.00 98.44 675 SER A C 1
ATOM 4701 O O . SER A 1 675 ? 10.076 -3.330 -13.668 1.00 98.44 675 SER A O 1
ATOM 4703 N N . GLY A 1 676 ? 11.025 -4.511 -15.337 1.00 98.38 676 GLY A N 1
ATOM 4704 C CA . GLY A 1 676 ? 10.184 -5.697 -15.178 1.00 98.38 676 GLY A CA 1
ATOM 4705 C C . GLY A 1 676 ? 10.478 -6.427 -13.866 1.00 98.38 676 GLY A C 1
ATOM 4706 O O . GLY A 1 676 ? 11.564 -6.293 -13.301 1.00 98.38 676 GLY A O 1
ATOM 4707 N N . GLY A 1 677 ? 9.504 -7.189 -13.381 1.00 98.25 677 GLY A N 1
ATOM 4708 C CA . GLY A 1 677 ? 9.551 -7.898 -12.107 1.00 98.25 677 GLY A CA 1
ATOM 4709 C C . GLY A 1 677 ? 9.913 -9.379 -12.215 1.00 98.25 677 GLY A C 1
ATOM 4710 O O . GLY A 1 677 ? 10.720 -9.761 -13.064 1.00 98.25 677 GLY A O 1
ATOM 4711 N N . SER A 1 678 ? 9.335 -10.208 -11.343 1.00 98.56 678 SER A N 1
ATOM 4712 C CA . SER A 1 678 ? 9.678 -11.633 -11.203 1.00 98.56 678 SER A CA 1
ATOM 4713 C C . SER A 1 678 ? 8.510 -12.570 -11.473 1.00 98.56 678 SER A C 1
ATOM 4715 O O . SER A 1 678 ? 7.454 -12.429 -10.861 1.00 98.56 678 SER A O 1
ATOM 4717 N N . ILE A 1 679 ? 8.739 -13.590 -12.301 1.00 98.81 679 ILE A N 1
ATOM 4718 C CA . ILE A 1 679 ? 7.870 -14.768 -12.417 1.00 98.81 679 ILE A CA 1
ATOM 4719 C C . ILE A 1 679 ? 8.699 -16.005 -12.077 1.00 98.81 679 ILE A C 1
ATOM 4721 O O . ILE A 1 679 ? 9.639 -16.334 -12.800 1.00 98.81 679 ILE A O 1
ATOM 4725 N N . ARG A 1 680 ? 8.345 -16.716 -11.004 1.00 98.62 680 ARG A N 1
ATOM 4726 C CA . ARG A 1 680 ? 8.910 -18.032 -10.679 1.00 98.62 680 ARG A CA 1
ATOM 4727 C C . ARG A 1 680 ? 7.821 -19.090 -10.763 1.00 98.62 680 ARG A C 1
ATOM 4729 O O . ARG A 1 680 ? 6.823 -18.987 -10.061 1.00 98.62 680 ARG A O 1
ATOM 4736 N N . ILE A 1 681 ? 8.032 -20.122 -11.571 1.00 98.69 681 ILE A N 1
ATOM 4737 C CA . ILE A 1 681 ? 7.166 -21.302 -11.616 1.00 98.69 681 ILE A CA 1
ATOM 4738 C C . ILE A 1 681 ? 8.022 -22.519 -11.295 1.00 98.69 681 ILE A C 1
ATOM 4740 O O . ILE A 1 681 ? 8.983 -22.817 -12.007 1.00 98.69 681 ILE A O 1
ATOM 4744 N N . LYS A 1 682 ? 7.667 -23.225 -10.224 1.00 98.62 682 LYS A N 1
ATOM 4745 C CA . LYS A 1 682 ? 8.302 -24.471 -9.803 1.00 98.62 682 LYS A CA 1
ATOM 4746 C C . LYS A 1 682 ? 7.252 -25.574 -9.819 1.00 98.62 682 LYS A C 1
ATOM 4748 O O . LYS A 1 682 ? 6.275 -25.466 -9.094 1.00 98.62 682 LYS A O 1
ATOM 4753 N N . ALA A 1 683 ? 7.443 -26.616 -10.626 1.00 98.56 683 ALA A N 1
ATOM 4754 C CA . ALA A 1 683 ? 6.470 -27.706 -10.743 1.00 98.56 683 ALA A CA 1
ATOM 4755 C C . ALA A 1 683 ? 7.116 -29.048 -11.114 1.00 98.56 683 ALA A C 1
ATOM 4757 O O . ALA A 1 683 ? 8.225 -29.087 -11.657 1.00 98.56 683 ALA A O 1
ATOM 4758 N N . ALA A 1 684 ? 6.411 -30.162 -10.889 1.00 98.19 684 ALA A N 1
ATOM 4759 C CA . ALA A 1 684 ? 6.856 -31.481 -11.348 1.00 98.19 684 ALA A CA 1
ATOM 4760 C C . ALA A 1 684 ? 6.924 -31.568 -12.881 1.00 98.19 684 ALA A C 1
ATOM 4762 O O . ALA A 1 684 ? 7.833 -32.196 -13.417 1.00 98.19 684 ALA A O 1
ATOM 4763 N N . SER A 1 685 ? 6.011 -30.891 -13.579 1.00 98.12 685 SER A N 1
ATOM 4764 C CA . SER A 1 685 ? 6.056 -30.629 -15.021 1.00 98.12 685 SER A CA 1
ATOM 4765 C C . SER A 1 685 ? 5.425 -29.270 -15.324 1.00 98.12 685 SER A C 1
ATOM 4767 O O . SER A 1 685 ? 4.523 -28.827 -14.612 1.00 98.12 685 SER A O 1
ATOM 4769 N N . ILE A 1 686 ? 5.911 -28.593 -16.365 1.00 98.69 686 ILE A N 1
ATOM 4770 C CA . ILE A 1 686 ? 5.469 -27.249 -16.757 1.00 98.69 686 ILE A CA 1
ATOM 4771 C C . ILE A 1 686 ? 5.003 -27.281 -18.212 1.00 98.69 686 ILE A C 1
ATOM 4773 O O . ILE A 1 686 ? 5.785 -27.571 -19.119 1.00 98.69 686 ILE A O 1
ATOM 4777 N N . LEU A 1 687 ? 3.739 -26.926 -18.431 1.00 98.31 687 LEU A N 1
ATOM 4778 C CA . LEU A 1 687 ? 3.146 -26.683 -19.739 1.00 98.31 687 LEU A CA 1
ATOM 4779 C C . LEU A 1 687 ? 2.711 -25.219 -19.836 1.00 98.31 687 LEU A C 1
ATOM 4781 O O . LEU A 1 687 ? 1.676 -24.833 -19.302 1.00 98.31 687 LEU A O 1
ATOM 4785 N N . ASN A 1 688 ? 3.491 -24.395 -20.531 1.00 97.25 688 ASN A N 1
ATOM 4786 C CA . ASN A 1 688 ? 3.063 -23.050 -20.897 1.00 97.25 688 ASN A CA 1
ATOM 4787 C C . ASN A 1 688 ? 2.528 -23.032 -22.340 1.00 97.25 688 ASN A C 1
ATOM 4789 O O . ASN A 1 688 ? 3.298 -23.252 -23.277 1.00 97.25 688 ASN A O 1
ATOM 4793 N N . LEU A 1 689 ? 1.230 -22.762 -22.510 1.00 94.50 689 LEU A N 1
ATOM 4794 C CA . LEU A 1 689 ? 0.585 -22.471 -23.801 1.00 94.50 689 LEU A CA 1
ATOM 4795 C C . LEU A 1 689 ? 0.209 -20.984 -23.950 1.00 94.50 689 LEU A C 1
ATOM 4797 O O . LEU A 1 689 ? -0.286 -20.577 -25.002 1.00 94.50 689 LEU A O 1
ATOM 4801 N N . GLY A 1 690 ? 0.418 -20.190 -22.899 1.00 93.56 690 GLY A N 1
ATOM 4802 C CA . GLY A 1 690 ? 0.146 -18.759 -22.844 1.00 93.56 690 GLY A CA 1
ATOM 4803 C C . GLY A 1 690 ? 1.425 -17.920 -22.879 1.00 93.56 690 GLY A C 1
ATOM 4804 O O . GLY A 1 690 ? 2.448 -18.325 -23.436 1.00 93.56 690 GLY A O 1
ATOM 4805 N N . LYS A 1 691 ? 1.355 -16.728 -22.276 1.00 96.81 691 LYS A N 1
ATOM 4806 C CA . LYS A 1 691 ? 2.436 -15.733 -22.240 1.00 96.81 691 LYS A CA 1
ATOM 4807 C C . LYS A 1 691 ? 2.899 -15.442 -20.819 1.00 96.81 691 LYS A C 1
ATOM 4809 O O . LYS A 1 691 ? 2.089 -15.142 -19.941 1.00 96.81 691 LYS A O 1
ATOM 4814 N N . LEU A 1 692 ? 4.212 -15.442 -20.622 1.00 98.12 692 LEU A N 1
ATOM 4815 C CA . LEU A 1 692 ? 4.860 -14.948 -19.409 1.00 98.12 692 LEU A CA 1
ATOM 4816 C C . LEU A 1 692 ? 5.645 -13.677 -19.744 1.00 98.12 692 LEU A C 1
ATOM 4818 O O . LEU A 1 692 ? 6.585 -13.723 -20.540 1.00 98.12 692 LEU A O 1
ATOM 4822 N N . GLU A 1 693 ? 5.277 -12.547 -19.143 1.00 98.12 693 GLU A N 1
ATOM 4823 C CA . GLU A 1 693 ? 5.892 -11.249 -19.429 1.00 98.12 693 GLU A CA 1
ATOM 4824 C C . GLU A 1 693 ? 6.502 -10.601 -18.184 1.00 98.12 693 GLU A C 1
ATOM 4826 O O . GLU A 1 693 ? 5.829 -10.353 -17.187 1.00 98.12 693 GLU A O 1
ATOM 4831 N N . ALA A 1 694 ? 7.783 -10.264 -18.269 1.00 97.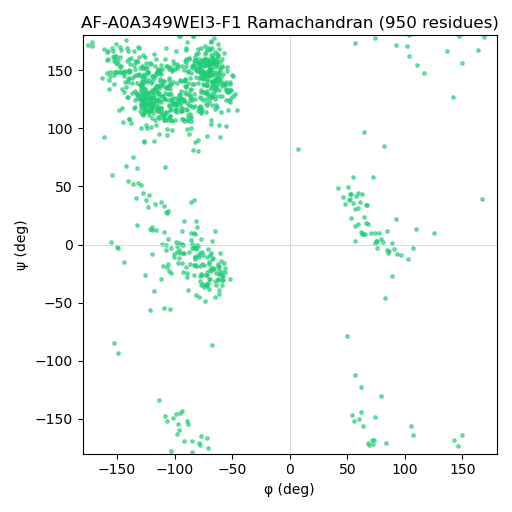81 694 ALA A N 1
ATOM 4832 C CA . ALA A 1 694 ? 8.519 -9.496 -17.274 1.00 97.81 694 ALA A CA 1
ATOM 4833 C C . ALA A 1 694 ? 9.300 -8.377 -17.972 1.00 97.81 694 ALA A C 1
ATOM 4835 O O . ALA A 1 694 ? 10.519 -8.272 -17.858 1.00 97.81 694 ALA A O 1
ATOM 4836 N N . LYS A 1 695 ? 8.615 -7.571 -18.780 1.00 97.81 695 LYS A N 1
ATOM 4837 C CA . LYS A 1 695 ? 9.233 -6.542 -19.620 1.00 97.81 695 LYS A CA 1
ATOM 4838 C C . LYS A 1 695 ? 9.546 -5.276 -18.829 1.00 97.81 695 LYS A C 1
ATOM 4840 O O . LYS A 1 695 ? 8.816 -4.918 -17.908 1.00 97.81 695 LYS A O 1
ATOM 4845 N N . GLY A 1 696 ? 10.595 -4.562 -19.222 1.00 96.56 696 GLY A N 1
ATOM 4846 C CA . GLY A 1 696 ? 10.823 -3.195 -18.757 1.00 96.56 696 GLY A CA 1
ATOM 4847 C C . GLY A 1 696 ? 9.777 -2.220 -19.303 1.00 96.56 696 GLY A C 1
ATOM 4848 O O . GLY A 1 696 ? 9.267 -2.405 -20.409 1.00 96.56 696 GLY A O 1
ATOM 4849 N N . GLY A 1 697 ? 9.470 -1.181 -18.532 1.00 96.00 697 GLY A N 1
ATOM 4850 C CA . GLY A 1 697 ? 8.599 -0.088 -18.948 1.00 96.00 697 GLY A CA 1
ATOM 4851 C C . GLY A 1 697 ? 9.272 0.821 -19.974 1.00 96.00 697 GLY A C 1
ATOM 4852 O O . GLY A 1 697 ? 10.490 1.027 -19.953 1.00 96.00 697 GLY A O 1
ATOM 4853 N N . ASN A 1 698 ? 8.487 1.370 -20.889 1.00 94.00 698 ASN A N 1
ATOM 4854 C CA . ASN A 1 698 ? 8.975 2.209 -21.975 1.00 94.00 698 ASN A CA 1
ATOM 4855 C C . ASN A 1 698 ? 9.273 3.632 -21.500 1.00 94.00 698 ASN A C 1
ATOM 4857 O O . ASN A 1 698 ? 8.737 4.088 -20.495 1.00 94.00 698 ASN A O 1
ATOM 4861 N N . ALA A 1 699 ? 10.088 4.358 -22.261 1.00 89.62 699 ALA A N 1
ATOM 4862 C CA . ALA A 1 699 ? 10.144 5.815 -22.194 1.00 89.62 699 ALA A CA 1
ATOM 4863 C C . ALA A 1 699 ? 9.304 6.372 -23.354 1.00 89.62 699 ALA A C 1
ATOM 4865 O O . ALA A 1 699 ? 9.688 6.256 -24.517 1.00 89.62 699 ALA A O 1
ATOM 4866 N N . VAL A 1 700 ? 8.131 6.912 -23.035 1.00 84.62 700 VAL A N 1
ATOM 4867 C CA . VAL A 1 700 ? 7.053 7.260 -23.970 1.00 84.62 700 VAL A CA 1
ATOM 4868 C C . VAL A 1 700 ? 7.042 8.761 -24.263 1.00 84.62 700 VAL A C 1
ATOM 4870 O O . VAL A 1 700 ? 7.208 9.576 -23.352 1.00 84.62 700 VAL A O 1
ATOM 4873 N N . GLY A 1 701 ? 6.792 9.110 -25.528 1.00 73.56 701 GLY A N 1
ATOM 4874 C CA . GLY A 1 701 ? 6.560 10.473 -26.012 1.00 73.56 701 GLY A CA 1
ATOM 4875 C C . GLY A 1 701 ? 7.613 10.961 -27.008 1.00 73.56 701 GLY A C 1
ATOM 4876 O O . GLY A 1 701 ? 8.785 10.594 -26.916 1.00 73.56 701 GLY A O 1
ATOM 4877 N N . ASP A 1 702 ? 7.180 11.802 -27.949 1.00 63.38 702 ASP A N 1
ATOM 4878 C CA . ASP A 1 702 ? 7.933 12.201 -29.152 1.00 63.38 702 ASP A CA 1
ATOM 4879 C C . ASP A 1 702 ? 9.261 12.922 -28.857 1.00 63.38 702 ASP A C 1
ATOM 4881 O O . ASP A 1 702 ? 10.152 12.971 -29.700 1.00 63.38 702 ASP A O 1
ATOM 4885 N N . SER A 1 703 ? 9.421 13.454 -27.644 1.00 67.56 703 SER A N 1
ATOM 4886 C CA . SER A 1 703 ? 10.629 14.135 -27.164 1.00 67.56 703 SER A CA 1
ATOM 4887 C C . SER A 1 703 ? 11.258 13.464 -25.936 1.00 67.56 703 SER A C 1
ATOM 4889 O O . SER A 1 703 ? 12.083 14.071 -25.250 1.00 67.56 703 SER A O 1
ATOM 4891 N N . SER A 1 704 ? 10.880 12.217 -25.625 1.00 79.19 704 SER A N 1
ATOM 4892 C CA . SER A 1 704 ? 11.359 11.529 -24.424 1.00 79.19 704 SER A CA 1
ATOM 4893 C C . SER A 1 704 ? 12.846 11.190 -24.494 1.00 79.19 704 SER A C 1
ATOM 4895 O O . SER A 1 704 ? 13.262 10.202 -25.095 1.00 79.19 704 SER A O 1
ATOM 4897 N N . LEU A 1 705 ? 13.669 11.961 -23.786 1.00 81.94 705 LEU A N 1
ATOM 4898 C CA . LEU A 1 705 ? 15.095 11.663 -23.629 1.00 81.94 705 LEU A CA 1
ATOM 4899 C C . LEU A 1 705 ? 15.357 10.614 -22.538 1.00 81.94 705 LEU A C 1
ATOM 4901 O O . LEU A 1 705 ? 16.512 10.243 -22.332 1.00 81.94 705 LEU A O 1
ATOM 4905 N N . ALA A 1 706 ? 14.326 10.163 -21.819 1.00 89.25 706 ALA A N 1
ATOM 4906 C CA . ALA A 1 706 ? 14.457 9.316 -20.639 1.00 89.25 706 ALA A CA 1
ATOM 4907 C C . ALA A 1 706 ? 14.913 7.883 -20.952 1.00 89.25 706 ALA A C 1
ATOM 4909 O O . ALA A 1 706 ? 14.779 7.365 -22.063 1.00 89.25 706 ALA A O 1
ATOM 4910 N N . GLY A 1 707 ? 15.460 7.224 -19.938 1.00 91.62 707 GLY A N 1
ATOM 4911 C CA . GLY A 1 707 ? 15.802 5.814 -19.980 1.00 91.62 707 GLY A CA 1
ATOM 4912 C C . GLY A 1 707 ? 14.570 4.917 -19.960 1.00 91.62 707 GLY A C 1
ATOM 4913 O O . GLY A 1 707 ? 13.637 5.135 -19.188 1.00 91.62 707 GLY A O 1
ATOM 4914 N N . ALA A 1 708 ? 14.580 3.875 -20.784 1.00 93.62 708 ALA A N 1
ATOM 4915 C CA . ALA A 1 708 ? 13.615 2.792 -20.663 1.00 93.62 708 ALA A CA 1
ATOM 4916 C C . ALA A 1 708 ? 14.072 1.811 -19.573 1.00 93.62 708 ALA A C 1
ATOM 4918 O O . ALA A 1 708 ? 15.274 1.663 -19.317 1.00 93.62 708 ALA A O 1
ATOM 4919 N N . GLY A 1 709 ? 13.119 1.150 -18.923 1.00 96.00 709 GLY A N 1
ATOM 4920 C CA . GLY A 1 709 ? 13.390 0.188 -17.863 1.00 96.00 709 GLY A CA 1
ATOM 4921 C C . GLY A 1 709 ? 14.026 -1.100 -18.384 1.00 96.00 709 GLY A C 1
ATOM 4922 O O . GLY A 1 709 ? 13.793 -1.527 -19.514 1.00 96.00 709 GLY A O 1
ATOM 4923 N N . GLY A 1 710 ? 14.833 -1.747 -17.551 1.00 93.19 710 GLY A N 1
ATOM 4924 C CA . GLY A 1 710 ? 15.419 -3.052 -17.828 1.00 93.19 710 GLY A CA 1
ATOM 4925 C C . GLY A 1 710 ? 14.390 -4.177 -17.728 1.00 93.19 710 GLY A C 1
ATOM 4926 O O . GLY A 1 710 ? 13.382 -4.063 -17.031 1.00 93.19 710 GLY A O 1
ATOM 4927 N N . GLY A 1 711 ? 14.652 -5.287 -18.415 1.00 94.25 711 GLY A N 1
ATOM 4928 C CA . GLY A 1 711 ? 13.843 -6.498 -18.289 1.00 94.25 711 GLY A CA 1
ATOM 4929 C C . GLY A 1 711 ? 13.918 -7.115 -16.889 1.00 94.25 711 GLY A C 1
ATOM 4930 O O . GLY A 1 711 ? 14.890 -6.915 -16.153 1.00 94.25 711 GLY A O 1
ATOM 4931 N N . GLY A 1 712 ? 12.878 -7.860 -16.537 1.00 96.50 712 GLY A N 1
ATOM 4932 C CA . GLY A 1 712 ? 12.758 -8.623 -15.303 1.00 96.50 712 GLY A CA 1
ATOM 4933 C C . GLY A 1 712 ? 13.336 -10.033 -15.410 1.00 96.50 712 GLY A C 1
ATOM 4934 O O . GLY A 1 712 ? 14.236 -10.291 -16.212 1.00 96.50 712 GLY A O 1
ATOM 4935 N N . ARG A 1 713 ? 12.838 -10.954 -14.580 1.00 97.06 713 ARG A N 1
ATOM 4936 C CA . ARG A 1 713 ? 13.296 -12.350 -14.517 1.00 97.06 713 ARG A CA 1
ATOM 4937 C C . ARG A 1 713 ? 12.120 -13.317 -14.616 1.00 97.06 713 ARG A C 1
ATOM 4939 O O . ARG A 1 713 ? 11.090 -13.120 -13.977 1.00 97.06 713 ARG A O 1
ATOM 4946 N N . ILE A 1 714 ? 12.307 -14.382 -15.392 1.00 98.31 714 ILE A N 1
ATOM 4947 C CA . ILE A 1 714 ? 11.368 -15.503 -15.505 1.00 98.31 714 ILE A CA 1
ATOM 4948 C C . ILE A 1 714 ? 12.160 -16.786 -15.246 1.00 98.31 714 ILE A C 1
ATOM 4950 O O . ILE A 1 714 ? 13.117 -17.066 -15.968 1.00 98.31 714 ILE A O 1
ATOM 4954 N N . ALA A 1 715 ? 11.779 -17.546 -14.220 1.00 98.12 715 ALA A N 1
ATOM 4955 C CA . ALA A 1 715 ? 12.402 -18.813 -13.850 1.00 98.12 715 ALA A CA 1
ATOM 4956 C C . ALA A 1 715 ? 11.373 -19.949 -13.919 1.00 98.12 715 ALA A C 1
ATOM 4958 O O . ALA A 1 715 ? 10.362 -19.919 -13.218 1.00 98.12 715 ALA A O 1
ATOM 4959 N N . LEU A 1 716 ? 11.649 -20.952 -14.757 1.00 98.31 716 LEU A N 1
ATOM 4960 C CA . LEU A 1 716 ? 10.861 -22.180 -14.888 1.00 98.31 716 LEU A CA 1
ATOM 4961 C C . LEU A 1 716 ? 11.701 -23.346 -14.358 1.00 98.31 716 LEU A C 1
ATOM 4963 O O . LEU A 1 716 ? 12.733 -23.678 -14.940 1.00 98.31 716 LEU A O 1
ATOM 4967 N N . ILE A 1 717 ? 11.287 -23.932 -13.236 1.00 98.12 717 ILE A N 1
ATOM 4968 C CA . ILE A 1 717 ? 12.066 -24.923 -12.488 1.00 98.12 717 ILE A CA 1
ATOM 4969 C C . ILE A 1 717 ? 11.284 -26.236 -12.450 1.00 98.12 717 ILE A C 1
ATOM 4971 O O . ILE A 1 717 ? 10.230 -26.326 -11.821 1.00 98.12 717 ILE A O 1
ATOM 4975 N N . THR A 1 718 ? 11.801 -27.270 -13.115 1.00 97.69 718 THR A N 1
ATOM 4976 C CA . THR A 1 718 ? 11.172 -28.593 -13.142 1.00 97.69 718 THR A CA 1
ATOM 4977 C C . THR A 1 718 ? 12.193 -29.709 -13.350 1.00 97.69 718 THR A C 1
ATOM 4979 O O . THR A 1 718 ? 13.206 -29.512 -14.018 1.00 97.69 718 THR A O 1
ATOM 4982 N N . ASN A 1 719 ? 11.909 -30.884 -12.781 1.00 94.94 719 ASN A N 1
ATOM 4983 C CA . ASN A 1 719 ? 12.642 -32.126 -13.050 1.00 94.94 719 ASN A CA 1
ATOM 4984 C C . ASN A 1 719 ? 11.945 -32.995 -14.118 1.00 94.94 719 ASN A C 1
ATOM 4986 O O . ASN A 1 719 ? 12.465 -34.053 -14.469 1.00 94.94 719 ASN A O 1
ATOM 4990 N N . GLY A 1 720 ? 10.759 -32.590 -14.588 1.00 96.00 720 GLY A N 1
ATOM 4991 C CA . GLY A 1 720 ? 9.970 -33.299 -15.594 1.00 96.00 720 GLY A CA 1
ATOM 4992 C C . GLY A 1 720 ? 9.951 -32.580 -16.943 1.00 96.00 720 GLY A C 1
ATOM 4993 O O . GLY A 1 720 ? 10.923 -31.949 -17.352 1.00 96.00 720 GLY A O 1
ATOM 4994 N N . THR A 1 721 ? 8.837 -32.695 -17.669 1.00 96.12 721 THR A N 1
ATOM 4995 C CA . THR A 1 721 ? 8.682 -32.058 -18.985 1.00 96.12 721 THR A CA 1
ATOM 4996 C C . THR A 1 721 ? 8.508 -30.548 -18.857 1.00 96.12 721 THR A C 1
ATOM 4998 O O . THR A 1 721 ? 7.712 -30.083 -18.039 1.00 96.12 721 THR A O 1
ATOM 5001 N N . LEU A 1 722 ? 9.188 -29.799 -19.726 1.00 97.31 722 LEU A N 1
ATOM 5002 C CA . LEU A 1 722 ? 9.096 -28.346 -19.827 1.00 97.31 722 LEU A CA 1
ATOM 5003 C C . LEU A 1 722 ? 8.685 -27.942 -21.247 1.00 97.31 722 LEU A C 1
ATOM 5005 O O . LEU A 1 722 ? 9.452 -28.124 -22.190 1.00 97.31 722 LEU A O 1
ATOM 5009 N N . SER A 1 723 ? 7.502 -27.346 -21.385 1.00 96.56 723 SER A N 1
ATOM 5010 C CA . SER A 1 723 ? 7.135 -26.522 -22.538 1.00 96.56 723 SER A CA 1
ATOM 5011 C C . SER A 1 723 ? 7.189 -25.065 -22.110 1.00 96.56 723 SER A C 1
ATOM 5013 O O . SER A 1 723 ? 6.378 -24.630 -21.291 1.00 96.56 723 SER A O 1
ATOM 5015 N N . THR A 1 724 ? 8.159 -24.318 -22.636 1.00 88.44 724 THR A N 1
ATOM 5016 C CA . THR A 1 724 ? 8.406 -22.928 -22.228 1.00 88.44 724 THR A CA 1
ATOM 5017 C C . THR A 1 724 ? 7.339 -21.961 -22.721 1.00 88.44 724 THR A C 1
ATOM 5019 O O . THR A 1 724 ? 7.145 -20.940 -22.069 1.00 88.44 724 THR A O 1
ATOM 5022 N N . GLY A 1 725 ? 6.650 -22.268 -23.827 1.00 87.75 725 GLY A N 1
ATOM 5023 C CA . GLY A 1 725 ? 5.686 -21.363 -24.465 1.00 87.75 725 GLY A CA 1
ATOM 5024 C C . GLY A 1 725 ? 6.298 -20.005 -24.826 1.00 87.75 725 GLY A C 1
ATOM 5025 O O . GLY A 1 725 ? 7.510 -19.903 -25.038 1.00 87.75 725 GLY A O 1
ATOM 5026 N N . ASP A 1 726 ? 5.463 -18.964 -24.852 1.00 91.94 726 ASP A N 1
ATOM 5027 C CA . ASP A 1 726 ? 5.906 -17.585 -25.064 1.00 91.94 726 ASP A CA 1
ATOM 5028 C C . ASP A 1 726 ? 6.414 -16.977 -23.750 1.00 91.94 726 ASP A C 1
ATOM 5030 O O . ASP A 1 726 ? 5.669 -16.812 -22.777 1.00 91.94 726 ASP A O 1
ATOM 5034 N N . VAL A 1 727 ? 7.689 -16.589 -23.737 1.00 92.44 727 VAL A N 1
ATOM 5035 C CA . VAL A 1 727 ? 8.328 -15.891 -22.616 1.00 92.44 727 VAL A CA 1
ATOM 5036 C C . VAL A 1 727 ? 8.975 -14.600 -23.103 1.00 92.44 727 VAL A C 1
ATOM 5038 O O . VAL A 1 727 ? 9.683 -14.588 -24.109 1.00 92.44 727 VAL A O 1
ATOM 5041 N N . ASN A 1 728 ? 8.754 -13.497 -22.388 1.00 91.19 728 ASN A N 1
ATOM 5042 C CA . ASN A 1 728 ? 9.330 -12.204 -22.738 1.00 91.19 728 ASN A CA 1
ATOM 5043 C C . ASN A 1 728 ? 9.810 -11.438 -21.500 1.00 91.19 728 ASN A C 1
ATOM 5045 O O . ASN A 1 728 ? 9.016 -10.899 -20.734 1.00 91.19 728 ASN A O 1
ATOM 5049 N N . ALA A 1 729 ? 11.128 -11.342 -21.344 1.00 92.94 729 ALA A N 1
ATOM 5050 C CA . ALA A 1 729 ? 11.791 -10.543 -20.313 1.00 92.94 729 ALA A CA 1
ATOM 5051 C C . ALA A 1 729 ? 12.646 -9.417 -20.930 1.00 92.94 729 ALA A C 1
ATOM 5053 O O . ALA A 1 729 ? 13.738 -9.109 -20.448 1.00 92.94 729 ALA A O 1
ATOM 5054 N N . SER A 1 730 ? 12.195 -8.835 -22.048 1.00 90.25 730 SER A N 1
ATOM 5055 C CA . SER A 1 730 ? 12.919 -7.761 -22.732 1.00 90.25 730 SER A CA 1
ATOM 5056 C C . SER A 1 730 ? 12.973 -6.477 -21.899 1.00 90.25 730 SER A C 1
ATOM 5058 O O . SER A 1 730 ? 12.110 -6.213 -21.063 1.00 90.25 730 SER A O 1
ATOM 5060 N N . GLY A 1 731 ? 13.958 -5.620 -22.167 1.00 88.56 731 GLY A N 1
ATOM 5061 C CA . GLY A 1 731 ? 13.887 -4.226 -21.725 1.00 88.56 731 GLY A CA 1
ATOM 5062 C C . GLY A 1 731 ? 12.716 -3.486 -22.375 1.00 88.56 731 GLY A C 1
ATOM 5063 O O . GLY A 1 731 ? 12.146 -3.947 -23.371 1.00 88.56 731 GLY A O 1
ATOM 5064 N N . GLY A 1 732 ? 12.374 -2.339 -21.799 1.00 86.50 732 GLY A N 1
ATOM 5065 C CA . GLY A 1 732 ? 11.507 -1.362 -22.438 1.00 86.50 732 GLY A CA 1
ATOM 5066 C C . GLY A 1 732 ? 12.231 -0.657 -23.581 1.00 86.50 732 GLY A C 1
ATOM 5067 O O . GLY A 1 732 ? 13.455 -0.736 -23.722 1.00 86.50 732 GLY A O 1
ATOM 5068 N N . ILE A 1 733 ? 11.469 0.069 -24.388 1.00 86.06 733 ILE A N 1
ATOM 5069 C CA . ILE A 1 733 ? 11.993 0.849 -25.509 1.00 86.06 733 ILE A CA 1
ATOM 5070 C C . ILE A 1 733 ? 11.830 2.344 -25.260 1.00 86.06 733 ILE A C 1
ATOM 5072 O O . ILE A 1 733 ? 10.910 2.787 -24.573 1.00 86.06 733 ILE A O 1
ATOM 5076 N N . ASN A 1 734 ? 12.742 3.136 -25.820 1.00 80.50 734 ASN A N 1
ATOM 5077 C CA . ASN A 1 734 ? 12.567 4.579 -25.894 1.00 80.50 734 ASN A CA 1
ATOM 5078 C C . ASN A 1 734 ? 11.808 4.904 -27.189 1.00 80.50 734 ASN A C 1
ATOM 5080 O O . ASN A 1 734 ? 12.335 4.721 -28.284 1.00 80.50 734 ASN A O 1
ATOM 5084 N N . LEU A 1 735 ? 10.566 5.363 -27.056 1.00 71.31 735 LEU A N 1
ATOM 5085 C CA . LEU A 1 735 ? 9.654 5.625 -28.170 1.00 71.31 735 LEU A CA 1
ATOM 5086 C C . LEU A 1 735 ? 9.864 7.002 -28.827 1.00 71.31 735 LEU A C 1
ATOM 5088 O O . LEU A 1 735 ? 9.218 7.274 -29.833 1.00 71.31 735 LEU A O 1
ATOM 5092 N N . SER A 1 736 ? 10.779 7.844 -28.319 1.00 61.62 736 SER A N 1
ATOM 5093 C CA . SER A 1 736 ? 11.263 9.022 -29.067 1.00 61.62 736 SER A CA 1
ATOM 5094 C C . SER A 1 736 ? 12.170 8.611 -30.230 1.00 61.62 736 SER A C 1
ATOM 5096 O O . SER A 1 736 ? 12.260 9.301 -31.247 1.00 61.62 736 SER A O 1
ATOM 5098 N N . SER A 1 737 ? 12.782 7.421 -30.133 1.00 46.75 737 SER A N 1
ATOM 5099 C CA . SER A 1 737 ? 13.194 6.707 -31.329 1.00 46.75 737 SER A CA 1
ATOM 5100 C C . SER A 1 737 ? 11.920 6.187 -31.980 1.00 46.75 737 SER A C 1
ATOM 5102 O O . SER A 1 737 ? 11.401 5.127 -31.630 1.00 46.75 737 SER A O 1
ATOM 5104 N N . SER A 1 738 ? 11.376 6.973 -32.914 1.00 38.03 738 SER A N 1
ATOM 5105 C CA . SER A 1 738 ? 10.495 6.401 -33.923 1.00 38.03 738 SER A CA 1
ATOM 5106 C C . SER A 1 738 ? 11.206 5.147 -34.419 1.00 38.03 738 SER A C 1
ATOM 5108 O O . SER A 1 738 ? 12.331 5.206 -34.928 1.00 38.03 738 SER A O 1
ATOM 5110 N N . THR A 1 739 ? 10.608 3.977 -34.193 1.00 38.34 739 THR A N 1
ATOM 5111 C CA . THR A 1 739 ? 10.979 2.836 -35.010 1.00 38.34 739 THR A CA 1
ATOM 5112 C C . THR A 1 739 ? 10.782 3.336 -36.423 1.00 38.34 739 THR A C 1
ATOM 5114 O O . THR A 1 739 ? 9.657 3.690 -36.789 1.00 38.34 739 THR A O 1
ATOM 5117 N N . SER A 1 740 ? 11.860 3.423 -37.198 1.00 41.00 740 SER A N 1
ATOM 5118 C CA . SER A 1 740 ? 11.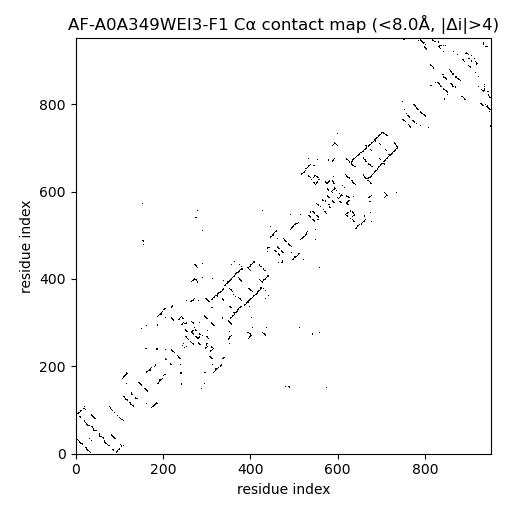703 3.462 -38.635 1.00 41.00 740 SER A CA 1
ATOM 5119 C C . SER A 1 740 ? 11.023 2.143 -38.983 1.00 41.00 740 SER A C 1
ATOM 5121 O O . SER A 1 740 ? 11.641 1.096 -39.156 1.00 41.00 740 SER A O 1
ATOM 5123 N N . VAL A 1 741 ? 9.693 2.179 -39.037 1.00 44.44 741 VAL A N 1
ATOM 5124 C CA . VAL A 1 741 ? 9.003 1.425 -40.062 1.00 44.44 741 VAL A CA 1
ATOM 5125 C C . VAL A 1 741 ? 9.658 1.969 -41.319 1.00 44.44 741 VAL A C 1
ATOM 5127 O O . VAL A 1 741 ? 9.457 3.132 -41.675 1.00 44.44 741 VAL A O 1
ATOM 5130 N N . TYR A 1 742 ? 10.594 1.202 -41.880 1.00 56.22 742 TYR A N 1
ATOM 5131 C CA . TYR A 1 742 ? 11.119 1.503 -43.200 1.00 56.22 742 TYR A CA 1
ATOM 5132 C C . TYR A 1 742 ? 9.888 1.771 -44.066 1.00 56.22 742 TYR A C 1
ATOM 5134 O O . TYR A 1 742 ? 8.900 1.034 -43.977 1.00 56.22 742 TYR A O 1
ATOM 5142 N N . ARG A 1 743 ? 9.871 2.891 -44.790 1.00 62.09 743 ARG A N 1
ATOM 5143 C CA . ARG A 1 743 ? 8.724 3.233 -45.626 1.00 62.09 743 ARG A CA 1
ATOM 5144 C C . ARG A 1 743 ? 8.596 2.117 -46.649 1.00 62.09 743 ARG A C 1
ATOM 5146 O O . ARG A 1 743 ? 9.395 2.029 -47.568 1.00 62.09 743 ARG A O 1
ATOM 5153 N N . GLN A 1 744 ? 7.642 1.213 -46.439 1.00 71.25 744 GLN A N 1
ATOM 5154 C CA . GLN A 1 744 ? 7.496 0.024 -47.274 1.00 71.25 744 GLN A CA 1
ATOM 5155 C C . GLN A 1 744 ? 7.236 0.407 -48.739 1.00 71.25 744 GLN A C 1
ATOM 5157 O O . GLN A 1 744 ? 7.594 -0.350 -49.633 1.00 71.25 744 GLN A O 1
ATOM 5162 N N . SER A 1 745 ? 6.677 1.602 -48.969 1.00 78.94 745 SER A N 1
ATOM 5163 C CA . SER A 1 745 ? 6.516 2.231 -50.284 1.00 78.94 745 SER A CA 1
ATOM 5164 C C . SER A 1 745 ? 7.825 2.569 -50.996 1.00 78.94 745 SER A C 1
ATOM 5166 O O . SER A 1 745 ? 7.815 2.690 -52.214 1.00 78.94 745 SER A O 1
ATOM 5168 N N . ASP A 1 746 ? 8.918 2.747 -50.254 1.00 83.56 746 ASP A N 1
ATOM 5169 C CA . ASP A 1 746 ? 10.194 3.240 -50.777 1.00 83.56 746 ASP A CA 1
ATOM 5170 C C . ASP A 1 746 ? 11.164 2.079 -51.069 1.00 83.56 746 ASP A C 1
ATOM 5172 O O . ASP A 1 746 ? 12.237 2.302 -51.621 1.00 83.56 746 ASP A O 1
ATOM 5176 N N . LEU A 1 747 ? 10.801 0.838 -50.707 1.00 90.81 747 LEU A N 1
ATOM 5177 C CA . LEU A 1 747 ? 11.619 -0.343 -50.979 1.00 90.81 747 LEU A CA 1
ATOM 5178 C C . LEU A 1 747 ? 11.627 -0.666 -52.472 1.00 90.81 747 LEU A C 1
ATOM 5180 O O . LEU A 1 747 ? 10.592 -0.986 -53.061 1.00 90.81 747 LEU A O 1
ATOM 5184 N N . VAL A 1 748 ? 12.823 -0.697 -53.048 1.00 93.94 748 VAL A N 1
ATOM 5185 C CA . VAL A 1 748 ? 13.048 -1.193 -54.407 1.00 93.94 748 VAL A CA 1
ATOM 5186 C C . VAL A 1 748 ? 13.059 -2.719 -54.381 1.00 93.94 748 VAL A C 1
ATOM 5188 O O . VAL A 1 748 ? 12.381 -3.363 -55.183 1.00 93.94 748 VAL A O 1
ATOM 5191 N N . GLY A 1 749 ? 13.763 -3.307 -53.409 1.00 94.44 749 GLY A N 1
ATOM 5192 C CA . GLY A 1 749 ? 13.854 -4.756 -53.235 1.00 94.44 749 GLY A CA 1
ATOM 5193 C C . GLY A 1 749 ? 13.903 -5.174 -51.768 1.00 94.44 749 GLY A C 1
ATOM 5194 O O . GLY A 1 749 ? 14.475 -4.485 -50.925 1.00 94.44 749 GLY A O 1
ATOM 5195 N N . TYR A 1 750 ? 13.299 -6.321 -51.455 1.00 95.38 750 TYR A N 1
ATOM 5196 C CA . TYR A 1 750 ? 13.338 -6.923 -50.124 1.00 95.38 750 TYR A CA 1
ATOM 5197 C C . TYR A 1 750 ? 13.365 -8.447 -50.214 1.00 95.38 750 TYR A C 1
ATOM 5199 O O . TYR A 1 750 ? 12.341 -9.085 -50.459 1.00 95.38 750 TYR A O 1
ATOM 5207 N N . TRP A 1 751 ? 14.532 -9.030 -49.961 1.00 97.19 751 TRP A N 1
ATOM 5208 C CA . TRP A 1 751 ? 14.741 -10.472 -49.905 1.00 97.19 751 TRP A CA 1
ATOM 5209 C C . TRP A 1 751 ? 14.876 -10.890 -48.445 1.00 97.19 751 TRP A C 1
ATOM 5211 O O . TRP A 1 751 ? 15.863 -10.572 -47.782 1.00 97.19 751 TRP A O 1
ATOM 5221 N N . LYS A 1 752 ? 13.850 -11.580 -47.943 1.00 95.12 752 LYS A N 1
ATOM 5222 C CA . LYS A 1 752 ? 13.801 -12.054 -46.553 1.00 95.12 752 LYS A CA 1
ATOM 5223 C C . LYS A 1 752 ? 14.779 -13.190 -46.294 1.00 95.12 752 LYS A C 1
ATOM 5225 O O . LYS A 1 752 ? 15.355 -13.240 -45.225 1.00 95.12 752 LYS A O 1
ATOM 5230 N N . LEU A 1 753 ? 15.008 -14.039 -47.302 1.00 96.38 753 LEU A N 1
ATOM 5231 C CA . LEU A 1 753 ? 15.825 -15.255 -47.195 1.00 96.38 753 LEU A CA 1
ATOM 5232 C C . LEU A 1 753 ? 15.190 -16.323 -46.278 1.00 96.38 753 LEU A C 1
ATOM 5234 O O . LEU A 1 753 ? 15.875 -17.097 -45.610 1.00 96.38 753 LEU A O 1
ATOM 5238 N N . ASP A 1 754 ? 13.854 -16.376 -46.308 1.00 93.25 754 ASP A N 1
ATOM 5239 C CA . ASP A 1 754 ? 12.988 -17.315 -45.581 1.00 93.25 754 ASP A CA 1
ATOM 5240 C C . ASP A 1 754 ? 12.644 -18.578 -46.396 1.00 93.25 754 ASP A C 1
ATOM 5242 O O . ASP A 1 754 ? 11.865 -19.428 -45.953 1.00 93.25 754 ASP A O 1
ATOM 5246 N N . GLU A 1 755 ? 13.136 -18.700 -47.631 1.00 93.38 755 GLU A N 1
ATOM 5247 C CA . GLU A 1 755 ? 12.691 -19.758 -48.531 1.00 93.38 755 GLU A CA 1
ATOM 5248 C C . GLU A 1 755 ? 13.122 -21.152 -48.056 1.00 93.38 755 GLU A C 1
ATOM 5250 O O . GLU A 1 755 ? 14.243 -21.379 -47.595 1.00 93.38 755 GLU A O 1
ATOM 5255 N N . ALA A 1 756 ? 12.220 -22.123 -48.231 1.00 88.62 756 ALA A N 1
ATOM 5256 C CA . ALA A 1 756 ? 12.456 -23.506 -47.842 1.00 88.62 756 ALA A CA 1
ATOM 5257 C C . ALA A 1 756 ? 13.681 -24.116 -48.550 1.00 88.62 756 ALA A C 1
ATOM 5259 O O . ALA A 1 756 ? 14.045 -23.747 -49.675 1.00 88.62 756 ALA A O 1
ATOM 5260 N N . SER A 1 757 ? 14.295 -25.107 -47.897 1.00 85.38 757 SER A N 1
ATOM 5261 C CA . SER A 1 757 ? 15.393 -25.878 -48.486 1.00 85.38 757 SER A CA 1
ATOM 5262 C C . SER A 1 757 ? 14.972 -26.482 -49.831 1.00 85.38 757 SER A C 1
ATOM 5264 O O . SER A 1 757 ? 13.894 -27.064 -49.946 1.00 85.38 757 SER A O 1
ATOM 5266 N N . GLY A 1 758 ? 15.810 -26.309 -50.856 1.00 82.88 758 GLY A N 1
ATOM 5267 C CA . GLY A 1 758 ? 15.523 -26.719 -52.236 1.00 82.88 758 GLY A CA 1
ATOM 5268 C C . GLY A 1 758 ? 14.896 -25.640 -53.130 1.00 82.88 758 GLY A C 1
ATOM 5269 O O . GLY A 1 758 ? 14.822 -25.853 -54.338 1.00 82.88 758 GLY A O 1
ATOM 5270 N N . SER A 1 759 ? 14.501 -24.474 -52.597 1.00 92.19 759 SER A N 1
ATOM 5271 C CA . SER A 1 759 ? 14.106 -23.339 -53.445 1.00 92.19 759 SER A CA 1
ATOM 5272 C C . SER A 1 759 ? 15.286 -22.845 -54.288 1.00 92.19 759 SER A C 1
ATOM 5274 O O . SER A 1 759 ? 16.387 -22.644 -53.766 1.00 92.19 759 SER A O 1
ATOM 5276 N N . THR A 1 760 ? 15.039 -22.614 -55.580 1.00 94.81 760 THR A N 1
ATOM 5277 C CA . THR A 1 760 ? 15.987 -22.006 -56.532 1.00 94.81 760 THR A CA 1
ATOM 5278 C C . THR A 1 760 ? 15.732 -20.513 -56.744 1.00 94.81 760 THR A C 1
ATOM 5280 O O . THR A 1 760 ? 16.403 -19.877 -57.551 1.00 94.81 760 THR A O 1
ATOM 5283 N N . THR A 1 761 ? 14.754 -19.936 -56.046 1.00 96.25 761 THR A N 1
ATOM 5284 C CA . THR A 1 761 ? 14.366 -18.531 -56.199 1.00 96.25 761 THR A CA 1
ATOM 5285 C C . THR A 1 761 ? 14.300 -17.849 -54.840 1.00 96.25 761 THR A C 1
ATOM 5287 O O . THR A 1 761 ? 13.602 -18.329 -53.952 1.00 96.25 761 THR A O 1
ATOM 5290 N N . ALA A 1 762 ? 15.014 -16.733 -54.696 1.00 96.19 762 ALA A N 1
ATOM 5291 C CA . ALA A 1 762 ? 14.899 -15.806 -53.576 1.00 96.19 762 ALA A CA 1
ATOM 5292 C C . ALA A 1 762 ? 13.844 -14.755 -53.937 1.00 96.19 762 ALA A C 1
ATOM 5294 O O . ALA A 1 762 ? 13.999 -14.020 -54.918 1.00 96.19 762 ALA A O 1
ATOM 5295 N N . VAL A 1 763 ? 12.746 -14.714 -53.191 1.00 95.88 763 VAL A N 1
ATOM 5296 C CA . VAL A 1 763 ? 11.563 -13.928 -53.544 1.00 95.88 763 VAL A CA 1
ATOM 5297 C C . VAL A 1 763 ? 11.742 -12.480 -53.105 1.00 95.88 763 VAL A C 1
ATOM 5299 O O . VAL A 1 763 ? 12.023 -12.191 -51.941 1.00 95.88 763 VAL A O 1
ATOM 5302 N N . ASN A 1 764 ? 11.506 -11.554 -54.033 1.00 95.44 764 ASN A N 1
ATOM 5303 C CA . ASN A 1 764 ? 11.364 -10.148 -53.704 1.00 95.44 764 ASN A CA 1
ATOM 5304 C C . ASN A 1 764 ? 9.976 -9.883 -53.090 1.00 95.44 764 ASN A C 1
ATOM 5306 O O . ASN A 1 764 ? 8.941 -9.967 -53.752 1.00 95.44 764 ASN A O 1
ATOM 5310 N N . SER A 1 765 ? 9.959 -9.515 -51.813 1.00 92.88 765 SER A N 1
ATOM 5311 C CA . SER A 1 765 ? 8.753 -9.290 -51.012 1.00 92.88 765 SER A CA 1
ATOM 5312 C C . SER A 1 765 ? 8.082 -7.928 -51.244 1.00 92.88 765 SER A C 1
ATOM 5314 O O . SER A 1 765 ? 7.046 -7.668 -50.633 1.00 92.88 765 SER A O 1
ATOM 5316 N N . THR A 1 766 ? 8.624 -7.057 -52.107 1.00 89.19 766 THR A N 1
ATOM 5317 C CA . THR A 1 766 ? 7.974 -5.776 -52.471 1.00 89.19 766 THR A CA 1
ATOM 5318 C C . THR A 1 766 ? 6.865 -5.943 -53.516 1.00 89.19 766 THR A C 1
ATOM 5320 O O . THR A 1 766 ? 6.108 -5.010 -53.766 1.00 89.19 766 THR A O 1
ATOM 5323 N N . GLY A 1 767 ? 6.732 -7.138 -54.106 1.00 81.69 767 GLY A N 1
ATOM 5324 C CA . GLY A 1 767 ? 5.701 -7.470 -55.094 1.00 81.69 767 GLY A CA 1
ATOM 5325 C C . GLY A 1 767 ? 6.156 -7.365 -56.553 1.00 81.69 767 GLY A C 1
ATOM 5326 O O . GLY A 1 767 ? 5.441 -7.8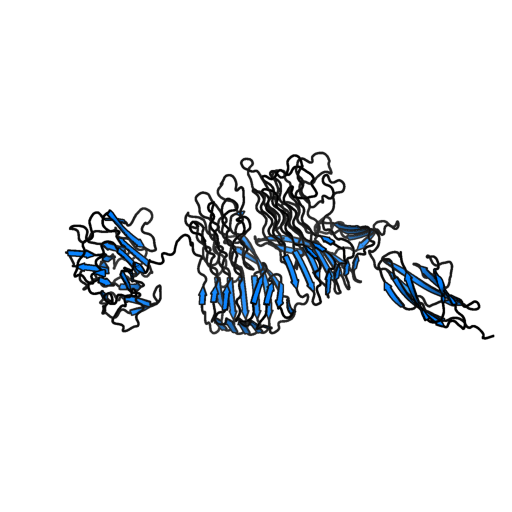40 -57.433 1.00 81.69 767 GLY A O 1
ATOM 5327 N N . ASN A 1 768 ? 7.349 -6.821 -56.829 1.00 89.69 768 ASN A N 1
ATOM 5328 C CA . ASN A 1 768 ? 7.933 -6.858 -58.170 1.00 89.69 768 ASN A CA 1
ATOM 5329 C C . ASN A 1 768 ? 8.717 -8.163 -58.397 1.00 89.69 768 ASN A C 1
ATOM 5331 O O . ASN A 1 768 ? 9.870 -8.289 -57.976 1.00 89.69 768 ASN A O 1
ATOM 5335 N N . SER A 1 769 ? 8.107 -9.124 -59.092 1.00 92.69 769 SER A N 1
ATOM 5336 C CA . SER A 1 769 ? 8.719 -10.428 -59.361 1.00 92.69 769 SER A CA 1
ATOM 5337 C C . SER A 1 769 ? 9.890 -10.391 -60.349 1.00 92.69 769 SER A C 1
ATOM 5339 O O . SER A 1 769 ? 10.624 -11.375 -60.413 1.00 92.69 769 SER A O 1
ATOM 5341 N N . SER A 1 770 ? 10.096 -9.304 -61.113 1.00 93.38 770 SER A N 1
ATOM 5342 C CA . SER A 1 770 ? 11.281 -9.178 -61.984 1.00 93.38 770 SER A CA 1
ATOM 5343 C C . SER A 1 770 ? 12.584 -9.075 -61.186 1.00 93.38 770 SER A C 1
ATOM 5345 O O . SER A 1 770 ? 13.645 -9.416 -61.696 1.00 93.38 770 SER A O 1
ATOM 5347 N N . LEU A 1 771 ? 12.487 -8.693 -59.907 1.00 96.50 771 LEU A N 1
ATOM 5348 C CA . LEU A 1 771 ? 13.603 -8.601 -58.967 1.00 96.50 771 LEU A CA 1
ATOM 5349 C C . LEU A 1 771 ? 13.794 -9.874 -58.124 1.00 96.50 771 LEU A C 1
ATOM 5351 O O . LEU A 1 771 ? 14.536 -9.868 -57.140 1.00 96.50 771 LEU A O 1
ATOM 5355 N N . ASN A 1 772 ? 13.124 -10.975 -58.470 1.00 97.56 772 ASN A N 1
ATOM 5356 C CA . ASN A 1 772 ? 13.402 -12.263 -57.843 1.00 97.56 772 ASN A CA 1
ATOM 5357 C C . ASN A 1 772 ? 14.831 -12.716 -58.180 1.00 97.56 772 ASN A C 1
ATOM 5359 O O . ASN A 1 772 ? 15.272 -12.641 -59.327 1.00 97.56 772 ASN A O 1
ATOM 5363 N N . GLY A 1 773 ? 15.549 -13.209 -57.175 1.00 96.81 773 GLY A N 1
ATOM 5364 C CA . GLY A 1 773 ? 16.920 -13.679 -57.326 1.00 96.81 773 GLY A CA 1
ATOM 5365 C C . GLY A 1 773 ? 16.998 -15.162 -57.658 1.00 96.81 773 GLY A C 1
ATOM 5366 O O . GLY A 1 773 ? 16.256 -15.969 -57.104 1.00 96.81 773 GLY A O 1
ATOM 5367 N N . ASN A 1 774 ? 17.925 -15.538 -58.531 1.00 97.44 774 ASN A N 1
ATOM 5368 C CA . ASN A 1 774 ? 18.259 -16.929 -58.809 1.00 97.44 774 ASN A CA 1
ATOM 5369 C C . ASN A 1 774 ? 19.262 -17.444 -57.768 1.00 97.44 774 ASN A C 1
ATOM 5371 O O . ASN A 1 774 ? 20.370 -16.912 -57.672 1.00 97.44 774 ASN A O 1
ATOM 5375 N N . ILE A 1 775 ? 18.878 -18.467 -57.002 1.00 97.69 775 ILE A N 1
ATOM 5376 C CA . ILE A 1 775 ? 19.720 -19.089 -55.973 1.00 97.69 775 ILE A CA 1
ATOM 5377 C C . ILE A 1 775 ? 20.589 -20.164 -56.632 1.00 97.69 775 ILE A C 1
ATOM 5379 O O . ILE A 1 775 ? 20.078 -21.089 -57.262 1.00 97.69 775 ILE A O 1
ATOM 5383 N N . THR A 1 776 ? 21.904 -20.088 -56.434 1.00 94.50 776 THR A N 1
ATOM 5384 C CA . THR A 1 776 ? 22.870 -21.103 -56.892 1.00 94.50 776 THR A CA 1
ATOM 5385 C C . THR A 1 776 ? 23.843 -21.471 -55.768 1.00 94.50 776 THR A C 1
ATOM 5387 O O . THR A 1 776 ? 23.989 -20.698 -54.827 1.00 94.50 776 THR A O 1
ATOM 5390 N N . GLY A 1 777 ? 24.464 -22.655 -55.837 1.00 91.62 777 GLY A N 1
ATOM 5391 C CA . GLY A 1 777 ? 25.354 -23.200 -54.790 1.00 91.62 777 GLY A CA 1
ATOM 5392 C C . GLY A 1 777 ? 24.634 -24.028 -53.716 1.00 91.62 777 GLY A C 1
ATOM 5393 O O . GLY A 1 777 ? 25.144 -25.056 -53.290 1.00 91.62 777 GLY A O 1
ATOM 5394 N N . SER A 1 778 ? 23.351 -23.726 -53.483 1.00 91.31 778 SER A N 1
ATOM 5395 C CA . SER A 1 778 ? 22.479 -24.342 -52.463 1.00 91.31 778 SER A CA 1
ATOM 5396 C C . SER A 1 778 ? 22.818 -23.932 -51.020 1.00 91.31 778 SER A C 1
ATOM 5398 O O . SER A 1 778 ? 22.970 -24.820 -50.182 1.00 91.31 778 SER A O 1
ATOM 5400 N N . PRO A 1 779 ? 22.803 -22.623 -50.694 1.00 95.00 779 PRO A N 1
ATOM 5401 C CA . PRO A 1 779 ? 23.141 -22.131 -49.357 1.00 95.00 779 PRO A CA 1
ATOM 5402 C C . PRO A 1 779 ? 22.288 -22.782 -48.268 1.00 95.00 779 PRO A C 1
ATOM 5404 O O . PRO A 1 779 ? 21.085 -22.968 -48.444 1.00 95.00 779 PRO A O 1
ATOM 5407 N N . ASP A 1 780 ? 22.876 -23.122 -47.126 1.00 94.38 780 ASP A N 1
ATOM 5408 C CA . ASP A 1 780 ? 22.171 -23.752 -46.002 1.00 94.38 780 ASP A CA 1
ATOM 5409 C C . ASP A 1 780 ? 21.088 -22.820 -45.426 1.00 94.38 780 ASP A C 1
ATOM 5411 O O . ASP A 1 780 ? 21.293 -21.615 -45.298 1.00 94.38 780 ASP A O 1
ATOM 5415 N N . ARG A 1 781 ? 19.936 -23.364 -45.012 1.00 92.88 781 ARG A N 1
ATOM 5416 C CA . ARG A 1 781 ? 18.834 -22.579 -44.413 1.00 92.88 781 ARG A CA 1
ATOM 5417 C C . ARG A 1 781 ? 18.924 -22.697 -42.894 1.00 92.88 781 ARG A C 1
ATOM 5419 O O . ARG A 1 781 ? 18.909 -23.809 -42.366 1.00 92.88 781 ARG A O 1
ATOM 5426 N N . ARG A 1 782 ? 19.046 -21.575 -42.185 1.00 91.00 782 ARG A N 1
ATOM 5427 C CA . ARG A 1 782 ? 19.214 -21.523 -40.719 1.00 91.00 782 ARG A CA 1
ATOM 5428 C C . ARG A 1 782 ? 18.247 -20.521 -40.096 1.00 91.00 782 ARG A C 1
ATOM 5430 O O . ARG A 1 782 ? 17.602 -19.769 -40.810 1.00 91.00 782 ARG A O 1
ATOM 5437 N N . SER A 1 783 ? 18.134 -20.513 -38.768 1.00 88.44 783 SER A N 1
ATOM 5438 C CA . SER A 1 783 ? 17.373 -19.470 -38.068 1.00 88.44 783 SER A CA 1
ATOM 5439 C C . SER A 1 783 ? 18.086 -18.125 -38.205 1.00 88.44 783 SER A C 1
ATOM 5441 O O . SER A 1 783 ? 19.274 -18.022 -37.888 1.00 88.44 783 SER A O 1
ATOM 5443 N N . GLY A 1 784 ? 17.349 -17.114 -38.654 1.00 89.38 784 GLY A N 1
ATOM 5444 C CA . GLY A 1 784 ? 17.819 -15.746 -38.821 1.00 89.38 784 GLY A CA 1
ATOM 5445 C C . GLY A 1 784 ? 17.576 -14.864 -37.600 1.00 89.38 784 GLY A C 1
ATOM 5446 O O . GLY A 1 784 ? 17.205 -15.325 -36.517 1.00 89.38 784 GLY A O 1
ATOM 5447 N N . VAL A 1 785 ? 17.785 -13.565 -37.795 1.00 82.75 785 VAL A N 1
ATOM 5448 C CA . VAL A 1 785 ? 17.357 -12.501 -36.881 1.00 82.75 785 VAL A CA 1
ATOM 5449 C C . VAL A 1 785 ? 15.838 -12.336 -36.941 1.00 82.75 785 VAL A C 1
ATOM 5451 O O . VAL A 1 785 ? 15.217 -12.046 -35.914 1.00 82.75 785 VAL A O 1
ATOM 5454 N N . LYS A 1 786 ? 15.229 -12.544 -38.115 1.00 84.00 786 LYS A N 1
ATOM 5455 C CA . LYS A 1 786 ? 13.775 -12.589 -38.298 1.00 84.00 786 LYS A CA 1
ATOM 5456 C C . LYS A 1 786 ? 13.395 -13.730 -39.234 1.00 84.00 786 LYS A C 1
ATOM 5458 O O . LYS A 1 786 ? 13.507 -13.594 -40.436 1.00 84.00 786 LYS A O 1
ATOM 5463 N N . GLY A 1 787 ? 12.867 -14.816 -38.674 1.00 89.38 787 GLY A N 1
ATOM 5464 C CA . GLY A 1 787 ? 12.511 -15.989 -39.471 1.00 89.38 787 GLY A CA 1
ATOM 5465 C C . GLY A 1 787 ? 13.739 -16.834 -39.811 1.00 89.38 787 GLY A C 1
ATOM 5466 O O . GLY A 1 787 ? 14.495 -17.221 -38.913 1.00 89.38 787 GLY A O 1
ATOM 5467 N N . GLY A 1 788 ? 13.894 -17.174 -41.084 1.00 87.19 788 GLY A N 1
ATOM 5468 C CA . GLY A 1 788 ? 15.022 -17.898 -41.656 1.00 87.19 788 GLY A CA 1
ATOM 5469 C C . GLY A 1 788 ? 16.143 -16.973 -42.134 1.00 87.19 788 GLY A C 1
ATOM 5470 O O . GLY A 1 788 ? 16.010 -15.763 -42.167 1.00 87.19 788 GLY A O 1
ATOM 5471 N N . ALA A 1 789 ? 17.288 -17.559 -42.457 1.00 96.06 789 ALA A N 1
ATOM 5472 C CA . ALA A 1 789 ? 18.436 -16.895 -43.057 1.00 96.06 789 ALA A CA 1
ATOM 5473 C C . ALA A 1 789 ? 19.185 -17.884 -43.949 1.00 96.06 789 ALA A C 1
ATOM 5475 O O . ALA A 1 789 ? 19.158 -19.101 -43.715 1.00 96.06 789 ALA A O 1
ATOM 5476 N N . PHE A 1 790 ? 19.916 -17.364 -44.932 1.00 97.62 790 PHE A N 1
ATOM 5477 C CA . PHE A 1 790 ? 20.791 -18.182 -45.770 1.00 97.62 790 PHE A CA 1
ATOM 5478 C C . PHE A 1 790 ? 22.218 -18.129 -45.235 1.00 97.62 790 PHE A C 1
ATOM 5480 O O . PHE A 1 790 ? 22.777 -17.052 -45.021 1.00 97.62 790 PHE A O 1
ATOM 5487 N N . TYR A 1 791 ? 22.811 -19.302 -45.034 1.00 97.62 791 TYR A N 1
ATOM 5488 C CA . TYR A 1 791 ? 24.228 -19.482 -44.763 1.00 97.62 791 TYR A CA 1
ATOM 5489 C C . TYR A 1 791 ? 24.957 -19.771 -46.073 1.00 97.62 791 TYR A C 1
ATOM 5491 O O . TYR A 1 791 ? 24.697 -20.783 -46.717 1.00 97.62 791 TYR A O 1
ATOM 5499 N N . PHE A 1 792 ? 25.867 -18.875 -46.434 1.00 97.31 792 PHE A N 1
ATOM 5500 C CA . PHE A 1 792 ? 26.745 -18.983 -47.588 1.00 97.31 792 PHE A CA 1
ATOM 5501 C C . PHE A 1 792 ? 28.047 -19.666 -47.162 1.00 97.31 792 PHE A C 1
ATOM 5503 O O . PHE A 1 792 ? 28.656 -19.289 -46.153 1.00 97.31 792 PHE A O 1
ATOM 5510 N N . ASP A 1 793 ? 28.476 -20.667 -47.923 1.00 94.38 793 ASP A N 1
ATOM 5511 C CA . ASP A 1 793 ? 29.632 -21.513 -47.615 1.00 94.38 793 ASP A CA 1
ATOM 5512 C C . ASP A 1 793 ? 30.996 -20.908 -48.005 1.00 94.38 793 ASP A C 1
ATOM 5514 O O . ASP A 1 793 ? 32.054 -21.395 -47.596 1.00 94.38 793 ASP A O 1
ATOM 5518 N N . GLY A 1 794 ? 30.988 -19.814 -48.768 1.00 93.88 794 GLY A N 1
ATOM 5519 C CA . GLY A 1 794 ? 32.181 -19.167 -49.308 1.00 93.88 794 GLY A CA 1
ATOM 5520 C C . GLY A 1 794 ? 32.798 -19.868 -50.524 1.00 93.88 794 GLY A C 1
ATOM 5521 O O . GLY A 1 794 ? 33.905 -19.512 -50.927 1.00 93.88 794 GLY A O 1
ATOM 5522 N N . ILE A 1 795 ? 32.140 -20.851 -51.131 1.00 93.44 795 ILE A N 1
ATOM 5523 C CA . ILE A 1 795 ? 32.674 -21.610 -52.268 1.00 93.44 795 ILE A CA 1
ATOM 5524 C C . ILE A 1 795 ? 31.939 -21.253 -53.554 1.00 93.44 795 ILE A C 1
ATOM 5526 O O . ILE A 1 795 ? 32.589 -20.914 -54.545 1.00 93.44 795 ILE A O 1
ATOM 5530 N N . ASN A 1 796 ? 30.612 -21.362 -53.567 1.00 94.12 796 ASN A N 1
ATOM 5531 C CA . ASN A 1 796 ? 29.813 -21.122 -54.772 1.00 94.12 796 ASN A CA 1
ATOM 5532 C C . ASN A 1 796 ? 28.395 -20.590 -54.504 1.00 94.12 796 ASN A C 1
ATOM 5534 O O . ASN A 1 796 ? 27.676 -20.304 -55.467 1.00 94.12 796 ASN A O 1
ATOM 5538 N N . ASP A 1 797 ? 28.006 -20.436 -53.237 1.00 96.38 797 ASP A N 1
ATOM 5539 C CA . ASP A 1 797 ? 26.704 -19.902 -52.860 1.00 96.38 797 ASP A CA 1
ATOM 5540 C C . ASP A 1 797 ? 26.548 -18.444 -53.290 1.00 96.38 797 ASP A C 1
ATOM 5542 O O . ASP A 1 797 ? 27.357 -17.580 -52.945 1.00 96.38 797 ASP A O 1
ATOM 5546 N N . LYS A 1 798 ? 25.486 -18.155 -54.045 1.00 96.75 798 LYS A N 1
ATOM 5547 C CA . LYS A 1 798 ? 25.139 -16.791 -54.464 1.00 96.75 798 LYS A CA 1
ATOM 5548 C C . LYS A 1 798 ? 23.677 -16.664 -54.856 1.00 96.75 798 LYS A C 1
ATOM 5550 O O . LYS A 1 798 ? 23.038 -17.638 -55.266 1.00 96.75 798 LYS A O 1
ATOM 5555 N N . ILE A 1 799 ? 23.193 -15.429 -54.811 1.00 97.94 799 ILE A N 1
ATOM 5556 C CA . ILE A 1 799 ? 21.915 -15.030 -55.394 1.00 97.94 799 ILE A CA 1
ATOM 5557 C C . ILE A 1 799 ? 22.196 -13.975 -56.464 1.00 97.94 799 ILE A C 1
ATOM 5559 O O . ILE A 1 799 ? 22.889 -12.991 -56.200 1.00 97.94 799 ILE A O 1
ATOM 5563 N N . VAL A 1 800 ? 21.667 -14.188 -57.669 1.00 97.44 800 VAL A N 1
ATOM 5564 C CA . VAL A 1 800 ? 21.813 -13.257 -58.798 1.00 97.44 800 VAL A CA 1
ATOM 5565 C C . VAL A 1 800 ? 20.442 -12.760 -59.229 1.00 97.44 800 VAL A C 1
ATOM 5567 O O . VAL A 1 800 ? 19.582 -13.556 -59.600 1.00 97.44 800 VAL A O 1
ATOM 5570 N N . ILE A 1 801 ? 20.243 -11.448 -59.192 1.00 97.62 801 ILE A N 1
ATOM 5571 C CA . ILE A 1 801 ? 19.037 -10.770 -59.651 1.00 97.62 801 ILE A CA 1
ATOM 5572 C C . ILE A 1 801 ? 19.365 -10.150 -61.017 1.00 97.62 801 ILE A C 1
ATOM 5574 O O . ILE A 1 801 ? 20.253 -9.291 -61.078 1.00 97.62 801 ILE A O 1
ATOM 5578 N N . PRO A 1 802 ? 18.702 -10.572 -62.112 1.00 95.38 802 PRO A N 1
ATOM 5579 C CA . PRO A 1 802 ? 18.914 -9.979 -63.426 1.00 95.38 802 PRO A CA 1
ATOM 5580 C C . PRO A 1 802 ? 18.716 -8.462 -63.414 1.00 95.38 802 PRO A C 1
ATOM 5582 O O . PRO A 1 802 ? 17.909 -7.943 -62.643 1.00 95.38 802 PRO A O 1
ATOM 5585 N N . TYR A 1 803 ? 19.440 -7.749 -64.277 1.00 94.31 803 TYR A N 1
ATOM 5586 C CA . TYR A 1 803 ? 19.238 -6.311 -64.426 1.00 94.31 803 TYR A CA 1
ATOM 5587 C C . TYR A 1 803 ? 17.765 -5.973 -64.720 1.00 94.31 803 TYR A C 1
ATOM 5589 O O . TYR A 1 803 ? 17.147 -6.537 -65.624 1.00 94.31 803 TYR A O 1
ATOM 5597 N N . ASP A 1 804 ? 17.252 -4.983 -63.992 1.00 95.06 804 ASP A N 1
ATOM 5598 C CA . ASP A 1 804 ? 15.947 -4.362 -64.191 1.00 95.06 804 ASP A CA 1
ATOM 5599 C C . ASP A 1 804 ? 16.101 -2.835 -64.041 1.00 95.06 804 ASP A C 1
ATOM 5601 O O . ASP A 1 804 ? 16.880 -2.386 -63.186 1.00 95.06 804 ASP A O 1
ATOM 5605 N N . PRO A 1 805 ? 15.386 -2.009 -64.830 1.00 93.38 805 PRO A N 1
ATOM 5606 C CA . PRO A 1 805 ? 15.413 -0.553 -64.689 1.00 93.38 805 PRO A CA 1
ATOM 5607 C C . PRO A 1 805 ? 15.133 -0.040 -63.270 1.00 93.38 805 PRO A C 1
ATOM 5609 O O . PRO A 1 805 ? 15.692 0.989 -62.897 1.00 93.38 805 PRO A O 1
ATOM 5612 N N . ALA A 1 806 ? 14.349 -0.758 -62.457 1.00 92.62 806 ALA A N 1
ATOM 5613 C CA . ALA A 1 806 ? 14.079 -0.410 -61.061 1.00 92.62 806 ALA A CA 1
ATOM 5614 C C . ALA A 1 806 ? 15.343 -0.386 -60.183 1.00 92.62 806 ALA A C 1
ATOM 5616 O O . ALA A 1 806 ? 15.371 0.286 -59.159 1.00 92.62 806 ALA A O 1
ATOM 5617 N N . LEU A 1 807 ? 16.411 -1.080 -60.589 1.00 94.12 807 LEU A N 1
ATOM 5618 C CA . LEU A 1 807 ? 17.695 -1.084 -59.886 1.00 94.12 807 LEU A CA 1
ATOM 5619 C C . LEU A 1 807 ? 18.570 0.133 -60.244 1.00 94.12 807 LEU A C 1
ATOM 5621 O O . LEU A 1 807 ? 19.620 0.340 -59.630 1.00 94.12 807 LEU A O 1
ATOM 5625 N N . SER A 1 808 ? 18.206 0.922 -61.263 1.00 91.75 808 SER A N 1
ATOM 5626 C CA . SER A 1 808 ? 18.931 2.140 -61.648 1.00 91.75 808 SER A CA 1
ATOM 5627 C C . SER A 1 808 ? 18.578 3.306 -60.732 1.00 91.75 808 SER A C 1
ATOM 5629 O O . SER A 1 808 ? 17.657 4.069 -61.003 1.00 91.75 808 SER A O 1
ATOM 5631 N N . LEU A 1 809 ? 19.345 3.436 -59.651 1.00 92.12 809 LEU A N 1
ATOM 5632 C CA . LEU A 1 809 ? 19.091 4.381 -58.571 1.00 92.12 809 LEU A CA 1
ATOM 5633 C C . LEU A 1 809 ? 20.131 5.504 -58.560 1.00 92.12 809 LEU A C 1
ATOM 5635 O O . LEU A 1 809 ? 21.325 5.258 -58.728 1.00 92.12 809 LEU A O 1
ATOM 5639 N N . GLU A 1 810 ? 19.675 6.739 -58.371 1.00 90.31 810 GLU A N 1
ATOM 5640 C CA . GLU A 1 810 ? 20.535 7.928 -58.222 1.00 90.31 810 GLU A CA 1
ATOM 5641 C C . GLU A 1 810 ? 20.842 8.244 -56.748 1.00 90.31 810 GLU A C 1
ATOM 5643 O O . GLU A 1 810 ? 21.803 8.948 -56.442 1.00 90.31 810 GLU A O 1
ATOM 5648 N N . GLU A 1 811 ? 20.067 7.647 -55.845 1.00 92.62 811 GLU A N 1
ATOM 5649 C CA . GLU A 1 811 ? 20.248 7.602 -54.398 1.00 92.62 811 GLU A CA 1
ATOM 5650 C C . GLU A 1 811 ? 19.773 6.234 -53.893 1.00 92.62 811 GLU A C 1
ATOM 5652 O O . GLU A 1 811 ? 18.881 5.629 -54.484 1.00 92.62 811 GLU A O 1
ATOM 5657 N N . TYR A 1 812 ? 20.380 5.698 -52.838 1.00 94.44 812 TYR A N 1
ATOM 5658 C CA . TYR A 1 812 ? 20.045 4.356 -52.355 1.00 94.44 812 TYR A CA 1
ATOM 5659 C C . TYR A 1 812 ? 20.284 4.194 -50.859 1.00 94.44 812 TYR A C 1
ATOM 5661 O O . TYR A 1 812 ? 21.081 4.916 -50.253 1.00 94.44 812 TYR A O 1
ATOM 5669 N N . THR A 1 813 ? 19.633 3.194 -50.262 1.00 95.00 813 THR A N 1
ATOM 5670 C CA . THR A 1 813 ? 19.964 2.697 -48.923 1.00 95.00 813 THR A CA 1
ATOM 5671 C C . THR A 1 813 ? 19.879 1.179 -48.890 1.00 95.00 813 THR A C 1
ATOM 5673 O O . THR A 1 813 ? 18.801 0.610 -48.850 1.00 95.00 813 THR A O 1
ATOM 5676 N N . VAL A 1 814 ? 21.029 0.517 -48.814 1.00 97.25 814 VAL A N 1
ATOM 5677 C CA . VAL A 1 814 ? 21.091 -0.935 -48.641 1.00 97.25 814 VAL A CA 1
ATOM 5678 C C . VAL A 1 814 ? 21.111 -1.266 -47.154 1.00 97.25 814 VAL A C 1
ATOM 5680 O O . VAL A 1 814 ? 21.938 -0.718 -46.427 1.00 97.25 814 VAL A O 1
ATOM 5683 N N . SER A 1 815 ? 20.248 -2.172 -46.697 1.00 95.44 815 SER A N 1
ATOM 5684 C CA . SER A 1 815 ? 20.183 -2.647 -45.306 1.00 95.44 815 SER A CA 1
ATOM 5685 C C . SER A 1 815 ? 20.246 -4.171 -45.264 1.00 95.44 815 SER A C 1
ATOM 5687 O O . SER A 1 815 ? 19.563 -4.842 -46.031 1.00 95.44 815 SER A O 1
ATOM 5689 N N . ILE A 1 816 ? 21.117 -4.716 -44.410 1.00 97.44 816 ILE A N 1
ATOM 5690 C CA . ILE A 1 816 ? 21.401 -6.155 -44.343 1.00 97.44 816 ILE A CA 1
ATOM 5691 C C . ILE A 1 816 ? 21.647 -6.558 -42.888 1.00 97.44 816 ILE A C 1
ATOM 5693 O O . ILE A 1 816 ? 22.465 -5.937 -42.197 1.00 97.44 816 ILE A O 1
ATOM 5697 N N . TRP A 1 817 ? 20.998 -7.628 -42.426 1.00 97.31 817 TRP A N 1
ATOM 5698 C CA . TRP A 1 817 ? 21.494 -8.376 -41.274 1.00 97.31 817 TRP A CA 1
ATOM 5699 C C . TRP A 1 817 ? 22.576 -9.338 -41.744 1.00 97.31 817 TRP A C 1
ATOM 5701 O O . TRP A 1 817 ? 22.387 -10.123 -42.669 1.00 97.31 817 TRP A O 1
ATOM 5711 N N . TYR A 1 818 ? 23.740 -9.246 -41.117 1.00 94.88 818 TYR A N 1
ATOM 5712 C CA . TYR A 1 818 ? 24.958 -9.886 -41.588 1.00 94.88 818 TYR A CA 1
ATOM 5713 C C . TYR A 1 818 ? 25.710 -10.536 -40.426 1.00 94.88 818 TYR A C 1
ATOM 5715 O O . TYR A 1 818 ? 25.952 -9.916 -39.387 1.00 94.88 818 TYR A O 1
ATOM 5723 N N . TYR A 1 819 ? 26.080 -11.800 -40.606 1.00 97.00 819 TYR A N 1
ATOM 5724 C CA . TYR A 1 819 ? 26.829 -12.611 -39.655 1.00 97.00 819 TYR A CA 1
ATOM 5725 C C . TYR A 1 819 ? 28.096 -13.137 -40.335 1.00 97.00 819 TYR A C 1
ATOM 5727 O O . TYR A 1 819 ? 28.024 -14.113 -41.084 1.00 97.00 819 TYR A O 1
ATOM 5735 N N . PRO A 1 820 ? 29.263 -12.519 -40.109 1.00 95.81 820 PRO A N 1
ATOM 5736 C CA . PRO A 1 820 ? 30.467 -12.896 -40.825 1.00 95.81 820 PRO A CA 1
ATOM 5737 C C . PRO A 1 820 ? 31.185 -14.087 -40.221 1.00 95.81 820 PRO A C 1
ATOM 5739 O O . PRO A 1 820 ? 31.425 -14.138 -39.009 1.00 95.81 820 PRO A O 1
ATOM 5742 N N . GLU A 1 821 ? 31.651 -14.982 -41.083 1.00 94.38 821 GLU A N 1
ATOM 5743 C CA . GLU A 1 821 ? 32.611 -16.017 -40.730 1.00 94.38 821 GLU A CA 1
ATOM 5744 C C . GLU A 1 821 ? 33.944 -15.808 -41.447 1.00 94.38 821 GLU A C 1
ATOM 5746 O O . GLU A 1 821 ? 34.036 -15.257 -42.545 1.00 94.38 821 GLU A O 1
ATOM 5751 N N . ARG A 1 822 ? 35.011 -16.223 -40.765 1.00 92.81 822 ARG A N 1
ATOM 5752 C CA . ARG A 1 822 ? 36.378 -16.044 -41.238 1.00 92.81 822 ARG A CA 1
ATOM 5753 C C . ARG A 1 822 ? 36.692 -17.069 -42.324 1.00 92.81 822 ARG A C 1
ATOM 5755 O O . ARG A 1 822 ? 36.533 -18.268 -42.102 1.00 92.81 822 ARG A O 1
ATOM 5762 N N . ARG A 1 823 ? 37.241 -16.590 -43.437 1.00 89.31 823 ARG A N 1
ATOM 5763 C CA . ARG A 1 823 ? 37.719 -17.405 -44.559 1.00 89.31 823 ARG A CA 1
ATOM 5764 C C . ARG A 1 823 ? 39.066 -18.053 -44.229 1.00 89.31 823 ARG A C 1
ATOM 5766 O O . ARG A 1 823 ? 39.918 -17.440 -43.579 1.00 89.31 823 ARG A O 1
ATOM 5773 N N . SER A 1 824 ? 39.273 -19.279 -44.703 1.00 83.81 824 SER A N 1
ATOM 5774 C CA . SER A 1 824 ? 40.514 -20.048 -44.514 1.00 83.81 824 SER A CA 1
ATOM 5775 C C . SER A 1 824 ? 41.447 -20.041 -45.733 1.00 83.81 824 SER A C 1
ATOM 5777 O O . SER A 1 824 ? 42.603 -20.434 -45.609 1.00 83.81 824 SER A O 1
ATOM 5779 N N . ASP A 1 825 ? 40.992 -19.556 -46.889 1.00 82.38 825 ASP A N 1
ATOM 5780 C CA . ASP A 1 825 ? 41.633 -19.732 -48.202 1.00 82.38 825 ASP A CA 1
ATOM 5781 C C . ASP A 1 825 ? 42.278 -18.453 -48.783 1.00 82.38 825 ASP A C 1
ATOM 5783 O O . ASP A 1 825 ? 42.352 -18.255 -49.991 1.00 82.38 825 ASP A O 1
ATOM 5787 N N . ASN A 1 826 ? 42.801 -17.584 -47.913 1.00 79.69 826 ASN A N 1
ATOM 5788 C CA . ASN A 1 826 ? 43.539 -16.353 -48.251 1.00 79.69 826 ASN A CA 1
ATOM 5789 C C . ASN A 1 826 ? 42.829 -15.366 -49.210 1.00 79.69 826 ASN A C 1
ATOM 5791 O O . ASN A 1 826 ? 43.472 -14.528 -49.844 1.00 79.69 826 ASN A O 1
ATOM 5795 N N . VAL A 1 827 ? 41.499 -15.419 -49.291 1.00 87.38 827 VAL A N 1
ATOM 5796 C CA . VAL A 1 827 ? 40.690 -14.429 -50.011 1.00 87.38 827 VAL A CA 1
ATOM 5797 C C . VAL A 1 827 ? 40.573 -13.153 -49.170 1.00 87.38 827 VAL A C 1
ATOM 5799 O O . VAL A 1 827 ? 40.044 -13.190 -48.063 1.00 87.38 827 VAL A O 1
ATOM 5802 N N . GLY A 1 828 ? 41.076 -12.020 -49.674 1.00 87.00 828 GLY A N 1
ATOM 5803 C CA . GLY A 1 828 ? 41.113 -10.750 -48.928 1.00 87.00 828 GLY A CA 1
ATOM 5804 C C . GLY A 1 828 ? 39.770 -10.011 -48.842 1.00 87.00 828 GLY A C 1
ATOM 5805 O O . GLY A 1 828 ? 39.463 -9.407 -47.814 1.00 87.00 828 GLY A O 1
ATOM 5806 N N . LEU A 1 829 ? 38.948 -10.093 -49.891 1.00 92.25 829 LEU A N 1
ATOM 5807 C CA . LEU A 1 829 ? 37.628 -9.458 -49.995 1.00 92.25 829 LEU A CA 1
ATOM 5808 C C . LEU A 1 829 ? 36.587 -10.503 -50.398 1.00 92.25 829 LEU A C 1
ATOM 5810 O O . LEU A 1 829 ? 36.862 -11.326 -51.267 1.00 92.25 829 LEU A O 1
ATOM 5814 N N . THR A 1 830 ? 35.393 -10.439 -49.814 1.00 94.81 830 THR A N 1
ATOM 5815 C CA . THR A 1 830 ? 34.225 -11.248 -50.201 1.00 94.81 830 THR A CA 1
ATOM 5816 C C . THR A 1 830 ? 33.018 -10.342 -50.447 1.00 94.81 830 THR A C 1
ATOM 5818 O O . THR A 1 830 ? 32.889 -9.297 -49.811 1.00 94.81 830 THR A O 1
ATOM 5821 N N . GLY A 1 831 ? 32.182 -10.662 -51.432 1.00 94.38 831 GLY A N 1
ATOM 5822 C CA . GLY A 1 831 ? 31.074 -9.800 -51.856 1.00 94.38 831 GLY A CA 1
ATOM 5823 C C . GLY A 1 831 ? 29.819 -10.018 -51.020 1.00 94.38 831 GLY A C 1
ATOM 5824 O O . GLY A 1 831 ? 29.435 -11.159 -50.790 1.00 94.38 831 GLY A O 1
ATOM 5825 N N . LEU A 1 832 ? 29.181 -8.934 -50.569 1.00 95.94 832 LEU A N 1
ATOM 5826 C CA . LEU A 1 832 ? 27.946 -8.999 -49.781 1.00 95.94 832 LEU A CA 1
ATOM 5827 C C . LEU A 1 832 ? 26.731 -8.634 -50.619 1.00 95.94 832 LEU A C 1
ATOM 5829 O O . LEU A 1 832 ? 25.790 -9.418 -50.695 1.00 95.94 832 LEU A O 1
ATOM 5833 N N . PHE A 1 833 ? 26.766 -7.454 -51.235 1.00 97.81 833 PHE A N 1
ATOM 5834 C CA . PHE A 1 833 ? 25.652 -6.908 -51.998 1.00 97.81 833 PHE A CA 1
ATOM 5835 C C . PHE A 1 833 ? 26.148 -5.888 -53.019 1.00 97.81 833 PHE A C 1
ATOM 5837 O O . PHE A 1 833 ? 27.032 -5.091 -52.707 1.00 97.81 833 PHE A O 1
ATOM 5844 N N . GLY A 1 834 ? 25.565 -5.865 -54.211 1.00 95.19 834 GLY A N 1
ATOM 5845 C CA . GLY A 1 834 ? 25.726 -4.756 -55.152 1.00 95.19 834 GLY A CA 1
ATOM 5846 C C . GLY A 1 834 ? 25.711 -5.190 -56.606 1.00 95.19 834 GLY A C 1
ATOM 5847 O O . GLY A 1 834 ? 25.585 -6.376 -56.894 1.00 95.19 834 GLY A O 1
ATOM 5848 N N . ARG A 1 835 ? 25.841 -4.227 -57.522 1.00 93.25 835 ARG A N 1
ATOM 5849 C CA . ARG A 1 835 ? 25.965 -4.499 -58.962 1.00 93.25 835 ARG A CA 1
ATOM 5850 C C . ARG A 1 835 ? 27.138 -3.734 -59.565 1.00 93.25 835 ARG A C 1
ATOM 5852 O O . ARG A 1 835 ? 27.424 -2.604 -59.166 1.00 93.25 835 ARG A O 1
ATOM 5859 N N . GLY A 1 836 ? 27.793 -4.304 -60.561 1.00 91.06 836 GLY A N 1
ATOM 5860 C CA . GLY A 1 836 ? 28.929 -3.672 -61.214 1.00 91.06 836 GLY A CA 1
ATOM 5861 C C . GLY A 1 836 ? 29.449 -4.463 -62.405 1.00 91.06 836 GLY A C 1
ATOM 5862 O O . GLY A 1 836 ? 29.038 -5.590 -62.665 1.00 91.06 836 GLY A O 1
ATOM 5863 N N . ILE A 1 837 ? 30.366 -3.838 -63.137 1.00 89.69 837 ILE A N 1
ATOM 5864 C CA . ILE A 1 837 ? 31.187 -4.476 -64.164 1.00 89.69 837 ILE A CA 1
ATOM 5865 C C . ILE A 1 837 ? 32.637 -4.171 -63.806 1.00 89.69 837 ILE A C 1
ATOM 5867 O O . ILE A 1 837 ? 33.046 -3.005 -63.768 1.00 89.69 837 ILE A O 1
ATOM 5871 N N . GLY A 1 838 ? 33.407 -5.221 -63.524 1.00 85.12 838 GLY A N 1
ATOM 5872 C CA . GLY A 1 838 ? 34.787 -5.120 -63.060 1.00 85.12 838 GLY A CA 1
ATOM 5873 C C . GLY A 1 838 ? 35.644 -4.189 -63.916 1.00 85.12 838 GLY A C 1
ATOM 5874 O O . GLY A 1 838 ? 35.703 -4.313 -65.138 1.00 85.12 838 GLY A O 1
ATOM 5875 N N . GLY A 1 839 ? 36.309 -3.238 -63.257 1.00 83.06 839 GLY A N 1
ATOM 5876 C CA . GLY A 1 839 ? 37.169 -2.248 -63.909 1.00 83.06 839 GLY A CA 1
ATOM 5877 C C . GLY A 1 839 ? 36.436 -1.136 -64.666 1.00 83.06 839 GLY A C 1
ATOM 5878 O O . GLY A 1 839 ? 37.107 -0.300 -65.264 1.00 83.06 839 GLY A O 1
ATOM 5879 N N . GLN A 1 840 ? 35.097 -1.114 -64.659 1.00 88.38 840 GLN A N 1
ATOM 5880 C CA . GLN A 1 840 ? 34.297 -0.126 -65.388 1.00 88.38 840 GLN A CA 1
ATOM 5881 C C . GLN A 1 840 ? 33.379 0.678 -64.468 1.00 88.38 840 GLN A C 1
ATOM 5883 O O . GLN A 1 840 ? 33.436 1.903 -64.472 1.00 88.38 840 GLN A O 1
ATOM 5888 N N . VAL A 1 841 ? 32.519 0.008 -63.696 1.00 90.25 841 VAL A N 1
ATOM 5889 C CA . VAL A 1 841 ? 31.472 0.676 -62.909 1.00 90.25 841 VAL A CA 1
ATOM 5890 C C . VAL A 1 841 ? 31.034 -0.175 -61.722 1.00 90.25 841 VAL A C 1
ATOM 5892 O O . VAL A 1 841 ? 30.965 -1.397 -61.812 1.00 90.25 841 VAL A O 1
ATOM 5895 N N . ARG A 1 842 ? 30.701 0.487 -60.616 1.00 92.62 842 ARG A N 1
ATOM 5896 C CA . ARG A 1 842 ? 30.158 -0.070 -59.374 1.00 92.62 842 ARG A CA 1
ATOM 5897 C C . ARG A 1 842 ? 28.963 0.766 -58.933 1.00 92.62 842 ARG A C 1
ATOM 5899 O O . ARG A 1 842 ? 29.085 1.977 -58.751 1.00 92.62 842 ARG A O 1
ATOM 5906 N N . ASN A 1 843 ? 27.829 0.119 -58.710 1.00 91.25 843 ASN A N 1
ATOM 5907 C CA . ASN A 1 843 ? 26.643 0.702 -58.095 1.00 91.25 843 ASN A CA 1
ATOM 5908 C C . ASN A 1 843 ? 26.406 0.025 -56.746 1.00 91.25 843 ASN A C 1
ATOM 5910 O O . ASN A 1 843 ? 26.291 -1.201 -56.697 1.00 91.25 843 ASN A O 1
ATOM 5914 N N . TYR A 1 844 ? 26.337 0.831 -55.678 1.00 92.69 844 TYR A N 1
ATOM 5915 C CA . TYR A 1 844 ? 26.037 0.382 -54.309 1.00 92.69 844 TYR A CA 1
ATOM 5916 C C . TYR A 1 844 ? 26.747 -0.924 -53.925 1.00 92.69 844 TYR A C 1
ATOM 5918 O O . TYR A 1 844 ? 26.136 -1.874 -53.440 1.00 92.69 844 TYR A O 1
ATOM 5926 N N . ALA A 1 845 ? 28.054 -0.984 -54.185 1.00 94.81 845 ALA A N 1
ATOM 5927 C CA . ALA A 1 845 ? 28.825 -2.205 -54.070 1.00 94.81 845 ALA A CA 1
ATOM 5928 C C . ALA A 1 845 ? 29.441 -2.331 -52.671 1.00 94.81 845 ALA A C 1
ATOM 5930 O O . ALA A 1 845 ? 30.141 -1.437 -52.185 1.00 94.81 845 ALA A O 1
ATOM 5931 N N . ILE A 1 846 ? 29.136 -3.441 -52.006 1.00 97.19 846 ILE A N 1
ATOM 5932 C CA . ILE A 1 846 ? 29.433 -3.690 -50.600 1.00 97.19 846 ILE A CA 1
ATOM 5933 C C . ILE A 1 846 ? 30.178 -5.019 -50.484 1.00 97.19 846 ILE A C 1
ATOM 5935 O O . ILE A 1 846 ? 29.676 -6.075 -50.879 1.00 97.19 846 ILE A O 1
ATOM 5939 N N . TRP A 1 847 ? 31.368 -4.969 -49.892 1.00 95.81 847 TRP A N 1
ATOM 5940 C CA . TRP A 1 847 ? 32.177 -6.147 -49.583 1.00 95.81 847 TRP A CA 1
ATOM 5941 C C . TRP A 1 847 ? 32.457 -6.252 -48.091 1.00 95.81 847 TRP A C 1
ATOM 5943 O O . TRP A 1 847 ? 32.543 -5.251 -47.376 1.00 95.81 847 TRP A O 1
ATOM 5953 N N . GLN A 1 848 ? 32.714 -7.479 -47.659 1.00 95.56 848 GLN A N 1
ATOM 5954 C CA . GLN A 1 848 ? 33.489 -7.756 -46.465 1.00 95.56 848 GLN A CA 1
ATOM 5955 C C . GLN A 1 848 ? 34.976 -7.774 -46.830 1.00 95.56 848 GLN A C 1
ATOM 5957 O O . GLN A 1 848 ? 35.430 -8.616 -47.608 1.00 95.56 848 GLN A O 1
ATOM 5962 N N . GLY A 1 849 ? 35.753 -6.881 -46.230 1.00 94.06 849 GLY A N 1
ATOM 5963 C CA . GLY A 1 849 ? 37.208 -6.882 -46.322 1.00 94.06 849 GLY A CA 1
ATOM 5964 C C . GLY A 1 849 ? 37.892 -7.515 -45.122 1.00 94.06 849 GLY A C 1
ATOM 5965 O O . GLY A 1 849 ? 37.266 -7.785 -44.096 1.00 94.06 849 GLY A O 1
ATOM 5966 N N . ASP A 1 850 ? 39.188 -7.781 -45.291 1.00 93.38 850 ASP A N 1
ATOM 5967 C CA . ASP A 1 850 ? 40.018 -8.519 -44.337 1.00 93.38 850 ASP A CA 1
ATOM 5968 C C . ASP A 1 850 ? 39.412 -9.881 -43.973 1.00 93.38 850 ASP A C 1
ATOM 5970 O O . ASP A 1 850 ? 39.402 -10.312 -42.819 1.00 93.38 850 ASP A O 1
ATOM 5974 N N . SER A 1 851 ? 38.921 -10.591 -44.994 1.00 91.06 851 SER A N 1
ATOM 5975 C CA . SER A 1 851 ? 38.136 -11.819 -44.815 1.00 91.06 851 SER A CA 1
ATOM 5976 C C . SER A 1 851 ? 38.898 -12.964 -44.115 1.00 91.06 851 SER A C 1
ATOM 5978 O O . SER A 1 851 ? 38.279 -13.884 -43.581 1.00 91.06 851 SER A O 1
ATOM 5980 N N . THR A 1 852 ? 40.231 -12.893 -44.054 1.00 89.75 852 THR A N 1
ATOM 5981 C CA . THR A 1 852 ? 41.105 -13.856 -43.361 1.00 89.75 852 THR A CA 1
ATOM 5982 C C . THR A 1 852 ? 41.726 -13.315 -42.069 1.00 89.75 852 THR A C 1
ATOM 5984 O O . THR A 1 852 ? 42.456 -14.053 -41.396 1.00 89.75 852 THR A O 1
ATOM 5987 N N . HIS A 1 853 ? 41.454 -12.064 -41.677 1.00 89.56 853 HIS A N 1
ATOM 5988 C CA . HIS A 1 853 ? 42.073 -11.441 -40.504 1.00 89.56 853 HIS A CA 1
ATOM 5989 C C . HIS A 1 853 ? 41.628 -12.116 -39.200 1.00 89.56 853 HIS A C 1
ATOM 5991 O O . HIS A 1 853 ? 40.493 -12.568 -39.061 1.00 89.56 853 HIS A O 1
ATOM 5997 N N . GLY A 1 854 ? 42.520 -12.181 -38.206 1.00 82.12 854 GLY A N 1
ATOM 5998 C CA . GLY A 1 854 ? 42.271 -12.914 -36.959 1.00 82.12 854 GLY A CA 1
ATOM 5999 C C . GLY A 1 854 ? 41.039 -12.436 -36.184 1.00 82.12 854 GLY A C 1
ATOM 6000 O O . GLY A 1 854 ? 40.346 -13.255 -35.588 1.00 82.12 854 GLY A O 1
ATOM 6001 N N . THR A 1 855 ? 40.747 -11.131 -36.208 1.00 81.56 855 THR A N 1
ATOM 6002 C CA . THR A 1 855 ? 39.749 -10.523 -35.302 1.00 81.56 855 THR A CA 1
ATOM 6003 C C . THR A 1 855 ? 38.986 -9.309 -35.847 1.00 81.56 855 THR A C 1
ATOM 6005 O O . THR A 1 855 ? 38.141 -8.778 -35.136 1.00 81.56 855 THR A O 1
ATOM 6008 N N . ARG A 1 856 ? 39.281 -8.814 -37.058 1.00 82.25 856 ARG A N 1
ATOM 6009 C CA . ARG A 1 856 ? 38.870 -7.454 -37.486 1.00 82.25 856 ARG A CA 1
ATOM 6010 C C . ARG A 1 856 ? 38.458 -7.387 -38.967 1.00 82.25 856 ARG A C 1
ATOM 6012 O O . ARG A 1 856 ? 39.174 -6.759 -39.739 1.00 82.25 856 ARG A O 1
ATOM 6019 N N . PRO A 1 857 ? 37.343 -8.019 -39.378 1.00 93.50 857 PRO A N 1
ATOM 6020 C CA . PRO A 1 857 ? 36.770 -7.745 -40.694 1.00 93.50 857 PRO A CA 1
ATOM 6021 C C . PRO A 1 857 ? 36.329 -6.287 -40.802 1.00 93.50 857 PRO A C 1
ATOM 6023 O O . PRO A 1 857 ? 36.126 -5.619 -39.785 1.00 93.50 857 PRO A O 1
ATOM 6026 N N . TYR A 1 858 ? 36.116 -5.799 -42.019 1.00 94.75 858 TYR A N 1
ATOM 6027 C CA . TYR A 1 858 ? 35.521 -4.482 -42.234 1.00 94.75 858 TYR A CA 1
ATOM 6028 C C . TYR A 1 858 ? 34.488 -4.472 -43.354 1.00 94.75 858 TYR A C 1
ATOM 6030 O O . TYR A 1 858 ? 34.498 -5.330 -44.234 1.00 94.75 858 TYR A O 1
ATOM 6038 N N . ILE A 1 859 ? 33.629 -3.454 -43.343 1.00 96.62 859 ILE A N 1
ATOM 6039 C CA . ILE A 1 859 ? 32.687 -3.173 -44.427 1.00 96.62 859 ILE A CA 1
ATOM 6040 C C . ILE A 1 859 ? 33.314 -2.192 -45.409 1.00 96.62 859 ILE A C 1
ATOM 6042 O O . ILE A 1 859 ? 33.776 -1.115 -45.022 1.00 96.62 859 ILE A O 1
ATOM 6046 N N . HIS A 1 860 ? 33.336 -2.586 -46.679 1.00 96.19 860 HIS A N 1
ATOM 6047 C CA . HIS A 1 860 ? 33.864 -1.814 -47.794 1.00 96.19 860 HIS A CA 1
ATOM 6048 C C . HIS A 1 860 ? 32.706 -1.351 -48.674 1.00 96.19 860 HIS A C 1
ATOM 6050 O O . HIS A 1 860 ? 32.113 -2.162 -49.376 1.00 96.19 860 HIS A O 1
ATOM 6056 N N . HIS A 1 861 ? 32.375 -0.063 -48.625 1.00 96.69 861 HIS A N 1
ATOM 6057 C CA . HIS A 1 861 ? 31.252 0.513 -49.365 1.00 96.69 861 HIS A CA 1
ATOM 6058 C C . HIS A 1 861 ? 31.782 1.385 -50.510 1.00 96.69 861 HIS A C 1
ATOM 6060 O O . HIS A 1 861 ? 32.374 2.439 -50.257 1.00 96.69 861 HIS A O 1
ATOM 6066 N N . ARG A 1 862 ? 31.609 0.937 -51.760 1.00 94.56 862 ARG A N 1
ATOM 6067 C CA . ARG A 1 862 ? 32.116 1.627 -52.957 1.00 94.56 862 ARG A CA 1
ATOM 6068 C C . ARG A 1 862 ? 31.051 1.846 -54.020 1.00 94.56 862 ARG A C 1
ATOM 6070 O O . ARG A 1 862 ? 30.098 1.081 -54.148 1.00 94.56 862 ARG A O 1
ATOM 6077 N N . PHE A 1 863 ? 31.261 2.883 -54.812 1.00 94.56 863 PHE A N 1
ATOM 6078 C CA . PHE A 1 863 ? 30.449 3.251 -55.961 1.00 94.56 863 PHE A CA 1
ATOM 6079 C C . PHE A 1 863 ? 31.300 4.037 -56.966 1.00 94.56 863 PHE A C 1
ATOM 6081 O O . PHE A 1 863 ? 32.419 4.456 -56.674 1.00 94.56 863 PHE A O 1
ATOM 6088 N N . THR A 1 864 ? 30.781 4.204 -58.179 1.00 93.50 864 THR A N 1
ATOM 6089 C CA . THR A 1 864 ? 31.428 5.013 -59.215 1.00 93.50 864 THR A CA 1
ATOM 6090 C C . THR A 1 864 ? 31.076 6.479 -59.068 1.00 93.50 864 THR A C 1
ATOM 6092 O O . THR A 1 864 ? 29.901 6.849 -59.105 1.00 93.50 864 THR A O 1
ATOM 6095 N N . GLU A 1 865 ? 32.115 7.299 -58.960 1.00 90.50 865 GLU A N 1
ATOM 6096 C CA . GLU A 1 865 ? 32.030 8.749 -58.911 1.00 90.50 865 GLU A CA 1
ATOM 6097 C C . GLU A 1 865 ? 32.979 9.340 -59.965 1.00 90.50 865 GLU A C 1
ATOM 6099 O O . GLU A 1 865 ? 34.204 9.194 -59.903 1.00 90.50 865 GLU A O 1
ATOM 6104 N N . GLY A 1 866 ? 32.406 9.970 -60.992 1.00 86.50 866 GLY A N 1
ATOM 6105 C CA . GLY A 1 866 ? 33.169 10.462 -62.136 1.00 86.50 866 GLY A CA 1
ATOM 6106 C C . GLY A 1 866 ? 33.880 9.348 -62.900 1.00 86.50 866 GLY A C 1
ATOM 6107 O O . GLY A 1 866 ? 33.247 8.426 -63.401 1.00 86.50 866 GLY A O 1
ATOM 6108 N N . GLN A 1 867 ? 35.206 9.453 -63.018 1.00 86.69 867 GLN A N 1
ATOM 6109 C CA . GLN A 1 867 ? 36.043 8.437 -63.671 1.00 86.69 867 GLN A CA 1
ATOM 6110 C C . GLN A 1 867 ? 36.581 7.380 -62.688 1.00 86.69 867 GLN A C 1
ATOM 6112 O O . GLN A 1 867 ? 37.194 6.406 -63.124 1.00 86.69 867 GLN A O 1
ATOM 6117 N N . ASN A 1 868 ? 36.382 7.552 -61.371 1.00 91.56 868 ASN A N 1
ATOM 6118 C CA . ASN A 1 868 ? 36.810 6.570 -60.378 1.00 91.56 868 ASN A CA 1
ATOM 6119 C C . ASN A 1 868 ? 35.667 5.598 -60.080 1.00 91.56 868 ASN A C 1
ATOM 6121 O O . ASN A 1 868 ? 34.694 5.940 -59.409 1.00 91.56 868 ASN A O 1
ATOM 6125 N N . TYR A 1 869 ? 35.800 4.358 -60.546 1.00 90.38 869 TYR A N 1
ATOM 6126 C CA . TYR A 1 869 ? 34.803 3.324 -60.283 1.00 90.38 869 TYR A CA 1
ATOM 6127 C C . TYR A 1 869 ? 34.859 2.765 -58.852 1.00 90.38 869 TYR A C 1
ATOM 6129 O O . TYR A 1 869 ? 33.966 2.015 -58.469 1.00 90.38 869 TYR A O 1
ATOM 6137 N N . ASN A 1 870 ? 35.880 3.115 -58.062 1.00 92.44 870 ASN A N 1
ATOM 6138 C CA . ASN A 1 870 ? 36.151 2.585 -56.725 1.00 92.44 870 ASN A CA 1
ATOM 6139 C C . ASN A 1 870 ? 36.212 3.689 -55.648 1.00 92.44 870 ASN A C 1
ATOM 6141 O O . ASN A 1 870 ? 37.093 3.677 -54.787 1.00 92.44 870 ASN A O 1
ATOM 6145 N N . GLU A 1 871 ? 35.294 4.649 -55.697 1.00 93.31 871 GLU A N 1
ATOM 6146 C CA . GLU A 1 871 ? 35.178 5.716 -54.696 1.00 93.31 871 GLU A CA 1
ATOM 6147 C C . GLU A 1 871 ? 34.235 5.299 -53.553 1.00 93.31 871 GLU A C 1
ATOM 6149 O O . GLU A 1 871 ? 33.436 4.375 -53.723 1.00 93.31 871 GLU A O 1
ATOM 6154 N N . GLY A 1 872 ? 34.310 5.930 -52.374 1.00 93.12 872 GLY A N 1
ATOM 6155 C CA . GLY A 1 872 ? 33.272 5.786 -51.345 1.00 93.12 872 GLY A CA 1
ATOM 6156 C C . GLY A 1 872 ? 33.734 5.902 -49.891 1.00 93.12 872 GLY A C 1
ATOM 6157 O O . GLY A 1 872 ? 34.831 6.347 -49.573 1.00 93.12 872 GLY A O 1
ATOM 6158 N N . VAL A 1 873 ? 32.876 5.447 -48.975 1.00 94.88 873 VAL A N 1
ATOM 6159 C CA . VAL A 1 873 ? 33.017 5.651 -47.521 1.00 94.88 873 VAL A CA 1
ATOM 6160 C C . VAL A 1 873 ? 34.232 4.921 -46.940 1.00 94.88 873 VAL A C 1
ATOM 6162 O O . VAL A 1 873 ? 34.507 3.775 -47.295 1.00 94.88 873 VAL A O 1
ATOM 6165 N N . ALA A 1 874 ? 34.955 5.539 -46.003 1.00 93.88 874 ALA A N 1
ATOM 6166 C CA . ALA A 1 874 ? 36.048 4.875 -45.287 1.00 93.88 874 ALA A CA 1
ATOM 6167 C C . ALA A 1 874 ? 35.622 3.508 -44.699 1.00 93.88 874 ALA A C 1
ATOM 6169 O O . ALA A 1 874 ? 34.479 3.325 -44.280 1.00 93.88 874 ALA A O 1
ATOM 6170 N N . ASN A 1 875 ? 36.551 2.546 -44.659 1.00 94.44 875 ASN A N 1
ATOM 6171 C CA . ASN A 1 875 ? 36.265 1.189 -44.183 1.00 94.44 875 ASN A CA 1
ATOM 6172 C C . ASN A 1 875 ? 35.812 1.196 -42.719 1.00 94.44 875 ASN A C 1
ATOM 6174 O O . ASN A 1 875 ? 36.528 1.708 -41.856 1.00 94.44 875 ASN A O 1
ATOM 6178 N N . TYR A 1 876 ? 34.674 0.561 -42.431 1.00 93.00 876 TYR A N 1
ATOM 6179 C CA . TYR A 1 876 ? 34.182 0.404 -41.063 1.00 93.00 876 TYR A CA 1
ATOM 6180 C C . TYR A 1 876 ? 34.649 -0.939 -40.495 1.00 93.00 876 TYR A C 1
ATOM 6182 O O . TYR A 1 876 ? 34.139 -1.987 -40.893 1.00 93.00 876 TYR A O 1
ATOM 6190 N N . PHE A 1 877 ? 35.595 -0.925 -39.553 1.00 91.69 877 PHE A N 1
ATOM 6191 C CA . PHE A 1 877 ? 36.079 -2.144 -38.895 1.00 91.69 877 PHE A CA 1
ATOM 6192 C C . PHE A 1 877 ? 35.071 -2.679 -37.876 1.00 91.69 877 PHE A C 1
ATOM 6194 O O . PHE A 1 877 ? 34.579 -1.958 -37.007 1.00 91.69 877 PHE A O 1
ATOM 6201 N N . LEU A 1 878 ? 34.800 -3.974 -37.959 1.00 89.88 878 LEU A N 1
ATOM 6202 C CA . LEU A 1 878 ? 33.916 -4.695 -37.060 1.00 89.88 878 LEU A CA 1
ATOM 6203 C C . LEU A 1 878 ? 34.672 -5.199 -35.831 1.00 89.88 878 LEU A C 1
ATOM 6205 O O . LEU A 1 878 ? 35.899 -5.304 -35.809 1.00 89.88 878 LEU A O 1
ATOM 6209 N N . THR A 1 879 ? 33.910 -5.506 -34.785 1.00 87.38 879 THR A N 1
ATOM 6210 C CA . THR A 1 879 ? 34.465 -5.832 -33.466 1.00 87.38 879 THR A CA 1
ATOM 6211 C C . THR A 1 879 ? 34.907 -7.284 -33.315 1.00 87.38 879 THR A C 1
ATOM 6213 O O . THR A 1 879 ? 35.776 -7.540 -32.488 1.00 87.38 879 THR A O 1
ATOM 6216 N N . GLN A 1 880 ? 34.319 -8.221 -34.065 1.00 89.38 880 GLN A N 1
ATOM 6217 C CA . GLN A 1 880 ? 34.676 -9.643 -34.062 1.00 89.38 880 GLN A CA 1
ATOM 6218 C C . GLN A 1 880 ? 33.957 -10.413 -35.184 1.00 89.38 880 GLN A C 1
ATOM 6220 O O . GLN A 1 880 ? 33.044 -9.901 -35.829 1.00 89.38 880 GLN A O 1
ATOM 6225 N N . TRP A 1 881 ? 34.356 -11.669 -35.378 1.00 92.81 881 TRP A N 1
ATOM 6226 C CA . TRP A 1 881 ? 33.663 -12.658 -36.208 1.00 92.81 881 TRP A CA 1
ATOM 6227 C C . TRP A 1 881 ? 32.472 -13.281 -35.470 1.00 92.81 881 TRP A C 1
ATOM 6229 O O . TRP A 1 881 ? 32.370 -13.167 -34.249 1.00 92.81 881 TRP A O 1
ATOM 6239 N N . LYS A 1 882 ? 31.617 -14.014 -36.194 1.00 90.06 882 LYS A N 1
ATOM 6240 C CA . LYS A 1 882 ? 30.564 -14.864 -35.620 1.00 90.06 882 LYS A CA 1
ATOM 6241 C C . LYS A 1 882 ? 29.571 -14.112 -34.721 1.00 90.06 882 LYS A C 1
ATOM 6243 O O . LYS A 1 882 ? 29.157 -14.589 -33.663 1.00 90.06 882 LYS A O 1
ATOM 6248 N N . LYS A 1 883 ? 29.174 -12.919 -35.159 1.00 91.19 883 LYS A N 1
ATOM 6249 C CA . LYS A 1 883 ? 28.204 -12.057 -34.480 1.00 91.19 883 LYS A CA 1
ATOM 6250 C C . LYS A 1 883 ? 27.293 -11.393 -35.506 1.00 91.19 883 LYS A C 1
ATOM 6252 O O . LYS A 1 883 ? 27.777 -10.939 -36.534 1.00 91.19 883 LYS A O 1
ATOM 6257 N N . TRP A 1 884 ? 26.002 -11.285 -35.200 1.00 93.81 884 TRP A N 1
ATOM 6258 C CA . TRP A 1 884 ? 25.079 -10.501 -36.017 1.00 93.81 884 TRP A CA 1
ATOM 6259 C C . TRP A 1 884 ? 25.392 -9.007 -35.910 1.00 93.81 884 TRP A C 1
ATOM 6261 O O . TRP A 1 884 ? 25.488 -8.447 -34.812 1.00 93.81 884 TRP A O 1
ATOM 6271 N N . TYR A 1 885 ? 25.511 -8.371 -37.067 1.00 93.75 885 TYR A N 1
ATOM 6272 C CA . TYR A 1 885 ? 25.549 -6.929 -37.232 1.00 93.75 885 TYR A CA 1
ATOM 6273 C C . TYR A 1 885 ? 24.425 -6.514 -38.172 1.00 93.75 885 TYR A C 1
ATOM 6275 O O . TYR A 1 885 ? 24.155 -7.187 -39.165 1.00 93.75 885 TYR A O 1
ATOM 6283 N N . HIS A 1 886 ? 23.800 -5.381 -37.877 1.00 95.50 886 HIS A N 1
ATOM 6284 C CA . HIS A 1 886 ? 22.927 -4.709 -38.826 1.00 95.50 886 HIS A CA 1
ATOM 6285 C C . HIS A 1 886 ? 23.738 -3.645 -39.562 1.00 95.50 886 HIS A C 1
ATOM 6287 O O . HIS A 1 886 ? 24.225 -2.701 -38.932 1.00 95.50 886 HIS A O 1
ATOM 6293 N N . ILE A 1 887 ? 23.916 -3.808 -40.870 1.00 95.94 887 ILE A N 1
ATOM 6294 C CA . ILE A 1 887 ? 24.685 -2.887 -41.708 1.00 95.94 887 ILE A CA 1
ATOM 6295 C C . ILE A 1 887 ? 23.717 -2.096 -42.571 1.00 95.94 887 ILE A C 1
ATOM 6297 O O . ILE A 1 887 ? 22.811 -2.672 -43.171 1.00 95.94 887 ILE A O 1
ATOM 6301 N N . VAL A 1 888 ? 23.931 -0.784 -42.649 1.00 95.81 888 VAL A N 1
ATOM 6302 C CA . VAL A 1 888 ? 23.216 0.085 -43.585 1.00 95.81 888 VAL A CA 1
ATOM 6303 C C . VAL A 1 888 ? 24.220 0.917 -44.372 1.00 95.81 888 VAL A C 1
ATOM 6305 O O . VAL A 1 888 ? 24.997 1.665 -43.785 1.00 95.81 888 VAL A O 1
ATOM 6308 N N . CYS A 1 889 ? 24.204 0.808 -45.693 1.00 97.19 889 CYS A N 1
ATOM 6309 C CA . CYS A 1 889 ? 25.026 1.603 -46.598 1.00 97.19 889 CYS A CA 1
ATOM 6310 C C . CYS A 1 889 ? 24.108 2.507 -47.419 1.00 97.19 889 CYS A C 1
ATOM 6312 O O . CYS A 1 889 ? 23.375 2.024 -48.279 1.00 97.19 889 CYS A O 1
ATOM 6314 N N . SER A 1 890 ? 24.135 3.811 -47.149 1.00 95.88 890 SER A N 1
ATOM 6315 C CA . SER A 1 890 ? 23.307 4.792 -47.854 1.00 95.88 890 SER A CA 1
ATOM 6316 C C . SER A 1 890 ? 24.136 5.724 -48.724 1.00 95.88 890 SER A C 1
ATOM 6318 O O . SER A 1 890 ? 25.314 5.953 -48.453 1.00 95.88 890 SER A O 1
ATOM 6320 N N . ASN A 1 891 ? 23.519 6.269 -49.765 1.00 95.00 891 ASN A N 1
ATOM 6321 C CA . ASN A 1 891 ? 24.086 7.285 -50.636 1.00 95.00 891 ASN A CA 1
ATOM 6322 C C . ASN A 1 891 ? 22.977 8.232 -51.089 1.00 95.00 891 ASN A C 1
ATOM 6324 O O . ASN A 1 891 ? 22.030 7.803 -51.736 1.00 95.00 891 ASN A O 1
ATOM 6328 N N . GLN A 1 892 ? 23.097 9.505 -50.719 1.00 92.94 892 GLN A N 1
ATOM 6329 C CA . GLN A 1 892 ? 22.093 10.541 -50.981 1.00 92.94 892 GLN A CA 1
ATOM 6330 C C . GLN A 1 892 ? 22.234 11.202 -52.368 1.00 92.94 892 GLN A C 1
ATOM 6332 O O . GLN A 1 892 ? 21.628 12.241 -52.605 1.00 92.94 892 GLN A O 1
ATOM 6337 N N . GLY A 1 893 ? 23.073 10.662 -53.258 1.00 88.94 893 GLY A N 1
ATOM 6338 C CA . GLY A 1 893 ? 23.285 11.221 -54.592 1.00 88.94 893 GLY A CA 1
ATOM 6339 C C . GLY A 1 893 ? 24.069 12.540 -54.595 1.00 88.94 893 GLY A C 1
ATOM 6340 O O . GLY A 1 893 ? 24.689 12.931 -53.602 1.00 88.94 893 GLY A O 1
ATOM 6341 N N . LEU A 1 894 ? 24.082 13.218 -55.748 1.00 91.81 894 LEU A N 1
ATOM 6342 C CA . LEU A 1 894 ? 24.876 14.428 -55.990 1.00 91.81 894 LEU A CA 1
ATOM 6343 C C . LEU A 1 894 ? 24.583 15.534 -54.959 1.00 91.81 894 LEU A C 1
ATOM 6345 O O . LEU A 1 894 ? 23.450 15.985 -54.820 1.00 91.81 894 LEU A O 1
ATOM 6349 N N . GLY A 1 895 ? 25.627 16.019 -54.282 1.00 86.25 895 GLY A N 1
ATOM 6350 C CA . GLY A 1 895 ? 25.534 17.074 -53.267 1.00 86.25 895 GLY A CA 1
ATOM 6351 C C . GLY A 1 895 ? 25.187 16.569 -51.862 1.00 86.25 895 GLY A C 1
ATOM 6352 O O . GLY A 1 895 ? 25.243 17.348 -50.909 1.00 86.25 895 GLY A O 1
ATOM 6353 N N . GLY A 1 896 ? 24.863 15.281 -51.719 1.00 91.88 896 GLY A N 1
ATOM 6354 C CA . GLY A 1 896 ? 24.595 14.623 -50.447 1.00 91.88 896 GLY A CA 1
ATOM 6355 C C . GLY A 1 896 ? 25.811 13.895 -49.861 1.00 91.88 896 GLY A C 1
ATOM 6356 O O . GLY A 1 896 ? 26.967 14.160 -50.201 1.00 91.88 896 GLY A O 1
ATOM 6357 N N . PHE A 1 897 ? 25.541 12.954 -48.952 1.00 92.25 897 PHE A N 1
ATOM 6358 C CA . PHE A 1 897 ? 26.559 12.099 -48.340 1.00 92.25 897 PHE A CA 1
ATOM 6359 C C . PHE A 1 897 ? 26.241 10.618 -48.531 1.00 92.25 897 PHE A C 1
ATOM 6361 O O . PHE A 1 897 ? 25.102 10.185 -48.344 1.00 92.25 897 PHE A O 1
ATOM 6368 N N . ALA A 1 898 ? 27.276 9.830 -48.803 1.00 94.69 898 ALA A N 1
ATOM 6369 C CA . ALA A 1 898 ? 27.255 8.391 -48.612 1.00 94.69 898 ALA A CA 1
ATOM 6370 C C . ALA A 1 898 ? 27.700 8.042 -47.190 1.00 94.69 898 ALA A C 1
ATOM 6372 O O . ALA A 1 898 ? 28.622 8.664 -46.664 1.00 94.69 898 ALA A O 1
ATOM 6373 N N . ARG A 1 899 ? 27.047 7.072 -46.544 1.00 95.56 899 ARG A N 1
ATOM 6374 C CA . ARG A 1 899 ? 27.318 6.681 -45.152 1.00 95.56 899 ARG A CA 1
ATOM 6375 C C . ARG A 1 899 ? 27.281 5.172 -44.973 1.00 95.56 899 ARG A C 1
ATOM 6377 O O . ARG A 1 899 ? 26.527 4.477 -45.651 1.00 95.56 899 ARG A O 1
ATOM 6384 N N . THR A 1 900 ? 28.072 4.685 -44.025 1.00 95.69 900 THR A N 1
ATOM 6385 C CA . THR A 1 900 ? 28.039 3.288 -43.578 1.00 95.69 900 THR A CA 1
ATOM 6386 C C . THR A 1 900 ? 27.717 3.256 -42.091 1.00 95.69 900 THR A C 1
ATOM 6388 O O . THR A 1 900 ? 28.493 3.744 -41.271 1.00 95.69 900 THR A O 1
ATOM 6391 N N . TYR A 1 901 ? 26.573 2.673 -41.750 1.00 92.06 901 TYR A N 1
ATOM 6392 C CA . TYR A 1 901 ? 26.118 2.456 -40.386 1.00 92.06 901 TYR A CA 1
ATOM 6393 C C . TYR A 1 901 ? 26.321 0.994 -40.005 1.00 92.06 901 TYR A C 1
ATOM 6395 O O . TYR A 1 901 ? 25.979 0.094 -40.770 1.00 92.06 901 TYR A O 1
ATOM 6403 N N . VAL A 1 902 ? 26.796 0.756 -38.787 1.00 90.75 902 VAL A N 1
ATOM 6404 C CA . VAL A 1 902 ? 26.838 -0.570 -38.170 1.00 90.75 902 VAL A CA 1
ATOM 6405 C C . VAL A 1 902 ? 26.113 -0.491 -36.831 1.00 90.75 902 VAL A C 1
ATOM 6407 O O . VAL A 1 902 ? 26.446 0.329 -35.977 1.00 90.75 902 VAL A O 1
ATOM 6410 N N . ASN A 1 903 ? 25.087 -1.325 -36.655 1.00 87.94 903 ASN A N 1
ATOM 6411 C CA . ASN A 1 903 ? 24.179 -1.325 -35.501 1.00 87.94 903 ASN A CA 1
ATOM 6412 C C . ASN A 1 903 ? 23.583 0.063 -35.200 1.00 87.94 903 ASN A C 1
ATOM 6414 O O . ASN A 1 903 ? 23.452 0.460 -34.045 1.00 87.94 903 ASN A O 1
ATOM 6418 N N . GLY A 1 904 ? 23.249 0.810 -36.257 1.00 79.44 904 GLY A N 1
ATOM 6419 C CA . GLY A 1 904 ? 22.638 2.139 -36.166 1.00 79.44 904 GLY A CA 1
ATOM 6420 C C . GLY A 1 904 ? 23.618 3.302 -35.978 1.00 79.44 904 GLY A C 1
ATOM 6421 O O . GLY A 1 904 ? 23.183 4.448 -36.033 1.00 79.44 904 GLY A O 1
ATOM 6422 N N . SER A 1 905 ? 24.925 3.052 -35.819 1.00 78.25 905 SER A N 1
ATOM 6423 C CA . SER A 1 905 ? 25.934 4.117 -35.716 1.00 78.25 905 SER A CA 1
ATOM 6424 C C . SER A 1 905 ? 26.787 4.232 -36.977 1.00 78.25 905 SER A C 1
ATOM 6426 O O . SER A 1 905 ? 27.292 3.228 -37.470 1.00 78.25 905 SER A O 1
ATOM 6428 N N . PHE A 1 906 ? 27.009 5.458 -37.456 1.00 80.62 906 PHE A N 1
ATOM 6429 C CA . PHE A 1 906 ? 27.971 5.787 -38.523 1.00 80.62 906 PHE A CA 1
ATOM 6430 C C . PHE A 1 906 ? 29.194 6.555 -37.994 1.00 80.62 906 PHE A C 1
ATOM 6432 O O . PHE A 1 906 ? 29.978 7.109 -38.766 1.00 80.62 906 PHE A O 1
ATOM 6439 N N . THR A 1 907 ? 29.363 6.628 -36.671 1.00 73.56 907 THR A N 1
ATOM 6440 C CA . THR A 1 907 ? 30.513 7.266 -36.022 1.00 73.56 907 THR A CA 1
ATOM 6441 C C . THR A 1 907 ? 31.065 6.367 -34.915 1.00 73.56 907 THR A C 1
ATOM 6443 O O . THR A 1 907 ? 30.326 5.638 -34.248 1.00 73.56 907 THR A O 1
ATOM 6446 N N . THR A 1 908 ? 32.382 6.395 -34.710 1.00 72.00 908 THR A N 1
ATOM 6447 C CA . THR A 1 908 ? 33.054 5.690 -33.607 1.00 72.00 908 THR A CA 1
ATOM 6448 C C . THR A 1 908 ? 34.076 6.603 -32.956 1.00 72.00 908 THR A C 1
ATOM 6450 O O . THR A 1 908 ? 35.049 6.960 -33.613 1.00 72.00 908 THR A O 1
ATOM 6453 N N . ALA A 1 909 ? 33.891 6.923 -31.670 1.00 69.88 909 ALA A N 1
ATOM 6454 C CA . ALA A 1 909 ? 34.776 7.751 -30.839 1.00 69.88 909 ALA A CA 1
ATOM 6455 C C . ALA A 1 909 ? 35.189 9.097 -31.475 1.00 69.88 909 ALA A C 1
ATOM 6457 O O . ALA A 1 909 ? 34.637 10.134 -31.127 1.00 69.88 909 ALA A O 1
ATOM 6458 N N . THR A 1 910 ? 36.148 9.076 -32.400 1.00 62.19 910 THR A N 1
ATOM 6459 C CA . THR A 1 910 ? 36.723 10.235 -33.094 1.00 62.19 910 THR A CA 1
ATOM 6460 C C . THR A 1 910 ? 36.554 10.200 -34.619 1.00 62.19 910 THR A C 1
ATOM 6462 O O . THR A 1 910 ? 36.852 11.193 -35.277 1.00 62.19 910 THR A O 1
ATOM 6465 N N . GLN A 1 911 ? 36.075 9.095 -35.200 1.00 67.75 911 GLN A N 1
ATOM 6466 C CA . GLN A 1 911 ? 35.961 8.899 -36.648 1.00 67.75 911 GLN A CA 1
ATOM 6467 C C . GLN A 1 911 ? 34.498 8.878 -37.108 1.00 67.75 911 GLN A C 1
ATOM 6469 O O . GLN A 1 911 ? 33.641 8.256 -36.476 1.00 67.75 911 GLN A O 1
ATOM 6474 N N . ARG A 1 912 ? 34.221 9.545 -38.234 1.00 78.88 912 ARG A N 1
ATOM 6475 C CA . ARG A 1 912 ? 32.944 9.492 -38.960 1.00 78.88 912 ARG A CA 1
ATOM 6476 C C . ARG A 1 912 ? 33.111 8.643 -40.220 1.00 78.88 912 ARG A C 1
ATOM 6478 O O . ARG A 1 912 ? 34.155 8.705 -40.864 1.00 78.88 912 ARG A O 1
ATOM 6485 N N . PHE A 1 913 ? 32.091 7.858 -40.552 1.00 87.25 913 PHE A N 1
ATOM 6486 C CA . PHE A 1 913 ? 32.041 7.020 -41.750 1.00 87.25 913 PHE A CA 1
ATOM 6487 C C . PHE A 1 913 ? 31.041 7.611 -42.743 1.00 87.25 913 PHE A C 1
ATOM 6489 O O . PHE A 1 913 ? 29.979 7.043 -43.012 1.00 87.25 913 PHE A O 1
ATOM 6496 N N . ASP A 1 914 ? 31.390 8.790 -43.255 1.00 90.56 914 ASP A N 1
ATOM 6497 C CA . ASP A 1 914 ? 30.693 9.492 -44.324 1.00 90.56 914 ASP A CA 1
ATOM 6498 C C . ASP A 1 914 ? 31.658 9.890 -45.458 1.00 90.56 914 ASP A C 1
ATOM 6500 O O . ASP A 1 914 ? 32.862 10.033 -45.261 1.00 90.56 914 ASP A O 1
ATOM 6504 N N . HIS A 1 915 ? 31.123 10.004 -46.672 1.00 92.75 915 HIS A N 1
ATOM 6505 C CA . HIS A 1 915 ? 31.811 10.496 -47.868 1.00 92.75 915 HIS A CA 1
ATOM 6506 C C . HIS A 1 915 ? 30.903 11.505 -48.555 1.00 92.75 915 HIS A C 1
ATOM 6508 O O . HIS A 1 915 ? 29.728 11.213 -48.780 1.00 92.75 915 HIS A O 1
ATOM 6514 N N . GLN A 1 916 ? 31.415 12.693 -48.861 1.00 92.88 916 GLN A N 1
ATOM 6515 C CA . GLN A 1 916 ? 30.638 13.697 -49.581 1.00 92.88 916 GLN A CA 1
ATOM 6516 C C . GLN A 1 916 ? 30.588 13.340 -51.066 1.00 92.88 916 GLN A C 1
ATOM 6518 O O . GLN A 1 916 ? 31.627 13.172 -51.695 1.00 92.88 916 GLN A O 1
ATOM 6523 N N . VAL A 1 917 ? 29.384 13.261 -51.624 1.00 92.81 917 VAL A N 1
ATOM 6524 C CA . VAL A 1 917 ? 29.173 12.879 -53.021 1.00 92.81 917 VAL A CA 1
ATOM 6525 C C . VAL A 1 917 ? 29.205 14.139 -53.880 1.00 92.81 917 VAL A C 1
ATOM 6527 O O . VAL A 1 917 ? 28.313 14.986 -53.831 1.00 92.81 917 VAL A O 1
ATOM 6530 N N . SER A 1 918 ? 30.280 14.283 -54.641 1.00 90.62 918 SER A N 1
ATOM 6531 C CA . SER A 1 918 ? 30.618 15.455 -55.449 1.00 90.62 918 SER A CA 1
ATOM 6532 C C . SER A 1 918 ? 30.222 15.328 -56.924 1.00 90.62 918 SER A C 1
ATOM 6534 O O . SER A 1 918 ? 30.158 16.341 -57.621 1.00 90.62 918 SER A O 1
ATOM 6536 N N . GLN A 1 919 ? 29.922 14.116 -57.405 1.00 91.06 919 GLN A N 1
ATOM 6537 C CA . GLN A 1 919 ? 29.442 13.860 -58.769 1.00 91.06 919 GLN A CA 1
ATOM 6538 C C . GLN A 1 919 ? 28.220 12.932 -58.782 1.00 91.06 919 GLN A C 1
ATOM 6540 O O . GLN A 1 919 ? 27.976 12.191 -57.833 1.00 91.06 919 GLN A O 1
ATOM 6545 N N . ALA A 1 920 ? 27.438 12.979 -59.864 1.00 87.75 920 ALA A N 1
ATOM 6546 C CA . ALA A 1 920 ? 26.291 12.093 -60.037 1.00 87.75 920 ALA A CA 1
ATOM 6547 C C . ALA A 1 920 ? 26.736 10.621 -60.103 1.00 87.75 920 ALA A C 1
ATOM 6549 O O . ALA A 1 920 ? 27.749 10.295 -60.731 1.00 87.75 920 ALA A O 1
ATOM 6550 N N . LEU A 1 921 ? 25.966 9.733 -59.471 1.00 86.75 921 LEU A N 1
ATOM 6551 C CA . LEU A 1 921 ? 26.239 8.299 -59.502 1.00 86.75 921 LEU A CA 1
ATOM 6552 C C . LEU A 1 921 ? 26.061 7.758 -60.921 1.00 86.75 921 LEU A C 1
ATOM 6554 O O . LEU A 1 921 ? 25.056 8.002 -61.585 1.00 86.75 921 LEU A O 1
ATOM 6558 N N . THR A 1 922 ? 27.047 6.998 -61.392 1.00 83.81 922 THR A N 1
ATOM 6559 C CA . THR A 1 922 ? 26.997 6.405 -62.734 1.00 83.81 922 THR A CA 1
ATOM 6560 C C . THR A 1 922 ? 26.082 5.192 -62.736 1.00 83.81 922 THR A C 1
ATOM 6562 O O . THR A 1 922 ? 26.404 4.209 -62.084 1.00 83.81 922 THR A O 1
ATOM 6565 N N . ASN A 1 923 ? 24.984 5.203 -63.494 1.00 82.31 923 ASN A N 1
ATOM 6566 C CA . ASN A 1 923 ? 24.079 4.056 -63.609 1.00 82.31 923 ASN A CA 1
ATOM 6567 C C . ASN A 1 923 ? 24.447 3.137 -64.783 1.00 82.31 923 ASN A C 1
ATOM 6569 O O . ASN A 1 923 ? 24.489 3.573 -65.931 1.00 82.31 923 ASN A O 1
ATOM 6573 N N . ASN A 1 924 ? 24.673 1.847 -64.505 1.00 84.31 924 ASN A N 1
ATOM 6574 C CA . ASN A 1 924 ? 24.861 0.833 -65.541 1.00 84.31 924 ASN A CA 1
ATOM 6575 C C . ASN A 1 924 ? 23.542 0.110 -65.848 1.00 84.31 924 ASN A C 1
ATOM 6577 O O . ASN A 1 924 ? 22.911 -0.441 -64.948 1.00 84.31 924 ASN A O 1
ATOM 6581 N N . ALA A 1 925 ? 23.157 0.078 -67.125 1.00 86.75 925 ALA A N 1
ATOM 6582 C CA . ALA A 1 925 ? 21.892 -0.499 -67.582 1.00 86.75 925 ALA A CA 1
ATOM 6583 C C . ALA A 1 925 ? 21.976 -1.989 -67.988 1.00 86.75 925 ALA A C 1
ATOM 6585 O O . ALA A 1 925 ? 21.165 -2.465 -68.776 1.00 86.75 925 ALA A O 1
ATOM 6586 N N . SER A 1 926 ? 22.999 -2.709 -67.527 1.00 88.56 926 SER A N 1
ATOM 6587 C CA . SER A 1 926 ? 23.258 -4.105 -67.919 1.00 88.56 926 SER A CA 1
ATOM 6588 C C . SER A 1 926 ? 23.820 -4.993 -66.804 1.00 88.56 926 SER A C 1
ATOM 6590 O O . SER A 1 926 ? 23.813 -6.211 -66.947 1.00 88.56 926 SER A O 1
ATOM 6592 N N . ALA A 1 927 ? 24.304 -4.414 -65.702 1.00 92.38 927 ALA A N 1
ATOM 6593 C CA . ALA A 1 927 ? 24.864 -5.164 -64.584 1.00 92.38 927 ALA A CA 1
ATOM 6594 C C . ALA A 1 927 ? 23.755 -5.764 -63.707 1.00 92.38 927 ALA A C 1
ATOM 6596 O O . ALA A 1 927 ? 22.879 -5.042 -63.222 1.00 92.38 927 ALA A O 1
ATOM 6597 N N . ASN A 1 928 ? 23.824 -7.074 -63.474 1.00 95.19 928 ASN A N 1
ATOM 6598 C CA . ASN A 1 928 ? 22.962 -7.774 -62.522 1.00 95.19 928 ASN A CA 1
ATOM 6599 C C . ASN A 1 928 ? 23.308 -7.381 -61.080 1.00 95.19 928 ASN A C 1
ATOM 6601 O O . ASN A 1 928 ? 24.442 -6.997 -60.797 1.00 95.19 928 ASN A O 1
ATOM 6605 N N . LEU A 1 929 ? 22.347 -7.524 -60.168 1.00 96.56 929 LEU A N 1
ATOM 6606 C CA . LEU A 1 929 ? 22.558 -7.366 -58.730 1.00 96.56 929 LEU A CA 1
ATOM 6607 C C . LEU A 1 929 ? 22.932 -8.709 -58.093 1.00 96.56 929 LEU A C 1
ATOM 6609 O O . LEU A 1 929 ? 22.311 -9.738 -58.361 1.00 96.56 929 LEU A O 1
ATOM 6613 N N . HIS A 1 930 ? 23.927 -8.690 -57.210 1.00 97.19 930 HIS A N 1
ATOM 6614 C CA . HIS A 1 930 ? 24.461 -9.876 -56.543 1.00 97.19 930 HIS A CA 1
ATOM 6615 C C . HIS A 1 930 ? 24.279 -9.807 -55.038 1.00 97.19 930 HIS A C 1
ATOM 6617 O O . HIS A 1 930 ? 24.457 -8.748 -54.439 1.00 97.19 930 HIS A O 1
ATOM 6623 N N . ILE A 1 931 ? 24.000 -10.960 -54.429 1.00 98.06 931 ILE A N 1
ATOM 6624 C CA . ILE A 1 931 ? 24.030 -11.169 -52.979 1.00 98.06 931 ILE A CA 1
ATOM 6625 C C . ILE A 1 931 ? 24.924 -12.380 -52.689 1.00 98.06 931 ILE A C 1
ATOM 6627 O O . ILE A 1 931 ? 24.753 -13.445 -53.287 1.00 98.06 931 ILE A O 1
ATOM 6631 N N . GLY A 1 932 ? 25.890 -12.210 -51.783 1.00 96.38 932 GLY A N 1
ATOM 6632 C CA . GLY A 1 932 ? 26.816 -13.269 -51.354 1.00 96.38 932 GLY A CA 1
ATOM 6633 C C . GLY A 1 932 ? 27.986 -13.567 -52.306 1.00 96.38 932 GLY A C 1
ATOM 6634 O O . GLY A 1 932 ? 28.767 -14.480 -52.049 1.00 96.38 932 GLY A O 1
ATOM 6635 N N . VAL A 1 933 ? 28.151 -12.798 -53.387 1.00 95.81 933 VAL A N 1
ATOM 6636 C CA . VAL A 1 933 ? 29.275 -12.905 -54.336 1.00 95.81 933 VAL A CA 1
ATOM 6637 C C . VAL A 1 933 ? 29.734 -11.521 -54.787 1.00 95.81 933 VAL A C 1
ATOM 6639 O O . VAL A 1 933 ? 29.053 -10.525 -54.546 1.00 95.81 933 VAL A O 1
ATOM 6642 N N . PHE A 1 934 ? 30.908 -11.436 -55.415 1.00 93.56 934 PHE A N 1
ATOM 6643 C CA . PHE A 1 934 ? 31.448 -10.186 -55.944 1.00 93.56 934 PHE A CA 1
ATOM 6644 C C . PHE A 1 934 ? 30.459 -9.432 -56.849 1.00 93.56 934 PHE A C 1
ATOM 6646 O O . PHE A 1 934 ? 30.100 -9.963 -57.903 1.00 93.56 934 PHE A O 1
ATOM 6653 N N . PRO A 1 935 ? 30.143 -8.163 -56.508 1.00 92.75 935 PRO A N 1
ATOM 6654 C CA . PRO A 1 935 ? 29.316 -7.279 -57.330 1.00 92.75 935 PRO A CA 1
ATOM 6655 C C . PRO A 1 935 ? 29.822 -7.057 -58.764 1.00 92.75 935 PRO A C 1
ATOM 6657 O O . PRO A 1 935 ? 29.058 -6.665 -59.634 1.00 92.75 935 PRO A O 1
ATOM 6660 N N . ASP A 1 936 ? 31.121 -7.246 -59.013 1.00 89.69 936 ASP A N 1
ATOM 6661 C CA . ASP A 1 936 ? 31.774 -6.822 -60.258 1.00 89.69 936 ASP A CA 1
ATOM 6662 C C . ASP A 1 936 ? 31.750 -7.863 -61.387 1.00 89.69 936 ASP A C 1
ATOM 6664 O O . ASP A 1 936 ? 31.965 -7.513 -62.549 1.00 89.69 936 ASP A O 1
ATOM 6668 N N . ASN A 1 937 ? 31.637 -9.153 -61.061 1.00 85.06 937 ASN A N 1
ATOM 6669 C CA . ASN A 1 937 ? 31.846 -10.222 -62.046 1.00 85.06 937 ASN A CA 1
ATOM 6670 C C . ASN A 1 937 ? 31.137 -11.548 -61.732 1.00 85.06 937 ASN A C 1
ATOM 6672 O O . ASN A 1 937 ? 31.310 -12.505 -62.487 1.00 85.06 937 ASN A O 1
ATOM 6676 N N . GLU A 1 938 ? 30.371 -11.617 -60.636 1.00 85.56 938 GLU A N 1
ATOM 6677 C CA . GLU A 1 938 ? 29.574 -12.777 -60.198 1.00 85.56 938 GLU A CA 1
ATOM 6678 C C . GLU A 1 938 ? 30.341 -14.101 -60.003 1.00 85.56 938 GLU A C 1
ATOM 6680 O O . GLU A 1 938 ? 29.731 -15.132 -59.706 1.00 85.56 938 GLU A O 1
ATOM 6685 N N . ASN A 1 939 ? 31.663 -14.103 -60.182 1.00 83.94 939 ASN A N 1
ATOM 6686 C CA . ASN A 1 939 ? 32.491 -15.296 -60.328 1.00 83.94 939 ASN A CA 1
ATOM 6687 C C . ASN A 1 939 ? 33.759 -15.145 -59.483 1.00 83.94 939 ASN A C 1
ATOM 6689 O O . ASN A 1 939 ? 34.853 -14.898 -59.993 1.00 83.94 939 ASN A O 1
ATOM 6693 N N . GLY A 1 940 ? 33.594 -15.299 -58.169 1.00 88.19 940 GLY A N 1
ATOM 6694 C CA . GLY A 1 940 ? 34.683 -15.267 -57.196 1.00 88.19 940 GLY A CA 1
ATOM 6695 C C . GLY A 1 940 ? 34.350 -14.451 -55.950 1.00 88.19 940 GLY A C 1
ATOM 6696 O O . GLY A 1 940 ? 33.374 -13.703 -55.912 1.00 88.19 940 GLY A O 1
ATOM 6697 N N . GLY A 1 941 ? 35.175 -14.618 -54.913 1.00 91.56 941 GLY A N 1
ATOM 6698 C CA . GLY A 1 941 ? 35.030 -13.883 -53.655 1.00 91.56 941 GLY A CA 1
ATOM 6699 C C . GLY A 1 941 ? 33.680 -14.106 -52.970 1.00 91.56 941 GLY A C 1
ATOM 6700 O O . GLY A 1 941 ? 33.050 -13.150 -52.519 1.00 91.56 941 GLY A O 1
ATOM 6701 N N . TYR A 1 942 ? 33.235 -15.360 -52.925 1.00 95.50 942 TYR A N 1
ATOM 6702 C CA . TYR A 1 942 ? 31.992 -15.770 -52.279 1.00 95.50 942 TYR A CA 1
ATOM 6703 C C . TYR A 1 942 ? 32.041 -15.507 -50.773 1.00 95.50 942 TYR A C 1
ATOM 6705 O O . TYR A 1 942 ? 33.056 -15.743 -50.110 1.00 95.50 942 TYR A O 1
ATOM 6713 N N . PHE A 1 943 ? 30.942 -14.987 -50.242 1.00 96.44 943 PHE A N 1
ATOM 6714 C CA . PHE A 1 943 ? 30.794 -14.705 -48.824 1.00 96.44 943 PHE A CA 1
ATOM 6715 C C . PHE A 1 943 ? 30.683 -15.995 -48.016 1.00 96.44 943 PHE A C 1
ATOM 6717 O O . PHE A 1 943 ? 30.036 -16.943 -48.444 1.00 96.44 943 PHE A O 1
ATOM 6724 N N . GLN A 1 944 ? 31.302 -16.010 -46.835 1.00 96.25 944 GLN A N 1
ATOM 6725 C CA . GLN A 1 944 ? 31.128 -17.077 -45.857 1.00 96.25 944 GLN A CA 1
ATOM 6726 C C . GLN A 1 944 ? 30.478 -16.504 -44.597 1.00 96.25 944 GLN A C 1
ATOM 6728 O O . GLN A 1 944 ? 31.050 -15.628 -43.939 1.00 96.25 944 GLN A O 1
ATOM 6733 N N . GLY A 1 945 ? 29.291 -16.998 -44.254 1.00 96.56 945 GLY A N 1
ATOM 6734 C CA . GLY A 1 945 ? 28.497 -16.482 -43.140 1.00 96.56 945 GLY A CA 1
ATOM 6735 C C . GLY A 1 945 ? 27.002 -16.473 -43.433 1.00 96.56 945 GLY A C 1
ATOM 6736 O O . GLY A 1 945 ? 26.558 -17.065 -44.410 1.00 96.56 945 GLY A O 1
ATOM 6737 N N . MET A 1 946 ? 26.211 -15.809 -42.588 1.00 98.06 946 MET A N 1
ATOM 6738 C CA . MET A 1 946 ? 24.755 -15.710 -42.778 1.00 98.06 946 MET A CA 1
ATOM 6739 C C . MET A 1 946 ? 24.336 -14.304 -43.186 1.00 98.06 946 MET A C 1
ATOM 6741 O O . MET A 1 946 ? 24.854 -13.323 -42.646 1.00 98.06 946 MET A O 1
ATOM 6745 N N . LEU A 1 947 ? 23.378 -14.225 -44.107 1.00 98.19 947 LEU A N 1
ATOM 6746 C CA . LEU A 1 947 ? 22.659 -13.001 -44.450 1.00 98.19 947 LEU A CA 1
ATOM 6747 C C . LEU A 1 947 ? 21.171 -13.198 -44.173 1.00 98.19 947 LEU A C 1
ATOM 6749 O O . LEU A 1 947 ? 20.640 -14.292 -44.366 1.00 98.19 947 LEU A O 1
ATOM 6753 N N . ASP A 1 948 ? 20.525 -12.129 -43.732 1.00 96.94 948 ASP A N 1
ATOM 6754 C CA . ASP A 1 948 ? 19.099 -12.082 -43.433 1.00 96.94 948 ASP A CA 1
ATOM 6755 C C . ASP A 1 948 ? 18.554 -10.677 -43.756 1.00 96.94 948 ASP A C 1
ATOM 6757 O O . ASP A 1 948 ? 19.301 -9.690 -43.719 1.00 96.94 948 ASP A O 1
ATOM 6761 N N . GLU A 1 949 ? 17.261 -10.583 -44.073 1.00 95.38 949 GLU A N 1
ATOM 6762 C CA . GLU A 1 949 ? 16.523 -9.324 -44.230 1.00 95.38 949 GLU A CA 1
ATOM 6763 C C . GLU A 1 949 ? 17.210 -8.297 -45.163 1.00 95.38 949 GLU A C 1
ATOM 6765 O O . GLU A 1 949 ? 17.376 -7.126 -44.806 1.00 95.38 949 GLU A O 1
ATOM 6770 N N . VAL A 1 950 ? 17.621 -8.721 -46.363 1.00 97.44 950 VAL A N 1
ATOM 6771 C CA . VAL A 1 950 ? 18.330 -7.869 -47.336 1.00 97.44 950 VAL A CA 1
ATOM 6772 C C . VAL A 1 950 ? 17.355 -6.903 -48.009 1.00 97.44 950 VAL A C 1
ATOM 6774 O O . VAL A 1 950 ? 16.368 -7.326 -48.612 1.00 97.44 950 VAL A O 1
ATOM 6777 N N . ARG A 1 951 ? 17.637 -5.600 -47.944 1.00 95.12 951 ARG A N 1
ATOM 6778 C CA . ARG A 1 951 ? 16.785 -4.520 -48.469 1.00 95.12 951 ARG A CA 1
ATOM 6779 C C . ARG A 1 951 ? 17.580 -3.520 -49.300 1.00 95.12 951 ARG A C 1
ATOM 6781 O O . ARG A 1 951 ? 18.727 -3.229 -48.956 1.00 95.12 951 ARG A O 1
ATOM 6788 N N . LEU A 1 952 ? 16.934 -2.982 -50.335 1.00 95.12 952 LEU A N 1
ATOM 6789 C CA . LEU A 1 952 ? 17.409 -1.886 -51.184 1.00 95.12 952 LEU A CA 1
ATOM 6790 C C . LEU A 1 952 ? 16.387 -0.752 -51.245 1.00 95.12 952 LEU A C 1
ATOM 6792 O O . LEU A 1 952 ? 15.192 -1.069 -51.478 1.00 95.12 952 LEU A O 1
#

Radius of gyration: 39.53 Å; Cα contacts (8 Å, |Δi|>4): 3813; chains: 1; bounding box: 109×70×124 Å

pLDDT: mean 90.8, std 10.31, range [38.03, 98.81]

Mean predicted aligned error: 14.19 Å

Nearest PDB structures (foldseek):
  8x06-assembly1_B  TM=7.009E-01  e=2.186E-02  Homo sapiens
  2cui-assembly1_A  TM=6.561E-01  e=3.451E-02  Homo sapiens
  1tdq-assembly1_A  TM=5.414E-01  e=9.181E-03  Rattus norvegicus
  2dmk-assembly1_A  TM=6.286E-01  e=8.599E-02  Homo sapiens
  7tym-assembly1_A  TM=5.533E-01  e=9.421E-02  Homo sapiens

Sequence (952 aa):
EASLSAPIITAGNVVEVGGRSASIEAELVSTGGKANQVTLYYGKIDAGENNSSWGEAPVDLGSLSQGKIPYKFENLESGATFYYRLKSDNTDHSAWSNLGTFTTLSYDQGILRFNTGEDETGTSSGLYWDKQNGDGEQKVANATFVNDNLLAPDGSSWSLTKAVFHFNNGLFIGPNLSMVTLEGVNSLSLQIEGNATISKNLSGAKTLLNPYVQRATILDGHDAFYVDNLFQGNRVGIGILGGFSGGQGPGKGKSLGSSGAGGLSGGGGSYGGEGGPGASGPSGQHYGYGGLGILIGGSGGGFGNFGDAAAGGGAIELIASGQVLISEGVQISMNGGSILVNPSVGANFSGGAGSGGSIRIVGSSISNEGILEVKGGHASGMDDREPGARFLTNAGGAGGGGRIALISDGEIEKGTILLDGGLANGDGSAGQPGTLVIGPKTINAAADLSLNSGTLTLDTSGFWTHSSGLQGRGSITSDDFLSAGKKWGYSVCKFNFGNLQLGSGLLINVKGENSLLLDIDGNVSIGSNLVLNGKPGKQGIYSGQAGPGGWSSGKGLKNTELFSNLHPSLNGQGPGGGRGYEIGKSTGGGSYGNSGSGGLNGGVAGITYGDGQITHLVGGSGGGHAILGSGNAGGGGGAIGIDVSGSFSLEANTTISVNGGDGFSHYDGSGAGGSGGSIRIKAASILNLGKLEAKGGNAVGDSSLAGAGGGGRIALITNGTLSTGDVNASGGINLSSSTSVYRQSDLVGYWKLDEASGSTTAVNSTGNSSLNGNITGSPDRRSGVKGGAFYFDGINDKIVIPYDPALSLEEYTVSIWYYPERRSDNVGLTGLFGRGIGGQVRNYAIWQGDSTHGTRPYIHHRFTEGQNYNEGVANYFLTQWKKWYHIVCSNQGLGGFARTYVNGSFTTATQRFDHQVSQALTNNASANLHIGVFPDNENGGYFQGMLDEVRL

Secondary structure (DSSP, 8-state):
-PPP---EEEEEEEEEE-SS-EEEEEEEEE-TTS-EEEEEEEESS--TT-TT--SS--EEEEEE-SEEEEEEE-SPPTT-EEEEEEEEE-SS-EEEPPPEEEEPPSSSSEEEEEE--SSTT-TT-EEEEE-SSSS-EEEEEPPEEEEEEEEPTTS-EEEEEEEEEEEBTBEEE-TTEEEEEEESSSEEEEEESS-EEE-S-EES-PBPSS-SSTT-BTTSEE-TT--S-TTS--SBPPP-TTPPPTT-STT---EE--TTTT--EEPPP-SSSPPPP-SSPPP----S-TT-SS---PPPPPP-TTS-BPPPP-EEEEEESSEEEE-TT-EEE-PPPPEE--TTTTTTTPPPPPPP-EEEEEESEEEE-SEEE-PPPPPTT--TT--S----SSPPPPPPP-EEEEEESS-EE--EEE-PPPPPBTTBPPPPP-EEEEE-SS-PPP--EEEEEEEEEEETTTEEEETTS-EEE-EEEEEEEEETTEEEEEEEEEEEESSEEEEEEEEEEEESSSEEEEEESS-EEE-S-EE----B-BTTTBPPPPPTTS-------S--GGG-S--TTTSPSSTTPPP--BTTBPPPPP-SSS----TTTT--PPPP-S-TT-SS---PPPPPP-SSS-SPPBPPP-EEEEEESSEEEEPTT-EEE-PPPPEEEETTEEPPPPPP-EEEEE-SEEEE-SEEE-PPPPEESTT--SPPPPP-EEEEE-SS-EE--EEE-PPP-BTTS------GGG-S-EE---PPTT--EE-BTTS-GGGPEEEES-PEEEE-SSSEEEEEESSS-EEEEPP-GGG--SSEEEEEEEEE---SS---EEEEEEEEETTTEEEEEEEEE-TT-SS--EEEEEEEETTEEEE-PPPEE-S-SS--EEEEEEE--TTSEEEEEETTBSEETTEE-EEE--SPBPPPSSPPEEESS-TTTSSS---EEEEEEEE-

Solvent-accessible surface area (backbone atoms only — not comparable to full-atom values): 41752 Å² total; per-residue (Å²): 131,85,82,70,46,65,34,40,45,41,37,56,46,79,76,46,69,35,27,31,30,36,32,34,41,20,33,33,78,36,37,26,87,42,64,18,44,32,37,41,37,34,23,76,52,80,45,75,99,41,92,86,61,35,79,40,82,70,42,80,72,45,76,41,66,66,43,80,46,74,47,72,51,67,87,44,65,44,54,37,55,38,26,34,35,37,38,35,31,48,90,87,34,64,31,64,25,52,85,30,74,52,62,23,36,47,52,23,40,25,38,39,34,42,31,28,5,80,39,87,86,35,53,90,36,21,31,33,42,21,58,77,78,80,83,50,76,38,82,76,46,64,57,46,81,47,80,48,74,50,69,29,58,80,40,52,75,44,82,42,38,33,22,36,37,78,30,84,80,25,45,49,39,30,65,60,29,78,44,59,44,55,46,31,39,17,9,40,35,42,42,25,40,37,42,33,40,38,42,49,52,42,44,44,61,49,64,50,95,77,50,92,43,70,86,38,33,47,21,27,7,24,49,68,85,57,77,86,48,100,82,46,69,63,29,43,5,48,30,27,20,32,13,21,26,32,58,28,55,91,8,23,10,35,58,35,58,55,94,82,67,69,29,19,3,0,0,0,0,3,20,50,5,48,18,5,26,7,20,31,2,46,34,21,45,67,48,86,59,49,51,49,91,68,76,53,30,5,7,0,0,2,32,12,66,66,54,13,7,0,0,6,2,5,18,42,35,42,40,27,64,22,42,36,37,33,33,70,89,20,42,42,37,13,40,16,11,30,22,49,45,48,47,89,65,20,9,57,22,25,11,1,1,0,0,1,5,24,43,37,41,34,20,42,22,36,40,30,58,18,38,44,35,14,27,14,6,22,1,20,50,48,49,86,65,58,95,52,52,68,41,44,55,32,4,2,0,0,0,0,0,5,31,34,20,46,29,24,76,43,61,72,45,72,54,43,73,44,37,44,24,7,50,49,24,72,44,2,30,41,18,35,50,28,40,80,34,76,38,46,61,63,71,68,76,64,44,71,45,79,43,55,60,51,43,38,38,44,35,26,40,27,30,36,41,32,74,87,72,52,68,39,33,38,48,73,52,75,52,75,48,79,49,96,91,40,54,33,24,52,36,38,15,36,41,66,27,26,31,42,35,36,31,61,60,29,46,53,46,62,46,50,64,23,4,38,31,43,40,28,67,29,42,38,40,36,30,34,47,44,58,29,44,16,32,46,21,48,88,15,36,45,45,1,45,34,8,22,23,28,18,32,15,6,31,18,30,61,44,49,55,86,65,58,54,70,51,78,62,17,18,13,31,56,89,8,22,0,32,19,36,25,74,88,31,18,8,0,0,0,3,17,60,30,60,20,33,20,30,77,44,73,20,48,37,15,47,59,55,88,60,81,78,50,85,67,71,47,29,3,6,0,0,0,5,15,54,53,26,25,13,22,5,0,0,0,0,3,15,42,38,39,42,33,64,27,44,38,36,36,33,65,93,14,38,42,33,12,24,14,2,38,4,30,44,38,99,83,27,19,3,0,0,0,0,1,5,25,41,39,40,35,22,43,22,37,41,34,55,20,39,42,34,12,24,14,4,28,4,36,42,82,79,20,41,11,1,11,2,0,4,13,41,76,28,82,47,58,90,51,60,76,41,75,54,48,70,41,49,46,55,26,50,44,49,35,54,66,73,76,70,69,61,73,90,72,47,70,39,31,37,45,46,62,66,60,90,87,60,54,57,44,58,27,73,69,71,54,68,77,56,31,19,44,47,38,70,71,50,48,75,43,83,38,95,70,68,26,10,35,33,27,78,36,76,61,18,31,32,44,19,60,60,52,78,82,72,61,57,60,51,52,49,38,35,33,37,39,24,45,45,75,49,89,79,78,51,53,51,21,9,47,32,17,21,22,41,69,99,68,40,20,40,71,23,34,29,38,29,44,27,52,47,95,52,52,34,25,43,38,46,31,25,19,42,79,91,41,37,79,34,67,30,61,70,48,72,44,88,56,65,77,46,82,40,42,39,34,46,36,32,58,23,58,79,32,48,26,35,46,26,54,72,85,39,42,61,56,104,89,48,72,25,57,28,78,29,85,43,59,51,60,71,69,97,72,40,36,39,24,35,27,17,24,26,34,71,73,76,52,41,27,23,34,31,36,42,22,57,37,34,54

Foldseek 3Di:
DDDFDEWDWAQADWPDAAQFKTKGKIWRQGLSPAFWWKKKAKALDCPDPDQPPGPDHIHTQGGHDGTIDMDMGGRHHGQGKMKMKMWIGRPPHIDIHDIDMDTHHHALAEEWEAAQAQDLVRDPGAIWDDRVPPPGIDGDGGWDKDWDWFQWQQRDIDIAIETETEAQAEAENHQNYPYYHYWYAHAYEYHGEAEYEHNAAAFLWAAQPDAPQPRATLQAAEFQPQDDDPRYGPNKRPGTNQWHIAPDDQFEKEWDDDPPFQFTEKWAGEELWWWWAFQAIHTGDYGDFQQCPPWHWWAKIYAFRRRHIGITFHTYEYAYAAEYEYDAPYEYAREGYAYEYDQVPAQRRGIETIEFTEYEYHHQEYAYNYEYFREWYAKTRPDPSDPHHHPQGRTYAIYAFYHYEYEHPDYYHPHHYYFFIHPAGRRHHTIHGGDYHYAYPDADDAEEDADAAFEWEDELSFKIATPVGDIHGWDKDKDWDDDPNGIGIAMETEDHHAEEHAHQNYHYHYDIAHAYEYHYAEEYEHNAAAFQEWAWAPLLAGWGGEGHQFWTAAGAHADDHVLAAADPSLFWDDQFTWGAGGPQFAWAEGEECHWWDRFDRRGGGGDYDDDQQCPDQHWWIWTGGYYHSFKITKTTFGGYEYAYAAEYEYDAPYEYFREIHAIEDDPRHHYETIFFTYYHYHHQEYHYNYEYYREWHERDDLPRRHITHAFYHYHYHHPDYDDPHHYYRGTYYHCNPPPPPPPLVPFLFKFFQQDDQPDQWGQTPSPPRLQIWGWPPRFDWAQDPPHIWGFWAQPQTKTWRFFDPSLQDQKDKKKKWWAADADDPPQFKAWAKFAAAPPAWTDQTWIWGRSHDPFWIWIQTAGDADRDRGDFWDIGIDGGHGDIWIWMWIDPHAQAKTFIDINRDQDDDPDGGIDGRHGTTDGDRGIIMMGQGGNHPSPHRGGGGIIGTITD